Protein AF-A0A0V0QWU1-F1 (afdb_monomer)

Secondary structure (DSSP, 8-state):
-HHHHHHHHHHHHHHHHHHHHHHHHHHHHHHHHSS--------------------THHHHHHHHHHHHHHHHHHHHHHHHHHHHHHHHHHHTTS-TTS-TTSSHHHHHHHHHHHHHHHHHHHHHHHHHHHHHHHHHHHHHHHHHHHHHHHHHHHHHHHHHHHHHHTT-SEE-HHHHHHHHHHTT--SS--B-TT--BGGGS--SSS-HHHHHHHHHHHHHHHHHHHHHH---S----TT---EEHHHHHHHHHHHT-SS---HHHHHHHHHHHHHHHS-SS----HHHHHHHHHHHHHHHHHHHHHHHTTTS-HHHHHHHHHHHHHHTT------HHHHHHHHHHHHHHHHHS--TTS-HHHHS-S-GGGHHHHHHHHHS------------PPPPHHHHHHHHHHHHHHHHHHHHHHHHHHHHHHHHHHHH------TTSTT---THHHHTTS-S--HHHHHH--HHHHHHHHHHHHHHHHHHHHHHHT------------TTTGGGTTTSS-TTS-TTHHHHHHHHHHHHHHHHHHHHHHH---TTHHHHHHHHS-----TTTSS-----PPPSEEEEEEEETTEEEEEEE-TT--HHHHHHHHHHHHT--THHHHHHHHHHHHHHHHHHHHHHHHHHHHHT--HHHHHHHHHHHHHHHHHHHHHHHHHHHHHHHHHHHHHHHHTTT----HHHHHHHHHHHHHHHHHTTS-----------------S--S-TTSSSHHHHHHHHHHHHHHHHHHHHHHHHHHHHHHHHHHHHHHHHHHHHHHHHHHHHHHHHHHHHHH-

Sequence (803 aa):
MEDQQEIKNQDELEQIKYQTQIQNFELQNESNRNSNSQNGNYENQFQDHNNLQTEDTFLESHLVEMGSKQKKIKNHQLDLLEYAACKSKRTLKESQVLSPKNQTNVYERLYNENFILQGKQDKKQKLYNDQLKEHAKQSKIIKSTNQVLTSKLEKQIAVSINDIVGEDQNMSFEQLGRLMTVLDIFRVIFYDENCEFTNSELFDDQSQMDNKRKFQEMVLHEQLWQLLSGKQGDEQDEEISQVPVKSTFCIVRILLDHNKLSDELRGSLIQEVLSNELQNQNSQSLEEIIKFVKYWNELNIDAISYKKIGYLKPNKFEEYMQQKSQTLTFKPKINEVNYLLEQNNTAKFLKKNPIEGVSQELYQGVNNDQENDLYPQLLSGQLGSGRLNRSSQMQSPQRTMDRVKILYKKQELRDKQIEEKQKEKFQSDFKECTFKPDVTINKKVNEWSVISKYGQSGIFQRLYTLEPHIKKEMMFQQNLIQKQQDDLDQCTFTPSIQETKSLYDRDIYHQKQGKNLIRGYEKQVGRLRYGNQQKQILQQKLNHIPVGENLEKQKSKPVQVPSMLNRPKIQRRVPFYTIDVSMRAGKTGRIAVYEGDDPYTVTNNFAKSFQITGENKQELFLRVKTQIDKHNAEKMLQKMEMNGENPQEYIQKLENLQNQQQEQNLIQYQQQQFQNQNYSQNFKNFNNENNGNVDDQKEIQYYQQKLIQEQLQPENSNNDLNEIQNQNLNQQNNDENNNISMREQQEDDYVEENKQNQEQFQQEQQFQNQDQQNKLLMQQQEQIRQLQQQLLLQQQQNNIQQQ

Mean predicted aligned error: 22.75 Å

Organism: Pseudocohnilembus persalinus (NCBI:txid266149)

Solvent-accessible surface area (backbone atoms only — not comparable to full-atom values): 48635 Å² total; per-residue (Å²): 113,68,71,63,51,54,52,52,54,48,54,53,53,50,52,52,53,50,54,54,52,50,54,56,53,51,58,57,54,55,69,68,68,78,79,83,90,82,88,79,92,85,84,92,83,89,81,93,77,91,86,94,85,88,71,68,75,68,57,53,60,55,51,52,52,52,51,53,54,52,51,54,52,53,52,54,51,50,53,51,52,52,50,52,54,54,53,54,60,57,57,64,72,74,55,84,84,66,69,86,88,61,56,69,66,52,55,56,50,55,52,51,49,50,51,52,50,48,56,49,48,53,51,52,52,49,52,52,52,51,51,52,52,49,50,56,50,51,51,50,50,51,51,54,52,50,50,54,51,49,53,51,50,53,50,50,52,53,51,51,49,43,75,70,50,55,89,54,66,48,34,40,72,42,49,50,48,22,47,36,30,76,69,64,69,38,85,68,54,46,35,48,96,85,34,45,68,71,67,75,82,68,78,85,82,63,58,73,65,55,56,54,50,31,52,51,50,49,53,50,51,52,49,52,47,34,67,64,59,47,58,88,75,88,72,81,69,80,81,78,62,58,27,52,43,68,60,51,52,53,46,55,49,62,73,66,46,83,68,87,66,52,51,66,58,51,19,51,53,45,52,52,53,49,57,68,72,58,75,72,90,53,84,75,52,64,66,58,43,26,50,49,46,47,52,53,50,55,56,48,52,51,48,54,50,48,67,79,42,76,84,56,58,69,71,55,46,50,51,47,52,51,43,56,68,50,51,82,67,66,71,72,85,64,54,68,67,60,51,53,51,49,50,52,51,49,23,57,46,38,73,76,50,80,60,90,94,51,66,70,72,59,63,61,56,76,66,74,90,56,64,80,71,54,60,66,65,72,71,63,76,77,75,73,94,71,82,78,86,70,80,84,70,76,80,58,73,68,62,57,55,46,50,52,54,51,52,51,53,56,49,54,54,50,53,49,53,50,52,50,51,50,51,51,50,51,51,51,53,56,72,68,53,79,81,72,81,73,81,76,73,85,78,78,75,70,74,71,74,67,55,79,82,50,72,92,69,51,74,66,56,65,78,64,56,56,64,69,55,53,54,52,50,51,53,48,50,52,53,52,52,51,48,54,49,53,52,56,75,64,49,80,78,69,77,84,72,69,85,68,76,63,71,86,65,51,76,72,61,64,75,76,74,56,88,81,62,62,90,57,51,67,63,51,52,50,51,52,52,52,52,51,52,52,51,50,53,52,49,48,59,74,67,52,73,58,95,52,56,65,57,49,54,58,65,67,41,75,79,71,69,58,64,76,80,74,44,71,80,73,75,76,73,75,56,82,44,74,47,80,42,80,77,50,98,94,41,74,48,77,47,72,43,48,91,89,63,57,42,65,60,57,40,50,53,50,25,65,75,69,71,51,63,70,68,66,43,52,53,49,30,52,57,47,37,55,51,52,53,49,51,52,50,54,54,48,50,56,52,34,56,76,69,72,48,72,62,66,64,56,53,52,51,50,52,52,52,52,51,52,51,51,51,51,53,50,52,53,51,51,51,52,53,52,51,54,51,52,56,54,52,55,54,58,61,61,68,75,76,65,96,69,66,81,70,60,55,56,54,54,52,50,54,52,56,51,56,59,57,64,71,69,59,81,85,81,80,84,85,90,83,89,84,90,82,92,87,88,88,86,88,87,88,85,73,82,88,74,61,67,74,62,51,60,56,54,53,53,55,54,52,51,52,52,52,50,55,50,55,51,53,54,51,53,52,52,51,53,53,50,52,51,52,51,50,53,51,51,53,51,52,51,53,52,52,52,51,52,51,51,51,52,53,52,53,52,52,51,52,61,73,72,105

Structure (mmCIF, N/CA/C/O backbone):
data_AF-A0A0V0QWU1-F1
#
_entry.id   AF-A0A0V0QWU1-F1
#
loop_
_atom_site.group_PDB
_atom_site.id
_atom_site.type_symbol
_atom_site.label_atom_id
_atom_site.label_alt_id
_atom_site.label_comp_id
_atom_site.label_asym_id
_atom_site.label_entity_id
_atom_site.label_seq_id
_atom_site.pdbx_PDB_ins_code
_atom_site.Cartn_x
_atom_site.Cartn_y
_atom_site.Cartn_z
_atom_site.occupancy
_atom_site.B_iso_or_equiv
_atom_site.auth_seq_id
_atom_site.auth_comp_id
_atom_site.auth_asym_id
_atom_site.auth_atom_id
_atom_site.pdbx_PDB_model_num
ATOM 1 N N . MET A 1 1 ? 1.128 48.546 49.370 1.00 44.91 1 MET A N 1
ATOM 2 C CA . MET A 1 1 ? -0.280 48.893 49.063 1.00 44.91 1 MET A CA 1
ATOM 3 C C . MET A 1 1 ? -0.386 49.633 47.739 1.00 44.91 1 MET A C 1
ATOM 5 O O . MET A 1 1 ? -1.333 49.354 47.025 1.00 44.91 1 MET A O 1
ATOM 9 N N . GLU A 1 2 ? 0.592 50.464 47.362 1.00 42.84 2 GLU A N 1
ATOM 10 C CA . GLU A 1 2 ? 0.643 51.093 46.029 1.00 42.84 2 GLU A CA 1
ATOM 11 C C . GLU A 1 2 ? 0.760 50.060 44.885 1.00 42.84 2 GLU A C 1
ATOM 13 O O . GLU A 1 2 ? -0.033 50.115 43.950 1.00 42.84 2 GLU A O 1
ATOM 18 N N . ASP A 1 3 ? 1.575 49.008 45.032 1.00 46.31 3 ASP A N 1
ATOM 19 C CA . ASP A 1 3 ? 1.698 47.950 44.003 1.00 46.31 3 ASP A CA 1
ATOM 20 C C . ASP A 1 3 ? 0.407 47.137 43.762 1.00 46.31 3 ASP A C 1
ATOM 22 O O . ASP A 1 3 ? 0.181 46.612 42.677 1.00 46.31 3 ASP A O 1
ATOM 26 N N . GLN A 1 4 ? -0.483 47.032 44.758 1.00 50.22 4 GLN A N 1
ATOM 27 C CA . GLN A 1 4 ? -1.772 46.339 44.586 1.00 50.22 4 GLN A CA 1
ATOM 28 C C . GLN A 1 4 ? -2.822 47.217 43.897 1.00 50.22 4 GLN A C 1
ATOM 30 O O . GLN A 1 4 ? -3.804 46.703 43.361 1.00 50.22 4 GLN A O 1
ATOM 35 N N . GLN A 1 5 ? -2.624 48.534 43.914 1.00 54.72 5 GLN A N 1
ATOM 36 C CA . GLN A 1 5 ? -3.497 49.494 43.250 1.00 54.72 5 GLN A CA 1
ATOM 37 C C . GLN A 1 5 ? -3.120 49.634 41.771 1.00 54.72 5 GLN A C 1
ATOM 39 O O . GLN A 1 5 ? -4.000 49.779 40.927 1.00 54.72 5 GLN A O 1
ATOM 44 N N . GLU A 1 6 ? -1.833 49.488 41.445 1.00 59.97 6 GLU A N 1
ATOM 45 C CA . GLU A 1 6 ? -1.347 49.505 40.064 1.00 59.97 6 GLU A CA 1
ATOM 46 C C . GLU A 1 6 ? -1.794 48.261 39.275 1.00 59.97 6 GLU A C 1
ATOM 48 O O . GLU A 1 6 ? -2.257 48.396 38.144 1.00 59.97 6 GLU A O 1
ATOM 53 N N . ILE A 1 7 ? -1.796 47.075 39.903 1.00 63.72 7 ILE A N 1
ATOM 54 C CA . ILE A 1 7 ? -2.287 45.830 39.279 1.00 63.72 7 ILE A CA 1
ATOM 55 C C . ILE A 1 7 ? -3.801 45.894 39.011 1.00 63.72 7 ILE A C 1
ATOM 57 O O . ILE A 1 7 ? -4.245 45.549 37.919 1.00 63.72 7 ILE A O 1
ATOM 61 N N . LYS A 1 8 ? -4.602 46.415 39.955 1.00 65.12 8 LYS A N 1
ATOM 62 C CA . LYS A 1 8 ? -6.055 46.574 39.745 1.00 65.12 8 LYS A CA 1
ATOM 63 C C . LYS A 1 8 ? -6.386 47.538 38.608 1.00 65.12 8 LYS A C 1
ATOM 65 O O . LYS A 1 8 ? -7.285 47.263 37.821 1.00 65.12 8 LYS A O 1
ATOM 70 N N . ASN A 1 9 ? -5.635 48.632 38.491 1.00 70.81 9 ASN A N 1
ATOM 71 C CA . ASN A 1 9 ? -5.824 49.588 37.402 1.00 70.81 9 ASN A CA 1
ATOM 72 C C . ASN A 1 9 ? -5.436 48.994 36.037 1.00 70.81 9 ASN A C 1
ATOM 74 O O . ASN A 1 9 ? -5.978 49.406 35.013 1.00 70.81 9 ASN A O 1
ATOM 78 N N . GLN A 1 10 ? -4.510 48.031 36.006 1.00 71.81 10 GLN A N 1
ATOM 79 C CA . GLN A 1 10 ? -4.108 47.346 34.780 1.00 71.81 10 GLN A CA 1
ATOM 80 C C . GLN A 1 10 ? -5.179 46.354 34.304 1.00 71.81 10 GLN A C 1
ATOM 82 O O . GLN A 1 10 ? -5.522 46.368 33.121 1.00 71.81 10 GLN A O 1
ATOM 87 N N . ASP A 1 11 ? -5.771 45.591 35.226 1.00 70.19 11 ASP A N 1
ATOM 88 C CA . ASP A 1 11 ? -6.861 44.653 34.926 1.00 70.19 11 ASP A CA 1
ATOM 89 C C . ASP A 1 11 ? -8.139 45.381 34.465 1.00 70.19 11 ASP A C 1
ATOM 91 O O . ASP A 1 11 ? -8.789 44.962 33.503 1.00 70.19 11 ASP A O 1
ATOM 95 N N . GLU A 1 12 ? -8.475 46.521 35.082 1.00 79.69 12 GLU A N 1
ATOM 96 C CA . GLU A 1 12 ? -9.595 47.363 34.633 1.00 79.69 12 GLU A CA 1
ATOM 97 C C . GLU A 1 12 ? -9.345 47.943 33.231 1.00 79.69 12 GLU A C 1
ATOM 99 O O . GLU A 1 12 ? -10.249 47.980 32.390 1.00 79.69 12 GLU A O 1
ATOM 104 N N . LEU A 1 13 ? -8.104 48.338 32.927 1.00 80.62 13 LEU A N 1
ATOM 105 C CA . LEU A 1 13 ? -7.740 48.843 31.603 1.00 80.62 13 LEU A CA 1
ATOM 106 C C . LEU A 1 13 ? -7.828 47.750 30.523 1.00 80.62 13 LEU A C 1
ATOM 108 O O . LEU A 1 13 ? -8.203 48.039 29.381 1.00 80.62 13 LEU A O 1
ATOM 112 N N . GLU A 1 14 ? -7.489 46.503 30.856 1.00 76.75 14 GLU A N 1
ATOM 113 C CA . GLU A 1 14 ? -7.632 45.367 29.941 1.00 76.75 14 GLU A CA 1
ATOM 114 C C . GLU A 1 14 ? -9.099 44.987 29.712 1.00 76.75 14 GLU A C 1
ATOM 116 O O . GLU A 1 14 ? -9.489 44.766 28.559 1.00 76.75 14 GLU A O 1
ATOM 121 N N . GLN A 1 15 ? -9.945 45.028 30.747 1.00 83.25 15 GLN A N 1
ATOM 122 C CA . GLN A 1 15 ? -11.389 44.820 30.586 1.00 83.25 15 GLN A CA 1
ATOM 123 C C . GLN A 1 15 ? -12.041 45.881 29.693 1.00 83.25 15 GLN A C 1
ATOM 125 O O . GLN A 1 15 ? -12.838 45.539 28.813 1.00 83.25 15 GLN A O 1
ATOM 130 N N . ILE A 1 16 ? -11.666 47.155 29.847 1.00 85.00 16 ILE A N 1
ATOM 131 C CA . ILE A 1 16 ? -12.192 48.241 29.006 1.00 85.00 16 ILE A CA 1
ATOM 132 C C . ILE A 1 16 ? -11.766 48.054 27.543 1.00 85.00 16 ILE A C 1
ATOM 134 O O . ILE A 1 16 ? -12.580 48.231 26.630 1.00 85.00 16 ILE A O 1
ATOM 138 N N . LYS A 1 17 ? -10.514 47.648 27.287 1.00 78.44 17 LYS A N 1
ATOM 139 C CA . LYS A 1 17 ? -10.044 47.344 25.922 1.00 78.44 17 LYS A CA 1
ATOM 140 C C . LYS A 1 17 ? -10.832 46.197 25.292 1.00 78.44 17 LYS A C 1
ATOM 142 O O . LYS A 1 17 ? -11.184 46.288 24.115 1.00 78.44 17 LYS A O 1
ATOM 147 N N . TYR A 1 18 ? -11.134 45.161 26.070 1.00 77.56 18 TYR A N 1
ATOM 148 C CA . TYR A 1 18 ? -11.897 44.009 25.601 1.00 77.56 18 TYR A CA 1
ATOM 149 C C . TYR A 1 18 ? -13.357 44.373 25.282 1.00 77.56 18 TYR A C 1
ATOM 151 O O . TYR A 1 18 ? -13.838 44.079 24.188 1.00 77.56 18 TYR A O 1
ATOM 159 N N . GLN A 1 19 ? -14.038 45.117 26.161 1.00 79.25 19 GLN A N 1
ATOM 160 C CA . GLN A 1 19 ? -15.398 45.609 25.889 1.00 79.25 19 GLN A CA 1
ATOM 161 C C . GLN A 1 19 ? -15.454 46.534 24.665 1.00 79.25 19 GLN A C 1
ATOM 163 O O . GLN A 1 19 ? -16.367 46.426 23.846 1.00 79.25 19 GLN A O 1
ATOM 168 N N . THR A 1 20 ? -14.444 47.390 24.487 1.00 76.88 20 THR A N 1
ATOM 169 C CA . THR A 1 20 ? -14.353 48.277 23.316 1.00 76.88 20 THR A CA 1
ATOM 170 C C . THR A 1 20 ? -14.154 47.480 22.018 1.00 76.88 20 THR A C 1
ATOM 172 O O . THR A 1 20 ? -14.662 47.865 20.965 1.00 76.88 20 THR A O 1
ATOM 175 N N . GLN A 1 21 ? -13.437 46.351 22.058 1.00 74.12 21 GLN A N 1
ATOM 176 C CA . GLN A 1 21 ? -13.311 45.459 20.899 1.00 74.12 21 GLN A CA 1
ATOM 177 C C . GLN A 1 21 ? -14.637 44.778 20.541 1.00 74.12 21 GLN A C 1
ATOM 179 O O . GLN A 1 21 ? -14.955 44.704 19.355 1.00 74.12 21 GLN A O 1
ATOM 184 N N . ILE A 1 22 ? -15.426 44.353 21.533 1.00 73.69 22 ILE A N 1
ATOM 185 C CA . ILE A 1 22 ? -16.745 43.739 21.302 1.00 73.69 22 ILE A CA 1
ATOM 186 C C . ILE A 1 22 ? -17.715 44.747 20.673 1.00 73.69 22 ILE A C 1
ATOM 188 O O . ILE A 1 22 ? -18.302 44.453 19.634 1.00 73.69 22 ILE A O 1
ATOM 192 N N . GLN A 1 23 ? -17.805 45.968 21.213 1.00 70.81 23 GLN A N 1
ATOM 193 C CA . GLN A 1 23 ? -18.674 47.009 20.643 1.00 70.81 23 GLN A CA 1
ATOM 194 C C . GLN A 1 23 ? -18.305 47.368 19.198 1.00 70.81 23 GLN A C 1
ATOM 196 O O . GLN A 1 23 ? -19.181 47.567 18.356 1.00 70.81 23 GLN A O 1
ATOM 201 N N . ASN A 1 24 ? -17.010 47.415 18.873 1.00 71.19 24 ASN A N 1
ATOM 202 C CA . ASN A 1 24 ? -16.571 47.666 17.500 1.00 71.19 24 ASN A CA 1
ATOM 203 C C . ASN A 1 24 ? -16.919 46.509 16.547 1.00 71.19 24 ASN A C 1
ATOM 205 O O . ASN A 1 24 ? -17.144 46.747 15.360 1.00 71.19 24 ASN A O 1
ATOM 209 N N . PHE A 1 25 ? -16.982 45.274 17.052 1.00 64.06 25 PHE A N 1
ATOM 210 C CA . PHE A 1 25 ? -17.384 44.103 16.272 1.00 64.06 25 PHE A CA 1
ATOM 211 C C . PHE A 1 25 ? -18.899 44.083 16.009 1.00 64.06 25 PHE A C 1
ATOM 213 O O . PHE A 1 25 ? -19.335 43.768 14.901 1.00 64.06 25 PHE A O 1
ATOM 220 N N . GLU A 1 26 ? -19.710 44.495 16.986 1.00 68.00 26 GLU A N 1
ATOM 221 C CA . GLU A 1 26 ? -21.168 44.617 16.835 1.00 68.00 26 GLU A CA 1
ATOM 222 C C . GLU A 1 26 ? -21.554 45.725 15.840 1.00 68.00 26 GLU A C 1
ATOM 224 O O . GLU A 1 26 ? -22.356 45.483 14.935 1.00 68.00 26 GLU A O 1
ATOM 229 N N . LEU A 1 27 ? -20.894 46.889 15.898 1.00 61.97 27 LEU A N 1
ATOM 230 C CA . LEU A 1 27 ? -21.120 47.995 14.951 1.00 61.97 27 LEU A CA 1
ATOM 231 C C . LEU A 1 27 ? -20.764 47.634 13.495 1.00 61.97 27 LEU A C 1
ATOM 233 O O . LEU A 1 27 ? -21.394 48.124 12.549 1.00 61.97 27 LEU A O 1
ATOM 237 N N . GLN A 1 28 ? -19.777 46.755 13.292 1.00 53.00 28 GLN A N 1
ATOM 238 C CA . GLN A 1 28 ? -19.441 46.238 11.961 1.00 53.00 28 GLN A CA 1
ATOM 239 C C . GLN A 1 28 ? -20.493 45.253 11.431 1.00 53.00 28 GLN A C 1
ATOM 241 O O . GLN A 1 28 ? -20.762 45.241 10.228 1.00 53.00 28 GLN A O 1
ATOM 246 N N . ASN A 1 29 ? -21.138 44.480 12.307 1.00 52.59 29 ASN A N 1
ATOM 247 C CA . ASN A 1 29 ? -22.188 43.539 11.916 1.00 52.59 29 ASN A CA 1
ATOM 248 C C . ASN A 1 29 ? -23.537 44.226 11.647 1.00 52.59 29 ASN A C 1
ATOM 250 O O . ASN A 1 29 ? -24.269 43.796 10.753 1.00 52.59 29 ASN A O 1
ATOM 254 N N . GLU A 1 30 ? -23.848 45.328 12.333 1.00 52.59 30 GLU A N 1
ATOM 255 C CA . GLU A 1 30 ? -25.056 46.119 12.052 1.00 52.59 30 GLU A CA 1
ATOM 256 C C . GLU A 1 30 ? -24.980 46.863 10.710 1.00 52.59 30 GLU A C 1
ATOM 258 O O . GLU A 1 30 ? -25.982 46.951 9.996 1.00 52.59 30 GLU A O 1
ATOM 263 N N . SER A 1 31 ? -23.786 47.296 10.290 1.00 44.62 31 SER A N 1
ATOM 264 C CA . SER A 1 31 ? -23.595 47.928 8.972 1.00 44.62 31 SER A CA 1
ATOM 265 C C . SER A 1 31 ? -23.839 46.968 7.796 1.00 44.62 31 SER A C 1
ATOM 267 O O . SER A 1 31 ? -24.196 47.417 6.708 1.00 44.62 31 SER A O 1
ATOM 269 N N . ASN A 1 32 ? -23.728 45.651 8.011 1.00 44.75 32 ASN A N 1
ATOM 270 C CA . ASN A 1 32 ? -23.987 44.634 6.985 1.00 44.75 32 ASN A CA 1
ATOM 271 C C . ASN A 1 32 ? -25.448 44.143 6.946 1.00 44.75 32 ASN A C 1
ATOM 273 O O . ASN A 1 32 ? -25.836 43.486 5.982 1.00 44.75 32 ASN A O 1
ATOM 277 N N . ARG A 1 33 ? -26.287 44.478 7.940 1.00 43.38 33 ARG A N 1
ATOM 278 C CA . ARG A 1 33 ? -27.702 44.048 7.982 1.00 43.38 33 ARG A CA 1
ATOM 279 C C . ARG A 1 33 ? -28.687 44.992 7.281 1.00 43.38 33 ARG A C 1
ATOM 281 O O . ARG A 1 33 ? -29.817 44.589 7.036 1.00 43.38 33 ARG A O 1
ATOM 288 N N . ASN A 1 34 ? -28.275 46.197 6.881 1.00 39.12 34 ASN A N 1
ATOM 289 C CA . ASN A 1 34 ? -29.175 47.205 6.291 1.00 39.12 34 ASN A CA 1
ATOM 290 C C . ASN A 1 34 ? -29.183 47.277 4.752 1.00 39.12 34 ASN A C 1
ATOM 292 O O . ASN A 1 34 ? -29.594 48.283 4.176 1.00 39.12 34 ASN A O 1
ATOM 296 N N . SER A 1 35 ? -28.781 46.210 4.057 1.00 39.75 35 SER A N 1
ATOM 297 C CA . SER A 1 35 ? -28.829 46.158 2.588 1.00 39.75 35 SER A CA 1
ATOM 298 C C . SER A 1 35 ? -29.454 44.865 2.066 1.00 39.75 35 SER A C 1
ATOM 300 O O . SER A 1 35 ? -28.787 44.079 1.413 1.00 39.75 35 SER A O 1
ATOM 302 N N . ASN A 1 36 ? -30.733 44.627 2.383 1.00 39.75 36 ASN A N 1
ATOM 303 C CA . ASN A 1 36 ? -31.677 43.873 1.538 1.00 39.75 36 ASN A CA 1
ATOM 304 C C . ASN A 1 36 ? -33.065 43.821 2.193 1.00 39.75 36 ASN A C 1
ATOM 306 O O . ASN A 1 36 ? -33.355 42.955 3.011 1.00 39.75 36 ASN A O 1
ATOM 310 N N . SER A 1 37 ? -33.936 44.762 1.830 1.00 33.00 37 SER A N 1
ATOM 311 C CA . SER A 1 37 ? -35.369 44.700 2.139 1.00 33.00 37 SER A CA 1
ATOM 312 C C . SER A 1 37 ? -36.136 45.628 1.196 1.00 33.00 37 SER A C 1
ATOM 314 O O . SER A 1 37 ? -36.461 46.744 1.592 1.00 33.00 37 SER A O 1
ATOM 316 N N . GLN A 1 38 ? -36.434 45.183 -0.031 1.00 34.81 38 GLN A N 1
ATOM 317 C CA . GLN A 1 38 ? -37.627 45.614 -0.778 1.00 34.81 38 GLN A CA 1
ATOM 318 C C . GLN A 1 38 ? -38.091 44.528 -1.770 1.00 34.81 38 GLN A C 1
ATOM 320 O O . GLN A 1 38 ? -37.292 44.045 -2.566 1.00 34.81 38 GLN A O 1
ATOM 325 N N . ASN A 1 39 ? -39.410 44.273 -1.749 1.00 34.66 39 ASN A N 1
ATOM 326 C CA . ASN A 1 39 ? -40.263 43.532 -2.702 1.00 34.66 39 ASN A CA 1
ATOM 327 C C . ASN A 1 39 ? -40.158 41.992 -2.670 1.00 34.66 39 ASN A C 1
ATOM 329 O O . ASN A 1 39 ? -39.069 41.448 -2.730 1.00 34.66 39 ASN A O 1
ATOM 333 N N . GLY A 1 40 ? -41.228 41.192 -2.639 1.00 31.44 40 GLY A N 1
ATOM 334 C CA . GLY A 1 40 ? -42.677 41.408 -2.696 1.00 31.44 40 GLY A CA 1
ATOM 335 C C . GLY A 1 40 ? -43.370 40.044 -2.925 1.00 31.44 40 GLY A C 1
ATOM 336 O O . GLY A 1 40 ? -42.760 39.140 -3.485 1.00 31.44 40 GLY A O 1
ATOM 337 N N . ASN A 1 41 ? -44.614 39.907 -2.452 1.00 38.56 41 ASN A N 1
ATOM 338 C CA . ASN A 1 41 ? -45.519 38.740 -2.524 1.00 38.56 41 ASN A CA 1
ATOM 339 C C . ASN A 1 41 ? -45.586 38.007 -3.883 1.00 38.56 41 ASN A C 1
ATOM 341 O O . ASN A 1 41 ? -45.626 38.688 -4.900 1.00 38.56 41 ASN A O 1
ATOM 345 N N . TYR A 1 42 ? -45.774 36.673 -3.875 1.00 31.75 42 TYR A N 1
ATOM 346 C CA . TYR A 1 42 ? -46.871 35.948 -4.563 1.00 31.75 42 TYR A CA 1
ATOM 347 C C . TYR A 1 42 ? -46.966 34.470 -4.115 1.00 31.75 42 TYR A C 1
ATOM 349 O O . TYR A 1 42 ? -45.964 33.819 -3.831 1.00 31.75 42 TYR A O 1
ATOM 357 N N . GLU A 1 43 ? -48.207 33.983 -4.043 1.00 34.06 43 GLU A N 1
ATOM 358 C CA . GLU A 1 43 ? -48.674 32.647 -3.646 1.00 34.06 43 GLU A CA 1
ATOM 359 C C . GLU A 1 43 ? -48.474 31.530 -4.701 1.00 34.06 43 GLU A C 1
ATOM 361 O O . GLU A 1 43 ? -48.621 31.763 -5.895 1.00 34.06 43 GLU A O 1
ATOM 366 N N . ASN A 1 44 ? -48.293 30.304 -4.181 1.00 36.72 44 ASN A N 1
ATOM 367 C CA . ASN A 1 44 ? -48.825 28.983 -4.586 1.00 36.72 44 ASN A CA 1
ATOM 368 C C . ASN A 1 44 ? -48.609 28.366 -5.998 1.00 36.72 44 ASN A C 1
ATOM 370 O O . ASN A 1 44 ? -49.184 28.815 -6.980 1.00 36.72 44 ASN A O 1
ATOM 374 N N . GLN A 1 45 ? -47.968 27.175 -5.987 1.00 30.67 45 GLN A N 1
ATOM 375 C CA . GLN A 1 45 ? -48.316 25.866 -6.614 1.00 30.67 45 GLN A CA 1
ATOM 376 C C . GLN A 1 45 ? -47.156 25.120 -7.326 1.00 30.67 45 GLN A C 1
ATOM 378 O O . GLN A 1 45 ? -46.571 25.607 -8.282 1.00 30.67 45 GLN A O 1
ATOM 383 N N . PHE A 1 46 ? -46.894 23.903 -6.816 1.00 34.53 46 PHE A N 1
ATOM 384 C CA . PHE A 1 46 ? -46.311 22.672 -7.394 1.00 34.53 46 PHE A CA 1
ATOM 385 C C . PHE A 1 46 ? -45.562 22.701 -8.749 1.00 34.53 46 PHE A C 1
ATOM 387 O O . PHE A 1 46 ? -46.180 22.918 -9.785 1.00 34.53 46 PHE A O 1
ATOM 394 N N . GLN A 1 47 ? -44.298 22.245 -8.763 1.00 30.34 47 GLN A N 1
ATOM 395 C CA . GLN A 1 47 ? -43.849 20.937 -9.306 1.00 30.34 47 GLN A CA 1
ATOM 396 C C . GLN A 1 47 ? -42.311 20.791 -9.262 1.00 30.34 47 GLN A C 1
ATOM 398 O O . GLN A 1 47 ? -41.573 21.773 -9.269 1.00 30.34 47 GLN A O 1
ATOM 403 N N . ASP A 1 48 ? -41.868 19.536 -9.188 1.00 43.12 48 ASP A N 1
ATOM 404 C CA . ASP A 1 48 ? -40.491 19.046 -9.084 1.00 43.12 48 ASP A CA 1
ATOM 405 C C . ASP A 1 48 ? -39.513 19.591 -10.141 1.00 43.12 48 ASP A C 1
ATOM 407 O O . ASP A 1 48 ? -39.795 19.547 -11.335 1.00 43.12 48 ASP A O 1
ATOM 411 N N . HIS A 1 49 ? -38.321 20.022 -9.702 1.00 33.22 49 HIS A N 1
ATOM 412 C CA . HIS A 1 49 ? -37.010 19.544 -10.177 1.00 33.22 49 HIS A CA 1
ATOM 413 C C . HIS A 1 49 ? -35.853 20.365 -9.567 1.00 33.22 49 HIS A C 1
ATOM 415 O O . HIS A 1 49 ? -35.815 21.585 -9.664 1.00 33.22 49 HIS A O 1
ATOM 421 N N . ASN A 1 50 ? -34.902 19.637 -8.967 1.00 41.97 50 ASN A N 1
ATOM 422 C CA . ASN A 1 50 ? -33.479 19.928 -8.737 1.00 41.97 50 ASN A CA 1
ATOM 423 C C . ASN A 1 50 ? -32.981 21.372 -8.931 1.00 41.97 50 ASN A C 1
ATOM 425 O O . ASN A 1 50 ? -32.865 21.841 -10.062 1.00 41.97 50 ASN A O 1
ATOM 429 N N . ASN A 1 51 ? -32.487 21.988 -7.849 1.00 32.66 51 ASN A N 1
ATOM 430 C CA . ASN A 1 51 ? -31.579 23.125 -7.961 1.00 32.66 51 ASN A CA 1
ATOM 431 C C . ASN A 1 51 ? -30.419 23.038 -6.958 1.00 32.66 51 ASN A C 1
ATOM 433 O O . ASN A 1 51 ? -30.616 22.883 -5.755 1.00 32.66 51 ASN A O 1
ATOM 437 N N . LEU A 1 52 ? -29.207 23.124 -7.503 1.00 45.28 52 LEU A N 1
ATOM 438 C CA . LEU A 1 52 ? -27.910 23.066 -6.835 1.00 45.28 52 LEU A CA 1
ATOM 439 C C . LEU A 1 52 ? -27.275 24.443 -7.069 1.00 45.28 52 LEU A C 1
ATOM 441 O O . LEU A 1 52 ? -26.549 24.634 -8.038 1.00 45.28 52 LEU A O 1
ATOM 445 N N . GLN A 1 53 ? -27.647 25.432 -6.251 1.00 40.91 53 GLN A N 1
ATOM 446 C CA . GLN A 1 53 ? -27.114 26.800 -6.313 1.00 40.91 53 GLN A CA 1
ATOM 447 C C . GLN A 1 53 ? -27.127 27.457 -4.925 1.00 40.91 53 GLN A C 1
ATOM 449 O O . GLN A 1 53 ? -28.007 28.254 -4.620 1.00 40.91 53 GLN A O 1
ATOM 454 N N . THR A 1 54 ? -26.133 27.146 -4.087 1.00 40.19 54 THR A N 1
ATOM 455 C CA . THR A 1 54 ? -25.818 27.930 -2.872 1.00 40.19 54 THR A CA 1
ATOM 456 C C . THR A 1 54 ? -24.310 27.974 -2.560 1.00 40.19 54 THR A C 1
ATOM 458 O O . THR A 1 54 ? -23.931 27.985 -1.395 1.00 40.19 54 THR A O 1
ATOM 461 N N . GLU A 1 55 ? -23.424 28.016 -3.568 1.00 44.66 55 GLU A N 1
ATOM 462 C CA . GLU A 1 55 ? -21.963 28.166 -3.344 1.00 44.66 55 GLU A CA 1
ATOM 463 C C . GLU A 1 55 ? -21.363 29.521 -3.786 1.00 44.66 55 GLU A C 1
ATOM 465 O O . GLU A 1 55 ? -20.179 29.771 -3.560 1.00 44.66 55 GLU A O 1
ATOM 470 N N . ASP A 1 56 ? -22.147 30.450 -4.345 1.00 42.91 56 ASP A N 1
ATOM 471 C CA . ASP A 1 56 ? -21.580 31.662 -4.969 1.00 42.91 56 ASP A CA 1
ATOM 472 C C . ASP A 1 56 ? -21.289 32.838 -4.012 1.00 42.91 56 ASP A C 1
ATOM 474 O O . ASP A 1 56 ? -20.544 33.752 -4.368 1.00 42.91 56 ASP A O 1
ATOM 478 N N . THR A 1 57 ? -21.764 32.822 -2.763 1.00 44.97 57 THR A N 1
ATOM 479 C CA . THR A 1 57 ? -21.577 33.959 -1.834 1.00 44.97 57 THR A CA 1
ATOM 480 C C . THR A 1 57 ? -20.198 34.011 -1.162 1.00 44.97 57 THR A C 1
ATOM 482 O O . THR A 1 57 ? -19.760 35.080 -0.732 1.00 44.97 57 THR A O 1
ATOM 485 N N . PHE A 1 58 ? -19.450 32.902 -1.108 1.00 47.22 58 PHE A N 1
ATOM 486 C CA . PHE A 1 58 ? -18.101 32.886 -0.515 1.00 47.22 58 PHE A CA 1
ATOM 487 C C . PHE A 1 58 ? -17.008 33.358 -1.493 1.00 47.22 58 PHE A C 1
ATOM 489 O O . PHE A 1 58 ? -15.985 33.910 -1.081 1.00 47.22 58 PHE A O 1
ATOM 496 N N . LEU A 1 59 ? -17.223 33.189 -2.803 1.00 46.16 59 LEU A N 1
ATOM 497 C CA . LEU A 1 59 ? -16.270 33.612 -3.835 1.00 46.16 59 LEU A CA 1
ATOM 498 C C . LEU A 1 59 ? -16.232 35.137 -4.010 1.00 46.16 59 LEU A C 1
ATOM 500 O O . LEU A 1 59 ? -15.160 35.694 -4.261 1.00 46.16 59 LEU A O 1
ATOM 504 N N . GLU A 1 60 ? -17.358 35.826 -3.824 1.00 45.88 60 GLU A N 1
ATOM 505 C CA . GLU A 1 60 ? -17.427 37.282 -3.983 1.00 45.88 60 GLU A CA 1
ATOM 506 C C . GLU A 1 60 ? -16.644 38.041 -2.904 1.00 45.88 60 GLU A C 1
ATOM 508 O O . GLU A 1 60 ? -15.888 38.960 -3.232 1.00 45.88 60 GLU A O 1
ATOM 513 N N . SER A 1 61 ? -16.719 37.625 -1.635 1.00 46.88 61 SER A N 1
ATOM 514 C CA . SER A 1 61 ? -15.991 38.302 -0.547 1.00 46.88 61 SER A CA 1
ATOM 515 C C . SER A 1 61 ? -14.468 38.177 -0.706 1.00 46.88 61 SER A C 1
ATOM 517 O O . SER A 1 61 ? -13.730 39.156 -0.537 1.00 46.88 61 SER A O 1
ATOM 519 N N . HIS A 1 62 ? -13.985 37.011 -1.149 1.00 47.19 62 HIS A N 1
ATOM 520 C CA . HIS A 1 62 ? -12.561 36.782 -1.383 1.00 47.19 62 HIS A CA 1
ATOM 521 C C . HIS A 1 62 ? -12.042 37.528 -2.630 1.00 47.19 62 HIS A C 1
ATOM 523 O O . HIS A 1 62 ? -10.908 38.033 -2.628 1.00 47.19 62 HIS A O 1
ATOM 529 N N . LEU A 1 63 ? -12.860 37.656 -3.683 1.00 50.59 63 LEU A N 1
ATOM 530 C CA . LEU A 1 63 ? -12.517 38.429 -4.884 1.00 50.59 63 LEU A CA 1
ATOM 531 C C . LEU A 1 63 ? -12.443 39.938 -4.599 1.00 50.59 63 LEU A C 1
ATOM 533 O O . LEU A 1 63 ? -11.529 40.607 -5.096 1.00 50.59 63 LEU A O 1
ATOM 537 N N . VAL A 1 64 ? -13.322 40.464 -3.740 1.00 58.66 64 VAL A N 1
ATOM 538 C CA . VAL A 1 64 ? -13.282 41.867 -3.291 1.00 58.66 64 VAL A CA 1
ATOM 539 C C . VAL A 1 64 ? -12.014 42.152 -2.476 1.00 58.66 64 VAL A C 1
ATOM 541 O O . VAL A 1 64 ? -11.332 43.159 -2.711 1.00 58.66 64 VAL A O 1
ATOM 544 N N . GLU A 1 65 ? -11.614 41.240 -1.584 1.00 58.53 65 GLU A N 1
ATOM 545 C CA . GLU A 1 65 ? -10.386 41.404 -0.799 1.00 58.53 65 GLU A CA 1
ATOM 546 C C . GLU A 1 65 ? -9.129 41.376 -1.692 1.00 58.53 65 GLU A C 1
ATOM 548 O O . GLU A 1 65 ? -8.231 42.218 -1.543 1.00 58.53 65 GLU A O 1
ATOM 553 N N . MET A 1 66 ? -9.085 40.480 -2.686 1.00 57.25 66 MET A N 1
ATOM 554 C CA . MET A 1 66 ? -7.995 40.429 -3.670 1.00 57.25 66 MET A CA 1
ATOM 555 C C . MET A 1 66 ? -7.933 41.689 -4.544 1.00 57.25 66 MET A C 1
ATOM 557 O O . MET A 1 66 ? -6.836 42.198 -4.810 1.00 57.25 66 MET A O 1
ATOM 561 N N . GLY A 1 67 ? -9.085 42.245 -4.929 1.00 71.12 67 GLY A N 1
ATOM 562 C CA . GLY A 1 67 ? -9.164 43.525 -5.637 1.00 71.12 67 GLY A CA 1
ATOM 563 C C . GLY A 1 67 ? -8.580 44.685 -4.823 1.00 71.12 67 GLY A C 1
ATOM 564 O O . GLY A 1 67 ? -7.809 45.496 -5.348 1.00 71.12 67 GLY A O 1
ATOM 565 N N . SER A 1 68 ? -8.857 44.727 -3.516 1.00 62.91 68 SER A N 1
ATOM 566 C CA . SER A 1 68 ? -8.334 45.768 -2.618 1.00 62.91 68 SER A CA 1
ATOM 567 C C . SER A 1 68 ? -6.805 45.694 -2.447 1.00 62.91 68 SER A C 1
ATOM 569 O O . SER A 1 68 ? -6.120 46.724 -2.473 1.00 62.91 68 SER A O 1
ATOM 571 N N . LYS A 1 69 ? -6.244 44.476 -2.368 1.00 65.56 69 LYS A N 1
ATOM 572 C CA . LYS A 1 69 ? -4.793 44.228 -2.295 1.00 65.56 69 LYS A CA 1
ATOM 573 C C . LYS A 1 69 ? -4.088 44.607 -3.601 1.00 65.56 69 LYS A C 1
ATOM 575 O O . LYS A 1 69 ? -3.052 45.271 -3.555 1.00 65.56 69 LYS A O 1
ATOM 580 N N . GLN A 1 70 ? -4.672 44.293 -4.761 1.00 64.56 70 GLN A N 1
ATOM 581 C CA . GLN A 1 70 ? -4.124 44.724 -6.056 1.00 64.56 70 GLN A CA 1
ATOM 582 C C . GLN A 1 70 ? -4.143 46.249 -6.225 1.00 64.56 70 GLN A C 1
ATOM 584 O O . GLN A 1 70 ? -3.193 46.816 -6.769 1.00 64.56 70 GLN A O 1
ATOM 589 N N . LYS A 1 71 ? -5.180 46.930 -5.720 1.00 77.12 71 LYS A N 1
ATOM 590 C CA . LYS A 1 71 ? -5.263 48.398 -5.752 1.00 77.12 71 LYS A CA 1
ATOM 591 C C . LYS A 1 71 ? -4.174 49.051 -4.890 1.00 77.12 71 LYS A C 1
ATOM 593 O O . LYS A 1 71 ? -3.532 49.992 -5.347 1.00 77.12 71 LYS A O 1
ATOM 598 N N . LYS A 1 72 ? -3.889 48.505 -3.699 1.00 76.06 72 LYS A N 1
ATOM 599 C CA . LYS A 1 72 ? -2.774 48.964 -2.842 1.00 76.06 72 LYS A CA 1
ATOM 600 C C . LYS A 1 72 ? -1.406 48.780 -3.510 1.00 76.06 72 LYS A C 1
ATOM 602 O O . LYS A 1 72 ? -0.581 49.685 -3.450 1.00 76.06 72 LYS A O 1
ATOM 607 N N . ILE A 1 73 ? -1.185 47.655 -4.195 1.00 71.50 73 ILE A N 1
ATOM 608 C CA . ILE A 1 73 ? 0.067 47.399 -4.930 1.00 71.50 73 ILE A CA 1
ATOM 609 C C . ILE A 1 73 ? 0.232 48.384 -6.095 1.00 71.50 73 ILE A C 1
ATOM 611 O O . ILE A 1 73 ? 1.315 48.943 -6.264 1.00 71.50 73 ILE A O 1
ATOM 615 N N . LYS A 1 74 ? -0.833 48.646 -6.867 1.00 76.38 74 LYS A N 1
ATOM 616 C CA . LYS A 1 74 ? -0.796 49.631 -7.961 1.00 76.38 74 LYS A CA 1
ATOM 617 C C . LYS A 1 74 ? -0.507 51.048 -7.462 1.00 76.38 74 LYS A C 1
ATOM 619 O O . LYS A 1 74 ? 0.301 51.738 -8.073 1.00 76.38 74 LYS A O 1
ATOM 624 N N . ASN A 1 75 ? -1.108 51.458 -6.344 1.00 77.00 75 ASN A N 1
ATOM 625 C CA . ASN A 1 75 ? -0.842 52.772 -5.752 1.00 77.00 75 ASN A CA 1
ATOM 626 C C . ASN A 1 75 ? 0.611 52.888 -5.270 1.00 77.00 75 ASN A C 1
ATOM 628 O O . ASN A 1 75 ? 1.280 53.861 -5.588 1.00 77.00 75 ASN A O 1
ATOM 632 N N . HIS A 1 76 ? 1.147 51.852 -4.617 1.00 71.69 76 HIS A N 1
ATOM 633 C CA . HIS A 1 76 ? 2.548 51.853 -4.193 1.00 71.69 76 HIS A CA 1
ATOM 634 C C . HIS A 1 76 ? 3.533 51.887 -5.379 1.00 71.69 76 HIS A C 1
ATOM 636 O O . HIS A 1 76 ? 4.592 52.508 -5.299 1.00 71.69 76 HIS A O 1
ATOM 642 N N . GLN A 1 77 ? 3.185 51.254 -6.505 1.00 70.75 77 GLN A N 1
ATOM 643 C CA . GLN A 1 77 ? 3.965 51.347 -7.744 1.00 70.75 77 GLN A CA 1
ATOM 644 C C . GLN A 1 77 ? 3.915 52.750 -8.367 1.00 70.75 77 GLN A C 1
ATOM 646 O O . GLN A 1 77 ? 4.938 53.218 -8.868 1.00 70.75 77 GLN A O 1
ATOM 651 N N . LEU A 1 78 ? 2.764 53.426 -8.314 1.00 77.88 78 LEU A N 1
ATOM 652 C CA . LEU A 1 78 ? 2.617 54.822 -8.741 1.00 77.88 78 LEU A CA 1
ATOM 653 C C . LEU A 1 78 ? 3.467 55.766 -7.879 1.00 77.88 78 LEU A C 1
ATOM 655 O O . LEU A 1 78 ? 4.224 56.555 -8.441 1.00 77.88 78 LEU A O 1
ATOM 659 N N . ASP A 1 79 ? 3.448 55.605 -6.553 1.00 77.50 79 ASP A N 1
ATOM 660 C CA . ASP A 1 79 ? 4.268 56.406 -5.631 1.00 77.50 79 ASP A CA 1
ATOM 661 C C . ASP A 1 79 ? 5.775 56.214 -5.888 1.00 77.50 79 ASP A C 1
ATOM 663 O O . ASP A 1 79 ? 6.557 57.167 -5.859 1.00 77.50 79 ASP A O 1
ATOM 667 N N . LEU A 1 80 ? 6.207 54.982 -6.193 1.00 70.31 80 LEU A N 1
ATOM 668 C CA . LEU A 1 80 ? 7.600 54.681 -6.545 1.00 70.31 80 LEU A CA 1
ATOM 669 C C . LEU A 1 80 ? 8.013 55.297 -7.890 1.00 70.31 80 LEU A C 1
ATOM 671 O O . LEU A 1 80 ? 9.147 55.769 -8.023 1.00 70.31 80 LEU A O 1
ATOM 675 N N . LEU A 1 81 ? 7.113 55.315 -8.876 1.00 72.50 81 LEU A N 1
ATOM 676 C CA . LEU A 1 81 ? 7.348 55.968 -10.168 1.00 72.50 81 LEU A CA 1
ATOM 677 C C . LEU A 1 81 ? 7.412 57.493 -10.022 1.00 72.50 81 LEU A C 1
ATOM 679 O O . LEU A 1 81 ? 8.284 58.128 -10.620 1.00 72.50 81 LEU A O 1
ATOM 683 N N . GLU A 1 82 ? 6.556 58.080 -9.186 1.00 77.69 82 GLU A N 1
ATOM 684 C CA . GLU A 1 82 ? 6.564 59.515 -8.898 1.00 77.69 82 GLU A CA 1
ATOM 685 C C . GLU A 1 82 ? 7.823 59.928 -8.116 1.00 77.69 82 GLU A C 1
ATOM 687 O O . GLU A 1 82 ? 8.485 60.917 -8.455 1.00 77.69 82 GLU A O 1
ATOM 692 N N . TYR A 1 83 ? 8.249 59.108 -7.151 1.00 70.19 83 TYR A N 1
ATOM 693 C CA . TYR A 1 83 ? 9.515 59.290 -6.439 1.00 70.19 83 TYR A CA 1
ATOM 694 C C . TYR A 1 83 ? 10.730 59.203 -7.381 1.00 70.19 83 TYR A C 1
ATOM 696 O O . TYR A 1 83 ? 11.641 60.037 -7.309 1.00 70.19 83 TYR A O 1
ATOM 704 N N . ALA A 1 84 ? 10.740 58.244 -8.315 1.00 65.44 84 ALA A N 1
ATOM 705 C CA . ALA A 1 84 ? 11.795 58.118 -9.322 1.00 65.44 84 ALA A CA 1
ATOM 706 C C . ALA A 1 84 ? 11.825 59.319 -10.289 1.00 65.44 84 ALA A C 1
ATOM 708 O O . ALA A 1 84 ? 12.905 59.832 -10.601 1.00 65.44 84 ALA A O 1
ATOM 709 N N . ALA A 1 85 ? 10.657 59.825 -10.698 1.00 69.69 85 ALA A N 1
ATOM 710 C CA . ALA A 1 85 ? 10.537 61.025 -11.526 1.00 69.69 85 ALA A CA 1
ATOM 711 C C . ALA A 1 85 ? 11.027 62.293 -10.798 1.00 69.69 85 ALA A C 1
ATOM 713 O O . ALA A 1 85 ? 11.684 63.146 -11.400 1.00 69.69 85 ALA A O 1
ATOM 714 N N . CYS A 1 86 ? 10.781 62.410 -9.491 1.00 66.25 86 CYS A N 1
ATOM 715 C CA . CYS A 1 86 ? 11.320 63.500 -8.672 1.00 66.25 86 CYS A CA 1
ATOM 716 C C . CYS A 1 86 ? 12.846 63.416 -8.510 1.00 66.25 86 CYS A C 1
ATOM 718 O O . CYS A 1 86 ? 13.533 64.444 -8.534 1.00 66.25 86 CYS A O 1
ATOM 720 N N . LYS A 1 87 ? 13.401 62.203 -8.402 1.00 62.41 87 LYS A N 1
ATOM 721 C CA . LYS A 1 87 ? 14.851 61.990 -8.305 1.00 62.41 87 LYS A CA 1
ATOM 722 C C . LYS A 1 87 ? 15.573 62.327 -9.618 1.00 62.41 87 LYS A C 1
ATOM 724 O O . LYS A 1 87 ? 16.624 62.965 -9.562 1.00 62.41 87 LYS A O 1
ATOM 729 N N . SER A 1 88 ? 14.983 62.018 -10.780 1.00 57.78 88 SER A N 1
ATOM 730 C CA . SER A 1 88 ? 15.574 62.367 -12.087 1.00 57.78 88 SER A CA 1
ATOM 731 C C . SER A 1 88 ? 15.596 63.883 -12.350 1.00 57.78 88 SER A C 1
ATOM 733 O O . SER A 1 88 ? 16.562 64.409 -12.912 1.00 57.78 88 SER A O 1
ATOM 735 N N . LYS A 1 89 ? 14.588 64.620 -11.855 1.00 61.38 89 LYS A N 1
ATOM 736 C CA . LYS A 1 89 ? 14.539 66.092 -11.933 1.00 61.38 89 LYS A CA 1
ATOM 737 C C . LYS A 1 89 ? 15.608 66.779 -11.073 1.00 61.38 89 LYS A C 1
ATOM 739 O O . LYS A 1 89 ? 16.051 67.867 -11.436 1.00 61.38 89 LYS A O 1
ATOM 744 N N . ARG A 1 90 ? 16.058 66.162 -9.969 1.00 55.28 90 ARG A N 1
ATOM 745 C CA . ARG A 1 90 ? 17.185 66.681 -9.164 1.00 55.28 90 ARG A CA 1
ATOM 746 C C . ARG A 1 90 ? 18.534 66.488 -9.862 1.00 55.28 90 ARG A C 1
ATOM 748 O O . ARG A 1 90 ? 19.329 67.420 -9.875 1.00 55.28 90 ARG A O 1
ATOM 755 N N . THR A 1 91 ? 18.756 65.359 -10.534 1.00 53.94 91 THR A N 1
ATOM 756 C CA . THR A 1 91 ? 20.009 65.087 -11.271 1.00 53.94 91 THR A CA 1
ATOM 757 C C . THR A 1 91 ? 20.175 65.909 -12.560 1.00 53.94 91 THR A C 1
ATOM 759 O O . THR A 1 91 ? 21.295 66.117 -13.028 1.00 53.94 91 THR A O 1
ATOM 762 N N . LEU A 1 92 ? 19.084 66.443 -13.121 1.00 52.66 92 LEU A N 1
ATOM 763 C CA . LEU A 1 92 ? 19.123 67.347 -14.283 1.00 52.66 92 LEU A CA 1
ATOM 764 C C . LEU A 1 92 ? 19.603 68.771 -13.947 1.00 52.66 92 LEU A C 1
ATOM 766 O O . LEU A 1 92 ? 20.025 69.491 -14.848 1.00 52.66 92 LEU A O 1
ATOM 770 N N . LYS A 1 93 ? 19.583 69.186 -12.671 1.00 54.09 93 LYS A N 1
ATOM 771 C CA . LYS A 1 93 ? 20.107 70.502 -12.257 1.00 54.09 93 LYS A CA 1
ATOM 772 C C . LYS A 1 93 ? 21.611 70.504 -11.953 1.00 54.09 93 LYS A C 1
ATOM 774 O O . LYS A 1 93 ? 22.222 71.561 -12.025 1.00 54.09 93 LYS A O 1
ATOM 779 N N . GLU A 1 94 ? 22.224 69.348 -11.701 1.00 51.81 94 GLU A N 1
ATOM 780 C CA . GLU A 1 94 ? 23.677 69.229 -11.457 1.00 51.81 94 GLU A CA 1
ATOM 781 C C . GLU A 1 94 ? 24.500 68.899 -12.716 1.00 51.81 94 GLU A C 1
ATOM 783 O O . GLU A 1 94 ? 25.726 68.930 -12.684 1.00 51.81 94 GLU A O 1
ATOM 788 N N . SER A 1 95 ? 23.859 68.631 -13.858 1.00 50.25 95 SER A N 1
ATOM 789 C CA . SER A 1 95 ? 24.537 68.213 -15.099 1.00 50.25 95 SER A CA 1
ATOM 790 C C . SER A 1 95 ? 24.830 69.348 -16.098 1.00 50.25 95 SER A C 1
ATOM 792 O O . SER A 1 95 ? 25.339 69.084 -17.186 1.00 50.25 95 SER A O 1
ATOM 794 N N . GLN A 1 96 ? 24.607 70.620 -15.738 1.00 50.12 96 GLN A N 1
ATOM 795 C CA . GLN A 1 96 ? 24.874 71.774 -16.621 1.00 50.12 96 GLN A CA 1
ATOM 796 C C . GLN A 1 96 ? 26.362 72.181 -16.763 1.00 50.12 96 GLN A C 1
ATOM 798 O O . GLN A 1 96 ? 26.645 73.190 -17.401 1.00 50.12 96 GLN A O 1
ATOM 803 N N . VAL A 1 97 ? 27.332 71.408 -16.250 1.00 55.22 97 VAL A N 1
ATOM 804 C CA . VAL A 1 97 ? 28.777 71.748 -16.337 1.00 55.22 97 VAL A CA 1
ATOM 805 C C . VAL A 1 97 ? 29.620 70.654 -17.016 1.00 55.22 97 VAL A C 1
ATOM 807 O O . VAL A 1 97 ? 30.804 70.501 -16.732 1.00 55.22 97 VAL A O 1
ATOM 810 N N . LEU A 1 98 ? 29.058 69.870 -17.944 1.00 53.81 98 LEU A N 1
ATOM 811 C CA . LEU A 1 98 ? 29.848 68.884 -18.699 1.00 53.81 98 LEU A CA 1
ATOM 812 C C . LEU A 1 98 ? 29.659 68.991 -20.218 1.00 53.81 98 LEU A C 1
ATOM 814 O O . LEU A 1 98 ? 28.550 68.936 -20.746 1.00 53.81 98 LEU A O 1
ATOM 818 N N . SER A 1 99 ? 30.808 69.127 -20.888 1.00 53.31 99 SER A N 1
ATOM 819 C CA . SER A 1 99 ? 31.028 69.285 -22.330 1.00 53.31 99 SER A CA 1
ATOM 820 C C . SER A 1 99 ? 30.200 68.323 -23.211 1.00 53.31 99 SER A C 1
ATOM 822 O O . SER A 1 99 ? 30.102 67.130 -22.900 1.00 53.31 99 SER A O 1
ATOM 824 N N . PRO A 1 100 ? 29.666 68.797 -24.359 1.00 55.03 100 PRO A N 1
ATOM 825 C CA . PRO A 1 100 ? 28.686 68.080 -25.187 1.00 55.03 100 PRO A CA 1
ATOM 826 C C . PRO A 1 100 ? 29.190 66.792 -25.863 1.00 55.03 100 PRO A C 1
ATOM 828 O O . PRO A 1 100 ? 28.391 66.066 -26.446 1.00 55.03 100 PRO A O 1
ATOM 831 N N . LYS A 1 101 ? 30.483 66.446 -25.775 1.00 53.84 101 LYS A N 1
ATOM 832 C CA . LYS A 1 101 ? 31.029 65.228 -26.410 1.00 53.84 101 LYS A CA 1
ATOM 833 C C . LYS A 1 101 ? 30.897 63.939 -25.581 1.00 53.84 101 LYS A C 1
ATOM 835 O O . LYS A 1 101 ? 31.126 62.870 -26.130 1.00 53.84 101 LYS A O 1
ATOM 840 N N . ASN A 1 102 ? 30.485 64.010 -24.309 1.00 53.19 102 ASN A N 1
ATOM 841 C CA . ASN A 1 102 ? 30.342 62.828 -23.434 1.00 53.19 102 ASN A CA 1
ATOM 842 C C . ASN A 1 102 ? 28.889 62.481 -23.053 1.00 53.19 102 ASN A C 1
ATOM 844 O O . ASN A 1 102 ? 28.665 61.520 -22.320 1.00 53.19 102 ASN A O 1
ATOM 848 N N . GLN A 1 103 ? 27.894 63.230 -23.538 1.00 53.56 103 GLN A N 1
ATOM 849 C CA . GLN A 1 103 ? 26.497 63.055 -23.118 1.00 53.56 103 GLN A CA 1
ATOM 850 C C . GLN A 1 103 ? 25.807 61.850 -23.783 1.00 53.56 103 GLN A C 1
ATOM 852 O O . GLN A 1 103 ? 24.966 61.213 -23.154 1.00 53.56 103 GLN A O 1
ATOM 857 N N . THR A 1 104 ? 26.200 61.457 -24.997 1.00 57.22 104 THR A N 1
ATOM 858 C CA . THR A 1 104 ? 25.599 60.321 -25.724 1.00 57.22 104 THR A CA 1
ATOM 859 C C . THR A 1 104 ? 25.855 58.961 -25.059 1.00 57.22 104 THR A C 1
ATOM 861 O O . THR A 1 104 ? 24.945 58.141 -24.989 1.00 57.22 104 THR A O 1
ATOM 864 N N . ASN A 1 105 ? 27.032 58.746 -24.460 1.00 59.97 105 ASN A N 1
ATOM 865 C CA . ASN A 1 105 ? 27.374 57.474 -23.798 1.00 59.97 105 ASN A CA 1
ATOM 866 C C . ASN A 1 105 ? 26.653 57.244 -22.454 1.00 59.97 105 ASN A C 1
ATOM 868 O O . ASN A 1 105 ? 26.550 56.106 -21.992 1.00 59.97 105 ASN A O 1
ATOM 872 N N . VAL A 1 106 ? 26.169 58.301 -21.796 1.00 64.50 106 VAL A N 1
ATOM 873 C CA . VAL A 1 106 ? 25.489 58.177 -20.494 1.00 64.50 106 VAL A CA 1
ATOM 874 C C . VAL A 1 106 ? 24.040 57.727 -20.679 1.00 64.50 106 VAL A C 1
ATOM 876 O O . VAL A 1 106 ? 23.577 56.850 -19.950 1.00 64.50 106 VAL A O 1
ATOM 879 N N . TYR A 1 107 ? 23.344 58.257 -21.689 1.00 61.03 107 TYR A N 1
ATOM 880 C CA . TYR A 1 107 ? 21.967 57.855 -21.983 1.00 61.03 107 TYR A CA 1
ATOM 881 C C . TYR A 1 107 ? 21.874 56.401 -22.456 1.00 61.03 107 TYR A C 1
ATOM 883 O O . TYR A 1 107 ? 20.998 55.682 -21.982 1.00 61.03 107 TYR A O 1
ATOM 891 N N . GLU A 1 108 ? 22.805 55.924 -23.291 1.00 66.81 108 GLU A N 1
ATOM 892 C CA . GLU A 1 108 ? 22.840 54.506 -23.685 1.00 66.81 108 GLU A CA 1
ATOM 893 C C . GLU A 1 108 ? 23.090 53.570 -22.495 1.00 66.81 108 GLU A C 1
ATOM 895 O O . GLU A 1 108 ? 22.456 52.518 -22.397 1.00 66.81 108 GLU A O 1
ATOM 900 N N . ARG A 1 109 ? 23.952 53.951 -21.540 1.00 66.75 109 ARG A N 1
ATOM 901 C CA . ARG A 1 109 ? 24.158 53.154 -20.317 1.00 66.75 109 ARG A CA 1
ATOM 902 C C . ARG A 1 109 ? 22.911 53.103 -19.442 1.00 66.75 109 ARG A C 1
ATOM 904 O O . ARG A 1 109 ? 22.535 52.016 -19.016 1.00 66.75 109 ARG A O 1
ATOM 911 N N . LEU A 1 110 ? 22.249 54.237 -19.215 1.00 66.19 110 LEU A N 1
ATOM 912 C CA . LEU A 1 110 ? 21.030 54.288 -18.398 1.00 66.19 110 LEU A CA 1
ATOM 913 C C . LEU A 1 110 ? 19.857 53.547 -19.055 1.00 66.19 110 LEU A C 1
ATOM 915 O O . LEU A 1 110 ? 19.055 52.917 -18.363 1.00 66.19 110 LEU A O 1
ATOM 919 N N . TYR A 1 111 ? 19.756 53.584 -20.385 1.00 68.69 111 TYR A N 1
ATOM 920 C CA . TYR A 1 111 ? 18.736 52.832 -21.115 1.00 68.69 111 TYR A CA 1
ATOM 921 C C . TYR A 1 111 ? 18.995 51.320 -21.034 1.00 68.69 111 TYR A C 1
ATOM 923 O O . TYR A 1 111 ? 18.083 50.549 -20.728 1.00 68.69 111 TYR A O 1
ATOM 931 N N . ASN A 1 112 ? 20.255 50.899 -21.191 1.00 73.56 112 ASN A N 1
ATOM 932 C CA . ASN A 1 112 ? 20.656 49.499 -21.039 1.00 73.56 112 ASN A CA 1
ATOM 933 C C . ASN A 1 112 ? 20.465 48.986 -19.603 1.00 73.56 112 ASN A C 1
ATOM 935 O O . ASN A 1 112 ? 20.000 47.862 -19.416 1.00 73.56 112 ASN A O 1
ATOM 939 N N . GLU A 1 113 ? 20.759 49.791 -18.579 1.00 75.25 113 GLU A N 1
ATOM 940 C CA . GLU A 1 113 ? 20.517 49.408 -17.182 1.00 75.25 113 GLU A CA 1
ATOM 941 C C . GLU A 1 113 ? 19.029 49.215 -16.880 1.00 75.25 113 GLU A C 1
ATOM 943 O O . GLU A 1 113 ? 18.663 48.211 -16.264 1.00 75.25 113 GLU A O 1
ATOM 948 N N . ASN A 1 114 ? 18.160 50.112 -17.355 1.00 70.75 114 ASN A N 1
ATOM 949 C CA . ASN A 1 114 ? 16.714 49.959 -17.182 1.00 70.75 114 ASN A CA 1
ATOM 950 C C . ASN A 1 114 ? 16.181 48.716 -17.905 1.00 70.75 114 ASN A C 1
ATOM 952 O O . ASN A 1 114 ? 15.393 47.970 -17.325 1.00 70.75 114 ASN A O 1
ATOM 956 N N . PHE A 1 115 ? 16.669 48.428 -19.115 1.00 78.06 115 PHE A N 1
ATOM 957 C CA . PHE A 1 115 ? 16.295 47.215 -19.847 1.00 78.06 115 PHE A CA 1
ATOM 958 C C . PHE A 1 115 ? 16.749 45.937 -19.118 1.00 78.06 115 PHE A C 1
ATOM 960 O O . PHE A 1 115 ? 16.002 44.960 -19.017 1.00 78.06 115 PHE A O 1
ATOM 967 N N . ILE A 1 116 ? 17.948 45.949 -18.524 1.00 76.44 116 ILE A N 1
ATOM 968 C CA . ILE A 1 116 ? 18.454 44.842 -17.696 1.00 76.44 116 ILE A CA 1
ATOM 969 C C . ILE A 1 116 ? 17.625 44.686 -16.413 1.00 76.44 116 ILE A C 1
ATOM 971 O O . ILE A 1 116 ? 17.342 43.557 -16.001 1.00 76.44 116 ILE A O 1
ATOM 975 N N . LEU A 1 117 ? 17.238 45.787 -15.763 1.00 79.75 117 LEU A N 1
ATOM 976 C CA . LEU A 1 117 ? 16.403 45.763 -14.560 1.00 79.75 117 LEU A CA 1
ATOM 977 C C . LEU A 1 117 ? 14.998 45.236 -14.859 1.00 79.75 117 LEU A C 1
ATOM 979 O O . LEU A 1 117 ? 14.522 44.369 -14.124 1.00 79.75 117 LEU A O 1
ATOM 983 N N . GLN A 1 118 ? 14.386 45.673 -15.959 1.00 81.31 118 GLN A N 1
ATOM 984 C CA . GLN A 1 118 ? 13.092 45.174 -16.416 1.00 81.31 118 GLN A CA 1
ATOM 985 C C . GLN A 1 118 ? 13.171 43.678 -16.745 1.00 81.31 118 GLN A C 1
ATOM 987 O O . GLN A 1 118 ? 12.412 42.887 -16.192 1.00 81.31 118 GLN A O 1
ATOM 992 N N . GLY A 1 119 ? 14.198 43.244 -17.485 1.00 84.62 119 GLY A N 1
ATOM 993 C CA . GLY A 1 119 ? 14.424 41.820 -17.751 1.00 84.62 119 GLY A CA 1
ATOM 994 C C . GLY A 1 119 ? 14.664 40.980 -16.485 1.00 84.62 119 GLY A C 1
ATOM 995 O O . GLY A 1 119 ? 14.296 39.803 -16.438 1.00 84.62 119 GLY A O 1
ATOM 996 N N . LYS A 1 120 ? 15.255 41.553 -15.425 1.00 85.25 120 LYS A N 1
ATOM 997 C CA . LYS A 1 120 ? 15.381 40.892 -14.110 1.00 85.25 120 LYS A CA 1
ATOM 998 C C . LYS A 1 120 ? 14.041 40.819 -13.373 1.00 85.25 120 LYS A C 1
ATOM 1000 O O . LYS A 1 120 ? 13.780 39.800 -12.731 1.00 85.25 120 LYS A O 1
ATOM 1005 N N . GLN A 1 121 ? 13.214 41.861 -13.446 1.00 83.94 121 GLN A N 1
ATOM 1006 C CA . GLN A 1 121 ? 11.874 41.871 -12.852 1.00 83.94 121 GLN A CA 1
ATOM 1007 C C . GLN A 1 121 ? 10.950 40.870 -13.550 1.00 83.94 121 GLN A C 1
ATOM 1009 O O . GLN A 1 121 ? 10.354 40.042 -12.865 1.00 83.94 121 GLN A O 1
ATOM 1014 N N . ASP A 1 122 ? 10.945 40.834 -14.883 1.00 86.75 122 ASP A N 1
ATOM 1015 C CA . ASP A 1 122 ? 10.152 39.880 -15.666 1.00 86.75 122 ASP A CA 1
ATOM 1016 C C . ASP A 1 122 ? 10.550 38.432 -15.358 1.00 86.75 122 ASP A C 1
ATOM 1018 O O . ASP A 1 122 ? 9.695 37.564 -15.176 1.00 86.75 122 ASP A O 1
ATOM 1022 N N . LYS A 1 123 ? 11.856 38.157 -15.211 1.00 87.31 123 LYS A N 1
ATOM 1023 C CA . LYS A 1 123 ? 12.347 36.834 -14.786 1.00 87.31 123 LYS A CA 1
ATOM 1024 C C . LYS A 1 123 ? 11.890 36.468 -13.374 1.00 87.31 123 LYS A C 1
ATOM 1026 O O . LYS A 1 123 ? 11.484 35.327 -13.158 1.00 87.31 123 LYS A O 1
ATOM 1031 N N . LYS A 1 124 ? 11.937 37.406 -12.420 1.00 86.44 124 LYS A N 1
ATOM 1032 C CA . LYS A 1 124 ? 11.432 37.180 -11.053 1.00 86.44 124 LYS A CA 1
ATOM 1033 C C . LYS A 1 124 ? 9.927 36.927 -11.047 1.00 86.44 124 LYS A C 1
ATOM 1035 O O . LYS A 1 124 ? 9.472 36.012 -10.369 1.00 86.44 124 LYS A O 1
ATOM 1040 N N . GLN A 1 125 ? 9.167 37.698 -11.818 1.00 86.31 125 GLN A N 1
ATOM 1041 C CA . GLN A 1 125 ? 7.718 37.555 -11.891 1.00 86.31 125 GLN A CA 1
ATOM 1042 C C . GLN A 1 125 ? 7.313 36.255 -12.590 1.00 86.31 125 GLN A C 1
ATOM 1044 O O . GLN A 1 125 ? 6.395 35.576 -12.135 1.00 86.31 125 GLN A O 1
ATOM 1049 N N . LYS A 1 126 ? 8.046 35.844 -13.632 1.00 89.81 126 LYS A N 1
ATOM 1050 C CA . LYS A 1 126 ? 7.876 34.530 -14.258 1.00 89.81 126 LYS A CA 1
ATOM 1051 C C . LYS A 1 126 ? 8.156 33.393 -13.271 1.00 89.81 126 LYS A C 1
ATOM 1053 O O . LYS A 1 126 ? 7.318 32.510 -13.144 1.00 89.81 126 LYS A O 1
ATOM 1058 N N . LEU A 1 127 ? 9.262 33.460 -12.522 1.00 88.25 127 LEU A N 1
ATOM 1059 C CA . LEU A 1 127 ? 9.595 32.466 -11.494 1.00 88.25 127 LEU A CA 1
ATOM 1060 C C . LEU A 1 127 ? 8.499 32.361 -10.421 1.00 88.25 127 LEU A C 1
ATOM 1062 O O . LEU A 1 127 ? 8.093 31.260 -10.065 1.00 88.25 127 LEU A O 1
ATOM 1066 N N . TYR A 1 128 ? 7.987 33.498 -9.946 1.00 89.12 128 TYR A N 1
ATOM 1067 C CA . TYR A 1 128 ? 6.892 33.537 -8.974 1.00 89.12 128 TYR A CA 1
ATOM 1068 C C . TYR A 1 128 ? 5.599 32.917 -9.529 1.00 89.12 128 TYR A C 1
ATOM 1070 O O . TYR A 1 128 ? 4.951 32.111 -8.863 1.00 89.12 128 TYR A O 1
ATOM 1078 N N . ASN A 1 129 ? 5.247 33.230 -10.778 1.00 87.12 129 ASN A N 1
ATOM 1079 C CA . ASN A 1 129 ? 4.080 32.647 -11.441 1.00 87.12 129 ASN A CA 1
ATOM 1080 C C . ASN A 1 129 ? 4.232 31.135 -11.669 1.00 87.12 129 ASN A C 1
ATOM 1082 O O . ASN A 1 129 ? 3.250 30.400 -11.558 1.00 87.12 129 ASN A O 1
ATOM 1086 N N . ASP A 1 130 ? 5.439 30.665 -11.980 1.00 86.62 130 ASP A N 1
ATOM 1087 C CA . ASP A 1 130 ? 5.722 29.239 -12.140 1.00 86.62 130 ASP A CA 1
ATOM 1088 C C . ASP A 1 130 ? 5.615 28.508 -10.788 1.00 86.62 130 ASP A C 1
ATOM 1090 O O . ASP A 1 130 ? 4.945 27.478 -10.716 1.00 86.62 130 ASP A O 1
ATOM 1094 N N . GLN A 1 131 ? 6.125 29.093 -9.695 1.00 84.62 131 GLN A N 1
ATOM 1095 C CA . GLN A 1 131 ? 5.936 28.573 -8.329 1.00 84.62 131 GLN A CA 1
ATOM 1096 C C . GLN A 1 131 ? 4.455 28.502 -7.927 1.00 84.62 131 GLN A C 1
ATOM 1098 O O . GLN A 1 131 ? 4.007 27.487 -7.393 1.00 84.62 131 GLN A O 1
ATOM 1103 N N . LEU A 1 132 ? 3.663 29.538 -8.231 1.00 81.62 132 LEU A N 1
ATOM 1104 C CA . LEU A 1 132 ? 2.216 29.523 -7.988 1.00 81.62 132 LEU A CA 1
ATOM 1105 C C . LEU A 1 132 ? 1.510 28.418 -8.785 1.00 81.62 132 LEU A C 1
ATOM 1107 O O . LEU A 1 132 ? 0.632 27.734 -8.253 1.00 81.62 132 LEU A O 1
ATOM 1111 N N . LYS A 1 133 ? 1.898 28.207 -10.050 1.00 84.50 133 LYS A N 1
ATOM 1112 C CA . LYS A 1 133 ? 1.354 27.123 -10.882 1.00 84.50 133 LYS A CA 1
ATOM 1113 C C . LYS A 1 133 ? 1.729 25.745 -10.344 1.00 84.50 133 LYS A C 1
ATOM 1115 O O . LYS A 1 133 ? 0.883 24.852 -10.374 1.00 84.50 133 LYS A O 1
ATOM 1120 N N . GLU A 1 134 ? 2.955 25.551 -9.864 1.00 76.88 134 GLU A N 1
ATOM 1121 C CA . GLU A 1 134 ? 3.364 24.289 -9.238 1.00 76.88 134 GLU A CA 1
ATOM 1122 C C . GLU A 1 134 ? 2.608 24.030 -7.936 1.00 76.88 134 GLU A C 1
ATOM 1124 O O . GLU A 1 134 ? 2.060 22.941 -7.769 1.00 76.88 134 GLU A O 1
ATOM 1129 N N . HIS A 1 135 ? 2.466 25.037 -7.073 1.00 72.06 135 HIS A N 1
ATOM 1130 C CA . HIS A 1 135 ? 1.686 24.917 -5.841 1.00 72.06 135 HIS A CA 1
ATOM 1131 C C . HIS A 1 135 ? 0.206 24.596 -6.128 1.00 72.06 135 HIS A C 1
ATOM 1133 O O . HIS A 1 135 ? -0.392 23.742 -5.473 1.00 72.06 135 HIS A O 1
ATOM 1139 N N . ALA A 1 136 ? -0.386 25.208 -7.161 1.00 74.12 136 ALA A N 1
ATOM 1140 C CA . ALA A 1 136 ? -1.747 24.899 -7.603 1.00 74.12 136 ALA A CA 1
ATOM 1141 C C . ALA A 1 136 ? -1.889 23.478 -8.185 1.00 74.12 136 ALA A C 1
ATOM 1143 O O . ALA A 1 136 ? -2.941 22.853 -8.047 1.00 74.12 136 ALA A O 1
ATOM 1144 N N . LYS A 1 137 ? -0.850 22.943 -8.840 1.00 74.31 137 LYS A N 1
ATOM 1145 C CA . LYS A 1 137 ? -0.833 21.543 -9.297 1.00 74.31 137 LYS A CA 1
ATOM 1146 C C . LYS A 1 137 ? -0.700 20.578 -8.122 1.00 74.31 137 LYS A C 1
ATOM 1148 O O . LYS A 1 137 ? -1.448 19.608 -8.067 1.00 74.31 137 LYS A O 1
ATOM 1153 N N . GLN A 1 138 ? 0.196 20.857 -7.176 1.00 68.12 138 GLN A N 1
ATOM 1154 C CA . GLN A 1 138 ? 0.378 20.042 -5.972 1.00 68.12 138 GLN A CA 1
ATOM 1155 C C . GLN A 1 138 ? -0.900 19.996 -5.133 1.00 68.12 138 GLN A C 1
ATOM 1157 O O . GLN A 1 138 ? -1.319 18.914 -4.733 1.00 68.12 138 GLN A O 1
ATOM 1162 N N . SER A 1 139 ? -1.582 21.129 -4.942 1.00 71.12 139 SER A N 1
ATOM 1163 C CA . SER A 1 139 ? -2.851 21.156 -4.208 1.00 71.12 139 SER A CA 1
ATOM 1164 C C . SER A 1 139 ? -3.962 20.380 -4.921 1.00 71.12 139 SER A C 1
ATOM 1166 O O . SER A 1 139 ? -4.720 19.677 -4.259 1.00 71.12 139 SER A O 1
ATOM 1168 N N . LYS A 1 140 ? -4.037 20.425 -6.260 1.00 73.19 140 LYS A N 1
ATOM 1169 C CA . LYS A 1 140 ? -4.968 19.587 -7.039 1.00 73.19 140 LYS A CA 1
ATOM 1170 C C . LYS A 1 140 ? -4.663 18.097 -6.903 1.00 73.19 140 LYS A C 1
ATOM 1172 O O . LYS A 1 140 ? -5.593 17.319 -6.724 1.00 73.19 140 LYS A O 1
ATOM 1177 N N . ILE A 1 141 ? -3.385 17.715 -6.949 1.00 68.25 141 ILE A N 1
ATOM 1178 C CA . ILE A 1 141 ? -2.962 16.322 -6.752 1.00 68.25 141 ILE A CA 1
ATOM 1179 C C . ILE A 1 141 ? -3.359 15.862 -5.348 1.00 68.25 141 ILE A C 1
ATOM 1181 O O . ILE A 1 141 ? -4.042 14.853 -5.225 1.00 68.25 141 ILE A O 1
ATOM 1185 N N . ILE A 1 142 ? -3.038 16.640 -4.309 1.00 73.88 142 ILE A N 1
ATOM 1186 C CA . ILE A 1 142 ? -3.401 16.326 -2.918 1.00 73.88 142 ILE A CA 1
ATOM 1187 C C . ILE A 1 142 ? -4.921 16.193 -2.764 1.00 73.88 142 ILE A C 1
ATOM 1189 O O . ILE A 1 142 ? -5.379 15.217 -2.181 1.00 73.88 142 ILE A O 1
ATOM 1193 N N . LYS A 1 143 ? -5.710 17.109 -3.344 1.00 75.50 143 LYS A N 1
ATOM 1194 C CA . LYS A 1 143 ? -7.180 17.019 -3.330 1.00 75.50 143 LYS A CA 1
ATOM 1195 C C . LYS A 1 143 ? -7.683 15.738 -3.997 1.00 75.50 143 LYS A C 1
ATOM 1197 O O . LYS A 1 143 ? -8.507 15.050 -3.409 1.00 75.50 143 LYS A O 1
ATOM 1202 N N . SER A 1 144 ? -7.160 15.392 -5.176 1.00 79.75 144 SER A N 1
ATOM 1203 C CA . SER A 1 144 ? -7.558 14.163 -5.874 1.00 79.75 144 SER A CA 1
ATOM 1204 C C . SER A 1 144 ? -7.160 12.899 -5.107 1.00 79.75 144 SER A C 1
ATOM 1206 O O . SER A 1 144 ? -7.953 11.970 -5.006 1.00 79.75 144 SER A O 1
ATOM 1208 N N . THR A 1 145 ? -5.970 12.879 -4.500 1.00 81.69 145 THR A N 1
ATOM 1209 C CA . THR A 1 145 ? -5.501 11.747 -3.696 1.00 81.69 145 THR A CA 1
ATOM 1210 C C . THR A 1 145 ? -6.341 11.591 -2.436 1.00 81.69 145 THR A C 1
ATOM 1212 O O . THR A 1 145 ? -6.772 10.483 -2.133 1.00 81.69 145 THR A O 1
ATOM 1215 N N . ASN A 1 146 ? -6.622 12.687 -1.729 1.00 81.56 146 ASN A N 1
ATOM 1216 C CA . ASN A 1 146 ? -7.448 12.648 -0.527 1.00 81.56 146 ASN A CA 1
ATOM 1217 C C . ASN A 1 146 ? -8.870 12.206 -0.867 1.00 81.56 146 ASN A C 1
ATOM 1219 O O . ASN A 1 146 ? -9.396 11.352 -0.173 1.00 81.56 146 ASN A O 1
ATOM 1223 N N . GLN A 1 147 ? -9.443 12.680 -1.978 1.00 88.00 147 GLN A N 1
ATOM 1224 C CA . GLN A 1 147 ? -10.750 12.219 -2.447 1.00 88.00 147 GLN A CA 1
ATOM 1225 C C . GLN A 1 147 ? -10.765 10.704 -2.699 1.00 88.00 147 GLN A C 1
ATOM 1227 O O . GLN A 1 147 ? -11.670 10.020 -2.234 1.00 88.00 147 GLN A O 1
ATOM 1232 N N . VAL A 1 148 ? -9.748 10.159 -3.375 1.00 85.81 148 VAL A N 1
ATOM 1233 C CA . VAL A 1 148 ? -9.643 8.709 -3.621 1.00 85.81 148 VAL A CA 1
ATOM 1234 C C . VAL A 1 148 ? -9.506 7.922 -2.315 1.00 85.81 148 VAL A C 1
ATOM 1236 O O . VAL A 1 148 ? -10.145 6.881 -2.159 1.00 85.81 148 VAL A O 1
ATOM 1239 N N . LEU A 1 149 ? -8.693 8.404 -1.371 1.00 83.94 149 LEU A N 1
ATOM 1240 C CA . LEU A 1 149 ? -8.525 7.761 -0.065 1.00 83.94 149 LEU A CA 1
ATOM 1241 C C . LEU A 1 149 ? -9.817 7.806 0.756 1.00 83.94 149 LEU A C 1
ATOM 1243 O O . LEU A 1 149 ? -10.209 6.784 1.311 1.00 83.94 149 LEU A O 1
ATOM 1247 N N . THR A 1 150 ? -10.504 8.946 0.770 1.00 88.44 150 THR A N 1
ATOM 1248 C CA . THR A 1 150 ? -11.805 9.117 1.420 1.00 88.44 150 THR A CA 1
ATOM 1249 C C . THR A 1 150 ? -12.847 8.174 0.822 1.00 88.44 150 THR A C 1
ATOM 1251 O O . THR A 1 150 ? -13.467 7.433 1.572 1.00 88.44 150 THR A O 1
ATOM 1254 N N . SER A 1 151 ? -12.978 8.094 -0.507 1.00 90.12 151 SER A N 1
ATOM 1255 C CA . SER A 1 151 ? -13.926 7.164 -1.142 1.00 90.12 151 SER A CA 1
ATOM 1256 C C . SER A 1 151 ? -13.595 5.695 -0.862 1.00 90.12 151 SER A C 1
ATOM 1258 O O . SER A 1 151 ? -14.495 4.867 -0.732 1.00 90.12 151 SER A O 1
ATOM 1260 N N . LYS A 1 152 ? -12.305 5.346 -0.760 1.00 92.75 152 LYS A N 1
ATOM 1261 C CA . LYS A 1 152 ? -11.885 3.989 -0.389 1.00 92.75 152 LYS A CA 1
ATOM 1262 C C . LYS A 1 152 ? -12.252 3.669 1.061 1.00 92.75 152 LYS A C 1
ATOM 1264 O O . LYS A 1 152 ? -12.759 2.580 1.314 1.00 92.75 152 LYS A O 1
ATOM 1269 N N . LEU A 1 153 ? -12.006 4.605 1.976 1.00 93.62 153 LEU A N 1
ATOM 1270 C CA . LEU A 1 153 ? -12.362 4.485 3.388 1.00 93.62 153 LEU A CA 1
ATOM 1271 C C . LEU A 1 153 ? -13.882 4.366 3.562 1.00 93.62 153 LEU A C 1
ATOM 1273 O O . LEU A 1 153 ? -14.345 3.444 4.218 1.00 93.62 153 LEU A O 1
ATOM 1277 N N . GLU A 1 154 ? -14.656 5.237 2.916 1.00 95.81 154 GLU A N 1
ATOM 1278 C CA . GLU A 1 154 ? -16.124 5.209 2.938 1.00 95.81 154 GLU A CA 1
ATOM 1279 C C . GLU A 1 154 ? -16.664 3.874 2.418 1.00 95.81 154 GLU A C 1
ATOM 1281 O O . GLU A 1 154 ? -17.524 3.272 3.054 1.00 95.81 154 GLU A O 1
ATOM 1286 N N . LYS A 1 155 ? -16.106 3.354 1.316 1.00 96.62 155 LYS A N 1
ATOM 1287 C CA . LYS A 1 155 ? -16.471 2.028 0.807 1.00 96.62 155 LYS A CA 1
ATOM 1288 C C . LYS A 1 155 ? -16.130 0.915 1.801 1.00 96.62 155 LYS A C 1
ATOM 1290 O O . LYS A 1 155 ? -16.923 -0.006 1.948 1.00 96.62 155 LYS A O 1
ATOM 1295 N N . GLN A 1 156 ? -14.971 0.981 2.457 1.00 96.88 156 GLN A N 1
ATOM 1296 C CA . GLN A 1 156 ? -14.570 -0.013 3.453 1.00 96.88 156 GLN A CA 1
ATOM 1297 C C . GLN A 1 156 ? -15.518 -0.003 4.656 1.00 96.88 156 GLN A C 1
ATOM 1299 O O . GLN A 1 156 ? -16.023 -1.058 5.015 1.00 96.88 156 GLN A O 1
ATOM 1304 N N . ILE A 1 157 ? -15.814 1.173 5.220 1.00 97.38 157 ILE A N 1
ATOM 1305 C CA . ILE A 1 157 ? -16.752 1.310 6.344 1.00 97.38 157 ILE A CA 1
ATOM 1306 C C . ILE A 1 157 ? -18.144 0.815 5.931 1.00 97.38 157 ILE A C 1
ATOM 1308 O O . ILE A 1 157 ? -18.746 0.042 6.665 1.00 97.38 157 ILE A O 1
ATOM 1312 N N . ALA A 1 158 ? -18.639 1.203 4.750 1.00 97.38 158 ALA A N 1
ATOM 1313 C CA . ALA A 1 158 ? -19.957 0.784 4.271 1.00 97.38 158 ALA A CA 1
ATOM 1314 C C . ALA A 1 158 ? -20.061 -0.739 4.093 1.00 97.38 158 ALA A C 1
ATOM 1316 O O . ALA A 1 158 ? -21.050 -1.331 4.509 1.00 97.38 158 ALA A O 1
ATOM 1317 N N . VAL A 1 159 ? -19.038 -1.376 3.509 1.00 97.50 159 VAL A N 1
ATOM 1318 C CA . VAL A 1 159 ? -18.990 -2.842 3.372 1.00 97.50 159 VAL A CA 1
ATOM 1319 C C . VAL A 1 159 ? -18.960 -3.506 4.749 1.00 97.50 159 VAL A C 1
ATOM 1321 O O . VAL A 1 159 ? -19.806 -4.347 5.015 1.00 97.50 159 VAL A O 1
ATOM 1324 N N . SER A 1 160 ? -18.074 -3.074 5.654 1.00 97.69 160 SER A N 1
ATOM 1325 C CA . SER A 1 160 ? -17.980 -3.666 6.995 1.00 97.69 160 SER A CA 1
ATOM 1326 C C . SER A 1 160 ? -19.258 -3.499 7.818 1.00 97.69 160 SER A C 1
ATOM 1328 O O . SER A 1 160 ? -19.632 -4.412 8.540 1.00 97.69 160 SER A O 1
ATOM 1330 N N . ILE A 1 161 ? -19.944 -2.359 7.709 1.00 97.62 161 ILE A N 1
ATOM 1331 C CA . ILE A 1 161 ? -21.235 -2.145 8.375 1.00 97.62 161 ILE A CA 1
ATOM 1332 C C . ILE A 1 161 ? -22.302 -3.088 7.812 1.00 97.62 161 ILE A C 1
ATOM 1334 O O . ILE A 1 161 ? -22.991 -3.738 8.593 1.00 97.62 161 ILE A O 1
ATOM 1338 N N . ASN A 1 162 ? -22.420 -3.187 6.484 1.00 96.81 162 ASN A N 1
ATOM 1339 C CA . ASN A 1 162 ? -23.407 -4.062 5.846 1.00 96.81 162 ASN A CA 1
ATOM 1340 C C . ASN A 1 162 ? -23.162 -5.540 6.184 1.00 96.81 162 ASN A C 1
ATOM 1342 O O . ASN A 1 162 ? -24.119 -6.278 6.394 1.00 96.81 162 ASN A O 1
ATOM 1346 N N . ASP A 1 163 ? -21.897 -5.957 6.276 1.00 97.00 163 ASP A N 1
ATOM 1347 C CA . ASP A 1 163 ? -21.527 -7.328 6.637 1.00 97.00 163 ASP A CA 1
ATOM 1348 C C . ASP A 1 163 ? -21.895 -7.671 8.096 1.00 97.00 163 ASP A C 1
ATOM 1350 O O . ASP A 1 163 ? -22.179 -8.828 8.395 1.00 97.00 163 ASP A O 1
ATOM 1354 N N . ILE A 1 164 ? -21.893 -6.686 9.006 1.00 97.56 164 ILE A N 1
ATOM 1355 C CA . ILE A 1 164 ? -22.145 -6.888 10.447 1.00 97.56 164 ILE A CA 1
ATOM 1356 C C . ILE A 1 164 ? -23.629 -6.738 10.804 1.00 97.56 164 ILE A C 1
ATOM 1358 O O . ILE A 1 164 ? -24.144 -7.492 11.627 1.00 97.56 164 ILE A O 1
ATOM 1362 N N . VAL A 1 165 ? -24.303 -5.736 10.237 1.00 96.62 165 VAL A N 1
ATOM 1363 C CA . VAL A 1 165 ? -25.675 -5.359 10.621 1.00 96.62 165 VAL A CA 1
ATOM 1364 C C . VAL A 1 165 ? -26.723 -5.966 9.683 1.00 96.62 165 VAL A C 1
ATOM 1366 O O . VAL A 1 165 ? -27.867 -6.167 10.081 1.00 96.62 165 VAL A O 1
ATOM 1369 N N . GLY A 1 166 ? -26.356 -6.295 8.442 1.00 94.31 166 GLY A N 1
ATOM 1370 C CA . GLY A 1 166 ? -27.313 -6.747 7.435 1.00 94.31 166 GLY A CA 1
ATOM 1371 C C . GLY A 1 166 ? -28.233 -5.614 6.967 1.00 94.31 166 GLY A C 1
ATOM 1372 O O . GLY A 1 166 ? -27.757 -4.574 6.515 1.00 94.31 166 GLY A O 1
ATOM 1373 N N . GLU A 1 167 ? -29.550 -5.830 7.031 1.00 94.75 167 GLU A N 1
ATOM 1374 C CA . GLU A 1 167 ? -30.570 -4.859 6.591 1.00 94.75 167 GLU A CA 1
ATOM 1375 C C . GLU A 1 167 ? -31.058 -3.924 7.713 1.00 94.75 167 GLU A C 1
ATOM 1377 O O . GLU A 1 167 ? -31.803 -2.975 7.444 1.00 94.75 167 GLU A O 1
ATOM 1382 N N . ASP A 1 168 ? -30.638 -4.159 8.959 1.00 94.00 168 ASP A N 1
ATOM 1383 C CA . ASP A 1 168 ? -31.096 -3.378 10.105 1.00 94.00 168 ASP A CA 1
ATOM 1384 C C . ASP A 1 168 ? -30.533 -1.945 10.077 1.00 94.00 168 ASP A C 1
ATOM 1386 O O . ASP A 1 168 ? -29.389 -1.681 9.705 1.00 94.00 168 ASP A O 1
ATOM 1390 N N . GLN A 1 169 ? -31.355 -0.973 10.480 1.00 94.94 169 GLN A N 1
ATOM 1391 C CA . GLN A 1 169 ? -30.952 0.442 10.507 1.00 94.94 169 GLN A CA 1
ATOM 1392 C C . GLN A 1 169 ? -30.220 0.838 11.791 1.00 94.94 169 GLN A C 1
ATOM 1394 O O . GLN A 1 169 ? -29.662 1.937 11.863 1.00 94.94 169 GLN A O 1
ATOM 1399 N N . ASN A 1 170 ? -30.206 -0.048 12.787 1.00 95.81 170 ASN A N 1
ATOM 1400 C CA . ASN A 1 170 ? -29.583 0.191 14.076 1.00 95.81 170 ASN A CA 1
ATOM 1401 C C . ASN A 1 170 ? -28.576 -0.913 14.410 1.00 95.81 170 ASN A C 1
ATOM 1403 O O . ASN A 1 170 ? -28.682 -2.035 13.931 1.00 95.81 170 ASN A O 1
ATOM 1407 N N . MET A 1 171 ? -27.608 -0.571 15.252 1.00 96.94 171 MET A N 1
ATOM 1408 C CA . MET A 1 171 ? -26.467 -1.403 15.615 1.00 96.94 171 MET A CA 1
ATOM 1409 C C . MET A 1 171 ? -26.415 -1.596 17.135 1.00 96.94 171 MET A C 1
ATOM 1411 O O . MET A 1 171 ? -26.582 -0.624 17.873 1.00 96.94 171 MET A O 1
ATOM 1415 N N . SER A 1 172 ? -26.174 -2.819 17.610 1.00 96.31 172 SER A N 1
ATOM 1416 C CA . SER A 1 172 ? -25.951 -3.119 19.033 1.00 96.31 172 SER A CA 1
ATOM 1417 C C . SER A 1 172 ? -24.549 -2.705 19.503 1.00 96.31 172 SER A C 1
ATOM 1419 O O . SER A 1 172 ? -23.671 -2.372 18.697 1.00 96.31 172 SER A O 1
ATOM 1421 N N . PHE A 1 173 ? -24.315 -2.742 20.818 1.00 95.69 173 PHE A N 1
ATOM 1422 C CA . PHE A 1 173 ? -23.009 -2.431 21.406 1.00 95.69 173 PHE A CA 1
ATOM 1423 C C . PHE A 1 173 ? -21.918 -3.367 20.877 1.00 95.69 173 PHE A C 1
ATOM 1425 O O . PHE A 1 173 ? -20.826 -2.933 20.501 1.00 95.69 173 PHE A O 1
ATOM 1432 N N . GLU A 1 174 ? -22.239 -4.649 20.788 1.00 96.50 174 GLU A N 1
ATOM 1433 C CA . GLU A 1 174 ? -21.356 -5.706 20.323 1.00 96.50 174 GLU A CA 1
ATOM 1434 C C . GLU A 1 174 ? -21.073 -5.596 18.825 1.00 96.50 174 GLU A C 1
ATOM 1436 O O . GLU A 1 174 ? -19.921 -5.713 18.408 1.00 96.50 174 GLU A O 1
ATOM 1441 N N . GLN A 1 175 ? -22.093 -5.292 18.014 1.00 97.44 175 GLN A N 1
ATOM 1442 C CA . GLN A 1 175 ? -21.920 -5.037 16.581 1.00 97.44 175 GLN A CA 1
ATOM 1443 C C . GLN A 1 175 ? -21.011 -3.823 16.334 1.00 97.44 175 GLN A C 1
ATOM 1445 O O . GLN A 1 175 ? -20.152 -3.861 15.448 1.00 97.44 175 GLN A O 1
ATOM 1450 N N . LEU A 1 176 ? -21.129 -2.769 17.154 1.00 97.62 176 LEU A N 1
ATOM 1451 C CA . LEU A 1 176 ? -20.197 -1.640 17.121 1.00 97.62 176 LEU A CA 1
ATOM 1452 C C . LEU A 1 176 ? -18.778 -2.091 17.483 1.00 97.62 176 LEU A C 1
ATOM 1454 O O . LEU A 1 176 ? -17.825 -1.726 16.797 1.00 97.62 176 LEU A O 1
ATOM 1458 N N . GLY A 1 177 ? -18.630 -2.924 18.512 1.00 97.12 177 GLY A N 1
ATOM 1459 C CA . GLY A 1 177 ? -17.343 -3.505 18.892 1.00 97.12 177 GLY A CA 1
ATOM 1460 C C . GLY A 1 177 ? -16.704 -4.305 17.755 1.00 97.12 177 GLY A C 1
ATOM 1461 O O . GLY A 1 177 ? -15.534 -4.096 17.419 1.00 97.12 177 GLY A O 1
ATOM 1462 N N . ARG A 1 178 ? -17.496 -5.148 17.084 1.00 97.44 178 ARG A N 1
ATOM 1463 C CA . ARG A 1 178 ? -17.084 -5.915 15.902 1.00 97.44 178 ARG A CA 1
ATOM 1464 C C . ARG A 1 178 ? -16.676 -5.023 14.742 1.00 97.44 178 ARG A C 1
ATOM 1466 O O . ARG A 1 178 ? -15.654 -5.303 14.112 1.00 97.44 178 ARG A O 1
ATOM 1473 N N . LEU A 1 179 ? -17.389 -3.925 14.496 1.00 97.75 179 LEU A N 1
ATOM 1474 C CA . LEU A 1 179 ? -17.008 -2.950 13.473 1.00 97.75 179 LEU A CA 1
ATOM 1475 C C . LEU A 1 179 ? -15.619 -2.368 13.759 1.00 97.75 179 LEU A C 1
ATOM 1477 O O . LEU A 1 179 ? -14.781 -2.287 12.858 1.00 97.75 179 LEU A O 1
ATOM 1481 N N . MET A 1 180 ? -15.342 -2.017 15.015 1.00 97.25 180 MET A N 1
ATOM 1482 C CA . MET A 1 180 ? -14.039 -1.483 15.424 1.00 97.25 180 MET A CA 1
ATOM 1483 C C . MET A 1 180 ? -12.918 -2.523 15.289 1.00 97.25 180 MET A C 1
ATOM 1485 O O . MET A 1 180 ? -11.801 -2.171 14.900 1.00 97.25 180 MET A O 1
ATOM 1489 N N . THR A 1 181 ? -13.203 -3.801 15.549 1.00 95.69 181 THR A N 1
ATOM 1490 C CA . THR A 1 181 ? -12.261 -4.902 15.296 1.00 95.69 181 THR A CA 1
ATOM 1491 C C . THR A 1 181 ? -11.991 -5.087 13.797 1.00 95.69 181 THR A C 1
ATOM 1493 O O . THR A 1 181 ? -10.832 -5.148 13.398 1.00 95.69 181 THR A O 1
ATOM 1496 N N . VAL A 1 182 ? -13.025 -5.117 12.945 1.00 96.38 182 VAL A N 1
ATOM 1497 C CA . VAL A 1 182 ? -12.886 -5.311 11.482 1.00 96.38 182 VAL A CA 1
ATOM 1498 C C . VAL A 1 182 ? -12.140 -4.152 10.810 1.00 96.38 182 VAL A C 1
ATOM 1500 O O . VAL A 1 182 ? -11.419 -4.350 9.831 1.00 96.38 182 VAL A O 1
ATOM 1503 N N . LEU A 1 183 ? -12.271 -2.937 11.344 1.00 95.44 183 LEU A N 1
ATOM 1504 C CA . LEU A 1 183 ? -11.546 -1.755 10.871 1.00 95.44 183 LEU A CA 1
ATOM 1505 C C . LEU A 1 183 ? -10.116 -1.636 11.441 1.00 95.44 183 LEU A C 1
ATOM 1507 O O . LEU A 1 183 ? -9.468 -0.607 11.227 1.00 95.44 183 LEU A O 1
ATOM 1511 N N . ASP A 1 184 ? -9.606 -2.658 12.142 1.00 94.06 184 ASP A N 1
ATOM 1512 C CA . ASP A 1 184 ? -8.290 -2.674 12.807 1.00 94.06 184 ASP A CA 1
ATOM 1513 C C . ASP A 1 184 ? -8.081 -1.514 13.808 1.00 94.06 184 ASP A C 1
ATOM 1515 O O . ASP A 1 184 ? -6.947 -1.053 14.031 1.00 94.06 184 ASP A O 1
ATOM 1519 N N . ILE A 1 185 ? -9.168 -1.002 14.393 1.00 93.19 185 ILE A N 1
ATOM 1520 C CA . ILE A 1 185 ? -9.120 0.055 15.410 1.00 93.19 185 ILE A CA 1
ATOM 1521 C C . ILE A 1 185 ? -8.759 -0.565 16.760 1.00 93.19 185 ILE A C 1
ATOM 1523 O O . ILE A 1 185 ? -7.815 -0.109 17.416 1.00 93.19 185 ILE A O 1
ATOM 1527 N N . PHE A 1 186 ? -9.478 -1.620 17.149 1.00 94.25 186 PHE A N 1
ATOM 1528 C CA . PHE A 1 186 ? -9.140 -2.421 18.321 1.00 94.25 186 PHE A CA 1
ATOM 1529 C C . PHE A 1 186 ? -8.047 -3.428 17.994 1.00 94.25 186 PHE A C 1
ATOM 1531 O O . PHE A 1 186 ? -7.974 -3.976 16.894 1.00 94.25 186 PHE A O 1
ATOM 1538 N N . ARG A 1 187 ? -7.155 -3.634 18.960 1.00 89.81 187 ARG A N 1
ATOM 1539 C CA . ARG A 1 187 ? -5.999 -4.528 18.825 1.00 89.81 187 ARG A CA 1
ATOM 1540 C C . ARG A 1 187 ? -5.922 -5.570 19.907 1.00 89.81 187 ARG A C 1
ATOM 1542 O O . ARG A 1 187 ? -5.271 -6.587 19.702 1.00 89.81 187 ARG A O 1
ATOM 1549 N N . VAL A 1 188 ? -6.476 -5.261 21.070 1.00 90.75 188 VAL A N 1
ATOM 1550 C CA . VAL A 1 188 ? -6.486 -6.159 22.221 1.00 90.75 188 VAL A CA 1
ATOM 1551 C C . VAL A 1 188 ? -7.908 -6.614 22.513 1.00 90.75 188 VAL A C 1
ATOM 1553 O O . VAL A 1 188 ? -8.099 -7.670 23.104 1.00 90.75 188 VAL A O 1
ATOM 1556 N N . ILE A 1 189 ? -8.915 -5.853 22.085 1.00 92.94 189 ILE A N 1
ATOM 1557 C CA . ILE A 1 189 ? -10.309 -6.286 22.105 1.00 92.94 189 ILE A CA 1
ATOM 1558 C C . ILE A 1 189 ? -10.688 -6.883 20.752 1.00 92.94 189 ILE A C 1
ATOM 1560 O O . ILE A 1 189 ? -10.496 -6.260 19.706 1.00 92.94 189 ILE A O 1
ATOM 1564 N N . PHE A 1 190 ? -11.264 -8.083 20.791 1.00 94.19 190 PHE A N 1
ATOM 1565 C CA . PHE A 1 190 ? -11.788 -8.764 19.619 1.00 94.19 190 PHE A CA 1
ATOM 1566 C C . PHE A 1 190 ? -13.223 -9.203 19.876 1.00 94.19 190 PHE A C 1
ATOM 1568 O O . PHE A 1 190 ? -13.542 -9.751 20.933 1.00 94.19 190 PHE A O 1
ATOM 1575 N N . TYR A 1 191 ? -14.055 -8.947 18.877 1.00 95.75 191 TYR A N 1
ATOM 1576 C CA . TYR A 1 191 ? -15.372 -9.540 18.723 1.00 95.75 191 TYR A CA 1
ATOM 1577 C C . TYR A 1 191 ? -15.305 -10.501 17.544 1.00 95.75 191 TYR A C 1
ATOM 1579 O O . TYR A 1 191 ? -14.646 -10.175 16.549 1.00 95.75 191 TYR A O 1
ATOM 1587 N N . ASP A 1 192 ? -15.943 -11.661 17.633 1.00 95.56 192 ASP A N 1
ATOM 1588 C CA . ASP A 1 192 ? -15.993 -12.632 16.537 1.00 95.56 192 ASP A CA 1
ATOM 1589 C C . ASP A 1 192 ? -17.092 -12.322 15.506 1.00 95.56 192 ASP A C 1
ATOM 1591 O O . ASP A 1 192 ? -17.703 -11.255 15.501 1.00 95.56 192 ASP A O 1
ATOM 1595 N N . GLU A 1 193 ? -17.303 -13.248 14.570 1.00 96.38 193 GLU A N 1
ATOM 1596 C CA . GLU A 1 193 ? -18.338 -13.147 13.534 1.00 96.38 193 GLU A CA 1
ATOM 1597 C C . GLU A 1 193 ? -19.763 -13.139 14.101 1.00 96.38 193 GLU A C 1
ATOM 1599 O O . GLU A 1 193 ? -20.646 -12.550 13.483 1.00 96.38 193 GLU A O 1
ATOM 1604 N N . ASN A 1 194 ? -19.974 -13.701 15.294 1.00 96.19 194 ASN A N 1
ATOM 1605 C CA . ASN A 1 194 ? -21.258 -13.695 15.995 1.00 96.19 194 ASN A CA 1
ATOM 1606 C C . ASN A 1 194 ? -21.430 -12.449 16.880 1.00 96.19 194 ASN A C 1
ATOM 1608 O O . ASN A 1 194 ? -22.407 -12.347 17.617 1.00 96.19 194 ASN A O 1
ATOM 1612 N N . CYS A 1 195 ? -20.491 -11.498 16.801 1.00 96.12 195 CYS A N 1
ATOM 1613 C CA . CYS A 1 195 ? -20.391 -10.345 17.691 1.00 96.12 195 CYS A CA 1
ATOM 1614 C C . CYS A 1 195 ? -20.209 -10.738 19.170 1.00 96.12 195 CYS A C 1
ATOM 1616 O O . CYS A 1 195 ? -20.496 -9.947 20.061 1.00 96.12 195 CYS A O 1
ATOM 1618 N N . GLU A 1 196 ? -19.682 -11.922 19.469 1.00 94.81 196 GLU A N 1
ATOM 1619 C CA . GLU A 1 196 ? -19.343 -12.312 20.835 1.00 94.81 196 GLU A CA 1
ATOM 1620 C C . GLU A 1 196 ? -17.939 -11.811 21.196 1.00 94.81 196 GLU A C 1
ATOM 1622 O O . GLU A 1 196 ? -17.001 -11.843 20.393 1.00 94.81 196 GLU A O 1
ATOM 1627 N N . PHE A 1 197 ? -17.779 -11.318 22.425 1.00 93.88 197 PHE A N 1
ATOM 1628 C CA . PHE A 1 197 ? -16.490 -10.852 22.930 1.00 93.88 197 PHE A CA 1
ATOM 1629 C C . PHE A 1 197 ? -15.587 -12.051 23.263 1.00 93.88 197 PHE A C 1
ATOM 1631 O O . PHE A 1 197 ? -15.719 -12.671 24.318 1.00 93.88 197 PHE A O 1
ATOM 1638 N N . THR A 1 198 ? -14.628 -12.364 22.387 1.00 88.50 198 THR A N 1
ATOM 1639 C CA . THR A 1 198 ? -13.801 -13.585 22.489 1.00 88.50 198 THR A CA 1
ATOM 1640 C C . THR A 1 198 ? -12.705 -13.516 23.548 1.00 88.50 198 THR A C 1
ATOM 1642 O O . THR A 1 198 ? -12.134 -14.532 23.933 1.00 88.50 198 THR A O 1
ATOM 1645 N N . ASN A 1 199 ? -12.373 -12.317 24.029 1.00 80.81 199 ASN A N 1
ATOM 1646 C CA . ASN A 1 199 ? -11.254 -12.099 24.949 1.00 80.81 199 ASN A CA 1
ATOM 1647 C C . ASN A 1 199 ? -11.665 -12.132 26.429 1.00 80.81 199 ASN A C 1
ATOM 1649 O O . ASN A 1 199 ? -11.017 -11.487 27.264 1.00 80.81 199 ASN A O 1
ATOM 1653 N N . SER A 1 200 ? -12.732 -12.854 26.768 1.00 71.88 200 SER A N 1
ATOM 1654 C CA . SER A 1 200 ? -13.226 -12.980 28.142 1.00 71.88 200 SER A CA 1
ATOM 1655 C C . SER A 1 200 ? -12.380 -13.915 29.018 1.00 71.88 200 SER A C 1
ATOM 1657 O O . SER A 1 200 ? -12.327 -13.699 30.223 1.00 71.88 200 SER A O 1
ATOM 1659 N N . GLU A 1 201 ? -11.675 -14.903 28.455 1.00 63.38 201 GLU A N 1
ATOM 1660 C CA . GLU A 1 201 ? -11.066 -15.990 29.254 1.00 63.38 201 GLU A CA 1
ATOM 1661 C C . GLU A 1 201 ? -9.546 -15.867 29.501 1.00 63.38 201 GLU A C 1
ATOM 1663 O O . GLU A 1 201 ? -8.984 -16.614 30.294 1.00 63.38 201 GLU A O 1
ATOM 1668 N N . LEU A 1 202 ? -8.852 -14.904 28.884 1.00 56.94 202 LEU A N 1
ATOM 1669 C CA . LEU A 1 202 ? -7.381 -14.772 28.949 1.00 56.94 202 LEU A CA 1
ATOM 1670 C C . LEU A 1 202 ? -6.914 -13.560 29.777 1.00 56.94 202 LEU A C 1
ATOM 1672 O O . LEU A 1 202 ? -6.065 -12.785 29.336 1.00 56.94 202 LEU A O 1
ATOM 1676 N N . PHE A 1 203 ? -7.482 -13.360 30.969 1.00 56.12 203 PHE A N 1
ATOM 1677 C CA . PHE A 1 203 ? -7.089 -12.252 31.856 1.00 56.12 203 PHE A CA 1
ATOM 1678 C C . PHE A 1 203 ? -5.856 -12.539 32.729 1.00 56.12 203 PHE A C 1
ATOM 1680 O O . PHE A 1 203 ? -5.247 -11.587 33.220 1.00 56.12 203 PHE A O 1
ATOM 1687 N N . ASP A 1 204 ? -5.453 -13.803 32.886 1.00 58.19 204 ASP A N 1
ATOM 1688 C CA . ASP A 1 204 ? -4.547 -14.168 33.984 1.00 58.19 204 ASP A CA 1
ATOM 1689 C C . ASP A 1 204 ? -3.044 -14.156 33.639 1.00 58.19 204 ASP A C 1
ATOM 1691 O O . ASP A 1 204 ? -2.239 -13.960 34.544 1.00 58.19 204 ASP A O 1
ATOM 1695 N N . ASP A 1 205 ? -2.642 -14.249 32.361 1.00 57.97 205 ASP A N 1
ATOM 1696 C CA . ASP A 1 205 ? -1.217 -14.434 31.996 1.00 57.97 205 ASP A CA 1
ATOM 1697 C C . ASP A 1 205 ? -0.646 -13.459 30.940 1.00 57.97 205 ASP A C 1
ATOM 1699 O O . ASP A 1 205 ? 0.537 -13.536 30.590 1.00 57.97 205 ASP A O 1
ATOM 1703 N N . GLN A 1 206 ? -1.436 -12.514 30.416 1.00 58.34 206 GLN A N 1
ATOM 1704 C CA . GLN A 1 206 ? -0.937 -11.539 29.432 1.00 58.34 206 GLN A CA 1
ATOM 1705 C C . GLN A 1 206 ? -0.212 -10.352 30.083 1.00 58.34 206 GLN A C 1
ATOM 1707 O O . GLN A 1 206 ? -0.400 -10.019 31.255 1.00 58.34 206 GLN A O 1
ATOM 1712 N N . SER A 1 207 ? 0.672 -9.708 29.314 1.00 68.50 207 SER A N 1
ATOM 1713 C CA . SER A 1 207 ? 1.526 -8.632 29.817 1.00 68.50 207 SER A CA 1
ATOM 1714 C C . SER A 1 207 ? 0.685 -7.473 30.378 1.00 68.50 207 SER A C 1
ATOM 1716 O O . SER A 1 207 ? -0.345 -7.116 29.812 1.00 68.50 207 SER A O 1
ATOM 1718 N N . GLN A 1 208 ? 1.126 -6.828 31.468 1.00 73.31 208 GLN A N 1
ATOM 1719 C CA . GLN A 1 208 ? 0.412 -5.687 32.081 1.00 73.31 208 GLN A CA 1
ATOM 1720 C C . GLN A 1 208 ? 0.048 -4.572 31.073 1.00 73.31 208 GLN A C 1
ATOM 1722 O O . GLN A 1 208 ? -0.917 -3.832 31.274 1.00 73.31 208 GLN A O 1
ATOM 1727 N N . MET A 1 209 ? 0.804 -4.461 29.977 1.00 64.94 209 MET A N 1
ATOM 1728 C CA . MET A 1 209 ? 0.559 -3.515 28.889 1.00 64.94 209 MET A CA 1
ATOM 1729 C C . MET A 1 209 ? -0.682 -3.859 28.066 1.00 64.94 209 MET A C 1
ATOM 1731 O O . MET A 1 209 ? -1.435 -2.948 27.714 1.00 64.94 209 MET A O 1
ATOM 1735 N N . ASP A 1 210 ? -0.918 -5.144 27.803 1.00 78.81 210 ASP A N 1
ATOM 1736 C CA . ASP A 1 210 ? -2.105 -5.602 27.081 1.00 78.81 210 ASP A CA 1
ATOM 1737 C C . ASP A 1 210 ? -3.351 -5.326 27.925 1.00 78.81 210 ASP A C 1
ATOM 1739 O O . ASP A 1 210 ? -4.319 -4.773 27.415 1.00 78.81 210 ASP A O 1
ATOM 1743 N N . ASN A 1 211 ? -3.282 -5.535 29.245 1.00 84.50 211 ASN A N 1
ATOM 1744 C CA . ASN A 1 211 ? -4.373 -5.198 30.165 1.00 84.50 211 ASN A CA 1
ATOM 1745 C C . ASN A 1 211 ? -4.681 -3.694 30.193 1.00 84.50 211 ASN A C 1
ATOM 1747 O O . ASN A 1 211 ? -5.846 -3.298 30.117 1.00 84.50 211 ASN A O 1
ATOM 1751 N N . LYS A 1 212 ? -3.651 -2.837 30.244 1.00 87.25 212 LYS A N 1
ATOM 1752 C CA . LYS A 1 212 ? -3.848 -1.381 30.183 1.00 87.25 212 LYS A CA 1
ATOM 1753 C C . LYS A 1 212 ? -4.473 -0.961 28.854 1.00 87.25 212 LYS A C 1
ATOM 1755 O O . LYS A 1 212 ? -5.408 -0.165 28.852 1.00 87.25 212 LYS A O 1
ATOM 1760 N N . ARG A 1 213 ? -3.970 -1.481 27.731 1.00 88.38 213 ARG A N 1
ATOM 1761 C CA . ARG A 1 213 ? -4.490 -1.139 26.403 1.00 88.38 213 ARG A CA 1
ATOM 1762 C C . ARG A 1 213 ? -5.911 -1.662 26.204 1.00 88.38 213 ARG A C 1
ATOM 1764 O O . ARG A 1 213 ? -6.739 -0.915 25.702 1.00 88.38 213 ARG A O 1
ATOM 1771 N N . LYS A 1 214 ? -6.202 -2.885 26.648 1.00 89.25 214 LYS A N 1
ATOM 1772 C CA . LYS A 1 214 ? -7.545 -3.481 26.661 1.00 89.25 214 LYS A CA 1
ATOM 1773 C C . LYS A 1 214 ? -8.523 -2.595 27.420 1.00 89.25 214 LYS A C 1
ATOM 1775 O O . LYS A 1 214 ? -9.561 -2.249 26.877 1.00 89.25 214 LYS A O 1
ATOM 1780 N N . PHE A 1 215 ? -8.159 -2.158 28.628 1.00 91.06 215 PHE A N 1
ATOM 1781 C CA . PHE A 1 215 ? -8.983 -1.227 29.399 1.00 91.06 215 PHE A CA 1
ATOM 1782 C C . PHE A 1 215 ? -9.241 0.069 28.623 1.00 91.06 215 PHE A C 1
ATOM 1784 O O . PHE A 1 215 ? -10.375 0.519 28.540 1.00 91.06 215 PHE A O 1
ATOM 1791 N N . GLN A 1 216 ? -8.211 0.647 28.000 1.00 93.06 216 GLN A N 1
ATOM 1792 C CA . GLN A 1 216 ? -8.393 1.872 27.227 1.00 93.06 216 GLN A CA 1
ATOM 1793 C C . GLN A 1 216 ? -9.256 1.682 25.965 1.00 93.06 216 GLN A C 1
ATOM 1795 O O . GLN A 1 216 ? -10.047 2.557 25.628 1.00 93.06 216 GLN A O 1
ATOM 1800 N N . GLU A 1 217 ? -9.113 0.557 25.260 1.00 94.62 217 GLU A N 1
ATOM 1801 C CA . GLU A 1 217 ? -9.953 0.229 24.101 1.00 94.62 217 GLU A CA 1
ATOM 1802 C C . GLU A 1 217 ? -11.414 0.013 24.521 1.00 94.62 217 GLU A C 1
ATOM 1804 O O . GLU A 1 217 ? -12.305 0.500 23.829 1.00 94.62 217 GLU A O 1
ATOM 1809 N N . MET A 1 218 ? -11.662 -0.607 25.682 1.00 95.00 218 MET A N 1
ATOM 1810 C CA . MET A 1 218 ? -13.019 -0.779 26.216 1.00 95.00 218 MET A CA 1
ATOM 1811 C C . MET A 1 218 ? -13.635 0.564 26.612 1.00 95.00 218 MET A C 1
ATOM 1813 O O . MET A 1 218 ? -14.750 0.874 26.214 1.00 95.00 218 MET A O 1
ATOM 1817 N N . VAL A 1 219 ? -12.876 1.416 27.309 1.00 94.94 219 VAL A N 1
ATOM 1818 C CA . VAL A 1 219 ? -13.324 2.771 27.668 1.00 94.94 219 VAL A CA 1
ATOM 1819 C C . VAL A 1 219 ? -13.649 3.592 26.417 1.00 94.94 219 VAL A C 1
ATOM 1821 O O . VAL A 1 219 ? -14.623 4.339 26.404 1.00 94.94 219 VAL A O 1
ATOM 1824 N N . LEU A 1 220 ? -12.863 3.452 25.344 1.00 95.81 220 LEU A N 1
ATOM 1825 C CA . LEU A 1 220 ? -13.158 4.106 24.068 1.00 95.81 220 LEU A CA 1
ATOM 1826 C C . LEU A 1 220 ? -14.457 3.579 23.447 1.00 95.81 220 LEU A C 1
ATOM 1828 O O . LEU A 1 220 ? -15.236 4.370 22.915 1.00 95.81 220 LEU A O 1
ATOM 1832 N N . HIS A 1 221 ? -14.673 2.263 23.496 1.00 95.94 221 HIS A N 1
ATOM 1833 C CA . HIS A 1 221 ? -15.885 1.615 22.997 1.00 95.94 221 HIS A CA 1
ATOM 1834 C C . HIS A 1 221 ? -17.127 2.122 23.734 1.00 95.94 221 HIS A C 1
ATOM 1836 O O . HIS A 1 221 ? -18.071 2.578 23.091 1.00 95.94 221 HIS A O 1
ATOM 1842 N N . GLU A 1 222 ? -17.085 2.133 25.066 1.00 94.81 222 GLU A N 1
ATOM 1843 C CA . GLU A 1 222 ? -18.150 2.648 25.932 1.00 94.81 222 GLU A CA 1
ATOM 1844 C C . GLU A 1 222 ? -18.423 4.134 25.678 1.00 94.81 222 GLU A C 1
ATOM 1846 O O . GLU A 1 222 ? -19.575 4.529 25.517 1.00 94.81 222 GLU A O 1
ATOM 1851 N N . GLN A 1 223 ? -17.380 4.964 25.571 1.00 94.94 223 GLN A N 1
ATOM 1852 C CA . GLN A 1 223 ? -17.541 6.393 25.281 1.00 94.94 223 GLN A CA 1
ATOM 1853 C C . GLN A 1 223 ? -18.149 6.640 23.900 1.00 94.94 223 GLN A C 1
ATOM 1855 O O . GLN A 1 223 ? -19.013 7.505 23.760 1.00 94.94 223 GLN A O 1
ATOM 1860 N N . LEU A 1 224 ? -17.730 5.883 22.881 1.00 95.88 224 LEU A N 1
ATOM 1861 C CA . LEU A 1 224 ? -18.318 5.982 21.545 1.00 95.88 224 LEU A CA 1
ATOM 1862 C C . LEU A 1 224 ? -19.788 5.539 21.559 1.00 95.88 224 LEU A C 1
ATOM 1864 O O . LEU A 1 224 ? -20.622 6.170 20.912 1.00 95.88 224 LEU A O 1
ATOM 1868 N N . TRP A 1 225 ? -20.115 4.495 22.320 1.00 95.31 225 TRP A N 1
ATOM 1869 C CA . TRP A 1 225 ? -21.491 4.047 22.505 1.00 95.31 225 TRP A CA 1
ATOM 1870 C C . TRP A 1 225 ? -22.355 5.096 23.215 1.00 95.31 225 TRP A C 1
ATOM 1872 O O . TRP A 1 225 ? -23.450 5.407 22.750 1.00 95.31 225 TRP A O 1
ATOM 1882 N N . GLN A 1 226 ? -21.863 5.697 24.300 1.00 92.75 226 GLN A N 1
ATOM 1883 C CA . GLN A 1 226 ? -22.548 6.782 25.018 1.00 92.75 226 GLN A CA 1
ATOM 1884 C C . GLN A 1 226 ? -22.770 8.006 24.118 1.00 92.75 226 GLN A C 1
ATOM 1886 O O . GLN A 1 226 ? -23.855 8.585 24.106 1.00 92.75 226 GLN A O 1
ATOM 1891 N N . LEU A 1 227 ? -21.758 8.364 23.320 1.00 93.31 227 LEU A N 1
ATOM 1892 C CA . LEU A 1 227 ? -21.824 9.441 22.330 1.00 93.31 227 LEU A CA 1
ATOM 1893 C C . LEU A 1 227 ? -22.907 9.182 21.271 1.00 93.31 227 LEU A C 1
ATOM 1895 O O . LEU A 1 227 ? -23.660 10.092 20.934 1.00 93.31 227 LEU A O 1
ATOM 1899 N N . LEU A 1 228 ? -22.998 7.952 20.758 1.00 93.50 228 LEU A N 1
ATOM 1900 C CA . LEU A 1 228 ? -23.962 7.568 19.721 1.00 93.50 228 LEU A CA 1
ATOM 1901 C C . LEU A 1 228 ? -25.388 7.347 20.250 1.00 93.50 228 LEU A C 1
ATOM 1903 O O . LEU A 1 228 ? -26.345 7.618 19.529 1.00 93.50 228 LEU A O 1
ATOM 1907 N N . SER A 1 229 ? -25.534 6.853 21.480 1.00 92.00 229 SER A N 1
ATOM 1908 C CA . SER A 1 229 ? -26.836 6.572 22.107 1.00 92.00 229 SER A CA 1
ATOM 1909 C C . SER A 1 229 ? -27.482 7.802 22.749 1.00 92.00 229 SER A C 1
ATOM 1911 O O . SER A 1 229 ? -28.678 7.785 23.028 1.00 92.00 229 SER A O 1
ATOM 1913 N N . GLY A 1 230 ? -26.712 8.867 23.003 1.00 88.50 230 GLY A N 1
ATOM 1914 C CA . GLY A 1 230 ? -27.210 10.096 23.625 1.00 88.50 230 GLY A CA 1
ATOM 1915 C C . GLY A 1 230 ? -27.562 9.957 25.113 1.00 88.50 230 GLY A C 1
ATOM 1916 O O . GLY A 1 230 ? -28.131 10.881 25.697 1.00 88.50 230 GLY A O 1
ATOM 1917 N N . LYS A 1 231 ? -27.232 8.831 25.758 1.00 81.50 231 LYS A N 1
ATOM 1918 C CA . LYS A 1 231 ? -27.448 8.640 27.198 1.00 81.50 231 LYS A CA 1
ATOM 1919 C C . LYS A 1 231 ? -26.255 9.166 27.999 1.00 81.50 231 LYS A C 1
ATOM 1921 O O . LYS A 1 231 ? -25.134 8.684 27.848 1.00 81.50 231 LYS A O 1
ATOM 1926 N N . GLN A 1 232 ? -26.507 10.131 28.882 1.00 69.81 232 GLN A N 1
ATOM 1927 C CA . GLN A 1 232 ? -25.594 10.519 29.959 1.00 69.81 232 GLN A CA 1
ATOM 1928 C C . GLN A 1 232 ? -26.174 10.004 31.286 1.00 69.81 232 GLN A C 1
ATOM 1930 O O . GLN A 1 232 ? -27.113 10.596 31.805 1.00 69.81 232 GLN A O 1
ATOM 1935 N N . GLY A 1 233 ? -25.629 8.916 31.838 1.00 67.19 233 GLY A N 1
ATOM 1936 C CA . GLY A 1 233 ? -25.944 8.465 33.201 1.00 67.19 233 GLY A CA 1
ATOM 1937 C C . GLY A 1 233 ? -26.273 6.978 33.347 1.00 67.19 233 GLY A C 1
ATOM 1938 O O . GLY A 1 233 ? -26.592 6.297 32.376 1.00 67.19 233 GLY A O 1
ATOM 1939 N N . ASP A 1 234 ? -26.209 6.505 34.594 1.00 67.88 234 ASP A N 1
ATOM 1940 C CA . ASP A 1 234 ? -26.473 5.122 35.026 1.00 67.88 234 ASP A CA 1
ATOM 1941 C C . ASP A 1 234 ? -27.975 4.766 35.061 1.00 67.88 234 ASP A C 1
ATOM 1943 O O . ASP A 1 234 ? -28.377 3.837 35.765 1.00 67.88 234 ASP A O 1
ATOM 1947 N N . GLU A 1 235 ? -28.839 5.512 34.363 1.00 67.50 235 GLU A N 1
ATOM 1948 C CA . GLU A 1 235 ? -30.271 5.208 34.341 1.00 67.50 235 GLU A CA 1
ATOM 1949 C C . GLU A 1 235 ? -30.490 3.880 33.602 1.00 67.50 235 GLU A C 1
ATOM 1951 O O . GLU A 1 235 ? -30.379 3.789 32.376 1.00 67.50 235 GLU A O 1
ATOM 1956 N N . GLN A 1 236 ? -30.760 2.844 34.406 1.00 61.19 236 GLN A N 1
ATOM 1957 C CA . GLN A 1 236 ? -30.932 1.427 34.062 1.00 61.19 236 GLN A CA 1
ATOM 1958 C C . GLN A 1 236 ? -32.169 1.141 33.195 1.00 61.19 236 GLN A C 1
ATOM 1960 O O . GLN A 1 236 ? -32.738 0.054 33.263 1.00 61.19 236 GLN A O 1
ATOM 1965 N N . ASP A 1 237 ? -32.599 2.089 32.369 1.00 64.75 237 ASP A N 1
ATOM 1966 C CA . ASP A 1 237 ? -33.636 1.830 31.384 1.00 64.75 237 ASP A CA 1
ATOM 1967 C C . ASP A 1 237 ? -33.020 0.967 30.273 1.00 64.75 237 ASP A C 1
ATOM 1969 O O . ASP A 1 237 ? -32.388 1.473 29.337 1.00 64.75 237 ASP A O 1
ATOM 1973 N N . GLU A 1 238 ? -33.187 -0.351 30.413 1.00 67.94 238 GLU A N 1
ATOM 1974 C CA . GLU A 1 238 ? -32.703 -1.429 29.531 1.00 67.94 238 GLU A CA 1
ATOM 1975 C C . GLU A 1 238 ? -33.154 -1.285 28.057 1.00 67.94 238 GLU A C 1
ATOM 1977 O O . GLU A 1 238 ? -32.684 -2.015 27.187 1.00 67.94 238 GLU A O 1
ATOM 1982 N N . GLU A 1 239 ? -34.032 -0.326 27.741 1.00 68.69 239 GLU A N 1
ATOM 1983 C CA . GLU A 1 239 ? -34.729 -0.223 26.452 1.00 68.69 239 GLU A CA 1
ATOM 1984 C C . GLU A 1 239 ? -33.964 0.467 25.307 1.00 68.69 239 GLU A C 1
ATOM 1986 O O . GLU A 1 239 ? -34.409 0.386 24.163 1.00 68.69 239 GLU A O 1
ATOM 1991 N N . ILE A 1 240 ? -32.810 1.108 25.539 1.00 60.62 240 ILE A N 1
ATOM 1992 C CA . ILE A 1 240 ? -32.001 1.648 24.423 1.00 60.62 240 ILE A CA 1
ATOM 1993 C C . ILE A 1 240 ? -30.845 0.701 24.124 1.00 60.62 240 ILE A C 1
ATOM 1995 O O . ILE A 1 240 ? -29.718 0.901 24.574 1.00 60.62 240 ILE A O 1
ATOM 1999 N N . SER A 1 241 ? -31.146 -0.343 23.356 1.00 72.69 241 SER A N 1
ATOM 2000 C CA . SER A 1 241 ? -30.170 -1.371 22.976 1.00 72.69 241 SER A CA 1
ATOM 2001 C C . SER A 1 241 ? -29.460 -1.094 21.645 1.00 72.69 241 SER A C 1
ATOM 2003 O O . SER A 1 241 ? -28.639 -1.911 21.231 1.00 72.69 241 SER A O 1
ATOM 2005 N N . GLN A 1 242 ? -29.785 -0.006 20.929 1.00 92.06 242 GLN A N 1
ATOM 2006 C CA . GLN A 1 242 ? -29.321 0.170 19.548 1.00 92.06 242 GLN A CA 1
ATOM 2007 C C . GLN A 1 242 ? -29.010 1.628 19.165 1.00 92.06 242 GLN A C 1
ATOM 2009 O O . GLN A 1 242 ? -29.704 2.553 19.586 1.00 92.06 242 GLN A O 1
ATOM 2014 N N . VAL A 1 243 ? -27.985 1.823 18.326 1.00 94.44 243 VAL A N 1
ATOM 2015 C CA . VAL A 1 243 ? -27.570 3.126 17.769 1.00 94.44 243 VAL A CA 1
ATOM 2016 C C . VAL A 1 243 ? -27.781 3.186 16.250 1.00 94.44 243 VAL A C 1
ATOM 2018 O O . VAL A 1 243 ? -27.530 2.187 15.576 1.00 94.44 243 VAL A O 1
ATOM 2021 N N . PRO A 1 244 ? -28.189 4.328 15.663 1.00 95.81 244 PRO A N 1
ATOM 2022 C CA . PRO A 1 244 ? -28.413 4.421 14.220 1.00 95.81 244 PRO A CA 1
ATOM 2023 C C . PRO A 1 244 ? -27.134 4.199 13.402 1.00 95.81 244 PRO A C 1
ATOM 2025 O O . PRO A 1 244 ? -26.121 4.880 13.598 1.00 95.81 244 PRO A O 1
ATOM 2028 N N . VAL A 1 245 ? -27.199 3.313 12.406 1.00 96.88 245 VAL A N 1
ATOM 2029 C CA . VAL A 1 245 ? -26.071 2.963 11.522 1.00 96.88 245 VAL A CA 1
ATOM 2030 C C . VAL A 1 245 ? -25.501 4.188 10.800 1.00 96.88 245 VAL A C 1
ATOM 2032 O O . VAL A 1 245 ? -24.286 4.314 10.634 1.00 96.88 245 VAL A O 1
ATOM 2035 N N . LYS A 1 246 ? -26.368 5.122 10.396 1.00 96.38 246 LYS A N 1
ATOM 2036 C CA . LYS A 1 246 ? -25.974 6.347 9.687 1.00 96.38 246 LYS A CA 1
ATOM 2037 C C . LYS A 1 246 ? -25.080 7.247 10.545 1.00 96.38 246 LYS A C 1
ATOM 2039 O O . LYS A 1 246 ? -24.052 7.724 10.062 1.00 96.38 246 LYS A O 1
ATOM 2044 N N . SER A 1 247 ? -25.429 7.428 11.819 1.00 95.38 247 SER A N 1
ATOM 2045 C CA . SER A 1 247 ? -24.623 8.185 12.785 1.00 95.38 247 SER A CA 1
ATOM 2046 C C . SER A 1 247 ? -23.272 7.511 13.011 1.00 95.38 247 SER A C 1
ATOM 2048 O O . SER A 1 247 ? -22.233 8.170 12.927 1.00 95.38 247 SER A O 1
ATOM 2050 N N . THR A 1 248 ? -23.273 6.186 13.193 1.00 96.88 248 THR A N 1
ATOM 2051 C CA . THR A 1 248 ? -22.050 5.384 13.346 1.00 96.88 248 THR A CA 1
ATOM 2052 C C . THR A 1 248 ? -21.123 5.533 12.142 1.00 96.88 248 THR A C 1
ATOM 2054 O O . THR A 1 248 ? -19.943 5.845 12.313 1.00 96.88 248 THR A O 1
ATOM 2057 N N . PHE A 1 249 ? -21.648 5.396 10.919 1.00 97.44 249 PHE A N 1
ATOM 2058 C CA . PHE A 1 249 ? -20.879 5.571 9.684 1.00 97.44 249 PHE A CA 1
ATOM 2059 C C . PHE A 1 249 ? -20.199 6.945 9.632 1.00 97.44 249 PHE A C 1
ATOM 2061 O O . PHE A 1 249 ? -18.987 7.035 9.420 1.00 97.44 249 PHE A O 1
ATOM 2068 N N . CYS A 1 250 ? -20.964 8.016 9.856 1.00 97.06 250 CYS A N 1
ATOM 2069 C CA . CYS A 1 250 ? -20.463 9.386 9.785 1.00 97.06 250 CYS A CA 1
ATOM 2070 C C . CYS A 1 250 ? -19.375 9.658 10.831 1.00 97.06 250 CYS A C 1
ATOM 2072 O O . CYS A 1 250 ? -18.320 10.199 10.490 1.00 97.06 250 CYS A O 1
ATOM 2074 N N . ILE A 1 251 ? -19.595 9.254 12.086 1.00 96.75 251 ILE A N 1
ATOM 2075 C CA . ILE A 1 251 ? -18.633 9.488 13.170 1.00 96.75 251 ILE A CA 1
ATOM 2076 C C . ILE A 1 251 ? -17.354 8.680 12.944 1.00 96.75 251 ILE A C 1
ATOM 2078 O O . ILE A 1 251 ? -16.264 9.255 12.977 1.00 96.75 251 ILE A O 1
ATOM 2082 N N . VAL A 1 252 ? -17.455 7.385 12.626 1.00 96.88 252 VAL A N 1
ATOM 2083 C CA . VAL A 1 252 ? -16.280 6.544 12.330 1.00 96.88 252 VAL A CA 1
ATOM 2084 C C . VAL A 1 252 ? -15.495 7.107 11.141 1.00 96.88 252 VAL A C 1
ATOM 2086 O O . VAL A 1 252 ? -14.265 7.183 11.186 1.00 96.88 252 VAL A O 1
ATOM 2089 N N . ARG A 1 253 ? -16.184 7.602 10.107 1.00 96.19 253 ARG A N 1
ATOM 2090 C CA . ARG A 1 253 ? -15.554 8.262 8.956 1.00 96.19 253 ARG A CA 1
ATOM 2091 C C . ARG A 1 253 ? -14.815 9.545 9.347 1.00 96.19 253 ARG A C 1
ATOM 2093 O O . ARG A 1 253 ? -13.714 9.766 8.847 1.00 96.19 253 ARG A O 1
ATOM 2100 N N . ILE A 1 254 ? -15.376 10.382 10.225 1.00 96.19 254 ILE A N 1
ATOM 2101 C CA . ILE A 1 254 ? -14.704 11.598 10.732 1.00 96.19 254 ILE A CA 1
ATOM 2102 C C . ILE A 1 254 ? -13.456 11.228 11.547 1.00 96.19 254 ILE A C 1
ATOM 2104 O O . ILE A 1 254 ? -12.398 11.845 11.385 1.00 96.19 254 ILE A O 1
ATOM 2108 N N . LEU A 1 255 ? -13.560 10.208 12.401 1.00 95.44 255 LEU A N 1
ATOM 2109 C CA . LEU A 1 255 ? -12.470 9.746 13.261 1.00 95.44 255 LEU A CA 1
ATOM 2110 C C . LEU A 1 255 ? -11.302 9.132 12.472 1.00 95.44 255 LEU A C 1
ATOM 2112 O O . LEU A 1 255 ? -10.140 9.310 12.856 1.00 95.44 255 LEU A O 1
ATOM 2116 N N . LEU A 1 256 ? -11.602 8.442 11.369 1.00 94.00 256 LEU A N 1
ATOM 2117 C CA . LEU A 1 256 ? -10.621 7.802 10.487 1.00 94.00 256 LEU A CA 1
ATOM 2118 C C . LEU A 1 256 ? -10.115 8.705 9.350 1.00 94.00 256 LEU A C 1
ATOM 2120 O O . LEU A 1 256 ? -9.247 8.278 8.584 1.00 94.00 256 LEU A O 1
ATOM 2124 N N . ASP A 1 257 ? -10.604 9.944 9.231 1.00 91.06 257 ASP A N 1
ATOM 2125 C CA . ASP A 1 257 ? -10.206 10.839 8.141 1.00 91.06 257 ASP A CA 1
ATOM 2126 C C . ASP A 1 257 ? -8.686 11.109 8.159 1.00 91.06 257 ASP A C 1
ATOM 2128 O O . ASP A 1 257 ? -8.095 11.535 9.159 1.00 91.06 257 ASP A O 1
ATOM 2132 N N . HIS A 1 258 ? -8.048 10.867 7.011 1.00 80.69 258 HIS A N 1
ATOM 2133 C CA . HIS A 1 258 ? -6.621 11.080 6.779 1.00 80.69 258 HIS A CA 1
ATOM 2134 C C . HIS A 1 258 ? -6.241 12.559 6.698 1.00 80.69 258 HIS A C 1
ATOM 2136 O O . HIS A 1 258 ? -5.069 12.915 6.892 1.00 80.69 258 HIS A O 1
ATOM 2142 N N . ASN A 1 259 ? -7.208 13.427 6.405 1.00 79.06 259 ASN A N 1
ATOM 2143 C CA . ASN A 1 259 ? -7.017 14.857 6.529 1.00 79.06 259 ASN A CA 1
ATOM 2144 C C . ASN A 1 259 ? -6.809 15.139 8.019 1.00 79.06 259 ASN A C 1
ATOM 2146 O O . ASN A 1 259 ? -7.678 14.861 8.837 1.00 79.06 259 ASN A O 1
ATOM 2150 N N . LYS A 1 260 ? -5.622 15.628 8.389 1.00 83.06 260 LYS A N 1
ATOM 2151 C CA . LYS A 1 260 ? -5.240 15.959 9.771 1.00 83.06 260 LYS A CA 1
ATOM 2152 C C . LYS A 1 260 ? -6.043 17.162 10.289 1.00 83.06 260 LYS A C 1
ATOM 2154 O O . LYS A 1 260 ? -5.482 18.235 10.497 1.00 83.06 260 LYS A O 1
ATOM 2159 N N . LEU A 1 261 ? -7.357 17.001 10.405 1.00 91.12 261 LEU A N 1
ATOM 2160 C CA . LEU A 1 261 ? -8.270 17.971 10.986 1.00 91.12 261 LEU A CA 1
ATOM 2161 C C . LEU A 1 261 ? -7.863 18.196 12.444 1.00 91.12 261 LEU A C 1
ATOM 2163 O O . LEU A 1 261 ? -7.410 17.262 13.111 1.00 91.12 261 LEU A O 1
ATOM 2167 N N . SER A 1 262 ? -7.999 19.432 12.923 1.00 95.06 262 SER A N 1
ATOM 2168 C CA . SER A 1 262 ? -7.811 19.721 14.342 1.00 95.06 262 SER A CA 1
ATOM 2169 C C . SER A 1 262 ? -8.872 18.998 15.173 1.00 95.06 262 SER A C 1
ATOM 2171 O O . SER A 1 262 ? -9.979 18.733 14.695 1.00 95.06 262 SER A O 1
ATOM 2173 N N . ASP A 1 263 ? -8.540 18.703 16.428 1.00 96.06 263 ASP A N 1
ATOM 2174 C CA . ASP A 1 263 ? -9.451 18.026 17.358 1.00 96.06 263 ASP A CA 1
ATOM 2175 C C . ASP A 1 263 ? -10.764 18.808 17.530 1.00 96.06 263 ASP A C 1
ATOM 2177 O O . ASP A 1 263 ? -11.841 18.222 17.565 1.00 96.06 263 ASP A O 1
ATOM 2181 N N . GLU A 1 264 ? -10.673 20.141 17.547 1.00 96.69 264 GLU A N 1
ATOM 2182 C CA . GLU A 1 264 ? -11.802 21.078 17.633 1.00 96.69 264 GLU A CA 1
ATOM 2183 C C . GLU A 1 264 ? -12.749 20.958 16.434 1.00 96.69 264 GLU A C 1
ATOM 2185 O O . GLU A 1 264 ? -13.969 20.912 16.597 1.00 96.69 264 GLU A O 1
ATOM 2190 N N . LEU A 1 265 ? -12.193 20.868 15.221 1.00 96.00 265 LEU A N 1
ATOM 2191 C CA . LEU A 1 265 ? -12.987 20.761 14.001 1.00 96.00 265 LEU A CA 1
ATOM 2192 C C . LEU A 1 265 ? -13.655 19.387 13.898 1.00 96.00 265 LEU A C 1
ATOM 2194 O O . LEU A 1 265 ? -14.825 19.305 13.536 1.00 96.00 265 LEU A O 1
ATOM 2198 N N . ARG A 1 266 ? -12.947 18.311 14.266 1.00 96.50 266 ARG A N 1
ATOM 2199 C CA . ARG A 1 266 ? -13.541 16.966 14.349 1.00 96.50 266 ARG A CA 1
ATOM 2200 C C . ARG A 1 266 ? -14.669 16.918 15.374 1.00 96.50 266 ARG A C 1
ATOM 2202 O O . ARG A 1 266 ? -15.727 16.388 15.059 1.00 96.50 266 ARG A O 1
ATOM 2209 N N . GLY A 1 267 ? -14.460 17.500 16.555 1.00 96.50 267 GLY A N 1
ATOM 2210 C CA . GLY A 1 267 ? -15.493 17.586 17.584 1.00 96.50 267 GLY A CA 1
ATOM 2211 C C . GLY A 1 267 ? -16.726 18.352 17.106 1.00 96.50 267 GLY A C 1
ATOM 2212 O O . GLY A 1 267 ? -17.841 17.875 17.279 1.00 96.50 267 GLY A O 1
ATOM 2213 N N . SER A 1 268 ? -16.521 19.475 16.412 1.00 96.50 268 SER A N 1
ATOM 2214 C CA . SER A 1 268 ? -17.614 20.283 15.848 1.00 96.50 268 SER A CA 1
ATOM 2215 C C . SER A 1 268 ? -18.413 19.516 14.786 1.00 96.50 268 SER A C 1
ATOM 2217 O O . SER A 1 268 ? -19.639 19.527 14.816 1.00 96.50 268 SER A O 1
ATOM 2219 N N . LEU A 1 269 ? -17.734 18.793 13.886 1.00 96.69 269 LEU A N 1
ATOM 2220 C CA . LEU A 1 269 ? -18.392 17.961 12.867 1.00 96.69 269 LEU A CA 1
ATOM 2221 C C . LEU A 1 269 ? -19.174 16.796 13.486 1.00 96.69 269 LEU A C 1
ATOM 2223 O O . LEU A 1 269 ? -20.270 16.478 13.036 1.00 96.69 269 LEU A O 1
ATOM 2227 N N . ILE A 1 270 ? -18.626 16.158 14.524 1.00 96.50 270 ILE A N 1
ATOM 2228 C CA . ILE A 1 270 ? -19.329 15.098 15.258 1.00 96.50 270 ILE A CA 1
ATOM 2229 C C . ILE A 1 270 ? -20.577 15.668 15.941 1.00 96.50 270 ILE A C 1
ATOM 2231 O O . ILE A 1 270 ? -21.647 15.074 15.839 1.00 96.50 270 ILE A O 1
ATOM 2235 N N . GLN A 1 271 ? -20.467 16.835 16.582 1.00 95.62 271 GLN A N 1
ATOM 2236 C CA . GLN A 1 271 ? -21.604 17.510 17.209 1.00 95.62 271 GLN A CA 1
ATOM 2237 C C . GLN A 1 271 ? -22.704 17.844 16.192 1.00 95.62 271 GLN A C 1
ATOM 2239 O O . GLN A 1 271 ? -23.884 17.666 16.489 1.00 95.62 271 GLN A O 1
ATOM 2244 N N . GLU A 1 272 ? -22.332 18.292 14.991 1.00 95.19 272 GLU A N 1
ATOM 2245 C CA . GLU A 1 272 ? -23.270 18.567 13.897 1.00 95.19 272 GLU A CA 1
ATOM 2246 C C . GLU A 1 272 ? -24.015 17.299 13.451 1.00 95.19 272 GLU A C 1
ATOM 2248 O O . GLU A 1 272 ? -25.242 17.309 13.351 1.00 95.19 272 GLU A O 1
ATOM 2253 N N . VAL A 1 273 ? -23.299 16.185 13.252 1.00 94.88 273 VAL A N 1
ATOM 2254 C CA . VAL A 1 273 ? -23.906 14.887 12.901 1.00 94.88 273 VAL A CA 1
ATOM 2255 C C . VAL A 1 273 ? -24.894 14.436 13.976 1.00 94.88 273 VAL A C 1
ATOM 2257 O O . VAL A 1 273 ? -26.023 14.066 13.653 1.00 94.88 273 VAL A O 1
ATOM 2260 N N . LEU A 1 274 ? -24.497 14.508 15.248 1.00 93.38 274 LEU A N 1
ATOM 2261 C CA . LEU A 1 274 ? -25.353 14.122 16.371 1.00 93.38 274 LEU A CA 1
ATOM 2262 C C . LEU A 1 274 ? -26.587 15.024 16.479 1.00 93.38 274 LEU A C 1
ATOM 2264 O O . LEU A 1 274 ? -27.686 14.523 16.696 1.00 93.38 274 LEU A O 1
ATOM 2268 N N . SER A 1 275 ? -26.432 16.333 16.266 1.00 92.62 275 SER A N 1
ATOM 2269 C CA . SER A 1 275 ? -27.546 17.293 16.311 1.00 92.62 275 SER A CA 1
ATOM 2270 C C . SER A 1 275 ? -28.575 17.035 15.207 1.00 92.62 275 SER A C 1
ATOM 2272 O O . SER A 1 275 ? -29.774 17.187 15.435 1.00 92.62 275 SER A O 1
ATOM 2274 N N . ASN A 1 276 ? -28.117 16.622 14.023 1.00 92.50 276 ASN A N 1
ATOM 2275 C CA . ASN A 1 276 ? -28.986 16.349 12.880 1.00 92.50 276 ASN A CA 1
ATOM 2276 C C . ASN A 1 276 ? -29.747 15.021 13.011 1.00 92.50 276 ASN A C 1
ATOM 2278 O O . ASN A 1 276 ? -30.917 14.951 12.635 1.00 92.50 276 ASN A O 1
ATOM 2282 N N . GLU A 1 277 ? -29.095 13.975 13.525 1.00 89.69 277 GLU A N 1
ATOM 2283 C CA . GLU A 1 277 ? -29.668 12.622 13.565 1.00 89.69 277 GLU A CA 1
ATOM 2284 C C . GLU A 1 277 ? -30.447 12.335 14.853 1.00 89.69 277 GLU A C 1
ATOM 2286 O O . GLU A 1 277 ? -31.480 11.674 14.798 1.00 89.69 277 GLU A O 1
ATOM 2291 N N . LEU A 1 278 ? -30.004 12.839 16.011 1.00 84.12 278 LEU A N 1
ATOM 2292 C CA . LEU A 1 278 ? -30.631 12.487 17.291 1.00 84.12 278 LEU A CA 1
ATOM 2293 C C . LEU A 1 278 ? -31.833 13.361 17.661 1.00 84.12 278 LEU A C 1
ATOM 2295 O O . LEU A 1 278 ? -32.481 13.031 18.642 1.00 84.12 278 LEU A O 1
ATOM 2299 N N . GLN A 1 279 ? -32.140 14.409 16.880 1.00 74.81 279 GLN A N 1
ATOM 2300 C CA . GLN A 1 279 ? -33.257 15.382 16.915 1.00 74.81 279 GLN A CA 1
ATOM 2301 C C . GLN A 1 279 ? -33.766 15.931 18.263 1.00 74.81 279 GLN A C 1
ATOM 2303 O O . GLN A 1 279 ? -34.182 17.082 18.291 1.00 74.81 279 GLN A O 1
ATOM 2308 N N . ASN A 1 280 ? -33.752 15.204 19.374 1.00 60.97 280 ASN A N 1
ATOM 2309 C CA . ASN A 1 280 ? -34.195 15.644 20.681 1.00 60.97 280 ASN A CA 1
ATOM 2310 C C . ASN A 1 280 ? -33.463 14.848 21.777 1.00 60.97 280 ASN A C 1
ATOM 2312 O O . ASN A 1 280 ? -33.544 13.627 21.819 1.00 60.97 280 ASN A O 1
ATOM 2316 N N . GLN A 1 281 ? -32.835 15.583 22.698 1.00 57.75 281 GLN A N 1
ATOM 2317 C CA . GLN A 1 281 ? -32.840 15.376 24.159 1.00 57.75 281 GLN A CA 1
ATOM 2318 C C . GLN A 1 281 ? -31.507 15.437 24.897 1.00 57.75 281 GLN A C 1
ATOM 2320 O O . GLN A 1 281 ? -31.550 15.896 26.025 1.00 57.75 281 GLN A O 1
ATOM 2325 N N . ASN A 1 282 ? -30.340 15.152 24.321 1.00 64.12 282 ASN A N 1
ATOM 2326 C CA . ASN A 1 282 ? -29.088 15.284 25.084 1.00 64.12 282 ASN A CA 1
ATOM 2327 C C . ASN A 1 282 ? -27.921 15.702 24.189 1.00 64.12 282 ASN A C 1
ATOM 2329 O O . ASN A 1 282 ? -27.194 14.876 23.640 1.00 64.12 282 ASN A O 1
ATOM 2333 N N . SER A 1 283 ? -27.732 17.015 24.034 1.00 74.75 283 SER A N 1
ATOM 2334 C CA . SER A 1 283 ? -26.519 17.545 23.419 1.00 74.75 283 SER A CA 1
ATOM 2335 C C . SER A 1 283 ? -25.366 17.366 24.401 1.00 74.75 283 SER A C 1
ATOM 2337 O O . SER A 1 283 ? -25.201 18.184 25.310 1.00 74.75 283 SER A O 1
ATOM 2339 N N . GLN A 1 284 ? -24.567 16.313 24.220 1.00 87.75 284 GLN A N 1
ATOM 2340 C CA . GLN A 1 284 ? -23.261 16.249 24.867 1.00 87.75 284 GLN A CA 1
ATOM 2341 C C . GLN A 1 284 ? -22.508 17.555 24.600 1.00 87.75 284 GLN A C 1
ATOM 2343 O O . GLN A 1 284 ? -22.590 18.138 23.508 1.00 87.75 284 GLN A O 1
ATOM 2348 N N . SER A 1 285 ? -21.803 18.043 25.618 1.00 93.94 285 SER A N 1
ATOM 2349 C CA . SER A 1 285 ? -21.051 19.283 25.481 1.00 93.94 285 SER A CA 1
A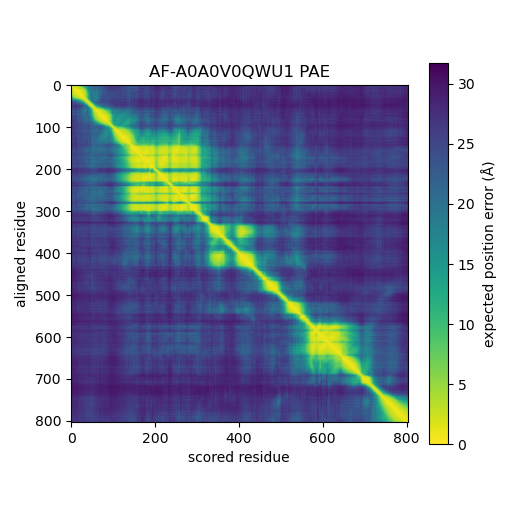TOM 2350 C C . SER A 1 285 ? -19.972 19.111 24.407 1.00 93.94 285 SER A C 1
ATOM 2352 O O . SER A 1 285 ? -19.329 18.065 24.304 1.00 93.94 285 SER A O 1
ATOM 2354 N N . LEU A 1 286 ? -19.737 20.146 23.594 1.00 94.94 286 LEU A N 1
ATOM 2355 C CA . LEU A 1 286 ? -18.658 20.122 22.598 1.00 94.94 286 LEU A CA 1
ATOM 2356 C C . LEU A 1 286 ? -17.303 19.790 23.253 1.00 94.94 286 LEU A C 1
ATOM 2358 O O . LEU A 1 286 ? -16.457 19.138 22.645 1.00 94.94 286 LEU A O 1
ATOM 2362 N N . GLU A 1 287 ? -17.111 20.193 24.511 1.00 95.81 287 GLU A N 1
ATOM 2363 C CA . GLU A 1 287 ? -15.921 19.882 25.303 1.00 95.81 287 GLU A CA 1
ATOM 2364 C C . GLU A 1 287 ? -15.744 18.377 25.550 1.00 95.81 287 GLU A C 1
ATOM 2366 O O . GLU A 1 287 ? -14.627 17.870 25.409 1.00 95.81 287 GLU A O 1
ATOM 2371 N N . GLU A 1 288 ? -16.819 17.643 25.856 1.00 95.00 288 GLU A N 1
ATOM 2372 C CA . GLU A 1 288 ? -16.793 16.180 25.997 1.00 95.00 288 GLU A CA 1
ATOM 2373 C C . GLU A 1 288 ? -16.455 15.492 24.676 1.00 95.00 288 GLU A C 1
ATOM 2375 O O . GLU A 1 288 ? -15.594 14.610 24.645 1.00 95.00 288 GLU A O 1
ATOM 2380 N N . ILE A 1 289 ? -17.053 15.947 23.572 1.00 96.44 289 ILE A N 1
ATOM 2381 C CA . ILE A 1 289 ? -16.778 15.398 22.239 1.00 96.44 289 ILE A CA 1
ATOM 2382 C C . ILE A 1 289 ? -15.311 15.646 21.858 1.00 96.44 289 ILE A C 1
ATOM 2384 O O . ILE A 1 289 ? -14.620 14.739 21.391 1.00 96.44 289 ILE A O 1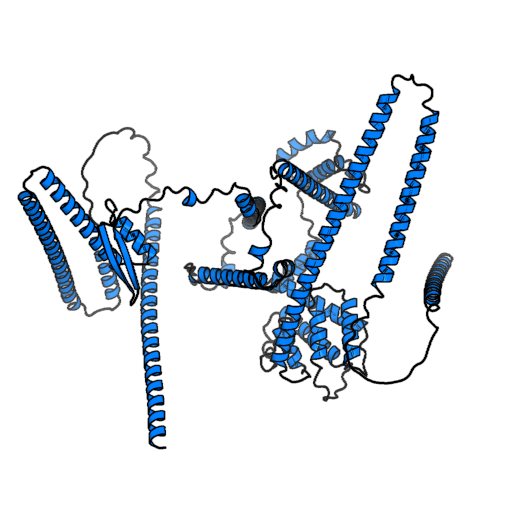
ATOM 2388 N N . ILE A 1 290 ? -14.782 16.849 22.106 1.00 96.81 290 ILE A N 1
ATOM 2389 C CA . ILE A 1 290 ? -13.363 17.162 21.872 1.00 96.81 290 ILE A CA 1
ATOM 2390 C C . ILE A 1 290 ? -12.461 16.302 22.767 1.00 96.81 290 ILE A C 1
ATOM 2392 O O . ILE A 1 290 ? -11.411 15.836 22.315 1.00 96.81 290 ILE A O 1
ATOM 2396 N N . LYS A 1 291 ? -12.846 16.068 24.027 1.00 96.81 291 LYS A N 1
ATOM 2397 C CA . LYS A 1 291 ? -12.108 15.190 24.946 1.00 96.81 291 LYS A CA 1
ATOM 2398 C C . LYS A 1 291 ? -12.073 13.750 24.427 1.00 96.81 291 LYS A C 1
ATOM 2400 O O . LYS A 1 291 ? -11.001 13.144 24.434 1.00 96.81 291 LYS A O 1
ATOM 2405 N N . PHE A 1 292 ? -13.190 13.243 23.911 1.00 96.62 292 PHE A N 1
ATOM 2406 C CA . PHE A 1 292 ? -13.263 11.945 23.242 1.00 96.62 292 PHE A CA 1
ATOM 2407 C C . PHE A 1 292 ? -12.354 11.887 22.000 1.00 96.62 292 PHE A C 1
ATOM 2409 O O . PHE A 1 292 ? -11.565 10.955 21.858 1.00 96.62 292 PHE A O 1
ATOM 2416 N N . VAL A 1 293 ? -12.363 12.914 21.140 1.00 96.81 293 VAL A N 1
ATOM 2417 C CA . VAL A 1 293 ? -11.481 12.979 19.956 1.00 96.81 293 VAL A CA 1
ATOM 2418 C C . VAL A 1 293 ? -9.996 12.992 20.344 1.00 96.81 293 VAL A C 1
ATOM 2420 O O . VAL A 1 293 ? -9.178 12.338 19.691 1.00 96.81 293 VAL A O 1
ATOM 2423 N N . LYS A 1 294 ? -9.626 13.702 21.416 1.00 95.38 294 LYS A N 1
ATOM 2424 C CA . LYS A 1 294 ? -8.254 13.679 21.952 1.00 95.38 294 LYS A CA 1
ATOM 2425 C C . LYS A 1 294 ? -7.870 12.281 22.423 1.00 95.38 294 LYS A C 1
ATOM 2427 O O . LYS A 1 294 ? -6.812 11.786 22.041 1.00 95.38 294 LYS A O 1
ATOM 2432 N N . TYR A 1 295 ? -8.756 11.630 23.175 1.00 95.25 295 TYR A N 1
ATOM 2433 C CA . TYR A 1 295 ? -8.551 10.266 23.656 1.00 95.25 295 TYR A CA 1
ATOM 2434 C C . TYR A 1 295 ? -8.388 9.261 22.502 1.00 95.25 295 TYR A C 1
ATOM 2436 O O . TYR A 1 295 ? -7.447 8.465 22.484 1.00 95.25 295 TYR A O 1
ATOM 2444 N N . TRP A 1 296 ? -9.226 9.375 21.469 1.00 94.62 296 TRP A N 1
ATOM 2445 C CA . TRP A 1 296 ? -9.100 8.632 20.214 1.00 94.62 296 TRP A CA 1
ATOM 2446 C C . TRP A 1 296 ? -7.728 8.825 19.548 1.00 94.62 296 TRP A C 1
ATOM 2448 O O . TRP A 1 296 ? -7.077 7.861 19.133 1.00 94.62 296 TRP A O 1
ATOM 2458 N N . ASN A 1 297 ? -7.258 10.070 19.448 1.00 92.19 297 ASN A N 1
ATOM 2459 C CA . ASN A 1 297 ? -5.971 10.386 18.830 1.00 92.19 297 ASN A CA 1
ATOM 2460 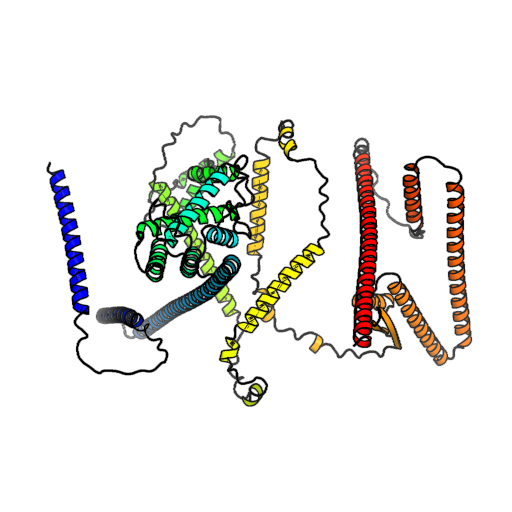C C . ASN A 1 297 ? -4.783 9.845 19.640 1.00 92.19 297 ASN A C 1
ATOM 2462 O O . ASN A 1 297 ? -3.841 9.320 19.040 1.00 92.19 297 ASN A O 1
ATOM 2466 N N . GLU A 1 298 ? -4.829 9.916 20.972 1.00 89.69 298 GLU A N 1
ATOM 2467 C CA . GLU A 1 298 ? -3.824 9.307 21.854 1.00 89.69 298 GLU A CA 1
ATOM 2468 C C . GLU A 1 298 ? -3.733 7.792 21.616 1.00 89.69 298 GLU A C 1
ATOM 2470 O O . GLU A 1 298 ? -2.644 7.260 21.365 1.00 89.69 298 GLU A O 1
ATOM 2475 N N . LEU A 1 299 ? -4.883 7.112 21.552 1.00 87.81 299 LEU A N 1
ATOM 2476 C CA . LEU A 1 299 ? -4.937 5.680 21.263 1.00 87.81 299 LEU A CA 1
ATOM 2477 C C . LEU A 1 299 ? -4.402 5.323 19.872 1.00 87.81 299 LEU A C 1
ATOM 2479 O O . LEU A 1 299 ? -3.737 4.289 19.726 1.00 87.81 299 LEU A O 1
ATOM 2483 N N . ASN A 1 300 ? -4.641 6.161 18.864 1.00 83.25 300 ASN A N 1
ATOM 2484 C CA . ASN A 1 300 ? -4.146 5.952 17.501 1.00 83.25 300 ASN A CA 1
ATOM 2485 C C . ASN A 1 300 ? -2.637 6.200 17.351 1.00 83.25 300 ASN A C 1
ATOM 2487 O O . ASN A 1 300 ? -1.957 5.496 16.593 1.00 83.25 300 ASN A O 1
ATOM 2491 N N . ILE A 1 301 ? -2.080 7.175 18.073 1.00 74.31 301 ILE A N 1
ATOM 2492 C CA . ILE A 1 301 ? -0.631 7.431 18.086 1.00 74.31 301 ILE A CA 1
ATOM 2493 C C . ILE A 1 301 ? 0.111 6.226 18.665 1.00 74.31 301 ILE A C 1
ATOM 2495 O O . ILE A 1 301 ? 1.110 5.775 18.083 1.00 74.31 301 ILE A O 1
ATOM 2499 N N . ASP A 1 302 ? -0.402 5.670 19.761 1.00 64.94 302 ASP A N 1
ATOM 2500 C CA . ASP A 1 302 ? 0.128 4.444 20.350 1.00 64.94 302 ASP A CA 1
ATOM 2501 C C . ASP A 1 302 ? 0.040 3.292 19.347 1.00 64.94 302 ASP A C 1
ATOM 2503 O O . ASP A 1 302 ? 1.030 2.603 19.100 1.00 64.94 302 ASP A O 1
ATOM 2507 N N . ALA A 1 303 ? -1.089 3.153 18.650 1.00 63.59 303 ALA A N 1
ATOM 2508 C CA . ALA A 1 303 ? -1.290 2.130 17.632 1.00 63.59 303 ALA A CA 1
ATOM 2509 C C . ALA A 1 303 ? -0.236 2.211 16.499 1.00 63.59 303 ALA A C 1
ATOM 2511 O O . ALA A 1 303 ? 0.399 1.207 16.138 1.00 63.59 303 ALA A O 1
ATOM 2512 N N . ILE A 1 304 ? 0.002 3.390 15.922 1.00 59.31 304 ILE A N 1
ATOM 2513 C CA . ILE A 1 304 ? 1.021 3.570 14.869 1.00 59.31 304 ILE A CA 1
ATOM 2514 C C . ILE A 1 304 ? 2.427 3.288 15.412 1.00 59.31 304 ILE A C 1
ATOM 2516 O O . ILE A 1 304 ? 3.253 2.698 14.707 1.00 59.31 304 ILE A O 1
ATOM 2520 N N . SER A 1 305 ? 2.692 3.673 16.661 1.00 57.03 305 SER A N 1
ATOM 2521 C CA . SER A 1 305 ? 3.960 3.395 17.337 1.00 57.03 305 SER A CA 1
ATOM 2522 C C . SER A 1 305 ? 4.173 1.888 17.485 1.00 57.03 305 SER A C 1
ATOM 2524 O O . SER A 1 305 ? 5.204 1.387 17.044 1.00 57.03 305 SER A O 1
ATOM 2526 N N . TYR A 1 306 ? 3.164 1.144 17.943 1.00 57.50 306 TYR A N 1
ATOM 2527 C CA . TYR A 1 306 ? 3.194 -0.319 18.008 1.00 57.50 306 TYR A CA 1
ATOM 2528 C C . TYR A 1 306 ? 3.394 -0.976 16.630 1.00 57.50 306 TYR A C 1
ATOM 2530 O O . TYR A 1 306 ? 4.252 -1.844 16.503 1.00 57.50 306 TYR A O 1
ATOM 2538 N N . LYS A 1 307 ? 2.691 -0.536 15.568 1.00 58.44 307 LYS A N 1
ATOM 2539 C CA . LYS A 1 307 ? 2.845 -1.110 14.205 1.00 58.44 307 LYS A CA 1
ATOM 2540 C C . LYS A 1 307 ? 4.257 -0.886 13.640 1.00 58.44 307 LYS A C 1
ATOM 2542 O O . LYS A 1 307 ? 4.814 -1.776 13.008 1.00 58.44 307 LYS A O 1
ATOM 2547 N N . LYS A 1 308 ? 4.872 0.277 13.892 1.00 53.97 308 LYS A N 1
ATOM 2548 C CA . LYS A 1 308 ? 6.267 0.553 13.483 1.00 53.97 308 LYS A CA 1
ATOM 2549 C C . LYS A 1 308 ? 7.303 -0.220 14.300 1.00 53.97 308 LYS A C 1
ATOM 2551 O O . LYS A 1 308 ? 8.439 -0.359 13.854 1.00 53.97 308 LYS A O 1
ATOM 2556 N N . ILE A 1 309 ? 6.926 -0.677 15.491 1.00 50.06 309 ILE A N 1
ATOM 2557 C CA . ILE A 1 309 ? 7.817 -1.273 16.488 1.00 50.06 309 ILE A CA 1
ATOM 2558 C C . ILE A 1 309 ? 7.535 -2.775 16.667 1.00 50.06 309 ILE A C 1
ATOM 2560 O O . ILE A 1 309 ? 8.132 -3.385 17.543 1.00 50.06 309 ILE A O 1
ATOM 2564 N N . GLY A 1 310 ? 6.710 -3.395 15.809 1.00 41.31 310 GLY A N 1
ATOM 2565 C CA . GLY A 1 310 ? 6.198 -4.779 15.896 1.00 41.31 310 GLY A CA 1
ATOM 2566 C C . GLY A 1 310 ? 7.212 -5.933 16.024 1.00 41.31 310 GLY A C 1
ATOM 2567 O O . GLY A 1 310 ? 6.835 -7.089 15.915 1.00 41.31 310 GLY A O 1
ATOM 2568 N N . TYR A 1 311 ? 8.482 -5.641 16.288 1.00 45.88 311 TYR A N 1
ATOM 2569 C CA . TYR A 1 311 ? 9.558 -6.576 16.597 1.00 45.88 311 TYR A CA 1
ATOM 2570 C C . TYR A 1 311 ? 10.148 -6.414 18.016 1.00 45.88 311 TYR A C 1
ATOM 2572 O O . TYR A 1 311 ? 11.052 -7.163 18.388 1.00 45.88 311 TYR A O 1
ATOM 2580 N N . LEU A 1 312 ? 9.700 -5.445 18.827 1.00 46.25 312 LEU A N 1
ATOM 2581 C CA . LEU A 1 312 ? 10.193 -5.251 20.198 1.00 46.25 312 LEU A CA 1
ATOM 2582 C C . LEU A 1 312 ? 9.172 -5.769 21.220 1.00 46.25 312 LEU A C 1
ATOM 2584 O O . LEU A 1 312 ? 8.035 -5.313 21.254 1.00 46.25 312 LEU A O 1
ATOM 2588 N N . LYS A 1 313 ? 9.605 -6.705 22.080 1.00 58.41 313 LYS A N 1
ATOM 2589 C CA . LYS A 1 313 ? 8.830 -7.190 23.239 1.00 58.41 313 LYS A CA 1
ATOM 2590 C C . LYS A 1 313 ? 8.335 -5.997 24.090 1.00 58.41 313 LYS A C 1
ATOM 2592 O O . LYS A 1 313 ? 9.109 -5.044 24.228 1.00 58.41 313 LYS A O 1
ATOM 2597 N N . PRO A 1 314 ? 7.145 -6.055 24.721 1.00 50.84 314 PRO A N 1
ATOM 2598 C CA . PRO A 1 314 ? 6.559 -4.947 25.495 1.00 50.84 314 PRO A CA 1
ATOM 2599 C C . PRO A 1 314 ? 7.531 -4.289 26.487 1.00 50.84 314 PRO A C 1
ATOM 2601 O O . PRO A 1 314 ? 7.678 -3.070 26.492 1.00 50.84 314 PRO A O 1
ATOM 2604 N N . ASN A 1 315 ? 8.318 -5.090 27.214 1.00 58.06 315 ASN A N 1
ATOM 2605 C CA . ASN A 1 315 ? 9.319 -4.589 28.167 1.00 58.06 315 ASN A CA 1
ATOM 2606 C C . ASN A 1 315 ? 10.417 -3.743 27.496 1.00 58.06 315 ASN A C 1
ATOM 2608 O O . ASN A 1 315 ? 10.899 -2.778 28.077 1.00 58.06 315 ASN A O 1
ATOM 2612 N N . LYS A 1 316 ? 10.798 -4.062 26.250 1.00 58.22 316 LYS A N 1
ATOM 2613 C CA . LYS A 1 316 ? 11.756 -3.261 25.471 1.00 58.22 316 LYS A CA 1
ATOM 2614 C C . LYS A 1 316 ? 11.114 -2.017 24.862 1.00 58.22 316 LYS A C 1
ATOM 2616 O O . LYS A 1 316 ? 11.827 -1.057 24.591 1.00 58.22 316 LYS A O 1
ATOM 2621 N N . PHE A 1 317 ? 9.802 -2.021 24.623 1.00 58.31 317 PHE A N 1
ATOM 2622 C CA . PHE A 1 317 ? 9.076 -0.817 24.219 1.00 58.31 317 PHE A CA 1
ATOM 2623 C C . PHE A 1 317 ? 8.959 0.165 25.384 1.00 58.31 317 PHE A C 1
ATOM 2625 O O . PHE A 1 317 ? 9.193 1.355 25.191 1.00 58.31 317 PHE A O 1
ATOM 2632 N N . GLU A 1 318 ? 8.687 -0.320 26.595 1.00 58.94 318 GLU A N 1
ATOM 2633 C CA . GLU A 1 318 ? 8.696 0.518 27.792 1.00 58.94 318 GLU A CA 1
ATOM 2634 C C . GLU A 1 318 ? 10.105 1.025 28.098 1.00 58.94 318 GLU A C 1
ATOM 2636 O O . GLU A 1 318 ? 10.283 2.221 28.304 1.00 58.94 318 GLU A O 1
ATOM 2641 N N . GLU A 1 319 ? 11.125 0.171 27.990 1.00 65.69 319 GLU A N 1
ATOM 2642 C CA . GLU A 1 319 ? 12.517 0.611 28.063 1.00 65.69 319 GLU A CA 1
ATOM 2643 C C . GLU A 1 319 ? 12.835 1.627 26.957 1.00 65.69 319 GLU A C 1
ATOM 2645 O O . GLU A 1 319 ? 13.527 2.597 27.220 1.00 65.69 319 GLU A O 1
ATOM 2650 N N . TYR A 1 320 ? 12.294 1.485 25.743 1.00 68.12 320 TYR A N 1
ATOM 2651 C CA . TYR A 1 320 ? 12.465 2.461 24.664 1.00 68.12 320 TYR A CA 1
ATOM 2652 C C . TYR A 1 320 ? 11.733 3.778 24.939 1.00 68.12 320 TYR A C 1
ATOM 2654 O O . TYR A 1 320 ? 12.286 4.833 24.653 1.00 68.12 320 TYR A O 1
ATOM 2662 N N . MET A 1 321 ? 10.520 3.759 25.491 1.00 62.09 321 MET A N 1
ATOM 2663 C CA . MET A 1 321 ? 9.749 4.961 25.824 1.00 62.09 321 MET A CA 1
ATOM 2664 C C . MET A 1 321 ? 10.325 5.671 27.052 1.00 62.09 321 MET A C 1
ATOM 2666 O O . MET A 1 321 ? 10.460 6.895 27.030 1.00 62.09 321 MET A O 1
ATOM 2670 N N . GLN A 1 322 ? 10.758 4.917 28.066 1.00 66.38 322 GLN A N 1
ATOM 2671 C CA . GLN A 1 322 ? 11.536 5.410 29.203 1.00 66.38 322 GLN A CA 1
ATOM 2672 C C . GLN A 1 322 ? 12.908 5.912 28.748 1.00 66.38 322 GLN A C 1
ATOM 2674 O O . GLN A 1 322 ? 13.327 6.986 29.157 1.00 66.38 322 GLN A O 1
ATOM 2679 N N . GLN A 1 323 ? 13.594 5.223 27.836 1.00 60.88 323 GLN A N 1
ATOM 2680 C CA . GLN A 1 323 ? 14.822 5.728 27.226 1.00 60.88 323 GLN A CA 1
ATOM 2681 C C . GLN A 1 323 ? 14.531 6.953 26.371 1.00 60.88 323 GLN A C 1
ATOM 2683 O O . GLN A 1 323 ? 15.337 7.860 26.378 1.00 60.88 323 GLN A O 1
ATOM 2688 N N . LYS A 1 324 ? 13.418 7.060 25.650 1.00 59.66 324 LYS A N 1
ATOM 2689 C CA . LYS A 1 324 ? 13.080 8.238 24.836 1.00 59.66 324 LYS A CA 1
ATOM 2690 C C . LYS A 1 324 ? 12.775 9.451 25.715 1.00 59.66 324 LYS A C 1
ATOM 2692 O O . LYS A 1 324 ? 13.226 10.552 25.403 1.00 59.66 324 LYS A O 1
ATOM 2697 N N . SER A 1 325 ? 12.084 9.249 26.836 1.00 55.94 325 SER A N 1
ATOM 2698 C CA . SER A 1 325 ? 11.855 10.298 27.833 1.00 55.94 325 SER A CA 1
ATOM 2699 C C . SER A 1 325 ? 13.136 10.649 28.606 1.00 55.94 325 SER A C 1
ATOM 2701 O O . SER A 1 325 ? 13.388 11.825 28.859 1.00 55.94 325 SER A O 1
ATOM 2703 N N . GLN A 1 326 ? 14.018 9.679 28.876 1.00 57.94 326 GLN A N 1
ATOM 2704 C CA . GLN A 1 326 ? 15.329 9.896 29.508 1.00 57.94 326 GLN A CA 1
ATOM 2705 C C . GLN A 1 326 ? 16.399 10.445 28.540 1.00 57.94 326 GLN A C 1
ATOM 2707 O O . GLN A 1 326 ? 17.280 11.200 28.954 1.00 57.94 326 GLN A O 1
ATOM 2712 N N . THR A 1 327 ? 16.346 10.134 27.241 1.00 47.91 327 THR A N 1
ATOM 2713 C CA . THR A 1 327 ? 17.356 10.517 26.227 1.00 47.91 327 THR A CA 1
ATOM 2714 C C . THR A 1 327 ? 17.240 11.965 25.783 1.00 47.91 327 THR A C 1
ATOM 2716 O O . THR A 1 327 ? 18.191 12.475 25.191 1.00 47.91 327 THR A O 1
ATOM 2719 N N . LEU A 1 328 ? 16.198 12.692 26.198 1.00 49.31 328 LEU A N 1
ATOM 2720 C CA . LEU A 1 328 ?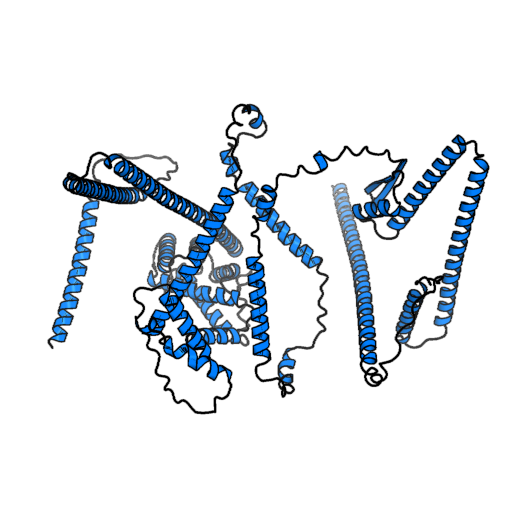 16.237 14.159 26.202 1.00 49.31 328 LEU A CA 1
ATOM 2721 C C . LEU A 1 328 ? 17.250 14.732 27.217 1.00 49.31 328 LEU A C 1
ATOM 2723 O O . LEU A 1 328 ? 17.535 15.927 27.185 1.00 49.31 328 LEU A O 1
ATOM 2727 N N . THR A 1 329 ? 17.875 13.895 28.056 1.00 48.78 329 THR A N 1
ATOM 2728 C CA . THR A 1 329 ? 18.999 14.283 28.929 1.00 48.78 329 THR A CA 1
ATOM 2729 C C . THR A 1 329 ? 20.304 13.534 28.644 1.00 48.78 329 THR A C 1
ATOM 2731 O O . THR A 1 329 ? 21.286 13.713 29.371 1.00 48.78 329 THR A O 1
ATOM 2734 N N . PHE A 1 330 ? 20.386 12.750 27.557 1.00 45.31 330 PHE A N 1
ATOM 2735 C CA . PHE A 1 330 ? 21.654 12.142 27.148 1.00 45.31 330 PHE A CA 1
ATOM 2736 C C . PHE A 1 330 ? 22.587 13.233 26.611 1.00 45.31 330 PHE A C 1
ATOM 2738 O O . PHE A 1 330 ? 22.588 13.564 25.427 1.00 45.31 330 PHE A O 1
ATOM 2745 N N . LYS A 1 331 ? 23.396 13.809 27.503 1.00 55.84 331 LYS A N 1
ATOM 2746 C CA . LYS A 1 331 ? 24.590 14.577 27.149 1.00 55.84 331 LYS A CA 1
ATOM 2747 C C . LYS A 1 331 ? 25.694 13.552 26.896 1.00 55.84 331 LYS A C 1
ATOM 2749 O O . LYS A 1 331 ? 26.298 13.099 27.873 1.00 55.84 331 LYS A O 1
ATOM 2754 N N . PRO A 1 332 ? 25.957 13.119 25.643 1.00 52.31 332 PRO A N 1
ATOM 2755 C CA . PRO A 1 332 ? 27.121 12.284 25.389 1.00 52.31 332 PRO A CA 1
ATOM 2756 C C . PRO A 1 332 ? 28.328 12.982 26.017 1.00 52.31 332 PRO A C 1
ATOM 2758 O O . PRO A 1 332 ? 28.495 14.189 25.841 1.00 52.31 332 PRO A O 1
ATOM 2761 N N . LYS A 1 333 ? 29.151 12.246 26.773 1.00 54.72 333 LYS A N 1
ATOM 2762 C CA . LYS A 1 333 ? 30.481 12.725 27.165 1.00 54.72 333 LYS A CA 1
ATOM 2763 C C . LYS A 1 333 ? 31.289 12.853 25.875 1.00 54.72 333 LYS A C 1
ATOM 2765 O O . LYS A 1 333 ? 31.960 11.914 25.453 1.00 54.72 333 LYS A O 1
ATOM 2770 N N . ILE A 1 334 ? 31.105 13.970 25.177 1.00 57.88 334 ILE A N 1
ATOM 2771 C CA . ILE A 1 334 ? 31.886 14.335 24.006 1.00 57.88 334 ILE A CA 1
ATOM 2772 C C . ILE A 1 334 ? 33.309 14.477 24.532 1.00 57.88 334 ILE A C 1
ATOM 2774 O O . ILE A 1 334 ? 33.544 15.222 25.480 1.00 57.88 334 ILE A O 1
ATOM 2778 N N . ASN A 1 335 ? 34.229 13.699 23.963 1.00 70.88 335 ASN A N 1
ATOM 2779 C CA . ASN A 1 335 ? 35.653 13.851 24.231 1.00 70.88 335 ASN A CA 1
ATOM 2780 C C . ASN A 1 335 ? 36.013 15.338 24.063 1.00 70.88 335 ASN A C 1
ATOM 2782 O O . ASN A 1 335 ? 35.607 15.932 23.064 1.00 70.88 335 ASN A O 1
ATOM 2786 N N . GLU A 1 336 ? 36.725 15.940 25.018 1.00 73.69 336 GLU A N 1
ATOM 2787 C CA . GLU A 1 336 ? 37.039 17.379 25.011 1.00 73.69 336 GLU A CA 1
ATOM 2788 C C . GLU A 1 336 ? 37.651 17.825 23.678 1.00 73.69 336 GLU A C 1
ATOM 2790 O O . GLU A 1 336 ? 37.317 18.893 23.169 1.00 73.69 336 GLU A O 1
ATOM 2795 N N . VAL A 1 337 ? 38.436 16.950 23.043 1.00 73.31 337 VAL A N 1
ATOM 2796 C CA . VAL A 1 337 ? 39.003 17.174 21.706 1.00 73.31 337 VAL A CA 1
ATOM 2797 C C . VAL A 1 337 ? 37.920 17.387 20.641 1.00 73.31 337 VAL A C 1
ATOM 2799 O O . VAL A 1 337 ? 38.006 18.318 19.846 1.00 73.31 337 VAL A O 1
ATOM 2802 N N . ASN A 1 338 ? 36.862 16.572 20.639 1.00 71.50 338 ASN A N 1
ATOM 2803 C CA . ASN A 1 338 ? 35.750 16.723 19.696 1.00 71.50 338 ASN A CA 1
ATOM 2804 C C . ASN A 1 338 ? 34.923 17.978 19.983 1.00 71.50 338 ASN A C 1
ATOM 2806 O O . ASN A 1 338 ? 34.412 18.589 19.049 1.00 71.50 338 ASN A O 1
ATOM 2810 N N . TYR A 1 339 ? 34.803 18.369 21.253 1.00 77.12 339 TYR A N 1
ATOM 2811 C CA . TYR A 1 339 ? 34.119 19.602 21.629 1.00 77.12 339 TYR A CA 1
ATOM 2812 C C . TYR A 1 339 ? 34.893 20.835 21.143 1.00 77.12 339 TYR A C 1
ATOM 2814 O O . TYR A 1 339 ? 34.304 21.716 20.520 1.00 77.12 339 TYR A O 1
ATOM 2822 N N . LEU A 1 340 ? 36.216 20.864 21.338 1.00 77.50 340 LEU A N 1
ATOM 2823 C CA . LEU A 1 340 ? 37.089 21.923 20.819 1.00 77.50 340 LEU A CA 1
ATOM 2824 C C . LEU A 1 340 ? 37.073 21.972 19.286 1.00 77.50 340 LEU A C 1
ATOM 2826 O O . LEU A 1 340 ? 36.978 23.050 18.700 1.00 77.50 340 LEU A O 1
ATOM 2830 N N . LEU A 1 341 ? 37.088 20.812 18.624 1.00 76.88 341 LEU A N 1
ATOM 2831 C CA . LEU A 1 341 ? 36.986 20.733 17.167 1.00 76.88 341 LEU A CA 1
ATOM 2832 C C . LEU A 1 341 ? 35.631 21.255 16.662 1.00 76.88 341 LEU A C 1
ATOM 2834 O O . LEU A 1 341 ? 35.574 21.965 15.656 1.00 76.88 341 LEU A O 1
ATOM 2838 N N . GLU A 1 342 ? 34.533 20.926 17.350 1.00 78.69 342 GLU A N 1
ATOM 2839 C CA . GLU A 1 342 ? 33.204 21.457 17.035 1.00 78.69 342 GLU A CA 1
ATOM 2840 C C . GLU A 1 342 ? 33.172 22.978 17.220 1.00 78.69 342 GLU A C 1
ATOM 2842 O O . GLU A 1 342 ? 32.736 23.675 16.305 1.00 78.69 342 GLU A O 1
ATOM 2847 N N . GLN A 1 343 ? 33.720 23.498 18.324 1.00 80.56 343 GLN A N 1
ATOM 2848 C CA . GLN A 1 343 ? 33.825 24.939 18.570 1.00 80.56 343 GLN A CA 1
ATOM 2849 C C . GLN A 1 343 ? 34.622 25.656 17.474 1.00 80.56 343 GLN A C 1
ATOM 2851 O O . GLN A 1 343 ? 34.118 26.618 16.887 1.00 80.56 343 GLN A O 1
ATOM 2856 N N . ASN A 1 344 ? 35.798 25.144 17.107 1.00 81.12 344 ASN A N 1
ATOM 2857 C CA . ASN A 1 344 ? 36.611 25.712 16.029 1.00 81.12 344 ASN A CA 1
ATOM 2858 C C . ASN A 1 344 ? 35.891 25.680 14.677 1.00 81.12 344 ASN A C 1
ATOM 2860 O O . ASN A 1 344 ? 35.922 26.656 13.923 1.00 81.12 344 ASN A O 1
ATOM 2864 N N . ASN A 1 345 ? 35.185 24.592 14.366 1.00 81.06 345 ASN A N 1
ATOM 2865 C CA . ASN A 1 345 ? 34.393 24.502 13.143 1.00 81.06 345 ASN A CA 1
ATOM 2866 C C . ASN A 1 345 ? 33.205 25.475 13.150 1.00 81.06 345 ASN A C 1
ATOM 2868 O O . ASN A 1 345 ? 32.902 26.067 12.111 1.00 81.06 345 ASN A O 1
ATOM 2872 N N . THR A 1 346 ? 32.547 25.672 14.297 1.00 81.69 346 THR A N 1
ATOM 2873 C CA . THR A 1 346 ? 31.462 26.656 14.430 1.00 81.69 346 THR A CA 1
ATOM 2874 C C . THR A 1 346 ? 31.970 28.089 14.317 1.00 81.69 346 THR A C 1
ATOM 2876 O O . THR A 1 346 ? 31.366 28.869 13.585 1.00 81.69 346 THR A O 1
ATOM 2879 N N . ALA A 1 347 ? 33.115 28.420 14.918 1.00 82.38 347 ALA A N 1
ATOM 2880 C CA . ALA A 1 347 ? 33.734 29.738 14.801 1.00 82.38 347 ALA A CA 1
ATOM 2881 C C . ALA A 1 347 ? 34.160 30.029 13.351 1.00 82.38 347 ALA A C 1
ATOM 2883 O O . ALA A 1 347 ? 33.821 31.074 12.793 1.00 82.38 347 ALA A O 1
ATOM 2884 N N . LYS A 1 348 ? 34.809 29.064 12.678 1.00 84.50 348 LYS A N 1
ATOM 2885 C CA . LYS A 1 348 ? 35.156 29.165 11.247 1.00 84.50 348 LYS A CA 1
ATOM 2886 C C . LYS A 1 348 ? 33.918 29.339 10.362 1.00 84.50 348 LYS A C 1
ATOM 2888 O O . LYS A 1 348 ? 33.971 30.077 9.378 1.00 84.50 348 LYS A O 1
ATOM 2893 N N . PHE A 1 349 ? 32.812 28.672 10.694 1.00 88.00 349 PHE A N 1
ATOM 2894 C CA . PHE A 1 349 ? 31.545 28.810 9.977 1.00 88.00 349 PHE A CA 1
ATOM 2895 C C . PHE A 1 349 ? 30.911 30.192 10.180 1.00 88.00 349 PHE A C 1
ATOM 2897 O O . PHE A 1 349 ? 30.562 30.833 9.189 1.00 88.00 349 PHE A O 1
ATOM 2904 N N . LEU A 1 350 ? 30.822 30.661 11.428 1.00 84.25 350 LEU A N 1
ATOM 2905 C CA . LEU A 1 350 ? 30.271 31.969 11.795 1.00 84.25 350 LEU A CA 1
ATOM 2906 C C . LEU A 1 350 ? 31.083 33.125 11.201 1.00 84.25 350 LEU A C 1
ATOM 2908 O O . LEU A 1 350 ? 30.507 34.085 10.700 1.00 84.25 350 LEU A O 1
ATOM 2912 N N . LYS A 1 351 ? 32.415 33.000 11.151 1.00 85.38 351 LYS A N 1
ATOM 2913 C CA . LYS A 1 351 ? 33.293 33.986 10.501 1.00 85.38 351 LYS A CA 1
ATOM 2914 C C . LYS A 1 351 ? 33.009 34.134 9.002 1.00 85.38 351 LYS A C 1
ATOM 2916 O O . LYS A 1 351 ? 33.159 35.220 8.455 1.00 85.38 351 LYS A O 1
ATOM 2921 N N . LYS A 1 352 ? 32.609 33.047 8.333 1.00 85.69 352 LYS A N 1
ATOM 2922 C CA . LYS A 1 352 ? 32.224 33.063 6.911 1.00 85.69 352 LYS A CA 1
ATOM 2923 C C . LYS A 1 352 ? 30.762 33.457 6.694 1.00 85.69 352 LYS A C 1
ATOM 2925 O O . LYS A 1 352 ? 30.437 33.962 5.627 1.00 85.69 352 LYS A O 1
ATOM 2930 N N . ASN A 1 353 ? 29.892 33.193 7.669 1.00 86.44 353 ASN A N 1
ATOM 2931 C CA . ASN A 1 353 ? 28.445 33.363 7.563 1.00 86.44 353 ASN A CA 1
ATOM 2932 C C . ASN A 1 353 ? 27.901 33.981 8.859 1.00 86.44 353 ASN A C 1
ATOM 2934 O O . ASN A 1 353 ? 27.419 33.240 9.722 1.00 86.44 353 ASN A O 1
ATOM 2938 N N . PRO A 1 354 ? 27.991 35.311 9.024 1.00 87.31 354 PRO A N 1
ATOM 2939 C CA . PRO A 1 354 ? 27.453 35.967 10.205 1.00 87.31 354 PRO A CA 1
ATOM 2940 C C . PRO A 1 354 ? 25.931 35.781 10.285 1.00 87.31 354 PRO A C 1
ATOM 2942 O O . PRO A 1 354 ? 25.215 35.909 9.292 1.00 87.31 354 PRO A O 1
ATOM 2945 N N . ILE A 1 355 ? 25.453 35.444 11.480 1.00 86.44 355 ILE A N 1
ATOM 2946 C CA . ILE A 1 355 ? 24.047 35.251 11.838 1.00 86.44 355 ILE A CA 1
ATOM 2947 C C . ILE A 1 355 ? 23.653 36.367 12.808 1.00 86.44 355 ILE A C 1
ATOM 2949 O O . ILE A 1 355 ? 24.261 36.512 13.873 1.00 86.44 355 ILE A O 1
ATOM 2953 N N . GLU A 1 356 ? 22.625 37.138 12.455 1.00 84.12 356 GLU A N 1
ATOM 2954 C CA . GLU A 1 356 ? 22.059 38.170 13.327 1.00 84.12 356 GLU A CA 1
ATOM 2955 C C . GLU A 1 356 ? 21.495 37.554 14.620 1.00 84.12 356 GLU A C 1
ATOM 2957 O O . GLU A 1 356 ? 20.812 36.528 14.607 1.00 84.12 356 GLU A O 1
ATOM 2962 N N . GLY A 1 357 ? 21.804 38.173 15.762 1.00 79.25 357 GLY A N 1
ATOM 2963 C CA . GLY A 1 357 ? 21.316 37.731 17.071 1.00 79.25 357 GLY A CA 1
ATOM 2964 C C . GLY A 1 357 ? 22.018 36.500 17.661 1.00 79.25 357 GLY A C 1
ATOM 2965 O O . GLY A 1 357 ? 21.472 35.906 18.592 1.00 79.25 357 GLY A O 1
ATOM 2966 N N . VAL A 1 358 ? 23.183 36.109 17.129 1.00 83.31 358 VAL A N 1
ATOM 2967 C CA . VAL A 1 358 ? 24.148 35.222 17.807 1.00 83.31 358 VAL A CA 1
ATOM 2968 C C . VAL A 1 358 ? 25.174 36.097 18.530 1.00 83.31 358 VAL A C 1
ATOM 2970 O O . VAL A 1 358 ? 25.664 37.073 17.960 1.00 83.31 358 VAL A O 1
ATOM 2973 N N . SER A 1 359 ? 25.479 35.772 19.786 1.00 79.12 359 SER A N 1
ATOM 2974 C CA . SER A 1 359 ? 26.375 36.569 20.638 1.00 79.12 359 SER A CA 1
ATOM 2975 C C . SER A 1 359 ? 27.776 36.758 20.026 1.00 79.12 359 SER A C 1
ATOM 2977 O O . SER A 1 359 ? 28.364 35.818 19.491 1.00 79.12 359 SER A O 1
ATOM 2979 N N . GLN A 1 360 ? 28.343 37.972 20.117 1.00 75.94 360 GLN A N 1
ATOM 2980 C CA . GLN A 1 360 ? 29.689 38.287 19.594 1.00 75.94 360 GLN A CA 1
ATOM 2981 C C . GLN A 1 360 ? 30.794 37.423 20.227 1.00 75.94 360 GLN A C 1
ATOM 2983 O O . GLN A 1 360 ? 31.798 37.138 19.577 1.00 75.94 360 GLN A O 1
ATOM 2988 N N . GLU A 1 361 ? 30.581 36.931 21.447 1.00 74.69 361 GLU A N 1
ATOM 2989 C CA . GLU A 1 361 ? 31.485 36.016 22.154 1.00 74.69 361 GLU A CA 1
ATOM 2990 C C . GLU A 1 361 ? 31.718 34.696 21.396 1.00 74.69 361 GLU A C 1
ATOM 2992 O O . GLU A 1 361 ? 32.815 34.144 21.440 1.00 74.69 361 GLU A O 1
ATOM 2997 N N . LEU A 1 362 ? 30.726 34.206 20.640 1.00 70.69 362 LEU A N 1
ATOM 2998 C CA . LEU A 1 362 ? 30.867 33.007 19.798 1.00 70.69 362 LEU A CA 1
ATOM 2999 C C . LEU A 1 362 ? 31.695 33.253 18.527 1.00 70.69 362 LEU A C 1
ATOM 3001 O O . LEU A 1 362 ? 32.232 32.303 17.955 1.00 70.69 362 LEU A O 1
ATOM 3005 N N . TYR A 1 363 ? 31.817 34.509 18.087 1.00 70.38 363 TYR A N 1
ATOM 3006 C CA . TYR A 1 363 ? 32.668 34.889 16.953 1.00 70.38 363 TYR A CA 1
ATOM 3007 C C . TYR A 1 363 ? 34.136 35.045 17.359 1.00 70.38 363 TYR A C 1
ATOM 3009 O O . TYR A 1 363 ? 35.017 34.889 16.516 1.00 70.38 363 TYR A O 1
ATOM 3017 N N . GLN A 1 364 ? 34.401 35.315 18.640 1.00 68.88 364 GLN A N 1
ATOM 3018 C CA . GLN A 1 364 ? 35.739 35.520 19.204 1.00 68.88 364 GLN A CA 1
ATOM 3019 C C . GLN A 1 364 ? 36.387 34.213 19.699 1.00 68.88 364 GLN A C 1
ATOM 3021 O O . GLN A 1 364 ? 37.172 34.218 20.645 1.00 68.88 364 GLN A O 1
ATOM 3026 N N . GLY A 1 365 ? 36.053 33.075 19.078 1.00 59.06 365 GLY A N 1
ATOM 3027 C CA . GLY A 1 365 ? 36.696 31.797 19.380 1.00 59.06 365 GLY A CA 1
ATOM 3028 C C . GLY A 1 365 ? 38.222 31.913 19.288 1.00 59.06 365 GLY A C 1
ATOM 3029 O O . GLY A 1 365 ? 38.717 32.407 18.281 1.00 59.06 365 GLY A O 1
ATOM 3030 N N . VAL A 1 366 ? 38.891 31.498 20.376 1.00 54.75 366 VAL A N 1
ATOM 3031 C CA . VAL A 1 366 ? 40.342 31.377 20.629 1.00 54.75 366 VAL A CA 1
ATOM 3032 C C . VAL A 1 366 ? 41.211 32.086 19.587 1.00 54.75 366 VAL A C 1
ATOM 3034 O O . VAL A 1 366 ? 41.416 31.569 18.493 1.00 54.75 366 VAL A O 1
ATOM 3037 N N . ASN A 1 367 ? 41.733 33.267 19.940 1.00 55.47 367 ASN A N 1
ATOM 3038 C CA . ASN A 1 367 ? 42.700 34.005 19.126 1.00 55.47 367 ASN A CA 1
ATOM 3039 C C . ASN A 1 367 ? 43.747 33.052 18.517 1.00 55.47 367 ASN A C 1
ATOM 3041 O O . ASN A 1 367 ? 44.360 32.258 19.232 1.00 55.47 367 ASN A O 1
ATOM 3045 N N . ASN A 1 368 ? 43.943 33.161 17.198 1.00 56.03 368 ASN A N 1
ATOM 3046 C CA . ASN A 1 368 ? 44.821 32.315 16.376 1.00 56.03 368 ASN A CA 1
ATOM 3047 C C . ASN A 1 368 ? 46.271 32.211 16.888 1.00 56.03 368 ASN A C 1
ATOM 3049 O O . ASN A 1 368 ? 47.002 31.320 16.465 1.00 56.03 368 ASN A O 1
ATOM 3053 N N . ASP A 1 369 ? 46.686 33.079 17.807 1.00 56.31 369 ASP A N 1
ATOM 3054 C CA . ASP A 1 369 ? 48.045 33.111 18.344 1.00 56.31 369 ASP A CA 1
ATOM 3055 C C . ASP A 1 369 ? 48.345 31.957 19.323 1.00 56.31 369 ASP A C 1
ATOM 3057 O O . ASP A 1 369 ? 49.493 31.785 19.718 1.00 56.31 369 ASP A O 1
ATOM 3061 N N . GLN A 1 370 ? 47.353 31.127 19.687 1.00 53.56 370 GLN A N 1
ATOM 3062 C CA . GLN A 1 370 ? 47.555 29.904 20.490 1.00 53.56 370 GLN A CA 1
ATOM 3063 C C . GLN A 1 370 ? 47.315 28.582 19.728 1.00 53.56 370 GLN A C 1
ATOM 3065 O O . GLN A 1 370 ? 47.522 27.511 20.301 1.00 53.56 370 GLN A O 1
ATOM 3070 N N . GLU A 1 371 ? 46.913 28.606 18.447 1.00 52.75 371 GLU A N 1
ATOM 3071 C CA . GLU A 1 371 ? 46.664 27.366 17.676 1.00 52.75 371 GLU A CA 1
ATOM 3072 C C . GLU A 1 371 ? 47.955 26.592 17.330 1.00 52.75 371 GLU A C 1
ATOM 3074 O O . GLU A 1 371 ? 47.893 25.377 17.137 1.00 52.75 371 GLU A O 1
ATOM 3079 N N . ASN A 1 372 ? 49.125 27.245 17.304 1.00 57.66 372 ASN A N 1
ATOM 3080 C CA . ASN A 1 372 ? 50.382 26.595 16.903 1.00 57.66 372 ASN A CA 1
ATOM 3081 C C . ASN A 1 372 ? 51.093 25.812 18.022 1.00 57.66 372 ASN A C 1
ATOM 3083 O O . ASN A 1 372 ? 51.836 24.883 17.709 1.00 57.66 372 ASN A O 1
ATOM 3087 N N . ASP A 1 373 ? 50.820 26.094 19.300 1.00 56.38 373 ASP A N 1
ATOM 3088 C CA . ASP A 1 373 ? 51.574 25.479 20.408 1.00 56.38 373 ASP A CA 1
ATOM 3089 C C . ASP A 1 373 ? 50.849 24.302 21.088 1.00 56.38 373 ASP A C 1
ATOM 3091 O O . ASP A 1 373 ? 51.491 23.470 21.731 1.00 56.38 373 ASP A O 1
ATOM 3095 N N . LEU A 1 374 ? 49.524 24.161 20.923 1.00 53.78 374 LEU A N 1
ATOM 3096 C CA . LEU A 1 374 ? 48.752 23.091 21.585 1.00 53.78 374 LEU A CA 1
ATOM 3097 C C . LEU A 1 374 ? 48.628 21.787 20.779 1.00 53.78 374 LEU A C 1
ATOM 3099 O O . LEU A 1 374 ? 48.435 20.719 21.365 1.00 53.78 374 LEU A O 1
ATOM 3103 N N . TYR A 1 375 ? 48.737 21.835 19.450 1.00 57.97 375 TYR A N 1
ATOM 3104 C CA . TYR A 1 375 ? 48.576 20.638 18.613 1.00 57.97 375 TYR A CA 1
ATOM 3105 C C . TYR A 1 375 ? 49.723 19.607 18.749 1.00 57.97 375 TYR A C 1
ATOM 3107 O O . TYR A 1 375 ? 49.433 18.407 18.725 1.00 57.97 375 TYR A O 1
ATOM 3115 N N . PRO A 1 376 ? 50.997 20.002 18.974 1.00 58.97 376 PRO A N 1
ATOM 3116 C CA . PRO A 1 376 ? 52.084 19.045 19.205 1.00 58.97 376 PRO A CA 1
ATOM 3117 C C . PRO A 1 376 ? 51.991 18.310 20.556 1.00 58.97 376 PRO A C 1
ATOM 3119 O O . PRO A 1 376 ? 52.367 17.142 20.640 1.00 58.97 376 PRO A O 1
ATOM 3122 N N . GLN A 1 377 ? 51.457 18.947 21.608 1.00 56.66 377 GLN A N 1
ATOM 3123 C CA . GLN A 1 377 ? 51.351 18.341 22.948 1.00 56.66 377 GLN A CA 1
ATOM 3124 C C . GLN A 1 377 ? 50.191 17.340 23.087 1.00 56.66 377 GLN A C 1
ATOM 3126 O O . GLN A 1 377 ? 50.260 16.434 23.912 1.00 56.66 377 GLN A O 1
ATOM 3131 N N . LEU A 1 378 ? 49.141 17.450 22.264 1.00 54.81 378 LEU A N 1
ATOM 3132 C CA . LEU A 1 378 ? 48.019 16.498 22.259 1.00 54.81 378 LEU A CA 1
ATOM 3133 C C . LEU A 1 378 ? 48.335 15.185 21.520 1.00 54.81 378 LEU A C 1
ATOM 3135 O O . LEU A 1 378 ? 47.702 14.168 21.803 1.00 54.81 378 LEU A O 1
ATOM 3139 N N . LEU A 1 379 ? 49.320 15.176 20.610 1.00 58.50 379 LEU A N 1
ATOM 3140 C CA . LEU A 1 379 ? 49.777 13.957 19.928 1.00 58.50 379 LEU A CA 1
ATOM 3141 C C . LEU A 1 379 ? 50.866 13.187 20.693 1.00 58.50 379 LEU A C 1
ATOM 3143 O O . LEU A 1 379 ? 51.061 12.005 20.418 1.00 58.50 379 LEU A O 1
ATOM 3147 N N . SER A 1 380 ? 51.567 13.809 21.647 1.00 58.62 380 SER A N 1
ATOM 3148 C CA . SER A 1 380 ? 52.725 13.187 22.310 1.00 58.62 380 SER A CA 1
ATOM 3149 C C . SER A 1 380 ? 52.374 12.179 23.413 1.00 58.62 380 SER A C 1
ATOM 3151 O O . SER A 1 380 ? 53.275 11.576 23.990 1.00 58.62 380 SER A O 1
ATOM 3153 N N . GLY A 1 381 ? 51.089 11.953 23.720 1.00 52.75 381 GLY A N 1
ATOM 3154 C CA . GLY A 1 381 ? 50.637 10.872 24.613 1.00 52.75 381 GLY A CA 1
ATOM 3155 C C . GLY A 1 381 ? 51.106 10.959 26.075 1.00 52.75 381 GLY A C 1
ATOM 3156 O O . GLY A 1 381 ? 50.753 10.099 26.879 1.00 52.75 381 GLY A O 1
ATOM 3157 N N . GLN A 1 382 ? 51.860 11.993 26.454 1.00 51.88 382 GLN A N 1
ATOM 3158 C CA . GLN A 1 382 ? 52.366 12.216 27.808 1.00 51.88 382 GLN A CA 1
ATOM 3159 C C . GLN A 1 382 ? 51.484 13.216 28.560 1.00 51.88 382 GLN A C 1
ATOM 3161 O O . GLN A 1 382 ? 51.901 14.324 28.883 1.00 51.88 382 GLN A O 1
ATOM 3166 N N . LEU A 1 383 ? 50.249 12.827 28.873 1.00 47.41 383 LEU A N 1
ATOM 3167 C CA . LEU A 1 383 ? 49.463 13.515 29.897 1.00 47.41 383 LEU A CA 1
ATOM 3168 C C . LEU A 1 383 ? 49.346 12.595 31.107 1.00 47.41 383 LEU A C 1
ATOM 3170 O O . LEU A 1 383 ? 48.508 11.697 31.170 1.00 47.41 383 LEU A O 1
ATOM 3174 N N . GLY A 1 384 ? 50.257 12.821 32.055 1.00 46.41 384 GLY A N 1
ATOM 3175 C CA . GLY A 1 384 ? 50.190 12.257 33.394 1.00 46.41 384 GLY A CA 1
ATOM 3176 C C . GLY A 1 384 ? 48.879 12.637 34.084 1.00 46.41 384 GLY A C 1
ATOM 3177 O O . GLY A 1 384 ? 48.270 13.665 33.798 1.00 46.41 384 GLY A O 1
ATOM 3178 N N . SER A 1 385 ? 48.461 11.775 35.004 1.00 48.62 385 SER A N 1
ATOM 3179 C CA . SER A 1 385 ? 47.196 11.735 35.746 1.00 48.62 385 SER A CA 1
ATOM 3180 C C . SER A 1 385 ? 46.932 12.921 36.696 1.00 48.62 385 SER A C 1
ATOM 3182 O O . SER A 1 385 ? 46.499 12.730 37.836 1.00 48.62 385 SER A O 1
ATOM 3184 N N . GLY A 1 386 ? 47.180 14.154 36.257 1.00 45.34 386 GLY A N 1
ATOM 3185 C CA . GLY A 1 386 ? 46.817 15.368 36.975 1.00 45.34 386 GLY A CA 1
ATOM 3186 C C . GLY A 1 386 ? 45.310 15.597 36.901 1.00 45.34 386 GLY A C 1
ATOM 3187 O O . GLY A 1 386 ? 44.779 15.965 35.856 1.00 45.34 386 GLY A O 1
ATOM 3188 N N . ARG A 1 387 ? 44.609 15.376 38.018 1.00 47.06 387 ARG A N 1
ATOM 3189 C CA . ARG A 1 387 ? 43.190 15.714 38.192 1.00 47.06 387 ARG A CA 1
ATOM 3190 C C . ARG A 1 387 ? 42.978 17.218 37.982 1.00 47.06 387 ARG A C 1
ATOM 3192 O O . ARG A 1 387 ? 43.122 18.004 38.915 1.00 47.06 387 ARG A O 1
ATOM 3199 N N . LEU A 1 388 ? 42.588 17.618 36.776 1.00 43.41 388 LEU A N 1
ATOM 3200 C CA . LEU A 1 388 ? 42.014 18.937 36.531 1.00 43.41 388 LEU A CA 1
ATOM 3201 C C . LEU A 1 388 ? 40.585 18.950 37.087 1.00 43.41 388 LEU A C 1
ATOM 3203 O O . LEU A 1 388 ? 39.625 18.575 36.419 1.00 43.41 388 LEU A O 1
ATOM 3207 N N . ASN A 1 389 ? 40.453 19.384 38.341 1.00 46.56 389 ASN A N 1
ATOM 3208 C CA . ASN A 1 389 ? 39.185 19.814 38.923 1.00 46.56 389 ASN A CA 1
ATOM 3209 C C . ASN A 1 389 ? 38.737 21.109 38.224 1.00 46.56 389 ASN A C 1
ATOM 3211 O O . ASN A 1 389 ? 38.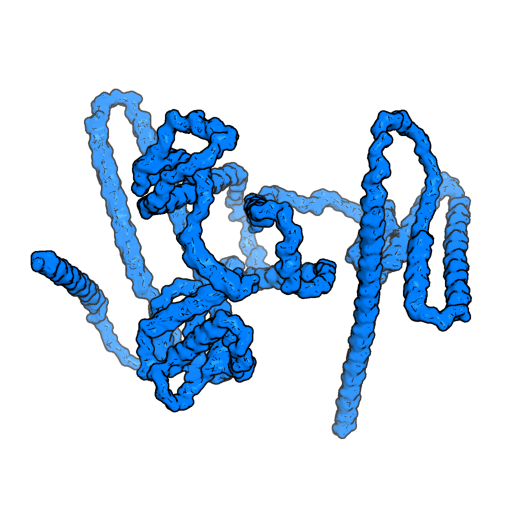935 22.207 38.741 1.00 46.56 389 ASN A O 1
ATOM 3215 N N . ARG A 1 390 ? 38.143 20.998 37.032 1.00 45.25 390 ARG A N 1
ATOM 3216 C CA . ARG A 1 390 ? 37.319 22.074 36.471 1.00 45.25 390 ARG A CA 1
ATOM 3217 C C . ARG A 1 390 ? 35.873 21.797 36.840 1.00 45.25 390 ARG A C 1
ATOM 3219 O O . ARG A 1 390 ? 35.281 20.815 36.406 1.00 45.25 390 ARG A O 1
ATOM 3226 N N . SER A 1 391 ? 35.341 22.661 37.696 1.00 44.19 391 SER A N 1
ATOM 3227 C CA . SER A 1 391 ? 33.946 22.674 38.099 1.00 44.19 391 SER A CA 1
ATOM 3228 C C . SER A 1 391 ? 33.050 22.718 36.861 1.00 44.19 391 SER A C 1
ATOM 3230 O O . SER A 1 391 ? 33.117 23.628 36.036 1.00 44.19 391 SER A O 1
ATOM 3232 N N . SER A 1 392 ? 32.198 21.706 36.740 1.00 45.25 392 SER A N 1
ATOM 3233 C CA . SER A 1 392 ? 31.125 21.590 35.757 1.00 45.25 392 SER A CA 1
ATOM 3234 C C . SER A 1 392 ? 30.037 22.636 36.030 1.00 45.25 392 SER A C 1
ATOM 3236 O O . SER A 1 392 ? 28.911 22.288 36.379 1.00 45.25 392 SER A O 1
ATOM 3238 N N . GLN A 1 393 ? 30.356 23.929 35.938 1.00 49.81 393 GLN A N 1
ATOM 3239 C CA . GLN A 1 393 ? 29.330 24.964 35.981 1.00 49.81 393 GLN A CA 1
ATOM 3240 C C . GLN A 1 393 ? 28.436 24.815 34.749 1.00 49.81 393 GLN A C 1
ATOM 3242 O O . GLN A 1 393 ? 28.899 24.745 33.608 1.00 49.81 393 GLN A O 1
ATOM 3247 N N . MET A 1 394 ? 27.139 24.684 35.022 1.00 46.47 394 MET A N 1
ATOM 3248 C CA . MET A 1 394 ? 26.079 24.516 34.042 1.00 46.47 394 MET A CA 1
ATOM 3249 C C . MET A 1 394 ? 26.219 25.542 32.916 1.00 46.47 394 MET A C 1
ATOM 3251 O O . MET A 1 394 ? 26.221 26.746 33.152 1.00 46.47 394 MET A O 1
ATOM 3255 N N . GLN A 1 395 ? 26.325 25.055 31.679 1.00 51.78 395 GLN A N 1
ATOM 3256 C CA . GLN A 1 395 ? 26.243 25.902 30.493 1.00 51.78 395 GLN A CA 1
ATOM 3257 C C . GLN A 1 395 ? 24.906 26.650 30.528 1.00 51.78 395 GLN A C 1
ATOM 3259 O O . GLN A 1 395 ? 23.852 26.020 30.638 1.00 51.78 395 GLN A O 1
ATOM 3264 N N . SER A 1 396 ? 24.956 27.981 30.470 1.00 50.53 396 SER A N 1
ATOM 3265 C CA . SER A 1 396 ? 23.769 28.830 30.510 1.00 50.53 396 SER A CA 1
ATOM 3266 C C . SER A 1 396 ? 22.822 28.508 29.336 1.00 50.53 396 SER A C 1
ATOM 3268 O O . SER A 1 396 ? 23.295 28.226 28.227 1.00 50.53 396 SER A O 1
ATOM 3270 N N . PRO A 1 397 ? 21.487 28.567 29.535 1.00 58.06 397 PRO A N 1
ATOM 3271 C CA . PRO A 1 397 ? 20.483 28.277 28.502 1.00 58.06 397 PRO A CA 1
ATOM 3272 C C . PRO A 1 397 ? 20.711 29.029 27.181 1.00 58.06 397 PRO A C 1
ATOM 3274 O O . PRO A 1 397 ? 20.451 28.492 26.103 1.00 58.06 397 PRO A O 1
ATOM 3277 N N . GLN A 1 398 ? 21.290 30.230 27.244 1.00 57.94 398 GLN A N 1
ATOM 3278 C CA . GLN A 1 398 ? 21.596 31.073 26.085 1.00 57.94 398 GLN A CA 1
ATOM 3279 C C . GLN A 1 398 ? 22.479 30.376 25.035 1.00 57.94 398 GLN A C 1
ATOM 3281 O O . GLN A 1 398 ? 22.208 30.477 23.840 1.00 57.94 398 GLN A O 1
ATOM 3286 N N . ARG A 1 399 ? 23.473 29.575 25.455 1.00 62.03 399 ARG A N 1
ATOM 3287 C CA . ARG A 1 399 ? 24.370 28.865 24.519 1.00 62.03 399 ARG A CA 1
ATOM 3288 C C . ARG A 1 399 ? 23.666 27.763 23.726 1.00 62.03 399 ARG A C 1
ATOM 3290 O O . ARG A 1 399 ? 24.093 27.426 22.622 1.00 62.03 399 ARG A O 1
ATOM 3297 N N . THR A 1 400 ? 22.588 27.194 24.268 1.00 65.06 400 THR A N 1
ATOM 3298 C CA . THR A 1 400 ? 21.819 26.153 23.567 1.00 65.06 400 THR A CA 1
ATOM 3299 C C . THR A 1 400 ? 20.991 26.738 22.423 1.00 65.06 400 THR A C 1
ATOM 3301 O O . THR A 1 400 ? 20.971 26.159 21.336 1.00 65.06 400 THR A O 1
ATOM 3304 N N . MET A 1 401 ? 20.412 27.927 22.620 1.00 60.91 401 MET A N 1
ATOM 3305 C CA . MET A 1 401 ? 19.658 28.645 21.586 1.00 60.91 401 MET A CA 1
ATOM 3306 C C . MET A 1 401 ? 20.563 29.091 20.432 1.00 60.91 401 MET A C 1
ATOM 3308 O O . MET A 1 401 ? 20.187 28.952 19.266 1.00 60.91 401 MET A O 1
ATOM 3312 N N . ASP A 1 402 ? 21.786 29.532 20.735 1.00 77.00 402 ASP A N 1
ATOM 3313 C CA . ASP A 1 402 ? 22.767 29.905 19.710 1.00 77.00 402 ASP A CA 1
ATOM 3314 C C . ASP A 1 402 ? 23.179 28.700 18.846 1.00 77.00 402 ASP A C 1
ATOM 3316 O O . ASP A 1 402 ? 23.245 28.806 17.619 1.00 77.00 402 ASP A O 1
ATOM 3320 N N . ARG A 1 403 ? 23.356 27.511 19.444 1.00 78.75 403 ARG A N 1
ATOM 3321 C CA . ARG A 1 403 ? 23.669 26.283 18.689 1.00 78.75 403 ARG A CA 1
ATOM 3322 C C . ARG A 1 403 ? 22.559 25.906 17.709 1.00 78.75 403 ARG A C 1
ATOM 3324 O O . ARG A 1 403 ? 22.854 25.543 16.570 1.00 78.75 403 ARG A O 1
ATOM 3331 N N . VAL A 1 404 ? 21.296 25.993 18.130 1.00 78.12 404 VAL A N 1
ATOM 3332 C CA . VAL A 1 404 ? 20.143 25.680 17.269 1.00 78.12 404 VAL A CA 1
ATOM 3333 C C . VAL A 1 404 ? 20.106 26.624 16.067 1.00 78.12 404 VAL A C 1
ATOM 3335 O O . VAL A 1 404 ? 20.019 26.156 14.931 1.00 78.12 404 VAL A O 1
ATOM 3338 N N . LYS A 1 405 ? 20.282 27.933 16.287 1.00 81.75 405 LYS A N 1
ATOM 3339 C CA . LYS A 1 405 ? 20.346 28.929 15.202 1.00 81.75 405 LYS A CA 1
ATOM 3340 C C . LYS A 1 405 ? 21.480 28.641 14.211 1.00 81.75 405 LYS A C 1
ATOM 3342 O O . LYS A 1 405 ? 21.264 28.690 12.999 1.00 81.75 405 LYS A O 1
ATOM 3347 N N . ILE A 1 406 ? 22.667 28.278 14.707 1.00 83.38 406 ILE A N 1
ATOM 3348 C CA . ILE A 1 406 ? 23.822 27.913 13.868 1.00 83.38 406 ILE A CA 1
ATOM 3349 C C . ILE A 1 406 ? 23.513 26.682 13.003 1.00 83.38 406 ILE A C 1
ATOM 3351 O O . ILE A 1 406 ? 23.832 26.668 11.811 1.00 83.38 406 ILE A O 1
ATOM 3355 N N . LEU A 1 407 ? 22.874 25.655 13.575 1.00 81.94 407 LEU A N 1
ATOM 3356 C CA . LEU A 1 407 ? 22.507 24.438 12.844 1.00 81.94 407 LEU A CA 1
ATOM 3357 C C . LEU A 1 407 ? 21.469 24.711 11.750 1.00 81.94 407 LEU A C 1
ATOM 3359 O O . LEU A 1 407 ? 21.650 24.232 10.628 1.00 81.94 407 LEU A O 1
ATOM 3363 N N . TYR A 1 408 ? 20.447 25.522 12.037 1.00 86.44 408 TYR A N 1
ATOM 3364 C CA . TYR A 1 408 ? 19.463 25.943 11.034 1.00 86.44 408 TYR A CA 1
ATOM 3365 C C . TYR A 1 408 ? 20.118 26.713 9.884 1.00 86.44 408 TYR A C 1
ATOM 3367 O O . TYR A 1 408 ? 19.904 26.365 8.723 1.00 86.44 408 TYR A O 1
ATOM 3375 N N . LYS A 1 409 ? 21.001 27.679 10.176 1.00 87.31 409 LYS A N 1
ATOM 3376 C CA . LYS A 1 409 ? 21.710 28.423 9.121 1.00 87.31 409 LYS A CA 1
ATOM 3377 C C . LYS A 1 409 ? 22.606 27.522 8.270 1.00 87.31 409 LYS A C 1
ATOM 3379 O O . LYS A 1 409 ? 22.690 27.682 7.054 1.00 87.31 409 LYS A O 1
ATOM 3384 N N . LYS A 1 410 ? 23.281 26.550 8.891 1.00 84.75 410 LYS A N 1
ATOM 3385 C CA . LYS A 1 410 ? 24.115 25.576 8.171 1.00 84.75 410 LYS A CA 1
ATOM 3386 C C . LYS A 1 410 ? 23.282 24.666 7.265 1.00 84.75 410 LYS A C 1
ATOM 3388 O O . LYS A 1 410 ? 23.763 24.276 6.201 1.00 84.75 410 LYS A O 1
ATOM 3393 N N . GLN A 1 411 ? 22.062 24.322 7.674 1.00 86.56 411 GLN A N 1
ATOM 3394 C CA . GLN A 1 411 ? 21.123 23.577 6.840 1.00 86.56 411 GLN A CA 1
ATOM 3395 C C . GLN A 1 411 ? 20.663 24.417 5.642 1.00 86.56 411 GLN A C 1
ATOM 3397 O O . GLN A 1 411 ? 20.836 23.978 4.510 1.00 86.56 411 GLN A O 1
ATOM 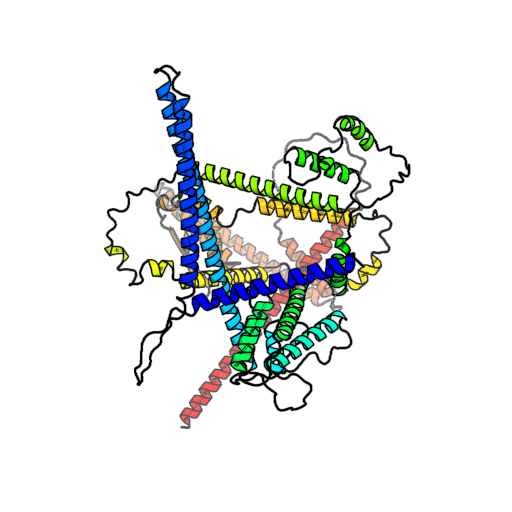3402 N N . GLU A 1 412 ? 20.230 25.656 5.879 1.00 86.12 412 GLU A N 1
ATOM 3403 C CA . GLU A 1 412 ? 19.797 26.597 4.836 1.00 86.12 412 GLU A CA 1
ATOM 3404 C C . GLU A 1 412 ? 20.878 26.814 3.758 1.00 86.12 412 GLU A C 1
ATOM 3406 O O . GLU A 1 412 ? 20.594 26.786 2.562 1.00 86.12 412 GLU A O 1
ATOM 3411 N N . LEU A 1 413 ? 22.148 26.968 4.158 1.00 84.12 413 LEU A N 1
ATOM 3412 C CA . LEU A 1 413 ? 23.261 27.110 3.209 1.00 84.12 413 LEU A CA 1
ATOM 3413 C C . LEU A 1 413 ? 23.523 25.841 2.391 1.00 84.12 413 LEU A C 1
ATOM 3415 O O . LEU A 1 413 ? 23.897 25.944 1.224 1.00 84.12 413 LEU A O 1
ATOM 3419 N N . ARG A 1 414 ? 23.340 24.651 2.979 1.00 76.94 414 ARG A N 1
ATOM 3420 C CA . ARG A 1 414 ? 23.441 23.390 2.226 1.00 76.94 414 ARG A CA 1
ATOM 3421 C C . ARG A 1 414 ? 22.322 23.280 1.201 1.00 76.94 414 ARG A C 1
ATOM 3423 O O . ARG A 1 414 ? 22.603 22.938 0.057 1.00 76.94 414 ARG A O 1
ATOM 3430 N N . ASP A 1 415 ? 21.101 23.621 1.589 1.00 77.44 415 ASP A N 1
ATOM 3431 C CA . ASP A 1 415 ? 19.943 23.572 0.696 1.00 77.44 415 ASP A CA 1
ATOM 3432 C C . ASP A 1 415 ? 20.104 24.574 -0.458 1.00 77.44 415 ASP A C 1
ATOM 3434 O O . ASP A 1 415 ? 19.895 24.221 -1.618 1.00 77.44 415 ASP A O 1
ATOM 3438 N N . LYS A 1 416 ? 20.633 25.772 -0.178 1.00 88.88 416 LYS A N 1
ATOM 3439 C CA . LYS A 1 416 ? 20.976 26.763 -1.208 1.00 88.88 416 LYS A CA 1
ATOM 3440 C C . LYS A 1 416 ? 22.062 26.274 -2.176 1.00 88.88 416 LYS A C 1
ATOM 3442 O O . LYS A 1 416 ? 21.929 26.465 -3.380 1.00 88.88 416 LYS A O 1
ATOM 3447 N N . GLN A 1 417 ? 23.112 25.610 -1.683 1.00 83.81 417 GLN A N 1
ATOM 3448 C CA . GLN A 1 417 ? 24.143 25.010 -2.546 1.00 83.81 417 GLN A CA 1
ATOM 3449 C C . GLN A 1 417 ? 23.584 23.884 -3.424 1.00 83.81 417 GLN A C 1
ATOM 3451 O O . GLN A 1 417 ? 24.014 23.720 -4.566 1.00 83.81 417 GLN A O 1
ATOM 3456 N N . ILE A 1 418 ? 22.641 23.094 -2.903 1.00 76.56 418 ILE A N 1
ATOM 3457 C CA . ILE A 1 418 ? 21.941 22.067 -3.683 1.00 76.56 418 ILE A CA 1
ATOM 3458 C C . ILE A 1 418 ? 21.108 22.731 -4.783 1.00 76.56 418 ILE A C 1
ATOM 3460 O O . ILE A 1 418 ? 21.194 22.313 -5.937 1.00 76.56 418 ILE A O 1
ATOM 3464 N N . GLU A 1 419 ? 20.365 23.788 -4.457 1.00 84.81 419 GLU A N 1
ATOM 3465 C CA . GLU A 1 419 ? 19.549 24.531 -5.420 1.00 84.81 419 GLU A CA 1
ATOM 3466 C C . GLU A 1 419 ? 20.405 25.197 -6.516 1.00 84.81 419 GLU A C 1
ATOM 3468 O O . GLU A 1 419 ? 20.060 25.138 -7.696 1.00 84.81 419 GLU A O 1
ATOM 3473 N N . GLU A 1 420 ? 21.548 25.793 -6.161 1.00 88.69 420 GLU A N 1
ATOM 3474 C CA . GLU A 1 420 ? 22.496 26.374 -7.123 1.00 88.69 420 GLU A CA 1
ATOM 3475 C C . GLU A 1 420 ? 23.057 25.306 -8.067 1.00 88.69 420 GLU A C 1
ATOM 3477 O O . GLU A 1 420 ? 22.995 25.483 -9.283 1.00 88.69 420 GLU A O 1
ATOM 3482 N N . LYS A 1 421 ? 23.485 24.150 -7.542 1.00 82.94 421 LYS A N 1
ATOM 3483 C CA . LYS A 1 421 ? 23.935 23.021 -8.374 1.00 82.94 421 LYS A CA 1
ATOM 3484 C C . LYS A 1 421 ? 22.834 22.485 -9.286 1.00 82.94 421 LYS A C 1
ATOM 3486 O O . LYS A 1 421 ? 23.109 22.114 -10.425 1.00 82.94 421 LYS A O 1
ATOM 3491 N N . GLN A 1 422 ? 21.589 22.444 -8.813 1.00 81.88 422 GLN A N 1
ATOM 3492 C CA . GLN A 1 422 ? 20.447 22.056 -9.642 1.00 81.88 422 GLN A CA 1
ATOM 3493 C C . GLN A 1 422 ? 20.188 23.073 -10.757 1.00 81.88 422 GLN A C 1
ATOM 3495 O O . GLN A 1 422 ? 19.935 22.672 -11.891 1.00 81.88 422 GLN A O 1
ATOM 3500 N N . LYS A 1 423 ? 20.302 24.376 -10.476 1.00 88.38 423 LYS A N 1
ATOM 3501 C CA . LYS A 1 423 ? 20.183 25.435 -11.492 1.00 88.38 423 LYS A CA 1
ATOM 3502 C C . LYS A 1 423 ? 21.319 25.390 -12.505 1.00 88.38 423 LYS A C 1
ATOM 3504 O O . LYS A 1 423 ? 21.059 25.579 -13.688 1.00 88.38 423 LYS A O 1
ATOM 3509 N N . GLU A 1 424 ? 22.550 25.143 -12.067 1.00 89.19 424 GLU A N 1
ATOM 3510 C CA . GLU A 1 424 ? 23.701 24.966 -12.956 1.00 89.19 424 GLU A CA 1
ATOM 3511 C C . GLU A 1 424 ? 23.508 23.757 -13.869 1.00 89.19 424 GLU A C 1
ATOM 3513 O O . GLU A 1 424 ? 23.649 23.906 -15.081 1.00 89.19 424 GLU A O 1
ATOM 3518 N N . LYS A 1 425 ? 23.084 22.611 -13.312 1.00 86.25 425 LYS A N 1
ATOM 3519 C CA . LYS A 1 425 ? 22.731 21.414 -14.090 1.00 86.25 425 LYS A CA 1
ATOM 3520 C C . LYS A 1 425 ? 21.611 21.714 -15.090 1.00 86.25 425 LYS A C 1
ATOM 3522 O O . LYS A 1 425 ? 21.728 21.420 -16.268 1.00 86.25 425 LYS A O 1
ATOM 3527 N N . PHE A 1 426 ? 20.554 22.395 -14.658 1.00 83.69 426 PHE A N 1
ATOM 3528 C CA . PHE A 1 426 ? 19.467 22.778 -15.557 1.00 83.69 426 PHE A CA 1
ATOM 3529 C C . PHE A 1 426 ? 19.936 23.724 -16.675 1.00 83.69 426 PHE A C 1
ATOM 3531 O O . PHE A 1 426 ? 19.494 23.612 -17.816 1.00 83.69 426 PHE A O 1
ATOM 3538 N N . GLN A 1 427 ? 20.844 24.658 -16.381 1.00 87.38 427 GLN A N 1
ATOM 3539 C CA . GLN A 1 427 ? 21.413 25.553 -17.390 1.00 87.38 427 GLN A CA 1
ATOM 3540 C C . GLN A 1 427 ? 22.368 24.838 -18.349 1.00 87.38 427 GLN A C 1
ATOM 3542 O O . GLN A 1 427 ? 22.389 25.206 -19.525 1.00 87.38 427 GLN A O 1
ATOM 3547 N N . SER A 1 428 ? 23.155 23.860 -17.885 1.00 90.50 428 SER A N 1
ATOM 3548 C CA . SER A 1 428 ? 23.961 23.020 -18.778 1.00 90.50 428 SER A CA 1
ATOM 3549 C C . SER A 1 428 ? 23.057 22.190 -19.680 1.00 90.50 428 SER A C 1
ATOM 3551 O O . SER A 1 428 ? 23.209 22.260 -20.896 1.00 90.50 428 SER A O 1
ATOM 3553 N N . ASP A 1 429 ? 22.032 21.550 -19.115 1.00 78.75 429 ASP A N 1
ATOM 3554 C CA . ASP A 1 429 ? 21.065 20.741 -19.861 1.00 78.75 429 ASP A CA 1
ATOM 3555 C C . ASP A 1 429 ? 20.317 21.596 -20.901 1.00 78.75 429 ASP A C 1
ATOM 3557 O O . ASP A 1 429 ? 20.112 21.180 -22.041 1.00 78.75 429 ASP A O 1
ATOM 3561 N N . PHE A 1 430 ? 19.963 22.839 -20.555 1.00 83.38 430 PHE A N 1
ATOM 3562 C CA . PHE A 1 430 ? 19.323 23.773 -21.484 1.00 83.38 430 PHE A CA 1
ATOM 3563 C C . PHE A 1 430 ? 20.259 24.232 -22.612 1.00 83.38 430 PHE A C 1
ATOM 3565 O O . PHE A 1 430 ? 19.810 24.400 -23.744 1.00 83.38 430 PHE A O 1
ATOM 3572 N N . LYS A 1 431 ? 21.553 24.435 -22.331 1.00 85.94 431 LYS A N 1
ATOM 3573 C CA . LYS A 1 431 ? 22.558 24.769 -23.358 1.00 85.94 431 LYS A CA 1
ATOM 3574 C C . LYS A 1 431 ? 22.846 23.588 -24.285 1.00 85.94 431 LYS A C 1
ATOM 3576 O O . LYS A 1 431 ? 23.088 23.800 -25.470 1.00 85.94 431 LYS A O 1
ATOM 3581 N N . GLU A 1 432 ? 22.811 22.370 -23.755 1.00 79.06 432 GLU A N 1
ATOM 3582 C CA . GLU A 1 432 ? 22.994 21.123 -24.509 1.00 79.06 432 GLU A CA 1
ATOM 3583 C C . GLU A 1 432 ? 21.722 20.691 -25.259 1.00 79.06 432 GLU A C 1
ATOM 3585 O O . GLU A 1 432 ? 21.776 19.850 -26.161 1.00 79.06 432 GLU A O 1
ATOM 3590 N N . CYS A 1 433 ? 20.575 21.301 -24.946 1.00 80.19 433 CYS A N 1
ATOM 3591 C CA . CYS A 1 433 ? 19.315 21.070 -25.632 1.00 80.19 433 CYS A CA 1
ATOM 3592 C C . CYS A 1 433 ? 19.370 21.609 -27.072 1.00 80.19 433 CYS A C 1
ATOM 3594 O O . CYS A 1 433 ? 19.072 22.766 -27.365 1.00 80.19 433 CYS A O 1
ATOM 3596 N N . THR A 1 434 ? 19.729 20.729 -28.003 1.00 73.94 434 THR A N 1
ATOM 3597 C CA . THR A 1 434 ? 19.725 20.982 -29.455 1.00 73.94 434 THR A CA 1
ATOM 3598 C C . THR A 1 434 ? 18.330 20.892 -30.080 1.00 73.94 434 THR A C 1
ATOM 3600 O O . THR A 1 434 ? 18.177 21.070 -31.291 1.00 73.94 434 THR A O 1
ATOM 3603 N N . PHE A 1 435 ? 17.294 20.642 -29.273 1.00 68.31 435 PHE A N 1
ATOM 3604 C CA . PHE A 1 435 ? 15.920 20.518 -29.737 1.00 68.31 435 PHE A CA 1
ATOM 3605 C C . PHE A 1 435 ? 15.376 21.877 -30.198 1.00 68.31 435 PHE A C 1
ATOM 3607 O O . PHE A 1 435 ? 14.926 22.705 -29.406 1.00 68.31 435 PHE A O 1
ATOM 3614 N N . LYS A 1 436 ? 15.398 22.094 -31.513 1.00 66.25 436 LYS A N 1
ATOM 3615 C CA . LYS A 1 436 ? 14.639 23.150 -32.184 1.00 66.25 436 LYS A CA 1
ATOM 3616 C C . LYS A 1 436 ? 13.323 22.524 -32.647 1.00 66.25 436 LYS A C 1
ATOM 3618 O O . LYS A 1 436 ? 13.360 21.752 -33.603 1.00 66.25 436 LYS A O 1
ATOM 3623 N N . PRO A 1 437 ? 12.180 22.783 -31.983 1.00 53.06 437 PRO A N 1
ATOM 3624 C CA . PRO A 1 437 ? 10.907 22.279 -32.474 1.00 53.06 437 PRO A CA 1
ATOM 3625 C C . PRO A 1 437 ? 10.663 22.874 -33.860 1.00 53.06 437 PRO A C 1
ATOM 3627 O O . PRO A 1 437 ? 10.554 24.091 -34.010 1.00 53.06 437 PRO A O 1
ATOM 3630 N N . ASP A 1 438 ? 10.621 22.016 -34.874 1.00 47.38 438 ASP A N 1
ATOM 3631 C CA . ASP A 1 438 ? 10.344 22.434 -36.239 1.00 47.38 438 ASP A CA 1
ATOM 3632 C C . ASP A 1 438 ? 8.843 22.716 -36.373 1.00 47.38 438 ASP A C 1
ATOM 3634 O O . ASP A 1 438 ? 8.020 21.840 -36.644 1.00 47.38 438 ASP A O 1
ATOM 3638 N N . VAL A 1 439 ? 8.462 23.964 -36.093 1.00 56.03 439 VAL A N 1
ATOM 3639 C CA . VAL A 1 439 ? 7.063 24.424 -36.072 1.00 56.03 439 VAL A CA 1
ATOM 3640 C C . VAL A 1 439 ? 6.432 24.473 -37.473 1.00 56.03 439 VAL A C 1
ATOM 3642 O O . VAL A 1 439 ? 5.269 24.848 -37.616 1.00 56.03 439 VAL A O 1
ATOM 3645 N N . THR A 1 440 ? 7.169 24.095 -38.523 1.00 49.91 440 THR A N 1
ATOM 3646 C CA . THR A 1 440 ? 6.714 24.196 -39.917 1.00 49.91 440 THR A CA 1
ATOM 3647 C C . THR A 1 440 ? 5.959 22.963 -40.434 1.00 49.91 440 THR A C 1
ATOM 3649 O O . THR A 1 440 ? 5.338 23.035 -41.495 1.00 49.91 440 THR A O 1
ATOM 3652 N N . ILE A 1 441 ? 5.912 21.858 -39.677 1.00 53.16 441 ILE A N 1
ATOM 3653 C CA . ILE A 1 441 ? 5.355 20.573 -40.152 1.00 53.16 441 ILE A CA 1
ATOM 3654 C C . ILE A 1 441 ? 3.803 20.546 -40.181 1.00 53.16 441 ILE A C 1
ATOM 3656 O O . ILE A 1 441 ? 3.201 19.739 -40.888 1.00 53.16 441 ILE A O 1
ATOM 3660 N N . ASN A 1 442 ? 3.111 21.489 -39.531 1.00 48.59 442 ASN A N 1
ATOM 3661 C CA . ASN A 1 442 ? 1.643 21.466 -39.389 1.00 48.59 442 ASN A CA 1
ATOM 3662 C C . ASN A 1 442 ? 0.855 22.232 -40.472 1.00 48.59 442 ASN A C 1
ATOM 3664 O O . ASN A 1 442 ? -0.074 22.968 -40.148 1.00 48.59 442 ASN A O 1
ATOM 3668 N N . LYS A 1 443 ? 1.175 22.076 -41.766 1.00 53.66 443 LYS A N 1
ATOM 3669 C CA . LYS A 1 443 ? 0.341 22.670 -42.842 1.00 53.66 443 LYS A CA 1
ATOM 3670 C C . LYS A 1 443 ? -0.335 21.697 -43.808 1.00 53.66 443 LYS A C 1
ATOM 3672 O O . LYS A 1 443 ? -1.108 22.164 -44.637 1.00 53.66 443 LYS A O 1
ATOM 3677 N N . LYS A 1 444 ? -0.099 20.379 -43.742 1.00 51.75 444 LYS A N 1
ATOM 3678 C CA . LYS A 1 444 ? -0.682 19.437 -44.729 1.00 51.75 444 LYS A CA 1
ATOM 3679 C C . LYS A 1 444 ? -1.079 18.059 -44.184 1.00 51.75 444 LYS A C 1
ATOM 3681 O O . LYS A 1 444 ? -0.995 17.073 -44.910 1.00 51.75 444 LYS A O 1
ATOM 3686 N N . VAL A 1 445 ? -1.526 17.960 -42.933 1.00 50.12 445 VAL A N 1
ATOM 3687 C CA . VAL A 1 445 ? -2.163 16.720 -42.457 1.00 50.12 445 VAL A CA 1
ATOM 3688 C C . VAL A 1 445 ? -3.673 16.902 -42.569 1.00 50.12 445 VAL A C 1
ATOM 3690 O O . VAL A 1 445 ? -4.264 17.660 -41.810 1.00 50.12 445 VAL A O 1
ATOM 3693 N N . ASN A 1 446 ? -4.274 16.256 -43.572 1.00 55.59 446 ASN A N 1
ATOM 3694 C CA . ASN A 1 446 ? -5.718 16.253 -43.813 1.00 55.59 446 ASN A CA 1
ATOM 3695 C C . ASN A 1 446 ? -6.461 15.741 -42.567 1.00 55.59 446 ASN A C 1
ATOM 3697 O O . ASN A 1 446 ? -6.381 14.557 -42.236 1.00 55.59 446 ASN A O 1
ATOM 3701 N N . GLU A 1 447 ? -7.219 16.624 -41.914 1.00 53.88 447 GLU A N 1
ATOM 3702 C CA . GLU A 1 447 ? -7.984 16.365 -40.680 1.00 53.88 447 GLU A CA 1
ATOM 3703 C C . GLU A 1 447 ? -8.996 15.209 -40.796 1.00 53.88 447 GLU A C 1
ATOM 3705 O O . GLU A 1 447 ? -9.411 14.631 -39.795 1.00 53.88 447 GLU A O 1
ATOM 3710 N N . TRP A 1 448 ? -9.357 14.802 -42.013 1.00 52.75 448 TRP A N 1
ATOM 3711 C CA . TRP A 1 448 ? -10.416 13.821 -42.249 1.00 52.75 448 TRP A CA 1
ATOM 3712 C C . TRP A 1 448 ? -10.000 12.356 -42.045 1.00 52.75 448 TRP A C 1
ATOM 3714 O O . TRP A 1 448 ? -10.868 11.510 -41.832 1.00 52.75 448 TRP A O 1
ATOM 3724 N N . SER A 1 449 ? -8.704 12.015 -42.055 1.00 49.75 449 SER A N 1
ATOM 3725 C CA . SER A 1 449 ? -8.288 10.601 -41.946 1.00 49.75 449 SER A CA 1
ATOM 3726 C C . SER A 1 449 ? -8.115 10.096 -40.510 1.00 49.75 449 SER A C 1
ATOM 3728 O O . SER A 1 449 ? -7.969 8.892 -40.305 1.00 49.75 449 SER A O 1
ATOM 3730 N N . VAL A 1 450 ? -8.106 10.985 -39.511 1.00 53.69 450 VAL A N 1
ATOM 3731 C CA . VAL A 1 450 ? -7.944 10.601 -38.094 1.00 53.69 450 VAL A CA 1
ATOM 3732 C C . VAL A 1 450 ? -9.301 10.425 -37.399 1.00 53.69 450 VAL A C 1
ATOM 3734 O O . VAL A 1 450 ? -9.414 9.628 -36.469 1.00 53.69 450 VAL A O 1
ATOM 3737 N N . ILE A 1 451 ? -10.349 11.087 -37.899 1.00 51.12 451 ILE A N 1
ATOM 3738 C CA . ILE A 1 451 ? -11.691 11.094 -37.297 1.00 51.12 451 ILE A CA 1
ATOM 3739 C C . ILE A 1 451 ? -12.461 9.784 -37.568 1.00 51.12 451 ILE A C 1
ATOM 3741 O O . ILE A 1 451 ? -13.257 9.358 -36.738 1.00 51.12 451 ILE A O 1
ATOM 3745 N N . SER A 1 452 ? -12.200 9.072 -38.671 1.00 52.22 452 SER A N 1
ATOM 3746 C CA . SER A 1 452 ? -13.021 7.909 -39.060 1.00 52.22 452 SER A CA 1
ATOM 3747 C C . SER A 1 452 ? -12.684 6.587 -38.358 1.00 52.22 452 SER A C 1
ATOM 3749 O O . SER A 1 452 ? -13.502 5.671 -38.377 1.00 52.22 452 SER A O 1
ATOM 3751 N N . LYS A 1 453 ? -11.517 6.455 -37.710 1.00 50.59 453 LYS A N 1
ATOM 3752 C CA . LYS A 1 453 ? -11.139 5.216 -36.989 1.00 50.59 453 LYS A CA 1
ATOM 3753 C C . LYS A 1 453 ? -11.471 5.225 -35.501 1.00 50.59 453 LYS A C 1
ATOM 3755 O O . LYS A 1 453 ? -11.322 4.209 -34.830 1.00 50.59 453 LYS A O 1
ATOM 3760 N N . TYR A 1 454 ? -11.902 6.360 -34.974 1.00 51.66 454 TYR A N 1
ATOM 3761 C CA . TYR A 1 454 ? -11.980 6.593 -33.546 1.00 51.66 454 TYR A CA 1
ATOM 3762 C C . TYR A 1 454 ? -13.228 7.418 -33.275 1.00 51.66 454 TYR A C 1
ATOM 3764 O O . TYR A 1 454 ? -13.198 8.636 -33.398 1.00 51.66 454 TYR A O 1
ATOM 3772 N N . GLY A 1 455 ? -14.324 6.717 -32.968 1.00 51.97 455 GLY A N 1
ATOM 3773 C CA . GLY A 1 455 ? -15.638 7.304 -32.713 1.00 51.97 455 GLY A CA 1
ATOM 3774 C C . GLY A 1 455 ? -15.607 8.492 -31.746 1.00 51.97 455 GLY A C 1
ATOM 3775 O O . GLY A 1 455 ? -14.658 8.654 -30.981 1.00 51.97 455 GLY A O 1
ATOM 3776 N N . GLN A 1 456 ? -16.679 9.285 -31.822 1.00 50.84 456 GLN A N 1
ATOM 3777 C CA . GLN A 1 456 ? -16.933 10.673 -31.387 1.00 50.84 456 GLN A CA 1
ATOM 3778 C C . GLN A 1 456 ? -16.496 11.146 -29.974 1.00 50.84 456 GLN A C 1
ATOM 3780 O O . GLN A 1 456 ? -16.936 12.200 -29.527 1.00 50.84 456 GLN A O 1
ATOM 3785 N N . SER A 1 457 ? -15.615 10.461 -29.249 1.00 49.88 457 SER A N 1
ATOM 3786 C CA . SER A 1 457 ? -14.991 11.010 -28.042 1.00 49.88 457 SER A CA 1
ATOM 3787 C C . SER A 1 457 ? -13.958 12.071 -28.437 1.00 49.88 457 SER A C 1
ATOM 3789 O O . SER A 1 457 ? -12.931 11.737 -29.038 1.00 49.88 457 SER A O 1
ATOM 3791 N N . GLY A 1 458 ? -14.210 13.341 -28.110 1.00 67.50 458 GLY A N 1
ATOM 3792 C CA . GLY A 1 458 ? -13.271 14.434 -28.366 1.00 67.50 458 GLY A CA 1
ATOM 3793 C C . GLY A 1 458 ? -11.879 14.151 -27.783 1.00 67.50 458 GLY A C 1
ATOM 3794 O O . GLY A 1 458 ? -11.744 13.497 -26.748 1.00 67.50 458 GLY A O 1
ATOM 3795 N N . ILE A 1 459 ? -10.828 14.666 -28.432 1.00 57.91 459 ILE A N 1
ATOM 3796 C CA . ILE A 1 459 ? -9.414 14.510 -28.022 1.00 57.91 459 ILE A CA 1
ATOM 3797 C C . ILE A 1 459 ? -9.201 14.847 -26.537 1.00 57.91 459 ILE A C 1
ATOM 3799 O O . ILE A 1 459 ? -8.415 14.191 -25.856 1.00 57.91 459 ILE A O 1
ATOM 3803 N N . PHE A 1 460 ? -9.948 15.825 -26.021 1.00 54.56 460 PHE A N 1
ATOM 3804 C CA . PHE A 1 460 ? -9.925 16.202 -24.611 1.00 54.56 460 PHE A CA 1
ATOM 3805 C C . PHE A 1 460 ? -10.437 15.070 -23.710 1.00 54.56 460 PHE A C 1
ATOM 3807 O O . PHE A 1 460 ? -9.765 14.685 -22.761 1.00 54.56 460 PHE A O 1
ATOM 3814 N N . GLN A 1 461 ? -11.563 14.443 -24.052 1.00 53.72 461 GLN A N 1
ATOM 3815 C CA . GLN A 1 461 ? -12.111 13.323 -23.286 1.00 53.72 461 GLN A CA 1
ATOM 3816 C C . GLN A 1 461 ? -11.156 12.129 -23.249 1.00 53.72 461 GLN A C 1
ATOM 3818 O O . GLN A 1 461 ? -11.073 11.475 -22.218 1.00 53.72 461 GLN A O 1
ATOM 3823 N N . ARG A 1 462 ? -10.373 11.899 -24.314 1.00 57.16 462 ARG A N 1
ATOM 3824 C CA . ARG A 1 462 ? -9.337 10.849 -24.385 1.00 57.16 462 ARG A CA 1
ATOM 3825 C C . ARG A 1 462 ? -8.109 11.094 -23.520 1.00 57.16 462 ARG A C 1
ATOM 3827 O O . ARG A 1 462 ? -7.525 10.138 -23.027 1.00 57.16 462 ARG A O 1
ATOM 3834 N N . LEU A 1 463 ? -7.692 12.347 -23.368 1.00 55.09 463 LEU A N 1
ATOM 3835 C CA . LEU A 1 463 ? -6.541 12.688 -22.528 1.00 55.09 463 LEU A CA 1
ATOM 3836 C C . LEU A 1 463 ? -6.882 12.644 -21.030 1.00 55.09 463 LEU A C 1
ATOM 3838 O O . LEU A 1 463 ? -5.972 12.520 -20.215 1.00 55.09 463 LEU A O 1
ATOM 3842 N N . TYR A 1 464 ? -8.172 12.704 -20.680 1.00 55.41 464 TYR A N 1
ATOM 3843 C CA . TYR A 1 464 ? -8.655 12.733 -19.295 1.00 55.41 464 TYR A CA 1
ATOM 3844 C C . TYR A 1 464 ? -9.534 11.535 -18.895 1.00 55.41 464 TYR A C 1
ATOM 3846 O O . TYR A 1 464 ? -9.988 11.481 -17.753 1.00 55.41 464 TYR A O 1
ATOM 3854 N N . THR A 1 465 ? -9.756 10.545 -19.770 1.00 54.81 465 THR A N 1
ATOM 3855 C CA . THR A 1 465 ? -10.376 9.277 -19.348 1.00 54.81 465 THR A CA 1
ATOM 3856 C C . THR A 1 465 ? -9.353 8.493 -18.525 1.00 54.81 465 THR A C 1
ATOM 3858 O O . THR A 1 465 ? -8.417 7.901 -19.058 1.00 54.81 465 THR A O 1
ATOM 3861 N N . LEU A 1 466 ? -9.512 8.537 -17.201 1.00 53.66 466 LEU A N 1
ATOM 3862 C CA . LEU A 1 466 ? -8.640 7.892 -16.211 1.00 53.66 466 LEU A CA 1
ATOM 3863 C C . LEU A 1 466 ? -8.765 6.358 -16.189 1.00 53.66 466 LEU A C 1
ATOM 3865 O O . LEU A 1 466 ? -7.838 5.672 -15.763 1.00 53.66 466 LEU A O 1
ATOM 3869 N N . GLU A 1 467 ? -9.876 5.807 -16.680 1.00 59.69 467 GLU A N 1
ATOM 3870 C CA . GLU A 1 467 ? -10.181 4.370 -16.637 1.00 59.69 467 GLU A CA 1
ATOM 3871 C C . GLU A 1 467 ? -9.099 3.451 -17.241 1.00 59.69 467 GLU A C 1
ATOM 3873 O O . GLU A 1 467 ? -8.682 2.506 -16.562 1.00 59.69 467 GLU A O 1
ATOM 3878 N N . PRO A 1 468 ? -8.567 3.691 -18.460 1.00 57.81 468 PRO A N 1
ATOM 3879 C CA . PRO A 1 468 ? -7.512 2.845 -19.017 1.00 57.81 468 PRO A CA 1
ATOM 3880 C C . PRO A 1 468 ? -6.190 2.944 -18.245 1.00 57.81 468 PRO A C 1
ATOM 3882 O O . PRO A 1 468 ? -5.433 1.973 -18.225 1.00 57.81 468 PRO A O 1
ATOM 3885 N N . HIS A 1 469 ? -5.907 4.073 -17.588 1.00 54.34 469 HIS A N 1
ATOM 3886 C CA . HIS A 1 469 ? -4.695 4.236 -16.782 1.00 54.34 469 HIS A CA 1
ATOM 3887 C C . HIS A 1 469 ? -4.801 3.491 -15.450 1.00 54.34 469 HIS A C 1
ATOM 3889 O O . HIS A 1 469 ? -3.891 2.737 -15.113 1.00 54.34 469 HIS A O 1
ATOM 3895 N N . ILE A 1 470 ? -5.938 3.610 -14.759 1.00 64.31 470 ILE A N 1
ATOM 3896 C CA . ILE A 1 470 ? -6.206 2.897 -13.502 1.00 64.31 470 ILE A CA 1
ATOM 3897 C C . ILE A 1 470 ? -6.193 1.381 -13.733 1.00 64.31 470 ILE A C 1
ATOM 3899 O O . ILE A 1 470 ? -5.558 0.643 -12.982 1.00 64.31 470 ILE A O 1
ATOM 3903 N N . LYS A 1 471 ? -6.823 0.904 -14.816 1.00 69.62 471 LYS A N 1
ATOM 3904 C CA . LYS A 1 471 ? -6.830 -0.526 -15.159 1.00 69.62 471 LYS A CA 1
ATOM 3905 C C . LYS A 1 471 ? -5.426 -1.044 -15.483 1.00 69.62 471 LYS A C 1
ATOM 3907 O O . LYS A 1 471 ? -5.066 -2.141 -15.067 1.00 69.62 471 LYS A O 1
ATOM 3912 N N . LYS A 1 472 ? -4.614 -0.247 -16.184 1.00 70.38 472 LYS A N 1
ATOM 3913 C CA . LYS A 1 472 ? -3.218 -0.587 -16.490 1.00 70.38 472 LYS A CA 1
ATOM 3914 C C . LYS A 1 472 ? -2.337 -0.600 -15.238 1.00 70.38 472 LYS A C 1
ATOM 3916 O O . LYS A 1 472 ? -1.452 -1.444 -15.140 1.00 70.38 472 LYS A O 1
ATOM 3921 N N . GLU A 1 473 ? -2.590 0.292 -14.287 1.00 70.75 473 GLU A N 1
ATOM 3922 C CA . GLU A 1 473 ? -1.861 0.362 -13.019 1.00 70.75 473 GLU A CA 1
ATOM 3923 C C . GLU A 1 473 ? -2.246 -0.779 -12.065 1.00 70.75 473 GLU A C 1
ATOM 3925 O O . GLU A 1 473 ? -1.355 -1.413 -11.504 1.00 70.75 473 GLU A O 1
ATOM 3930 N N . MET A 1 474 ? -3.532 -1.146 -11.978 1.00 70.69 474 MET A N 1
ATOM 3931 C CA . MET A 1 474 ? -3.963 -2.360 -11.265 1.00 70.69 474 MET A CA 1
ATOM 3932 C C . MET A 1 474 ? -3.343 -3.625 -11.865 1.00 70.69 474 MET A C 1
ATOM 3934 O O . MET A 1 474 ? -2.833 -4.467 -11.132 1.00 70.69 474 MET A O 1
ATOM 3938 N N . MET A 1 475 ? -3.336 -3.746 -13.197 1.00 76.19 475 MET A N 1
ATOM 3939 C CA . MET A 1 475 ? -2.744 -4.898 -13.883 1.00 76.19 475 MET A CA 1
ATOM 3940 C C . MET A 1 475 ? -1.224 -4.963 -13.668 1.00 76.19 475 MET A C 1
ATOM 3942 O O . MET A 1 475 ? -0.656 -6.043 -13.532 1.00 76.19 475 MET A O 1
ATOM 3946 N N . PHE A 1 476 ? -0.559 -3.806 -13.587 1.00 82.69 476 PHE A N 1
ATOM 3947 C CA . PHE A 1 476 ? 0.857 -3.726 -13.240 1.00 82.69 476 PHE A CA 1
ATOM 3948 C C . PHE A 1 476 ? 1.117 -4.169 -11.795 1.00 82.69 476 PHE A C 1
ATOM 3950 O O . PHE A 1 476 ? 2.042 -4.946 -11.575 1.00 82.69 476 PHE A O 1
ATOM 3957 N N . GLN A 1 477 ? 0.297 -3.741 -10.827 1.00 81.38 477 GLN A N 1
ATOM 3958 C CA . GLN A 1 477 ? 0.424 -4.190 -9.435 1.00 81.38 477 GLN A CA 1
ATOM 3959 C C . GLN A 1 477 ? 0.154 -5.689 -9.282 1.00 81.38 477 GLN A C 1
ATOM 3961 O O . GLN A 1 477 ? 0.929 -6.367 -8.614 1.00 81.38 477 GLN A O 1
ATOM 3966 N N . GLN A 1 478 ? -0.873 -6.223 -9.952 1.00 82.94 478 GLN A N 1
ATOM 3967 C CA . GLN A 1 478 ? -1.136 -7.665 -9.979 1.00 82.94 478 GLN A CA 1
ATOM 3968 C C . GLN A 1 478 ? 0.048 -8.447 -10.544 1.00 82.94 478 GLN A C 1
ATOM 3970 O O . GLN A 1 478 ? 0.480 -9.407 -9.922 1.00 82.94 478 GLN A O 1
ATOM 3975 N N . ASN A 1 479 ? 0.633 -8.006 -11.660 1.00 84.31 479 ASN A N 1
ATOM 3976 C CA . ASN A 1 479 ? 1.820 -8.659 -12.219 1.00 84.31 479 ASN A CA 1
ATOM 3977 C C . ASN A 1 479 ? 3.029 -8.599 -11.274 1.00 84.31 479 ASN A C 1
ATOM 3979 O O . ASN A 1 479 ? 3.867 -9.493 -11.297 1.00 84.31 479 ASN A O 1
ATOM 3983 N N . LEU A 1 480 ? 3.144 -7.547 -10.460 1.00 86.06 480 LEU A N 1
ATOM 3984 C CA . LEU A 1 480 ? 4.243 -7.389 -9.509 1.00 86.06 480 LEU A CA 1
ATOM 3985 C C . LEU A 1 480 ? 4.072 -8.311 -8.296 1.00 86.06 480 LEU A C 1
ATOM 3987 O O . LEU A 1 480 ? 5.049 -8.910 -7.860 1.00 86.06 480 LEU A O 1
ATOM 3991 N N . ILE A 1 481 ? 2.838 -8.465 -7.808 1.00 84.62 481 ILE A N 1
ATOM 3992 C CA . ILE A 1 481 ? 2.475 -9.427 -6.757 1.00 84.62 481 ILE A CA 1
ATOM 3993 C C . ILE A 1 481 ? 2.660 -10.857 -7.265 1.00 84.62 481 ILE A C 1
ATOM 3995 O O . ILE A 1 481 ? 3.314 -11.649 -6.598 1.00 84.62 481 ILE A O 1
ATOM 3999 N N . GLN A 1 482 ? 2.166 -11.156 -8.470 1.00 87.62 482 GLN A N 1
ATOM 4000 C CA . GLN A 1 482 ? 2.332 -12.461 -9.104 1.00 87.62 482 GLN A CA 1
ATOM 4001 C C . GLN A 1 482 ? 3.812 -12.799 -9.250 1.00 87.62 482 GLN A C 1
ATOM 4003 O O . GLN A 1 482 ? 4.229 -13.881 -8.879 1.00 87.62 482 GLN A O 1
ATOM 4008 N N . LYS A 1 483 ? 4.635 -11.844 -9.693 1.00 89.69 483 LYS A N 1
ATOM 4009 C CA . LYS A 1 483 ? 6.079 -12.051 -9.790 1.00 89.69 483 LYS A CA 1
ATOM 4010 C C . LYS A 1 483 ? 6.733 -12.289 -8.427 1.00 89.69 483 LYS A C 1
ATOM 4012 O O . LYS A 1 483 ? 7.620 -13.118 -8.338 1.00 89.69 483 LYS A O 1
ATOM 4017 N N . GLN A 1 484 ? 6.310 -11.585 -7.376 1.00 84.88 484 GLN A N 1
ATOM 4018 C CA . GLN A 1 484 ? 6.808 -11.843 -6.020 1.00 84.88 484 GLN A CA 1
ATOM 4019 C C . GLN A 1 484 ? 6.406 -13.232 -5.518 1.00 84.88 484 GLN A C 1
ATOM 4021 O O . GLN A 1 484 ? 7.197 -13.867 -4.833 1.00 84.88 484 GLN A O 1
ATOM 4026 N N . GLN A 1 485 ? 5.204 -13.701 -5.858 1.00 83.44 485 GLN A N 1
ATOM 4027 C CA . GLN A 1 485 ? 4.753 -15.058 -5.550 1.00 83.44 485 GLN A CA 1
ATOM 4028 C C . GLN A 1 485 ? 5.533 -16.093 -6.356 1.00 83.44 485 GLN A C 1
ATOM 4030 O O . GLN A 1 485 ? 6.077 -17.009 -5.762 1.00 83.44 485 GLN A O 1
ATOM 4035 N N . ASP A 1 486 ? 5.703 -15.889 -7.661 1.00 85.94 486 ASP A N 1
ATOM 4036 C CA . ASP A 1 486 ? 6.510 -16.762 -8.513 1.00 85.94 486 ASP A CA 1
ATOM 4037 C C . ASP A 1 486 ? 7.979 -16.801 -8.034 1.00 85.94 486 ASP A C 1
ATOM 4039 O O . ASP A 1 486 ? 8.602 -17.858 -8.062 1.00 85.94 486 ASP A O 1
ATOM 4043 N N . ASP A 1 487 ? 8.533 -15.672 -7.566 1.00 78.31 487 ASP A N 1
ATOM 4044 C CA . ASP A 1 487 ? 9.879 -15.578 -6.982 1.00 78.31 487 ASP A CA 1
ATOM 4045 C C . ASP A 1 487 ? 9.959 -16.295 -5.613 1.00 78.31 487 ASP A C 1
ATOM 4047 O O . ASP A 1 487 ? 11.005 -16.854 -5.285 1.00 78.31 487 ASP A O 1
ATOM 4051 N N . LEU A 1 488 ? 8.880 -16.298 -4.815 1.00 83.44 488 LEU A N 1
ATOM 4052 C CA . LEU A 1 488 ? 8.775 -17.052 -3.555 1.00 83.44 488 LEU A CA 1
ATOM 4053 C C . LEU A 1 488 ? 8.620 -18.558 -3.805 1.00 83.44 488 LEU A C 1
ATOM 4055 O O . LEU A 1 488 ? 9.283 -19.346 -3.138 1.00 83.44 488 LEU A O 1
ATOM 4059 N N . ASP A 1 489 ? 7.816 -18.947 -4.792 1.00 80.88 489 ASP A N 1
ATOM 4060 C CA . ASP A 1 489 ? 7.602 -20.340 -5.195 1.00 80.88 489 ASP A CA 1
ATOM 4061 C C . ASP A 1 489 ? 8.866 -20.932 -5.840 1.00 80.88 489 ASP A C 1
ATOM 4063 O O . ASP A 1 489 ? 9.168 -22.114 -5.680 1.00 80.88 489 ASP A O 1
ATOM 4067 N N . GLN A 1 490 ? 9.646 -20.104 -6.544 1.00 82.38 490 GLN A N 1
ATOM 4068 C CA . GLN A 1 490 ? 10.965 -20.463 -7.080 1.00 82.38 490 GLN A CA 1
ATOM 4069 C C . GLN A 1 490 ? 12.095 -20.303 -6.056 1.00 82.38 490 GLN A C 1
ATOM 4071 O O . GLN A 1 490 ? 13.245 -20.635 -6.361 1.00 82.38 490 GLN A O 1
ATOM 4076 N N . CYS A 1 491 ? 11.809 -19.794 -4.855 1.00 79.75 491 CYS A N 1
ATOM 4077 C CA . CYS A 1 491 ? 12.805 -19.653 -3.808 1.00 79.75 491 CYS A CA 1
ATOM 4078 C C . CYS A 1 491 ? 13.135 -21.037 -3.237 1.00 79.75 491 CYS A C 1
ATOM 4080 O O . CYS A 1 491 ? 12.573 -21.484 -2.243 1.00 79.75 491 CYS A O 1
ATOM 4082 N N . THR A 1 492 ? 14.117 -21.702 -3.839 1.00 73.50 492 THR A N 1
ATOM 4083 C CA . THR A 1 492 ? 14.703 -22.955 -3.338 1.00 73.50 492 THR A CA 1
ATOM 4084 C C . THR A 1 492 ? 15.557 -22.752 -2.082 1.00 73.50 492 THR A C 1
ATOM 4086 O O . THR A 1 492 ? 16.230 -23.675 -1.629 1.00 73.50 492 THR A O 1
ATOM 4089 N N . PHE A 1 493 ? 15.579 -21.540 -1.517 1.00 67.12 493 PHE A N 1
ATOM 4090 C CA . PHE A 1 493 ? 16.230 -21.265 -0.245 1.00 67.12 493 PHE A CA 1
ATOM 4091 C C . PHE A 1 493 ? 15.328 -21.753 0.889 1.00 67.12 493 PHE A C 1
ATOM 4093 O O . PHE A 1 493 ? 14.615 -20.982 1.528 1.00 67.12 493 PHE A O 1
ATOM 4100 N N . THR A 1 494 ? 15.375 -23.055 1.144 1.00 64.94 494 THR A N 1
ATOM 4101 C CA . THR A 1 494 ? 15.000 -23.638 2.428 1.00 64.94 494 THR A CA 1
ATOM 4102 C C . THR A 1 494 ? 16.227 -23.517 3.326 1.00 64.94 494 THR A C 1
ATOM 4104 O O . THR A 1 494 ? 17.127 -24.356 3.217 1.00 64.94 494 THR A O 1
ATOM 4107 N N . PRO A 1 495 ? 16.361 -22.465 4.161 1.00 60.22 495 PRO A N 1
ATOM 4108 C CA . PRO A 1 495 ? 17.449 -22.449 5.121 1.00 60.22 495 PRO A CA 1
ATOM 4109 C C . PRO A 1 495 ? 17.317 -23.728 5.940 1.00 60.22 495 PRO A C 1
ATOM 4111 O O . PRO A 1 495 ? 16.258 -23.982 6.515 1.00 60.22 495 PRO A O 1
ATOM 4114 N N . SER A 1 496 ? 18.369 -24.546 5.950 1.00 46.75 496 SER A N 1
ATOM 4115 C CA . SER A 1 496 ? 18.482 -25.665 6.876 1.00 46.75 496 SER A CA 1
ATOM 4116 C C . SER A 1 496 ? 18.543 -25.064 8.275 1.00 46.75 496 SER A C 1
ATOM 4118 O O . SER A 1 496 ? 19.603 -24.732 8.808 1.00 46.75 496 SER A O 1
ATOM 4120 N N . ILE A 1 497 ? 17.366 -24.810 8.841 1.00 51.44 497 ILE A N 1
ATOM 4121 C CA . ILE A 1 497 ? 17.205 -24.531 10.252 1.00 51.44 497 ILE A CA 1
ATOM 4122 C C . ILE A 1 497 ? 17.382 -25.903 10.879 1.00 51.44 497 ILE A C 1
ATOM 4124 O O . ILE A 1 497 ? 16.411 -26.604 11.149 1.00 51.44 497 ILE A O 1
ATOM 4128 N N . GLN A 1 498 ? 18.641 -26.313 11.065 1.00 48.53 498 GLN A N 1
ATOM 4129 C CA . GLN A 1 498 ? 18.946 -27.312 12.074 1.00 48.53 498 GLN A CA 1
ATOM 4130 C C . GLN A 1 498 ? 18.153 -26.883 13.304 1.00 48.53 498 GLN A C 1
ATOM 4132 O O . GLN A 1 498 ? 18.291 -25.730 13.737 1.00 48.53 498 GLN A O 1
ATOM 4137 N N . GLU A 1 499 ? 17.272 -27.761 13.788 1.00 43.84 499 GLU A N 1
ATOM 4138 C CA . GLU A 1 499 ? 16.506 -27.589 15.017 1.00 43.84 499 GLU A CA 1
ATOM 4139 C C . GLU A 1 499 ? 17.498 -27.434 16.173 1.00 43.84 499 GLU A C 1
ATOM 4141 O O . GLU A 1 499 ? 17.800 -28.343 16.947 1.00 43.84 499 GLU A O 1
ATOM 4146 N N . THR A 1 500 ? 18.077 -26.244 16.269 1.00 47.53 500 THR A N 1
ATOM 4147 C CA . THR A 1 500 ? 18.884 -25.804 17.381 1.00 47.53 500 THR A CA 1
ATOM 4148 C C . THR A 1 500 ? 17.876 -25.607 18.485 1.00 47.53 500 THR A C 1
ATOM 4150 O O . THR A 1 500 ? 17.233 -24.564 18.588 1.00 47.53 500 THR A O 1
ATOM 4153 N N . LYS A 1 501 ? 17.668 -26.691 19.241 1.00 47.88 501 LYS A N 1
ATOM 4154 C CA . LYS A 1 501 ? 16.937 -26.735 20.504 1.00 47.88 501 LYS A CA 1
ATOM 4155 C C . LYS A 1 501 ? 16.998 -25.360 21.156 1.00 47.88 501 LYS A C 1
ATOM 4157 O O . LYS A 1 501 ? 18.070 -24.937 21.575 1.00 47.88 501 LYS A O 1
ATOM 4162 N N . SER A 1 502 ? 15.852 -24.680 21.144 1.00 44.44 502 SER A N 1
ATOM 4163 C CA . SER A 1 502 ? 15.517 -23.515 21.955 1.00 44.44 502 SER A CA 1
ATOM 4164 C C . SER A 1 502 ? 16.718 -22.637 22.345 1.00 44.44 502 SER A C 1
ATOM 4166 O O . SER A 1 502 ? 17.341 -22.807 23.394 1.00 44.44 502 SER A O 1
ATOM 4168 N N . LEU A 1 503 ? 16.998 -21.614 21.535 1.00 48.25 503 LEU A N 1
ATOM 4169 C CA . LEU A 1 503 ? 17.935 -20.535 21.873 1.00 48.25 503 LEU A CA 1
ATOM 4170 C C . LEU A 1 503 ? 17.553 -19.745 23.145 1.00 48.25 503 LEU A C 1
ATOM 4172 O O . LEU A 1 503 ? 18.311 -18.866 23.545 1.00 48.25 503 LEU A O 1
ATOM 4176 N N . TYR A 1 504 ? 16.443 -20.067 23.820 1.00 50.84 504 TYR A N 1
ATOM 4177 C CA . TYR A 1 504 ? 16.119 -19.493 25.127 1.00 50.84 504 TYR A CA 1
ATOM 4178 C C . TYR A 1 504 ? 17.022 -19.995 26.271 1.00 50.84 504 TYR A C 1
ATOM 4180 O O . TYR A 1 504 ? 17.091 -19.313 27.288 1.00 50.84 504 TYR A O 1
ATOM 4188 N N . ASP A 1 505 ? 17.794 -21.078 26.091 1.00 47.09 505 ASP A N 1
ATOM 4189 C CA . ASP A 1 505 ? 18.770 -21.543 27.102 1.00 47.09 505 ASP A CA 1
ATOM 4190 C C . ASP A 1 505 ? 20.233 -21.137 26.821 1.00 47.09 505 ASP A C 1
ATOM 4192 O O . ASP A 1 505 ? 21.111 -21.301 27.676 1.00 47.09 505 ASP A O 1
ATOM 4196 N N . ARG A 1 506 ? 20.543 -20.562 25.648 1.00 44.19 506 ARG A N 1
ATOM 4197 C CA . ARG A 1 506 ? 21.936 -20.210 25.287 1.00 44.19 506 ARG A CA 1
ATOM 4198 C C . ARG A 1 506 ? 22.419 -18.869 25.845 1.00 44.19 506 ARG A C 1
ATOM 4200 O O . ARG A 1 506 ? 23.627 -18.705 26.040 1.00 44.19 506 ARG A O 1
ATOM 4207 N N . ASP A 1 507 ? 21.514 -17.960 26.200 1.00 50.56 507 ASP A N 1
ATOM 4208 C CA . ASP A 1 507 ? 21.876 -16.669 26.809 1.00 50.56 507 ASP A CA 1
ATOM 4209 C C . ASP A 1 507 ? 22.434 -16.815 28.239 1.00 50.56 507 ASP A C 1
ATOM 4211 O O . ASP A 1 507 ? 23.118 -15.920 28.738 1.00 50.56 507 ASP A O 1
ATOM 4215 N N . ILE A 1 508 ? 22.240 -17.973 28.882 1.00 54.56 508 ILE A N 1
ATOM 4216 C CA . ILE A 1 508 ? 22.782 -18.258 30.220 1.00 54.56 508 ILE A CA 1
ATOM 4217 C C . ILE A 1 508 ? 24.226 -18.800 30.147 1.00 54.56 508 ILE A C 1
ATOM 4219 O O . ILE A 1 508 ? 25.024 -18.570 31.061 1.00 54.56 508 ILE A O 1
ATOM 4223 N N . TYR A 1 509 ? 24.627 -19.451 29.047 1.00 50.50 509 TYR A N 1
ATOM 4224 C CA . TYR A 1 509 ? 25.945 -20.101 28.947 1.00 50.50 509 TYR A CA 1
ATOM 4225 C C . TYR A 1 509 ? 27.043 -19.254 28.280 1.00 50.50 509 TYR A C 1
ATOM 4227 O O . TYR A 1 509 ? 28.223 -19.442 28.595 1.00 50.50 509 TYR A O 1
ATOM 4235 N N . HIS A 1 510 ? 26.709 -18.248 27.462 1.00 51.22 510 HIS A N 1
ATOM 4236 C CA . HIS A 1 510 ? 27.722 -17.350 26.879 1.00 51.22 510 HIS A CA 1
ATOM 4237 C C . HIS A 1 510 ? 28.317 -16.328 27.867 1.00 51.22 510 HIS A C 1
ATOM 4239 O O . HIS A 1 510 ? 29.331 -15.696 27.568 1.00 51.22 510 HIS A O 1
ATOM 4245 N N . GLN A 1 511 ? 27.788 -16.221 29.091 1.00 52.25 511 GLN A N 1
ATOM 4246 C CA . GLN A 1 511 ? 28.339 -15.319 30.108 1.00 52.25 511 GLN A CA 1
ATOM 4247 C C . GLN A 1 511 ? 29.608 -15.858 30.801 1.00 52.25 511 GLN A C 1
ATOM 4249 O O . GLN A 1 511 ? 30.311 -15.096 31.466 1.00 52.25 511 GLN A O 1
ATOM 4254 N N . LYS A 1 512 ? 29.949 -17.150 30.646 1.00 53.53 512 LYS A N 1
ATOM 4255 C CA . LYS A 1 512 ? 31.059 -17.774 31.398 1.00 53.53 512 LYS A CA 1
ATOM 4256 C C . LYS A 1 512 ? 32.380 -17.951 30.639 1.00 53.53 512 LYS A C 1
ATOM 4258 O O . LYS A 1 512 ? 33.390 -18.177 31.300 1.00 53.53 512 LYS A O 1
ATOM 4263 N N . GLN A 1 513 ? 32.431 -17.777 29.313 1.00 51.25 513 GLN A N 1
ATOM 4264 C CA . GLN A 1 513 ? 33.681 -17.959 28.540 1.00 51.25 513 GLN A CA 1
ATOM 4265 C C . GLN A 1 513 ? 34.292 -16.673 27.947 1.00 51.25 513 GLN A C 1
ATOM 4267 O O . GLN A 1 513 ? 35.382 -16.702 27.386 1.00 51.25 513 GLN A O 1
ATOM 4272 N N . GLY A 1 514 ? 33.679 -15.505 28.152 1.00 51.06 514 GLY A N 1
ATOM 4273 C CA . GLY A 1 514 ? 34.155 -14.227 27.602 1.00 51.06 514 GLY A CA 1
ATOM 4274 C C . GLY A 1 514 ? 35.256 -13.497 28.389 1.00 51.06 514 GLY A C 1
ATOM 4275 O O . GLY A 1 514 ? 35.349 -12.278 28.271 1.00 51.06 514 GLY A O 1
ATOM 4276 N N . LYS A 1 515 ? 36.082 -14.168 29.209 1.00 57.12 515 LYS A N 1
ATOM 4277 C CA . LYS A 1 515 ? 37.067 -13.474 30.076 1.00 57.12 515 LYS A CA 1
ATOM 4278 C C . LYS A 1 515 ? 38.201 -12.750 29.327 1.00 57.12 515 LYS A C 1
ATOM 4280 O O . LYS A 1 515 ? 38.874 -11.936 29.949 1.00 57.12 515 LYS A O 1
ATOM 4285 N N . ASN A 1 516 ? 38.358 -12.964 28.017 1.00 61.56 516 ASN A N 1
ATOM 4286 C CA . ASN A 1 516 ? 39.405 -12.320 27.210 1.00 61.56 516 ASN A CA 1
ATOM 4287 C C . ASN A 1 516 ? 38.890 -11.403 26.083 1.00 61.56 516 ASN A C 1
ATOM 4289 O O . ASN A 1 516 ? 39.707 -10.823 25.369 1.00 61.56 516 ASN A O 1
ATOM 4293 N N . LEU A 1 517 ? 37.573 -11.215 25.906 1.00 63.50 517 LEU A N 1
ATOM 4294 C CA . LEU A 1 517 ? 37.091 -10.199 24.963 1.00 63.50 517 LEU A CA 1
ATOM 4295 C C . LEU A 1 517 ? 37.164 -8.816 25.617 1.00 63.50 517 LEU A C 1
ATOM 4297 O O . LEU A 1 517 ? 36.527 -8.555 26.638 1.00 63.50 517 LEU A O 1
ATOM 4301 N N . ILE A 1 518 ? 37.945 -7.916 25.011 1.00 69.06 518 ILE A N 1
ATOM 4302 C CA . ILE A 1 518 ? 38.093 -6.522 25.445 1.00 69.06 518 ILE A CA 1
ATOM 4303 C C . ILE A 1 518 ? 36.698 -5.909 25.617 1.00 69.06 518 ILE A C 1
ATOM 4305 O O . ILE A 1 518 ? 35.890 -5.876 24.684 1.00 69.06 518 ILE A O 1
ATOM 4309 N N . ARG A 1 519 ? 36.409 -5.430 26.832 1.00 70.62 519 ARG A N 1
ATOM 4310 C CA . ARG A 1 519 ? 35.108 -4.874 27.221 1.00 70.62 519 ARG A CA 1
ATOM 4311 C C . ARG A 1 519 ? 34.683 -3.790 26.223 1.00 70.62 519 ARG A C 1
ATOM 4313 O O . ARG A 1 519 ? 35.276 -2.718 26.176 1.00 70.62 519 ARG A O 1
ATOM 4320 N N . GLY A 1 520 ? 33.639 -4.068 25.442 1.00 76.56 520 GLY A N 1
ATOM 4321 C CA . GLY A 1 520 ? 33.104 -3.148 24.430 1.00 76.56 520 GLY A CA 1
ATOM 4322 C C . GLY A 1 520 ? 33.454 -3.475 22.975 1.00 76.56 520 GLY A C 1
ATOM 4323 O O . GLY A 1 520 ? 32.990 -2.750 22.095 1.00 76.56 520 GLY A O 1
ATOM 4324 N N . TYR A 1 521 ? 34.186 -4.562 22.708 1.00 84.50 521 TYR A N 1
ATOM 4325 C CA . TYR A 1 521 ? 34.500 -5.027 21.352 1.00 84.50 521 TYR A CA 1
ATOM 4326 C C . TYR A 1 521 ? 33.248 -5.140 20.468 1.00 84.50 521 TYR A C 1
ATOM 4328 O O . TYR A 1 521 ? 33.175 -4.500 19.422 1.00 84.50 521 TYR A O 1
ATOM 4336 N N . GLU A 1 522 ? 32.206 -5.837 20.928 1.00 77.31 522 GLU A N 1
ATOM 4337 C CA . GLU A 1 522 ? 30.956 -5.991 20.168 1.00 77.31 522 GLU A CA 1
ATOM 4338 C C . GLU A 1 522 ? 30.261 -4.658 19.895 1.00 77.31 522 GLU A C 1
ATOM 4340 O O . GLU A 1 522 ? 29.746 -4.422 18.805 1.00 77.31 522 GLU A O 1
ATOM 4345 N N . LYS A 1 523 ? 30.304 -3.732 20.858 1.00 77.75 523 LYS A N 1
ATOM 4346 C CA . LYS A 1 523 ? 29.728 -2.394 20.696 1.00 77.75 523 LYS A CA 1
ATOM 4347 C C . LYS A 1 523 ? 30.490 -1.590 19.641 1.00 77.75 523 LYS A C 1
ATOM 4349 O O . LYS A 1 523 ? 29.883 -0.815 18.902 1.00 77.75 523 LYS A O 1
ATOM 4354 N N . GLN A 1 524 ? 31.807 -1.766 19.558 1.00 84.62 524 GLN A N 1
ATOM 4355 C CA . GLN A 1 524 ? 32.649 -1.108 18.563 1.00 84.62 524 GLN A CA 1
ATOM 4356 C C . GLN A 1 524 ? 32.494 -1.737 17.175 1.00 84.62 524 GLN A C 1
ATOM 4358 O O . GLN A 1 524 ? 32.296 -1.003 16.207 1.00 84.62 524 GLN A O 1
ATOM 4363 N N . VAL A 1 525 ? 32.476 -3.068 17.081 1.00 83.19 525 VAL A N 1
ATOM 4364 C CA . VAL A 1 525 ? 32.188 -3.796 15.836 1.00 83.19 525 VAL A CA 1
ATOM 4365 C C . VAL A 1 525 ? 30.782 -3.467 15.331 1.00 83.19 525 VAL A C 1
ATOM 4367 O O . VAL A 1 525 ? 30.610 -3.184 14.148 1.00 83.19 525 VAL A O 1
ATOM 4370 N N . GLY A 1 526 ? 29.789 -3.391 16.221 1.00 84.56 526 GLY A N 1
ATOM 4371 C CA . GLY A 1 526 ? 28.422 -2.983 15.891 1.00 84.56 526 GLY A CA 1
ATOM 4372 C C . GLY A 1 526 ? 28.349 -1.562 15.327 1.00 84.56 526 GLY A C 1
ATOM 4373 O O . GLY A 1 526 ? 27.712 -1.338 14.299 1.00 84.56 526 GLY A O 1
ATOM 4374 N N . ARG A 1 527 ? 29.074 -0.604 15.926 1.00 87.00 527 ARG A N 1
ATOM 4375 C CA . ARG A 1 527 ? 29.198 0.764 15.384 1.00 87.00 527 ARG A CA 1
ATOM 4376 C C . ARG A 1 527 ? 29.846 0.781 14.000 1.00 87.00 527 ARG A C 1
ATOM 4378 O O . ARG A 1 527 ? 29.398 1.533 13.137 1.00 87.00 527 ARG A O 1
ATOM 4385 N N . LEU A 1 528 ? 30.872 -0.043 13.785 1.00 87.69 528 LEU A N 1
ATOM 4386 C CA . LEU A 1 528 ? 31.578 -0.131 12.506 1.00 87.69 528 LEU A CA 1
ATOM 4387 C C . LEU A 1 528 ? 30.683 -0.722 11.408 1.00 87.69 528 LEU A C 1
ATOM 4389 O O . LEU A 1 528 ? 30.592 -0.155 10.320 1.00 87.69 528 LEU A O 1
ATOM 4393 N N . ARG A 1 529 ? 29.960 -1.808 11.717 1.00 91.56 529 ARG A N 1
ATOM 4394 C CA . ARG A 1 529 ? 28.987 -2.440 10.810 1.00 91.56 529 ARG A CA 1
ATOM 4395 C C . ARG A 1 529 ? 27.864 -1.477 10.438 1.00 91.56 529 ARG A C 1
ATOM 4397 O O . ARG A 1 529 ? 27.595 -1.292 9.255 1.00 91.56 529 ARG A O 1
ATOM 4404 N N . TYR A 1 530 ? 27.282 -0.799 11.427 1.00 89.56 530 TYR A N 1
ATOM 4405 C CA . TYR A 1 530 ? 26.236 0.197 11.196 1.00 89.56 530 TYR A CA 1
ATOM 4406 C C . TYR A 1 530 ? 26.733 1.369 10.335 1.00 89.56 530 TYR A C 1
ATOM 4408 O O . TYR A 1 530 ? 26.059 1.777 9.390 1.00 89.56 530 TYR A O 1
ATOM 4416 N N . GLY A 1 531 ? 27.940 1.881 10.601 1.00 88.25 531 GLY A N 1
ATOM 4417 C CA . GLY A 1 531 ? 28.556 2.932 9.786 1.00 88.25 531 GLY A CA 1
ATOM 4418 C C . GLY A 1 531 ? 28.784 2.505 8.332 1.00 88.25 531 GLY A C 1
ATOM 4419 O O . GLY A 1 531 ? 28.477 3.267 7.413 1.00 88.25 531 GLY A O 1
ATOM 4420 N N . ASN A 1 532 ? 29.254 1.273 8.111 1.00 88.69 532 ASN A N 1
ATOM 4421 C CA . ASN A 1 532 ? 29.414 0.716 6.766 1.00 88.69 532 ASN A CA 1
ATOM 4422 C C . ASN A 1 532 ? 28.073 0.548 6.045 1.00 88.69 532 ASN A C 1
ATOM 4424 O O . ASN A 1 532 ? 27.964 0.927 4.879 1.00 88.69 532 ASN A O 1
ATOM 4428 N N . GLN A 1 533 ? 27.044 0.060 6.736 1.00 86.56 533 GLN A N 1
ATOM 4429 C CA . GLN A 1 533 ? 25.702 -0.085 6.172 1.00 86.56 533 GLN A CA 1
ATOM 4430 C C . GLN A 1 533 ? 25.117 1.274 5.759 1.00 86.56 533 GLN A C 1
ATOM 4432 O O . GLN A 1 533 ? 24.614 1.425 4.648 1.00 86.56 533 GLN A O 1
ATOM 4437 N N . GLN A 1 534 ? 25.251 2.302 6.604 1.00 87.62 534 GLN A N 1
ATOM 4438 C CA . GLN A 1 534 ? 24.810 3.660 6.267 1.00 87.62 534 GLN A CA 1
ATOM 4439 C C . GLN A 1 534 ? 25.575 4.230 5.068 1.00 87.62 534 GLN A C 1
ATOM 4441 O O . GLN A 1 534 ? 24.972 4.847 4.191 1.00 87.62 534 GLN A O 1
ATOM 4446 N N . LYS A 1 535 ? 26.888 3.984 4.984 1.00 90.56 535 LYS A N 1
ATOM 4447 C CA . LYS A 1 535 ? 27.705 4.392 3.833 1.00 90.56 535 LYS A CA 1
ATOM 4448 C C . LYS A 1 535 ? 27.243 3.713 2.539 1.00 90.56 535 LYS A C 1
ATOM 4450 O O . LYS A 1 535 ? 27.146 4.394 1.521 1.00 90.56 535 LYS A O 1
ATOM 4455 N N . GLN A 1 536 ? 26.911 2.422 2.585 1.00 85.00 536 GLN A N 1
ATOM 4456 C CA . GLN A 1 536 ? 26.364 1.686 1.440 1.00 85.00 536 GLN A CA 1
ATOM 4457 C C . GLN A 1 536 ? 25.003 2.235 1.005 1.00 85.00 536 GLN A C 1
ATOM 4459 O O . GLN A 1 536 ? 24.815 2.496 -0.178 1.00 85.00 536 GLN A O 1
ATOM 4464 N N . ILE A 1 537 ? 24.084 2.499 1.940 1.00 78.31 537 ILE A N 1
ATOM 4465 C CA . ILE A 1 537 ? 22.775 3.102 1.628 1.00 78.31 537 ILE A CA 1
ATOM 4466 C C . ILE A 1 537 ? 22.949 4.483 0.987 1.00 78.31 537 ILE A C 1
ATOM 4468 O O . ILE A 1 537 ? 22.251 4.830 0.037 1.00 78.31 537 ILE A O 1
ATOM 4472 N N . LEU A 1 538 ? 23.882 5.292 1.490 1.00 84.19 538 LEU A N 1
ATOM 4473 C CA . LEU A 1 538 ? 24.132 6.634 0.965 1.00 84.19 538 LEU A CA 1
ATOM 4474 C C . LEU A 1 538 ? 24.763 6.577 -0.434 1.00 84.19 538 LEU A C 1
ATOM 4476 O O . LEU A 1 538 ? 24.361 7.338 -1.310 1.00 84.19 538 LEU A O 1
ATOM 4480 N N . GLN A 1 539 ? 25.673 5.627 -0.676 1.00 85.94 539 GLN A N 1
ATOM 4481 C CA . GLN A 1 539 ? 26.190 5.329 -2.015 1.00 85.94 539 GLN A CA 1
ATOM 4482 C C . GLN A 1 539 ? 25.089 4.833 -2.955 1.00 85.94 539 GLN A C 1
ATOM 4484 O O . GLN A 1 539 ? 25.005 5.315 -4.078 1.00 85.94 539 GLN A O 1
ATOM 4489 N N . GLN A 1 540 ? 24.209 3.937 -2.501 1.00 79.69 540 GLN A N 1
ATOM 4490 C CA . GLN A 1 540 ? 23.054 3.487 -3.278 1.00 79.69 540 GLN A CA 1
ATOM 4491 C C . GLN A 1 540 ? 22.143 4.659 -3.629 1.00 79.69 540 GLN A C 1
ATOM 4493 O O . GLN A 1 540 ? 21.764 4.773 -4.780 1.00 79.69 540 GLN A O 1
ATOM 4498 N N . LYS A 1 541 ? 21.850 5.571 -2.694 1.00 75.62 541 LYS A N 1
ATOM 4499 C CA . LYS A 1 541 ? 21.034 6.771 -2.956 1.00 75.62 541 LYS A CA 1
ATOM 4500 C C . LYS A 1 541 ? 21.697 7.753 -3.921 1.00 75.62 541 LYS A C 1
ATOM 4502 O O . LYS A 1 541 ? 21.004 8.325 -4.751 1.00 75.62 541 LYS A O 1
ATOM 4507 N N . LEU A 1 542 ? 23.014 7.946 -3.823 1.00 74.50 542 LEU A N 1
ATOM 4508 C CA . LEU A 1 542 ? 23.772 8.786 -4.760 1.00 74.50 542 LEU A CA 1
ATOM 4509 C C . LEU A 1 542 ? 23.839 8.166 -6.161 1.00 74.50 542 LEU A C 1
ATOM 4511 O O . LEU A 1 542 ? 23.763 8.887 -7.151 1.00 74.50 542 LEU A O 1
ATOM 4515 N N . ASN A 1 543 ? 23.954 6.840 -6.235 1.00 73.75 543 ASN A N 1
ATOM 4516 C CA . ASN A 1 543 ? 24.014 6.087 -7.487 1.00 73.75 543 ASN A CA 1
ATOM 4517 C C . ASN A 1 543 ? 22.621 5.714 -8.023 1.00 73.75 543 ASN A C 1
ATOM 4519 O O . ASN A 1 543 ? 22.514 5.199 -9.136 1.00 73.75 543 ASN A O 1
ATOM 4523 N N . HIS A 1 544 ? 21.558 5.941 -7.245 1.00 73.88 544 HIS A N 1
ATOM 4524 C CA . HIS A 1 544 ? 20.190 5.632 -7.628 1.00 73.88 544 HIS A CA 1
ATOM 4525 C C . HIS A 1 544 ? 19.756 6.616 -8.709 1.00 73.88 544 HIS A C 1
ATOM 4527 O O . HIS A 1 544 ? 19.333 7.741 -8.441 1.00 73.88 544 HIS A O 1
ATOM 4533 N N . ILE A 1 545 ? 19.832 6.160 -9.952 1.00 65.75 545 ILE A N 1
ATOM 4534 C CA . ILE A 1 545 ? 19.255 6.854 -11.093 1.00 65.75 545 ILE A CA 1
ATOM 4535 C C . ILE A 1 545 ? 17.728 6.785 -10.918 1.00 65.75 545 ILE A C 1
ATOM 4537 O O . ILE A 1 545 ? 17.186 5.678 -10.885 1.00 65.75 545 ILE A O 1
ATOM 4541 N N . PRO A 1 546 ? 17.017 7.917 -10.755 1.00 63.62 546 PRO A N 1
ATOM 4542 C CA . PRO A 1 546 ? 15.572 7.905 -10.565 1.00 63.62 546 PRO A CA 1
ATOM 4543 C C . PRO A 1 546 ? 14.893 7.178 -11.730 1.00 63.62 546 PRO A C 1
ATOM 4545 O O . PRO A 1 546 ? 15.285 7.332 -12.891 1.00 63.62 546 PRO A O 1
ATOM 4548 N N . VAL A 1 547 ? 13.888 6.360 -11.406 1.00 53.44 547 VAL A N 1
ATOM 4549 C CA . VAL A 1 547 ? 13.115 5.570 -12.372 1.00 53.44 547 VAL A CA 1
ATOM 4550 C C . VAL A 1 547 ? 12.449 6.541 -13.352 1.00 53.44 547 VAL A C 1
ATOM 4552 O O . VAL A 1 547 ? 11.460 7.184 -13.026 1.00 53.44 547 VAL A O 1
ATOM 4555 N N . GLY A 1 548 ? 13.062 6.728 -14.523 1.00 61.69 548 GLY A N 1
ATOM 4556 C CA . GLY A 1 548 ? 12.677 7.759 -15.492 1.00 61.69 548 GLY A CA 1
ATOM 4557 C C . GLY A 1 548 ? 13.865 8.382 -16.229 1.00 61.69 548 GLY A C 1
ATOM 4558 O O . GLY A 1 548 ? 13.814 8.491 -17.451 1.00 61.69 548 GLY A O 1
ATOM 4559 N N . GLU A 1 549 ? 14.983 8.663 -15.546 1.00 60.72 549 GLU A N 1
ATOM 4560 C CA . GLU A 1 549 ? 16.177 9.248 -16.193 1.00 60.72 549 GLU A CA 1
ATOM 4561 C C . GLU A 1 549 ? 16.769 8.292 -17.241 1.00 60.72 549 GLU A C 1
ATOM 4563 O O . GLU A 1 549 ? 17.250 8.726 -18.282 1.00 60.72 549 GLU A O 1
ATOM 4568 N N . ASN A 1 550 ? 16.707 6.976 -17.012 1.00 60.28 550 ASN A N 1
ATOM 4569 C CA . ASN A 1 550 ? 17.131 5.989 -18.010 1.00 60.28 550 ASN A CA 1
ATOM 4570 C C . ASN A 1 550 ? 16.186 5.930 -19.216 1.00 60.28 550 ASN A C 1
ATOM 4572 O O . ASN A 1 550 ? 16.652 5.707 -20.328 1.00 60.28 550 ASN A O 1
ATOM 4576 N N . LEU A 1 551 ? 14.887 6.168 -19.020 1.00 68.12 551 LEU A N 1
ATOM 4577 C CA . LEU A 1 551 ? 13.906 6.264 -20.104 1.00 68.12 551 LEU A CA 1
ATOM 4578 C C . LEU A 1 551 ? 14.119 7.542 -20.919 1.00 68.12 551 LEU A C 1
ATOM 4580 O O . LEU A 1 551 ? 14.035 7.503 -22.143 1.00 68.12 551 LEU A O 1
ATOM 4584 N N . GLU A 1 552 ? 14.454 8.654 -20.268 1.00 67.00 552 GLU A N 1
ATOM 4585 C CA . GLU A 1 552 ? 14.803 9.906 -20.940 1.00 67.00 552 GLU A CA 1
ATOM 4586 C C . GLU A 1 552 ? 16.156 9.819 -21.647 1.00 67.00 552 GLU A C 1
ATOM 4588 O O . GLU A 1 552 ? 16.239 10.214 -22.803 1.00 67.00 552 GLU A O 1
ATOM 4593 N N . LYS A 1 553 ? 17.175 9.198 -21.036 1.00 74.56 553 LYS A N 1
ATOM 4594 C CA . LYS A 1 553 ? 18.457 8.876 -21.690 1.00 74.56 553 LYS A CA 1
ATOM 4595 C C . LYS A 1 553 ? 18.281 7.901 -22.857 1.00 74.56 553 LYS A C 1
ATOM 4597 O O . LYS A 1 553 ? 19.009 7.988 -23.838 1.00 74.56 553 LYS A O 1
ATOM 4602 N N . GLN A 1 554 ? 17.335 6.963 -22.782 1.00 69.69 554 GLN A N 1
ATOM 4603 C CA . GLN A 1 554 ? 16.993 6.080 -23.905 1.00 69.69 554 GLN A CA 1
ATOM 4604 C C . GLN A 1 554 ? 16.194 6.804 -24.997 1.00 69.69 554 GLN A C 1
ATOM 4606 O O . GLN A 1 554 ? 16.383 6.490 -26.167 1.00 69.69 554 GLN A O 1
ATOM 4611 N N . LYS A 1 555 ? 15.350 7.780 -24.639 1.00 71.81 555 LYS A N 1
ATOM 4612 C CA . LYS A 1 555 ? 14.631 8.641 -25.594 1.00 71.81 555 LYS A CA 1
ATOM 4613 C C . LYS A 1 555 ? 15.528 9.691 -26.253 1.00 71.81 555 LYS A C 1
ATOM 4615 O O . LYS A 1 555 ? 15.257 10.066 -27.388 1.00 71.81 555 LYS A O 1
ATOM 4620 N N . SER A 1 556 ? 16.541 10.190 -25.545 1.00 72.12 556 SER A N 1
ATOM 4621 C CA . SER A 1 556 ? 17.475 11.209 -26.036 1.00 72.12 556 SER A CA 1
ATOM 4622 C C . SER A 1 556 ? 18.642 10.616 -26.816 1.00 72.12 556 SER A C 1
ATOM 4624 O O . SER A 1 556 ? 19.213 11.300 -27.666 1.00 72.12 556 SER A O 1
ATOM 4626 N N . LYS A 1 557 ? 18.970 9.333 -26.600 1.00 76.00 557 LYS A N 1
ATOM 4627 C CA . LYS A 1 557 ? 19.761 8.583 -27.576 1.00 76.00 557 LYS A CA 1
ATOM 4628 C C . LYS A 1 557 ? 19.023 8.671 -28.915 1.00 76.00 557 LYS A C 1
ATOM 4630 O O . LYS A 1 557 ? 17.835 8.344 -28.950 1.00 76.00 557 LYS A O 1
ATOM 4635 N N . PRO A 1 558 ? 19.685 9.116 -30.002 1.00 72.12 558 PRO A N 1
ATOM 4636 C CA . PRO A 1 558 ? 19.061 9.114 -31.316 1.00 72.12 558 PRO A CA 1
ATOM 4637 C C . PRO A 1 558 ? 18.528 7.708 -31.538 1.00 72.12 558 PRO A C 1
ATOM 4639 O O . PRO A 1 558 ? 19.266 6.748 -31.303 1.00 72.12 558 PRO A O 1
ATOM 4642 N N . VAL A 1 559 ? 17.242 7.600 -31.884 1.00 65.44 559 VAL A N 1
ATOM 4643 C CA . VAL A 1 559 ? 16.583 6.316 -32.118 1.00 65.44 559 VAL A CA 1
ATOM 4644 C C . VAL A 1 559 ? 17.456 5.565 -33.108 1.00 65.44 559 VAL A C 1
ATOM 4646 O O . VAL A 1 559 ? 17.463 5.870 -34.300 1.00 65.44 559 VAL A O 1
ATOM 4649 N N . GLN A 1 560 ? 18.245 4.616 -32.602 1.00 62.97 560 GLN A N 1
ATOM 4650 C CA . GLN A 1 560 ? 18.914 3.658 -33.449 1.00 62.97 560 GLN A CA 1
ATOM 4651 C C . GLN A 1 560 ? 17.758 2.884 -34.040 1.00 62.97 560 GLN A C 1
ATOM 4653 O O . GLN A 1 560 ? 17.110 2.102 -33.341 1.00 62.97 560 GLN A O 1
ATOM 4658 N N . VAL A 1 561 ? 17.423 3.215 -35.289 1.00 66.69 561 VAL A N 1
ATOM 4659 C CA . VAL A 1 561 ? 16.451 2.467 -36.077 1.00 66.69 561 VAL A CA 1
ATOM 4660 C C . VAL A 1 561 ? 16.766 1.002 -35.811 1.00 66.69 561 VAL A C 1
ATOM 4662 O O . VAL A 1 561 ? 17.929 0.625 -36.006 1.00 66.69 561 VAL A O 1
ATOM 4665 N N . PRO A 1 562 ? 15.809 0.219 -35.264 1.00 57.94 562 PRO A N 1
ATOM 4666 C CA . PRO A 1 562 ? 16.055 -1.160 -34.881 1.00 57.94 562 PRO A CA 1
ATOM 4667 C C . PRO A 1 562 ? 16.854 -1.808 -35.994 1.00 57.94 562 PRO A C 1
ATOM 4669 O O . PRO A 1 562 ? 16.473 -1.650 -37.156 1.00 57.94 562 PRO A O 1
ATOM 4672 N N . SER A 1 563 ? 17.964 -2.483 -35.681 1.00 54.75 563 SER A N 1
ATOM 4673 C CA . SER A 1 563 ? 18.860 -3.021 -36.718 1.00 54.75 563 SER A CA 1
ATOM 4674 C C . SER A 1 563 ? 18.125 -3.910 -37.730 1.00 54.75 563 SER A C 1
ATOM 4676 O O . SER A 1 563 ? 18.634 -4.150 -38.812 1.00 54.75 563 SER A O 1
ATOM 4678 N N . MET A 1 564 ? 16.893 -4.329 -37.415 1.00 52.81 564 MET A N 1
ATOM 4679 C CA . MET A 1 564 ? 15.912 -4.941 -38.307 1.00 52.81 564 MET A CA 1
ATOM 4680 C C . MET A 1 564 ? 15.539 -4.122 -39.561 1.00 52.81 564 MET A C 1
ATOM 4682 O O . MET A 1 564 ? 15.218 -4.743 -40.568 1.00 52.81 564 MET A O 1
ATOM 4686 N N . LEU A 1 565 ? 15.593 -2.783 -39.548 1.00 62.03 565 LEU A N 1
ATOM 4687 C CA . LEU A 1 565 ? 15.319 -1.936 -40.726 1.00 62.03 565 LEU A CA 1
ATOM 4688 C C . LEU A 1 565 ? 16.498 -1.889 -41.708 1.00 62.03 565 LEU A C 1
ATOM 4690 O O . LEU A 1 565 ? 16.279 -1.811 -42.912 1.00 62.03 565 LEU A O 1
ATOM 4694 N N . ASN A 1 566 ? 17.728 -2.008 -41.197 1.00 60.59 566 ASN A N 1
ATOM 4695 C CA . ASN A 1 566 ? 18.949 -2.101 -42.004 1.00 60.59 566 ASN A CA 1
ATOM 4696 C C . ASN A 1 566 ? 19.498 -3.530 -42.078 1.00 60.59 566 ASN A C 1
ATOM 4698 O O . ASN A 1 566 ? 20.605 -3.738 -42.574 1.00 60.59 566 ASN A O 1
ATOM 4702 N N . ARG A 1 567 ? 18.755 -4.530 -41.583 1.00 63.72 567 ARG A N 1
ATOM 4703 C CA . ARG A 1 567 ? 19.172 -5.922 -41.701 1.00 63.72 567 ARG A CA 1
ATOM 4704 C C . ARG A 1 567 ? 19.115 -6.221 -43.194 1.00 63.72 567 ARG A C 1
ATOM 4706 O O . ARG A 1 567 ? 18.016 -6.140 -43.754 1.00 63.72 567 ARG A O 1
ATOM 4713 N N . PRO A 1 568 ? 20.245 -6.533 -43.859 1.00 72.19 568 PRO A N 1
ATOM 4714 C CA . PRO A 1 568 ? 20.174 -7.005 -45.232 1.00 72.19 568 PRO A CA 1
ATOM 4715 C C . PRO A 1 568 ? 19.156 -8.138 -45.223 1.00 72.19 568 PRO A C 1
ATOM 4717 O O . PRO A 1 568 ? 19.208 -8.976 -44.316 1.00 72.19 568 PRO A O 1
ATOM 4720 N N . LYS A 1 569 ? 18.170 -8.095 -46.133 1.00 72.88 569 LYS A N 1
ATOM 4721 C CA . LYS A 1 569 ? 17.152 -9.145 -46.243 1.00 72.88 569 LYS A CA 1
ATOM 4722 C C . LYS A 1 569 ? 17.916 -10.459 -46.257 1.00 72.88 569 LYS A C 1
ATOM 4724 O O . LYS A 1 569 ? 18.584 -10.747 -47.247 1.00 72.88 569 LYS A O 1
ATOM 4729 N N . ILE A 1 570 ? 17.894 -11.189 -45.137 1.00 74.31 570 ILE A N 1
ATOM 4730 C CA . ILE A 1 570 ? 18.579 -12.471 -45.045 1.00 74.31 570 ILE A CA 1
ATOM 4731 C C . ILE A 1 570 ? 17.894 -13.290 -46.115 1.00 74.31 570 ILE A C 1
ATOM 4733 O O . ILE A 1 570 ? 16.696 -13.563 -46.004 1.00 74.31 570 ILE A O 1
ATOM 4737 N N . GLN A 1 571 ? 18.623 -13.570 -47.194 1.00 80.00 571 GLN A N 1
ATOM 4738 C CA . GLN A 1 571 ? 18.152 -14.475 -48.219 1.00 80.00 571 GLN A CA 1
ATOM 4739 C C . GLN A 1 571 ? 17.895 -15.773 -47.476 1.00 80.00 571 GLN A C 1
ATOM 4741 O O . GLN A 1 571 ? 18.822 -16.395 -46.955 1.00 80.00 571 GLN A O 1
ATOM 4746 N N . ARG A 1 572 ? 16.611 -16.088 -47.289 1.00 79.06 572 ARG A N 1
ATOM 4747 C CA . ARG A 1 572 ? 16.210 -17.306 -46.604 1.00 79.06 572 ARG A CA 1
ATOM 4748 C C . ARG A 1 572 ? 16.762 -18.429 -47.467 1.00 79.06 572 ARG A C 1
ATOM 4750 O O . ARG A 1 572 ? 16.295 -18.609 -48.589 1.00 79.06 572 ARG A O 1
ATOM 4757 N N . ARG A 1 573 ? 17.808 -19.105 -46.983 1.00 87.69 573 ARG A N 1
ATOM 4758 C CA . ARG A 1 573 ? 18.287 -20.337 -47.609 1.00 87.69 573 ARG A CA 1
ATOM 4759 C C . ARG A 1 573 ? 17.094 -21.290 -47.658 1.00 87.69 573 ARG A C 1
ATOM 4761 O O . ARG A 1 573 ? 16.244 -21.244 -46.772 1.00 87.69 573 ARG A O 1
ATOM 4768 N N . VAL A 1 574 ? 16.977 -22.085 -48.711 1.00 91.62 574 VAL A N 1
ATOM 4769 C CA . VAL A 1 574 ? 15.935 -23.113 -48.772 1.00 91.62 574 VAL A CA 1
ATOM 4770 C C . VAL A 1 574 ? 16.397 -24.259 -47.869 1.00 91.62 574 VAL A C 1
ATOM 4772 O O . VAL A 1 574 ? 17.549 -24.676 -48.003 1.00 91.62 574 VAL A O 1
ATOM 4775 N N . PRO A 1 575 ? 15.579 -24.728 -46.911 1.00 96.12 575 PRO A N 1
ATOM 4776 C CA . PRO A 1 575 ? 15.963 -25.875 -46.099 1.00 96.12 575 PRO A CA 1
ATOM 4777 C C . PRO A 1 575 ? 16.005 -27.120 -46.983 1.00 96.12 575 PRO A C 1
ATOM 4779 O O . PRO A 1 575 ? 15.085 -27.339 -47.771 1.00 96.12 575 PRO A O 1
ATOM 4782 N N . PHE A 1 576 ? 17.060 -27.927 -46.862 1.00 96.06 576 PHE A N 1
ATOM 4783 C CA . PHE A 1 576 ? 17.151 -29.181 -47.619 1.00 96.06 576 PHE A CA 1
ATOM 4784 C C . PHE A 1 576 ? 16.320 -30.288 -46.960 1.00 96.06 576 PHE A C 1
ATOM 4786 O O . PHE A 1 576 ? 15.918 -31.241 -47.621 1.00 96.06 576 PHE A O 1
ATOM 4793 N N . TYR A 1 577 ? 16.038 -30.153 -45.660 1.00 96.50 577 TYR A N 1
ATOM 4794 C CA . TYR A 1 577 ? 15.280 -31.133 -44.902 1.00 96.50 577 TYR A CA 1
ATOM 4795 C C . TYR A 1 577 ? 14.431 -30.468 -43.815 1.00 96.50 577 TYR A C 1
ATOM 4797 O O . TYR A 1 577 ? 14.863 -29.525 -43.146 1.00 96.50 577 TYR A O 1
ATOM 4805 N N . THR A 1 578 ? 13.204 -30.961 -43.640 1.00 97.12 578 THR A N 1
ATOM 4806 C CA . THR A 1 578 ? 12.272 -30.493 -42.608 1.00 97.12 578 THR A CA 1
ATOM 4807 C C . THR A 1 578 ? 11.757 -31.666 -41.788 1.00 97.12 578 THR A C 1
ATOM 4809 O O . THR A 1 578 ? 11.238 -32.622 -42.359 1.00 97.12 578 THR A O 1
ATOM 4812 N N . ILE A 1 579 ? 11.862 -31.577 -40.462 1.00 96.56 579 ILE A N 1
ATOM 4813 C CA . ILE A 1 579 ? 11.406 -32.607 -39.519 1.00 96.56 579 ILE A CA 1
ATOM 4814 C C . ILE A 1 579 ? 10.212 -32.078 -38.741 1.00 96.56 579 ILE A C 1
ATOM 4816 O O . ILE A 1 579 ? 10.323 -31.042 -38.087 1.00 96.56 579 ILE A O 1
ATOM 4820 N N . ASP A 1 580 ? 9.107 -32.818 -38.748 1.00 97.00 580 ASP A N 1
ATOM 4821 C CA . ASP A 1 580 ? 7.985 -32.572 -37.847 1.00 97.00 580 ASP A CA 1
ATOM 4822 C C . ASP A 1 580 ? 8.175 -33.407 -36.567 1.00 97.00 580 ASP A C 1
ATOM 4824 O O . ASP A 1 580 ? 8.217 -34.637 -36.598 1.00 97.00 580 ASP A O 1
ATOM 4828 N N . VAL A 1 581 ? 8.348 -32.726 -35.433 1.00 95.94 581 VAL A N 1
ATOM 4829 C CA . VAL A 1 581 ? 8.627 -33.314 -34.116 1.00 95.94 581 VAL A CA 1
ATOM 4830 C C . VAL A 1 581 ? 7.381 -33.203 -33.244 1.00 95.94 581 VAL A C 1
ATOM 4832 O O . VAL A 1 581 ? 6.901 -32.102 -32.964 1.00 95.94 581 VAL A O 1
ATOM 4835 N N . SER A 1 582 ? 6.848 -34.333 -32.784 1.00 92.38 582 SER A N 1
ATOM 4836 C CA . SER A 1 582 ? 5.761 -34.368 -31.800 1.00 92.38 582 SER A CA 1
ATOM 4837 C C . SER A 1 582 ? 6.297 -34.036 -30.407 1.00 92.38 582 SER A C 1
ATOM 4839 O O . SER A 1 582 ? 7.174 -34.733 -29.906 1.00 92.38 582 SER A O 1
ATOM 4841 N N . MET A 1 583 ? 5.774 -32.986 -29.774 1.00 89.81 583 MET A N 1
ATOM 4842 C CA . MET A 1 583 ? 6.288 -32.492 -28.486 1.00 89.81 583 MET A CA 1
ATOM 4843 C C . MET A 1 583 ? 5.422 -32.941 -27.305 1.00 89.81 583 MET A C 1
ATOM 4845 O O . MET A 1 583 ? 5.934 -33.346 -26.267 1.00 89.81 583 MET A O 1
ATOM 4849 N N . ARG A 1 584 ? 4.095 -32.847 -27.461 1.00 84.38 584 ARG A N 1
ATOM 4850 C CA . ARG A 1 584 ? 3.052 -33.315 -26.529 1.00 84.38 584 ARG A CA 1
ATOM 4851 C C . ARG A 1 584 ? 1.830 -33.732 -27.348 1.00 84.38 584 ARG A C 1
ATOM 4853 O O . ARG A 1 584 ? 1.735 -33.353 -28.517 1.00 84.38 584 ARG A O 1
ATOM 4860 N N . ALA A 1 585 ? 0.886 -34.460 -26.750 1.00 82.62 585 ALA A N 1
ATOM 4861 C CA . ALA A 1 585 ? -0.379 -34.801 -27.404 1.00 82.62 585 ALA A CA 1
ATOM 4862 C C . ALA A 1 585 ? -1.022 -33.539 -28.022 1.00 82.62 585 ALA A C 1
ATOM 4864 O O . ALA A 1 585 ? -1.303 -32.565 -27.324 1.00 82.62 585 ALA A O 1
ATOM 4865 N N . GLY A 1 586 ? -1.159 -33.526 -29.352 1.00 87.94 586 GLY A N 1
ATOM 4866 C CA . GLY A 1 586 ? -1.737 -32.414 -30.115 1.00 87.94 586 GLY A CA 1
ATOM 4867 C C . GLY A 1 586 ? -0.801 -31.247 -30.471 1.00 87.94 586 GLY A C 1
ATOM 4868 O O . GLY A 1 586 ? -1.264 -30.301 -31.103 1.00 87.94 586 GLY A O 1
ATOM 4869 N N . LYS A 1 587 ? 0.495 -31.274 -30.118 1.00 92.75 587 LYS A N 1
ATOM 4870 C CA . LYS A 1 587 ? 1.463 -30.225 -30.506 1.00 92.75 587 LYS A CA 1
ATOM 4871 C C . LYS A 1 587 ? 2.635 -30.797 -31.308 1.00 92.75 587 LYS A C 1
ATOM 4873 O O . LYS A 1 587 ? 3.433 -31.573 -30.782 1.00 92.75 587 LYS A O 1
ATOM 4878 N N . THR A 1 588 ? 2.779 -30.343 -32.552 1.00 95.12 588 THR A N 1
ATOM 4879 C CA . THR A 1 588 ? 3.887 -30.677 -33.462 1.00 95.12 588 THR A CA 1
ATOM 4880 C C . THR A 1 588 ? 4.704 -29.427 -33.787 1.00 95.12 588 THR A C 1
ATOM 4882 O O . THR A 1 588 ? 4.134 -28.400 -34.157 1.00 95.12 588 THR A O 1
ATOM 4885 N N . GLY A 1 589 ? 6.027 -29.491 -33.643 1.00 95.94 589 GLY A N 1
ATOM 4886 C CA . GLY A 1 589 ? 6.952 -28.415 -34.005 1.00 95.94 589 GLY A CA 1
ATOM 4887 C C . GLY A 1 589 ? 7.788 -28.811 -35.219 1.00 95.94 589 GLY A C 1
ATOM 4888 O O . GLY A 1 589 ? 8.261 -29.940 -35.288 1.00 95.94 589 GLY A O 1
ATOM 4889 N N . ARG A 1 590 ? 7.980 -27.896 -36.173 1.00 97.38 590 ARG A N 1
ATOM 4890 C CA . ARG A 1 590 ? 8.764 -28.148 -37.390 1.00 97.38 590 ARG A CA 1
ATOM 4891 C C . ARG A 1 590 ? 10.181 -27.598 -37.256 1.00 97.38 590 ARG A C 1
ATOM 4893 O O . ARG A 1 590 ? 10.353 -26.409 -36.988 1.00 97.38 590 ARG A O 1
ATOM 4900 N N . ILE A 1 591 ? 11.182 -28.437 -37.499 1.00 97.38 591 ILE A N 1
ATOM 4901 C CA . ILE A 1 591 ? 12.596 -28.055 -37.606 1.00 97.38 591 ILE A CA 1
ATOM 4902 C C . ILE A 1 591 ? 12.964 -27.990 -39.076 1.00 97.38 591 ILE A C 1
ATOM 4904 O O . ILE A 1 591 ? 12.746 -28.951 -39.806 1.00 97.38 591 ILE A O 1
ATOM 4908 N N . ALA A 1 592 ? 13.541 -26.874 -39.504 1.00 97.25 592 ALA A N 1
ATOM 4909 C CA . ALA A 1 592 ? 14.132 -26.730 -40.825 1.00 97.25 592 ALA A CA 1
ATOM 4910 C C . ALA A 1 592 ? 15.658 -26.790 -40.685 1.00 97.25 592 ALA A C 1
ATOM 4912 O O . ALA A 1 592 ? 16.215 -26.022 -39.902 1.00 97.25 592 ALA A O 1
ATOM 4913 N N . VAL A 1 593 ? 16.304 -27.703 -41.412 1.00 97.00 593 VAL A N 1
ATOM 4914 C CA . VAL A 1 593 ? 17.761 -27.895 -41.403 1.00 97.00 593 VAL A CA 1
ATOM 4915 C C . VAL A 1 593 ? 18.342 -27.313 -42.691 1.00 97.00 593 VAL A C 1
ATOM 4917 O O . VAL A 1 593 ? 17.842 -27.595 -43.789 1.00 97.00 593 VAL A O 1
ATOM 4920 N N . TYR A 1 594 ? 19.372 -26.477 -42.563 1.00 96.38 594 TYR A N 1
ATOM 4921 C CA . TYR A 1 594 ? 20.046 -25.833 -43.689 1.00 96.38 594 TYR A CA 1
ATOM 4922 C C . TYR A 1 594 ? 21.453 -26.393 -43.893 1.00 96.38 594 TYR A C 1
ATOM 4924 O O . TYR A 1 594 ? 22.064 -26.969 -42.995 1.00 96.38 594 TYR A O 1
ATOM 4932 N N . GLU A 1 595 ? 21.981 -26.223 -45.104 1.00 94.88 595 GLU A N 1
ATOM 4933 C CA . GLU A 1 595 ? 23.321 -26.696 -45.429 1.00 94.88 595 GLU A CA 1
ATOM 4934 C C . GLU A 1 595 ? 24.390 -25.939 -44.619 1.00 94.88 595 GLU A C 1
ATOM 4936 O O . GLU A 1 595 ? 24.440 -24.701 -44.637 1.00 94.88 595 GLU A O 1
ATOM 4941 N N . GLY A 1 596 ? 25.252 -26.700 -43.938 1.00 94.38 596 GLY A N 1
ATOM 4942 C CA . GLY A 1 596 ? 26.315 -26.186 -43.073 1.00 94.38 596 GLY A CA 1
ATOM 4943 C C . GLY A 1 596 ? 25.891 -25.904 -41.629 1.00 94.38 596 GLY A C 1
ATOM 4944 O O . GLY A 1 596 ? 26.712 -25.403 -40.862 1.00 94.38 596 GLY A O 1
ATOM 4945 N N . ASP A 1 597 ? 24.647 -26.206 -41.252 1.00 96.56 597 ASP A N 1
ATOM 4946 C CA . ASP A 1 597 ? 24.218 -26.134 -39.856 1.00 96.56 597 ASP A CA 1
ATOM 4947 C C . ASP A 1 597 ? 24.873 -27.242 -39.016 1.00 96.56 597 ASP A C 1
ATOM 4949 O O . ASP A 1 597 ? 25.057 -28.370 -39.476 1.00 96.56 597 ASP A O 1
ATOM 4953 N N . ASP A 1 598 ? 25.179 -26.940 -37.752 1.00 97.12 598 ASP A N 1
ATOM 4954 C CA . ASP A 1 598 ? 25.627 -27.941 -36.785 1.00 97.12 598 ASP A CA 1
ATOM 4955 C C . ASP A 1 598 ? 24.411 -28.638 -36.126 1.00 97.12 598 ASP A C 1
ATOM 4957 O O . ASP A 1 598 ? 23.527 -27.960 -35.581 1.00 97.12 598 ASP A O 1
ATOM 4961 N N . PRO A 1 599 ? 24.339 -29.988 -36.132 1.00 97.44 599 PRO A N 1
ATOM 4962 C CA . PRO A 1 599 ? 23.219 -30.726 -35.547 1.00 97.44 599 PRO A CA 1
ATOM 4963 C C . PRO A 1 599 ? 22.991 -30.391 -34.069 1.00 97.44 599 PRO A C 1
ATOM 4965 O O . PRO A 1 599 ? 21.840 -30.344 -33.620 1.00 97.44 599 PRO A O 1
ATOM 4968 N N . TYR A 1 600 ? 24.052 -30.132 -33.298 1.00 97.50 600 TYR A N 1
ATOM 4969 C CA . TYR A 1 600 ? 23.921 -29.872 -31.865 1.00 97.50 600 TYR A CA 1
ATOM 4970 C C . TYR A 1 600 ? 23.249 -28.524 -31.596 1.00 97.50 600 TYR A C 1
ATOM 4972 O O . TYR A 1 600 ? 22.299 -28.439 -30.816 1.00 97.50 600 TYR A O 1
ATOM 4980 N N . THR A 1 601 ? 23.683 -27.463 -32.271 1.00 96.38 601 THR A N 1
ATOM 4981 C CA . THR A 1 601 ? 23.085 -26.128 -32.120 1.00 96.38 601 THR A CA 1
ATOM 4982 C C . THR A 1 601 ? 21.635 -26.066 -32.600 1.00 96.38 601 THR A C 1
ATOM 4984 O O . THR A 1 601 ? 20.799 -25.505 -31.884 1.00 96.38 601 THR A O 1
ATOM 4987 N N . VAL A 1 602 ? 21.298 -26.676 -33.745 1.00 97.06 602 VAL A N 1
ATOM 4988 C CA . VAL A 1 602 ? 19.911 -26.721 -34.255 1.00 97.06 602 VAL A CA 1
ATOM 4989 C C . VAL A 1 602 ? 18.987 -27.418 -33.258 1.00 97.06 602 VAL A C 1
ATOM 4991 O O . VAL A 1 602 ? 17.948 -26.872 -32.875 1.00 97.06 602 VAL A O 1
ATOM 4994 N N . THR A 1 603 ? 19.388 -28.596 -32.777 1.00 97.12 603 THR A N 1
ATOM 4995 C CA . THR A 1 603 ? 18.580 -29.372 -31.827 1.00 97.12 603 THR A CA 1
ATOM 4996 C C . THR A 1 603 ? 18.506 -28.725 -30.452 1.00 97.12 603 THR A C 1
ATOM 4998 O O . THR A 1 603 ? 17.431 -28.704 -29.858 1.00 97.12 603 THR A O 1
ATOM 5001 N N . ASN A 1 604 ? 19.586 -28.117 -29.953 1.00 97.25 604 ASN A N 1
ATOM 5002 C CA . ASN A 1 604 ? 19.586 -27.432 -28.661 1.00 97.25 604 ASN A CA 1
ATOM 5003 C C . ASN A 1 604 ? 18.728 -26.159 -28.681 1.00 97.25 604 ASN A C 1
ATOM 5005 O O . ASN A 1 604 ? 18.003 -25.897 -27.723 1.00 97.25 604 ASN A O 1
ATOM 5009 N N . ASN A 1 605 ? 18.761 -25.385 -29.769 1.00 96.19 605 ASN A N 1
ATOM 5010 C CA . ASN A 1 605 ? 17.905 -24.206 -29.924 1.00 96.19 605 ASN A CA 1
ATOM 5011 C C . ASN A 1 605 ? 16.427 -24.600 -30.011 1.00 96.19 605 ASN A C 1
ATOM 5013 O O . ASN A 1 605 ? 15.580 -23.965 -29.375 1.00 96.19 605 ASN A O 1
ATOM 5017 N N . PHE A 1 606 ? 16.118 -25.675 -30.739 1.00 97.00 606 PHE A N 1
ATOM 5018 C CA . PHE A 1 606 ? 14.758 -26.198 -30.807 1.00 97.00 606 PHE A CA 1
ATOM 5019 C C . PHE A 1 606 ? 14.291 -26.735 -29.449 1.00 97.00 606 PHE A C 1
ATOM 5021 O O . PHE A 1 606 ? 13.233 -26.341 -28.963 1.00 97.00 606 PHE A O 1
ATOM 5028 N N . ALA A 1 607 ? 15.116 -27.545 -28.783 1.00 96.56 607 ALA A N 1
ATOM 5029 C CA . ALA A 1 607 ? 14.828 -28.088 -27.461 1.00 96.56 607 ALA A CA 1
ATOM 5030 C C . ALA A 1 607 ? 14.594 -26.984 -26.420 1.00 96.56 607 ALA A C 1
ATOM 5032 O O . ALA A 1 607 ? 13.651 -27.078 -25.643 1.00 96.56 607 ALA A O 1
ATOM 5033 N N . LYS A 1 608 ? 15.380 -25.898 -26.450 1.00 96.25 608 LYS A N 1
ATOM 5034 C CA . LYS A 1 608 ? 15.157 -24.715 -25.602 1.00 96.25 608 LYS A CA 1
ATOM 5035 C C . LYS A 1 608 ? 13.844 -23.999 -25.923 1.00 96.25 608 LYS A C 1
ATOM 5037 O O . LYS A 1 608 ? 13.120 -23.634 -25.005 1.00 96.25 608 LYS A O 1
ATOM 5042 N N . SER A 1 609 ? 13.524 -23.818 -27.205 1.00 94.88 609 SER A N 1
ATOM 5043 C CA . SER A 1 609 ? 12.306 -23.105 -27.629 1.00 94.88 609 SER A CA 1
ATOM 5044 C C . SER A 1 609 ? 11.026 -23.855 -27.253 1.00 94.88 609 SER A C 1
ATOM 5046 O O . SER A 1 609 ? 10.009 -23.232 -26.961 1.00 94.88 609 SER A O 1
ATOM 5048 N N . PHE A 1 610 ? 11.083 -25.189 -27.249 1.00 94.75 610 PHE A N 1
ATOM 5049 C CA . PHE A 1 610 ? 9.929 -26.062 -27.030 1.00 94.75 610 PHE A CA 1
ATOM 5050 C C . PHE A 1 610 ? 9.979 -26.857 -25.720 1.00 94.75 610 PHE A C 1
ATOM 5052 O O . PHE A 1 610 ? 9.109 -27.692 -25.483 1.00 94.75 610 PHE A O 1
ATOM 5059 N N . GLN A 1 611 ? 10.966 -26.576 -24.865 1.00 94.38 611 GLN A N 1
ATOM 5060 C CA . GLN A 1 611 ? 11.164 -27.219 -23.562 1.00 94.38 611 GLN A CA 1
ATOM 5061 C C . GLN A 1 611 ? 11.250 -28.757 -23.651 1.00 94.38 611 GLN A C 1
ATOM 5063 O O . GLN A 1 611 ? 10.660 -29.473 -22.845 1.00 94.38 611 GLN A O 1
ATOM 5068 N N . ILE A 1 612 ? 11.979 -29.276 -24.646 1.00 95.12 612 ILE A N 1
ATOM 5069 C CA . ILE A 1 612 ? 12.231 -30.718 -24.806 1.00 95.12 612 ILE A CA 1
ATOM 5070 C C . ILE A 1 612 ? 13.449 -31.102 -23.953 1.00 95.12 612 ILE A C 1
ATOM 5072 O O . ILE A 1 612 ? 14.549 -30.588 -24.173 1.00 95.12 612 ILE A O 1
ATOM 5076 N N . THR A 1 613 ? 13.268 -32.011 -22.995 1.00 94.00 613 THR A N 1
ATOM 5077 C CA . THR A 1 613 ? 14.313 -32.495 -22.074 1.00 94.00 613 THR A CA 1
ATOM 5078 C C . THR A 1 613 ? 14.526 -34.012 -22.198 1.00 94.00 613 THR A C 1
ATOM 5080 O O . THR A 1 613 ? 13.692 -34.720 -22.760 1.00 94.00 613 THR A O 1
ATOM 5083 N N . GLY A 1 614 ? 15.668 -34.509 -21.705 1.00 91.38 614 GLY A N 1
ATOM 5084 C CA . GLY A 1 614 ? 15.962 -35.946 -21.595 1.00 91.38 614 GLY A CA 1
ATOM 5085 C C . GLY A 1 614 ? 16.211 -36.676 -22.924 1.00 91.38 614 GLY A C 1
ATOM 5086 O O . GLY A 1 614 ? 16.818 -36.127 -23.847 1.00 91.38 614 GLY A O 1
ATOM 5087 N N . GLU A 1 615 ? 15.742 -37.923 -23.004 1.00 91.75 615 GLU A N 1
ATOM 5088 C CA . GLU A 1 615 ? 15.945 -38.863 -24.122 1.00 91.75 615 GLU A CA 1
ATOM 5089 C C . GLU A 1 615 ? 15.423 -38.322 -25.461 1.00 91.75 615 GLU A C 1
ATOM 5091 O O . GLU A 1 615 ? 16.110 -38.407 -26.477 1.00 91.75 615 GLU A O 1
ATOM 5096 N N . ASN A 1 616 ? 14.275 -37.636 -25.456 1.00 91.19 616 ASN A N 1
ATOM 5097 C CA . ASN A 1 616 ? 13.686 -37.039 -26.662 1.00 91.19 616 ASN A CA 1
ATOM 5098 C C . A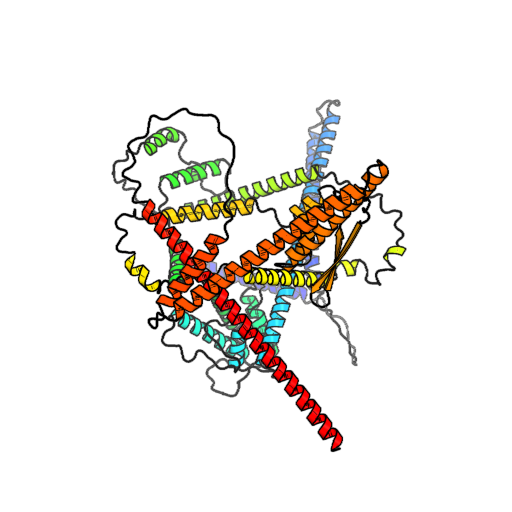SN A 1 616 ? 14.614 -36.004 -27.325 1.00 91.19 616 ASN A C 1
ATOM 5100 O O . ASN A 1 616 ? 14.598 -35.836 -28.545 1.00 91.19 616 ASN A O 1
ATOM 5104 N N . LYS A 1 617 ? 15.445 -35.302 -26.539 1.00 95.25 617 LYS A N 1
ATOM 5105 C CA . LYS A 1 617 ? 16.450 -34.370 -27.075 1.00 95.25 617 LYS A CA 1
ATOM 5106 C C . LYS A 1 617 ? 17.587 -35.124 -27.770 1.00 95.25 617 LYS A C 1
ATOM 5108 O O . LYS A 1 617 ? 18.054 -34.673 -28.815 1.00 95.25 617 LYS A O 1
ATOM 5113 N N . GLN A 1 618 ? 18.028 -36.245 -27.199 1.00 94.62 618 GLN A N 1
ATOM 5114 C CA . GLN A 1 618 ? 19.085 -37.083 -27.773 1.00 94.62 618 GLN A CA 1
ATOM 5115 C C . GLN A 1 618 ? 18.606 -37.777 -29.049 1.00 94.62 618 GLN A C 1
ATOM 5117 O O . GLN A 1 618 ? 19.308 -37.753 -30.059 1.00 94.62 618 GLN A O 1
ATOM 5122 N N . GLU A 1 619 ? 17.382 -38.307 -29.043 1.00 94.12 619 GLU A N 1
ATOM 5123 C CA . GLU A 1 619 ? 16.768 -38.898 -30.230 1.00 94.12 619 GLU A CA 1
ATOM 5124 C C . GLU A 1 619 ? 16.639 -37.863 -31.356 1.00 94.12 619 GLU A C 1
ATOM 5126 O O . GLU A 1 619 ? 17.007 -38.123 -32.504 1.00 94.12 619 GLU A O 1
ATOM 5131 N N . LEU A 1 620 ? 16.184 -36.651 -31.024 1.00 96.19 620 LEU A N 1
ATOM 5132 C CA . LEU A 1 620 ? 16.093 -35.559 -31.985 1.00 96.19 620 LEU A CA 1
ATOM 5133 C C . LEU A 1 620 ? 17.466 -35.179 -32.561 1.00 96.19 620 LEU A C 1
ATOM 5135 O O . LEU A 1 620 ? 17.583 -34.956 -33.767 1.00 96.19 620 LEU A O 1
ATOM 5139 N N . PHE A 1 621 ? 18.499 -35.124 -31.716 1.00 97.38 621 PHE A N 1
ATOM 5140 C CA . PHE A 1 621 ? 19.878 -34.876 -32.138 1.00 97.38 621 PHE A CA 1
ATOM 5141 C C . PHE A 1 621 ? 20.373 -35.937 -33.122 1.00 97.38 621 PHE A C 1
ATOM 5143 O O . PHE A 1 621 ? 20.867 -35.579 -34.193 1.00 97.38 621 PHE A O 1
ATOM 5150 N N . LEU A 1 622 ? 20.182 -37.220 -32.805 1.00 95.69 622 LEU A N 1
ATOM 5151 C CA . LEU A 1 622 ? 20.563 -38.325 -33.685 1.00 95.69 622 LEU A CA 1
ATOM 5152 C C . LEU A 1 622 ? 19.836 -38.234 -35.031 1.00 95.69 622 LEU A C 1
ATOM 5154 O O . LEU A 1 622 ? 20.483 -38.287 -36.074 1.00 95.69 622 LEU A O 1
ATOM 5158 N N . ARG A 1 623 ? 18.519 -37.987 -35.025 1.00 95.38 623 ARG A N 1
ATOM 5159 C CA . ARG A 1 623 ? 17.726 -37.838 -36.258 1.00 95.38 623 ARG A CA 1
ATOM 5160 C C . ARG A 1 623 ? 18.208 -36.679 -37.135 1.00 95.38 623 ARG A C 1
ATOM 5162 O O . ARG A 1 623 ? 18.291 -36.843 -38.350 1.00 95.38 623 ARG A O 1
ATOM 5169 N N . VAL A 1 624 ? 18.521 -35.518 -36.552 1.00 96.81 624 VAL A N 1
ATOM 5170 C CA . VAL A 1 624 ? 19.046 -34.364 -37.309 1.00 96.81 624 VAL A CA 1
ATOM 5171 C C . VAL A 1 624 ? 20.443 -34.661 -37.852 1.00 96.81 624 VAL A C 1
ATOM 5173 O O . VAL A 1 624 ? 20.702 -34.396 -39.026 1.00 96.81 624 VAL A O 1
ATOM 5176 N N . LYS A 1 625 ? 21.319 -35.261 -37.037 1.00 96.75 625 LYS A N 1
ATOM 5177 C CA . LYS A 1 625 ? 22.684 -35.623 -37.434 1.00 96.75 625 LYS A CA 1
ATOM 5178 C C . LYS A 1 625 ? 22.694 -36.591 -38.620 1.00 96.75 625 LYS A C 1
ATOM 5180 O O . LYS A 1 625 ? 23.306 -36.281 -39.635 1.00 96.75 625 LYS A O 1
ATOM 5185 N N . THR A 1 626 ? 21.939 -37.689 -38.546 1.00 93.25 626 THR A N 1
ATOM 5186 C CA . THR A 1 626 ? 21.850 -38.680 -39.634 1.00 93.25 626 THR A CA 1
ATOM 5187 C C . THR A 1 626 ? 21.416 -38.054 -40.961 1.00 93.25 626 THR A C 1
ATOM 5189 O O . THR A 1 626 ? 21.877 -38.462 -42.022 1.00 93.25 626 THR A O 1
ATOM 5192 N N . GLN A 1 627 ? 20.541 -37.050 -40.921 1.00 95.19 627 GLN A N 1
ATOM 5193 C CA . GLN A 1 627 ? 20.005 -36.416 -42.127 1.00 95.19 627 GLN A CA 1
ATOM 5194 C C . GLN A 1 627 ? 20.981 -35.404 -42.731 1.00 95.19 627 GLN A C 1
ATOM 5196 O O . GLN A 1 627 ? 21.084 -35.313 -43.953 1.00 95.19 627 GLN A O 1
ATOM 5201 N N . ILE A 1 628 ? 21.748 -34.699 -41.893 1.00 95.94 628 ILE A N 1
ATOM 5202 C CA . ILE A 1 628 ? 22.876 -33.874 -42.345 1.00 95.94 628 ILE A CA 1
ATOM 5203 C C . ILE A 1 628 ? 23.951 -34.758 -42.983 1.00 95.94 628 ILE A C 1
ATOM 5205 O O . ILE A 1 628 ? 24.401 -34.464 -44.090 1.00 95.94 628 ILE A O 1
ATOM 5209 N N . ASP A 1 629 ? 24.318 -35.862 -42.331 1.00 93.19 629 ASP A N 1
ATOM 5210 C CA . ASP A 1 629 ? 25.336 -36.789 -42.833 1.00 93.19 629 ASP A CA 1
ATOM 5211 C C . ASP A 1 629 ? 24.911 -37.408 -44.173 1.00 93.19 629 ASP A C 1
ATOM 5213 O O . ASP A 1 629 ? 25.693 -37.424 -45.127 1.00 93.19 629 ASP A O 1
ATOM 5217 N N . LYS A 1 630 ? 23.640 -37.820 -44.288 1.00 92.25 630 LYS A N 1
ATOM 5218 C CA . LYS A 1 630 ? 23.063 -38.323 -45.540 1.00 92.25 630 LYS A CA 1
ATOM 5219 C C . LYS A 1 630 ? 23.126 -37.283 -46.661 1.00 92.25 630 LYS A C 1
ATOM 5221 O O . LYS A 1 630 ? 23.575 -37.597 -47.760 1.00 92.25 630 LYS A O 1
ATOM 5226 N N . HIS A 1 631 ? 22.723 -36.043 -46.387 1.00 94.69 631 HIS A N 1
ATOM 5227 C CA . HIS A 1 631 ? 22.755 -34.972 -47.384 1.00 94.69 631 HIS A CA 1
ATOM 5228 C C . HIS A 1 631 ? 24.186 -34.633 -47.831 1.00 94.69 631 HIS A C 1
ATOM 5230 O O . HIS A 1 631 ? 24.444 -34.429 -49.018 1.00 94.69 631 HIS A O 1
ATOM 5236 N N . ASN A 1 632 ? 25.138 -34.624 -46.895 1.00 92.69 632 ASN A N 1
ATOM 5237 C CA . ASN A 1 632 ? 26.549 -34.409 -47.204 1.00 92.69 632 ASN A CA 1
ATOM 5238 C C . ASN A 1 632 ? 27.115 -35.533 -48.085 1.00 92.69 632 ASN A C 1
ATOM 5240 O O . ASN A 1 632 ? 27.856 -35.244 -49.027 1.00 92.69 632 ASN A O 1
ATOM 5244 N N . ALA A 1 633 ? 26.736 -36.788 -47.825 1.00 88.44 633 ALA A N 1
ATOM 5245 C CA . ALA A 1 633 ? 27.125 -37.933 -48.646 1.00 88.44 633 ALA A CA 1
ATOM 5246 C C . ALA A 1 633 ? 26.545 -37.848 -50.070 1.00 88.44 633 ALA A C 1
ATOM 5248 O O . ALA A 1 633 ? 27.286 -38.000 -51.042 1.00 88.44 633 ALA A O 1
ATOM 5249 N N . GLU A 1 634 ? 25.256 -37.518 -50.214 1.00 91.69 634 GLU A N 1
ATOM 5250 C CA . GLU A 1 634 ? 24.611 -37.300 -51.522 1.00 91.69 634 GLU A CA 1
ATOM 5251 C C . GLU A 1 634 ? 25.299 -36.173 -52.305 1.00 91.69 634 GLU A C 1
ATOM 5253 O O . GLU A 1 634 ? 25.562 -36.298 -53.503 1.00 91.69 634 GLU A O 1
ATOM 5258 N N . LYS A 1 635 ? 25.669 -35.084 -51.622 1.00 92.75 635 LYS A N 1
ATOM 5259 C CA . LYS A 1 635 ? 26.387 -33.967 -52.239 1.00 92.75 635 LYS A CA 1
ATOM 5260 C C . LYS A 1 635 ? 27.813 -34.336 -52.653 1.00 92.75 635 LYS A C 1
ATOM 5262 O O . LYS A 1 635 ? 28.305 -33.811 -53.653 1.00 92.75 635 LYS A O 1
ATOM 5267 N N . MET A 1 636 ? 28.496 -35.203 -51.902 1.00 87.94 636 MET A N 1
ATOM 5268 C CA . MET A 1 636 ? 29.804 -35.738 -52.300 1.00 87.94 636 MET A CA 1
ATOM 5269 C C . MET A 1 636 ? 29.689 -36.636 -53.533 1.00 87.94 636 MET A C 1
ATOM 5271 O O . MET A 1 636 ? 30.465 -36.454 -54.468 1.00 87.94 636 MET A O 1
ATOM 5275 N N . LEU A 1 637 ? 28.686 -37.517 -53.581 1.00 86.31 637 LEU A N 1
ATOM 5276 C CA . LEU A 1 637 ? 28.409 -38.374 -54.738 1.00 86.31 637 LEU A CA 1
ATOM 5277 C C . LEU A 1 637 ? 28.151 -37.558 -56.011 1.00 86.31 637 LEU A C 1
ATOM 5279 O O . LEU A 1 637 ? 28.798 -37.794 -57.027 1.00 86.31 637 LEU A O 1
ATOM 5283 N N . GLN A 1 638 ? 27.309 -36.524 -55.936 1.00 89.75 638 GLN A N 1
ATOM 5284 C CA . GLN A 1 638 ? 27.066 -35.626 -57.074 1.00 89.75 638 GLN A CA 1
ATOM 5285 C C . GLN A 1 638 ? 28.344 -34.920 -57.553 1.00 89.75 638 GLN A C 1
ATOM 5287 O O . GLN A 1 638 ? 28.536 -34.714 -58.749 1.00 89.75 638 GLN A O 1
ATOM 5292 N N . LYS A 1 639 ? 29.246 -34.545 -56.634 1.00 88.62 639 LYS A N 1
ATOM 5293 C CA . LYS A 1 639 ? 30.546 -33.961 -57.008 1.00 88.62 639 LYS A CA 1
ATOM 5294 C C . LYS A 1 639 ? 31.455 -34.979 -57.700 1.00 88.62 639 LYS A C 1
ATOM 5296 O O . LYS A 1 639 ? 32.143 -34.600 -58.642 1.00 88.62 639 LYS A O 1
ATOM 5301 N N . MET A 1 640 ? 31.458 -36.236 -57.256 1.00 83.06 640 MET A N 1
ATOM 5302 C CA . MET A 1 640 ? 32.240 -37.315 -57.875 1.00 83.06 640 MET A CA 1
ATOM 5303 C C . MET A 1 640 ? 31.737 -37.646 -59.283 1.00 83.06 640 MET A C 1
ATOM 5305 O O . MET A 1 640 ? 32.546 -37.748 -60.204 1.00 83.06 640 MET A O 1
ATOM 5309 N N . GLU A 1 641 ? 30.416 -37.704 -59.478 1.00 85.50 641 GLU A N 1
ATOM 5310 C CA . GLU A 1 641 ? 29.800 -37.890 -60.801 1.00 85.50 641 GLU A CA 1
ATOM 5311 C C . GLU A 1 641 ? 30.219 -36.786 -61.780 1.00 85.50 641 GLU A C 1
ATOM 5313 O O . GLU A 1 641 ? 30.595 -37.066 -62.918 1.00 85.50 641 GLU A O 1
ATOM 5318 N N . MET A 1 642 ? 30.233 -35.530 -61.322 1.00 85.19 642 MET A N 1
ATOM 5319 C CA . MET A 1 642 ? 30.680 -34.390 -62.132 1.00 85.19 642 MET A CA 1
ATOM 5320 C C . MET A 1 642 ? 32.183 -34.427 -62.452 1.00 85.19 642 MET A C 1
ATOM 5322 O O . MET A 1 642 ? 32.602 -33.847 -63.453 1.00 85.19 642 MET A O 1
ATOM 5326 N N . ASN A 1 643 ? 32.986 -35.114 -61.635 1.00 86.50 643 ASN A N 1
ATOM 5327 C CA . ASN A 1 643 ? 34.431 -35.257 -61.821 1.00 86.50 643 ASN A CA 1
ATOM 5328 C C . ASN A 1 643 ? 34.826 -36.519 -62.617 1.00 86.50 643 ASN A C 1
ATOM 5330 O O . ASN A 1 643 ? 36.007 -36.699 -62.909 1.00 86.50 643 ASN A O 1
ATOM 5334 N N . GLY A 1 644 ? 33.868 -37.376 -62.995 1.00 85.69 644 GLY A N 1
ATOM 5335 C CA . GLY A 1 644 ? 34.125 -38.614 -63.741 1.00 85.69 644 GLY A CA 1
ATOM 5336 C C . GLY A 1 644 ? 34.734 -39.751 -62.909 1.00 85.69 644 GLY A C 1
ATOM 5337 O O . GLY A 1 644 ? 35.242 -40.717 -63.477 1.00 85.69 644 GLY A O 1
ATOM 5338 N N . GLU A 1 645 ? 34.696 -39.651 -61.579 1.00 79.62 645 GLU A N 1
ATOM 5339 C CA . GLU A 1 645 ? 35.113 -40.724 -60.670 1.00 79.62 645 GLU A CA 1
ATOM 5340 C C . GLU A 1 645 ? 33.989 -41.767 -60.540 1.00 79.62 645 GLU A C 1
ATOM 5342 O O . GLU A 1 645 ? 32.809 -41.419 -60.569 1.00 79.62 645 GLU A O 1
ATOM 5347 N N . ASN A 1 646 ? 34.331 -43.056 -60.421 1.00 82.81 646 ASN A N 1
ATOM 5348 C CA . ASN A 1 646 ? 33.344 -44.139 -60.380 1.00 82.81 646 ASN A CA 1
ATOM 5349 C C . ASN A 1 646 ? 32.552 -44.119 -59.049 1.00 82.81 646 ASN A C 1
ATOM 5351 O O . ASN A 1 646 ? 33.122 -44.462 -58.009 1.00 82.81 646 ASN A O 1
ATOM 5355 N N . PRO A 1 647 ? 31.239 -43.802 -59.045 1.00 77.38 647 PRO A N 1
ATOM 5356 C CA . PRO A 1 647 ? 30.452 -43.669 -57.814 1.00 77.38 647 PRO A CA 1
ATOM 5357 C C . PRO A 1 647 ? 30.314 -44.984 -57.037 1.00 77.38 647 PRO A C 1
ATOM 5359 O O . PRO A 1 647 ? 30.083 -44.970 -55.827 1.00 77.38 647 PRO A O 1
ATOM 5362 N N . GLN A 1 648 ? 30.464 -46.130 -57.713 1.00 79.06 648 GLN A N 1
ATOM 5363 C CA . GLN A 1 648 ? 30.258 -47.441 -57.097 1.00 79.06 648 GLN A CA 1
ATOM 5364 C C . GLN A 1 648 ? 31.293 -47.766 -56.019 1.00 79.06 648 GLN A C 1
ATOM 5366 O O . GLN A 1 648 ? 30.939 -48.360 -55.004 1.00 79.06 648 GLN A O 1
ATOM 5371 N N . GLU A 1 649 ? 32.542 -47.329 -56.186 1.00 79.94 649 GLU A N 1
ATOM 5372 C CA . GLU A 1 649 ? 33.595 -47.578 -55.196 1.00 79.94 649 GLU A CA 1
ATOM 5373 C C . GLU A 1 649 ? 33.326 -46.809 -53.891 1.00 79.94 649 GLU A C 1
ATOM 5375 O O . GLU A 1 649 ? 33.544 -47.318 -52.789 1.00 79.94 649 GLU A O 1
ATOM 5380 N N . TYR A 1 650 ? 32.765 -45.601 -53.998 1.00 77.94 650 TYR A N 1
ATOM 5381 C CA . TYR A 1 650 ? 32.400 -44.790 -52.841 1.00 77.94 650 TYR A CA 1
ATOM 5382 C C . TYR A 1 650 ? 31.149 -45.315 -52.126 1.00 77.94 650 TYR A C 1
ATOM 5384 O O . TYR A 1 650 ? 31.143 -45.388 -50.896 1.00 77.94 650 TYR A O 1
ATOM 5392 N N . ILE A 1 651 ? 30.121 -45.741 -52.873 1.00 78.94 651 ILE A N 1
ATOM 5393 C CA . ILE A 1 651 ? 28.921 -46.380 -52.300 1.00 78.94 651 ILE A CA 1
ATOM 5394 C C . ILE A 1 651 ? 29.319 -47.633 -51.515 1.00 78.94 651 ILE A C 1
ATOM 5396 O O . ILE A 1 651 ? 28.918 -47.786 -50.364 1.00 78.94 651 ILE A O 1
ATOM 5400 N N . GLN A 1 652 ? 30.190 -48.470 -52.083 1.00 82.81 652 GLN A N 1
ATOM 5401 C CA . GLN A 1 652 ? 30.665 -49.682 -51.417 1.00 82.81 652 GLN A CA 1
ATOM 5402 C C . GLN A 1 652 ? 31.470 -49.365 -50.145 1.00 82.81 652 GLN A C 1
ATOM 5404 O O . GLN A 1 652 ? 31.352 -50.054 -49.131 1.00 82.81 652 GLN A O 1
ATOM 5409 N N . LYS A 1 653 ? 32.254 -48.280 -50.152 1.00 81.25 653 LYS A N 1
ATOM 5410 C CA . LYS A 1 653 ? 32.979 -47.809 -48.963 1.00 81.25 653 LYS A CA 1
ATOM 5411 C C . LYS A 1 653 ? 32.041 -47.278 -47.874 1.00 81.25 653 LYS A C 1
ATOM 5413 O O . LYS A 1 653 ? 32.301 -47.521 -46.696 1.00 81.25 653 LYS A O 1
ATOM 5418 N N . LEU A 1 654 ? 30.962 -46.587 -48.248 1.00 76.81 654 LEU A N 1
ATOM 5419 C CA . LEU A 1 654 ? 29.936 -46.114 -47.312 1.00 76.81 654 LEU A CA 1
ATOM 5420 C C . LEU A 1 654 ? 29.139 -47.270 -46.700 1.00 76.81 654 LEU A C 1
ATOM 5422 O O . LEU A 1 654 ? 28.950 -47.282 -45.485 1.00 76.81 654 LEU A O 1
ATOM 5426 N N . GLU A 1 655 ? 28.728 -48.253 -47.504 1.00 83.44 655 GLU A N 1
ATOM 5427 C CA . GLU A 1 655 ? 28.039 -49.453 -47.011 1.00 83.44 655 GLU A CA 1
ATOM 5428 C C . GLU A 1 655 ? 28.915 -50.231 -46.025 1.00 83.44 655 GLU A C 1
ATOM 5430 O O . GLU A 1 655 ? 28.455 -50.597 -44.944 1.00 83.44 655 GLU A O 1
ATOM 5435 N N . ASN A 1 656 ? 30.205 -50.400 -46.332 1.00 81.12 656 ASN A N 1
ATOM 5436 C CA . ASN A 1 656 ? 31.149 -51.045 -45.420 1.00 81.12 656 ASN A CA 1
ATOM 5437 C C . ASN A 1 656 ? 31.302 -50.273 -44.099 1.00 81.12 656 ASN A C 1
ATOM 5439 O O . ASN A 1 656 ? 31.325 -50.886 -43.033 1.00 81.12 656 ASN A O 1
ATOM 5443 N N . LEU A 1 657 ? 31.357 -48.937 -44.147 1.00 77.38 657 LEU A N 1
ATOM 5444 C CA . LEU A 1 657 ? 31.455 -48.100 -42.947 1.00 77.38 657 LEU A CA 1
ATOM 5445 C C . LEU A 1 657 ? 30.179 -48.174 -42.091 1.00 77.38 657 LEU A C 1
ATOM 5447 O O . LEU A 1 657 ? 30.249 -48.223 -40.862 1.00 77.38 657 LEU A O 1
ATOM 5451 N N . GLN A 1 658 ? 29.010 -48.199 -42.735 1.00 77.44 658 GLN A N 1
ATOM 5452 C CA . GLN A 1 658 ? 27.720 -48.294 -42.057 1.00 77.44 658 GLN A CA 1
ATOM 5453 C C . GLN A 1 658 ? 27.528 -49.671 -41.409 1.00 77.44 658 GLN A C 1
ATOM 5455 O O . GLN A 1 658 ? 27.102 -49.742 -40.255 1.00 77.44 658 GLN A O 1
ATOM 5460 N N . ASN A 1 659 ? 27.908 -50.746 -42.102 1.00 82.25 659 ASN A N 1
ATOM 5461 C CA . ASN A 1 659 ? 27.903 -52.101 -41.550 1.00 82.25 659 ASN A CA 1
ATOM 5462 C C . ASN A 1 659 ? 28.861 -52.214 -40.354 1.00 82.25 659 ASN A C 1
ATOM 5464 O O . ASN A 1 659 ? 28.481 -52.747 -39.315 1.00 82.25 659 ASN A O 1
ATOM 5468 N N . GLN A 1 660 ? 30.051 -51.611 -40.442 1.00 82.44 660 GLN A N 1
ATOM 5469 C CA . GLN A 1 660 ? 31.007 -51.579 -39.334 1.00 82.44 660 GLN A CA 1
ATOM 5470 C C . GLN A 1 660 ? 30.455 -50.835 -38.102 1.00 82.44 660 GLN A C 1
ATOM 5472 O O . GLN A 1 660 ? 30.645 -51.283 -36.972 1.00 82.44 660 GLN A O 1
ATOM 5477 N N . GLN A 1 661 ? 29.733 -49.723 -38.291 1.00 75.06 661 GLN A N 1
ATOM 5478 C CA . GLN A 1 661 ? 29.076 -49.016 -37.181 1.00 75.06 661 GLN A CA 1
ATOM 5479 C C . GLN A 1 661 ? 27.918 -49.820 -36.574 1.00 75.06 661 GLN A C 1
ATOM 5481 O O . GLN A 1 661 ? 27.737 -49.813 -35.355 1.00 75.06 661 GLN A O 1
ATOM 5486 N N . GLN A 1 662 ? 27.132 -50.522 -37.394 1.00 77.69 662 GLN A N 1
ATOM 5487 C CA . GLN A 1 662 ? 26.067 -51.399 -36.900 1.00 77.69 662 GLN A CA 1
ATOM 5488 C C . GLN A 1 662 ? 26.630 -52.564 -36.082 1.00 77.69 662 GLN A C 1
ATOM 5490 O O . GLN A 1 662 ? 26.095 -52.858 -35.013 1.00 77.69 662 GLN A O 1
ATOM 5495 N N . GLU A 1 663 ? 27.737 -53.166 -36.523 1.00 81.19 663 GLU A N 1
ATOM 5496 C CA . GLU A 1 663 ? 28.446 -54.194 -35.756 1.00 81.19 663 GLU A CA 1
ATOM 5497 C C . GLU A 1 663 ? 28.971 -53.650 -34.422 1.00 81.19 663 GLU A C 1
ATOM 5499 O O . GLU A 1 663 ? 28.752 -54.278 -33.387 1.00 81.19 663 GLU A O 1
ATOM 5504 N N . GLN A 1 664 ? 29.587 -52.461 -34.401 1.00 76.88 664 GLN A N 1
ATOM 5505 C CA . GLN A 1 664 ? 30.060 -51.837 -33.156 1.00 76.88 664 GLN A CA 1
ATOM 5506 C C . GLN A 1 664 ? 28.920 -51.576 -32.161 1.00 76.88 664 GLN A C 1
ATOM 5508 O O . GLN A 1 664 ? 29.053 -51.895 -30.979 1.00 76.88 664 GLN A O 1
ATOM 5513 N N . ASN A 1 665 ? 27.779 -51.069 -32.635 1.00 76.12 665 ASN A N 1
ATOM 5514 C CA . ASN A 1 665 ? 26.604 -50.847 -31.789 1.00 76.12 665 ASN A CA 1
ATOM 5515 C C . ASN A 1 665 ? 26.013 -52.166 -31.266 1.00 76.12 665 ASN A C 1
ATOM 5517 O O . ASN A 1 665 ? 25.597 -52.240 -30.108 1.00 76.12 665 ASN A O 1
ATOM 5521 N N . LEU A 1 666 ? 25.995 -53.220 -32.090 1.00 80.75 666 LEU A N 1
ATOM 5522 C CA . LEU A 1 666 ? 25.519 -54.543 -31.683 1.00 80.75 666 LEU A CA 1
ATOM 5523 C C . LEU A 1 666 ? 26.435 -55.160 -30.616 1.00 80.75 666 LEU A C 1
ATOM 5525 O O . LEU A 1 666 ? 25.940 -55.699 -29.626 1.00 80.75 666 LEU A O 1
ATOM 5529 N N . ILE A 1 667 ? 27.756 -55.032 -30.781 1.00 81.75 667 ILE A N 1
ATOM 5530 C CA . ILE A 1 667 ? 28.754 -55.480 -29.798 1.00 81.75 667 ILE A CA 1
ATOM 5531 C C . ILE A 1 667 ? 28.575 -54.723 -28.479 1.00 81.75 667 ILE A C 1
ATOM 5533 O O . ILE A 1 667 ? 28.541 -55.345 -27.417 1.00 81.75 667 ILE A O 1
ATOM 5537 N N . GLN A 1 668 ? 28.400 -53.402 -28.530 1.00 79.69 668 GLN A N 1
ATOM 5538 C CA . GLN A 1 668 ? 28.191 -52.584 -27.335 1.00 79.69 668 GLN A CA 1
ATOM 5539 C C . GLN A 1 668 ? 26.893 -52.959 -26.602 1.00 79.69 668 GLN A C 1
ATOM 5541 O O . GLN A 1 668 ? 26.884 -53.094 -25.377 1.00 79.69 668 GLN A O 1
ATOM 5546 N N . TYR A 1 669 ? 25.809 -53.195 -27.346 1.00 78.88 669 TYR A N 1
ATOM 5547 C CA . TYR A 1 669 ? 24.547 -53.659 -26.775 1.00 78.88 669 TYR A CA 1
ATOM 5548 C C . TYR A 1 669 ? 24.695 -55.036 -26.115 1.00 78.88 669 TYR A C 1
ATOM 5550 O O . TYR A 1 669 ? 24.241 -55.234 -24.988 1.00 78.88 669 TYR A O 1
ATOM 5558 N N . GLN A 1 670 ? 25.379 -55.980 -26.769 1.00 83.25 670 GLN A N 1
ATOM 5559 C CA . GLN A 1 670 ? 25.652 -57.298 -26.189 1.00 83.25 670 GLN A CA 1
ATOM 5560 C C . GLN A 1 670 ? 26.493 -57.197 -24.909 1.00 83.25 670 GLN A C 1
ATOM 5562 O O . GLN A 1 670 ? 26.172 -57.863 -23.925 1.00 83.25 670 GLN A O 1
ATOM 5567 N N . GLN A 1 671 ? 27.510 -56.330 -24.874 1.00 80.94 671 GLN A N 1
ATOM 5568 C CA . GLN A 1 671 ? 28.318 -56.095 -23.671 1.00 80.94 671 GLN A CA 1
ATOM 5569 C C . GLN A 1 671 ? 27.480 -55.552 -22.505 1.00 80.94 671 GLN A C 1
ATOM 5571 O O . GLN A 1 671 ? 27.605 -56.058 -21.389 1.00 80.94 671 GLN A O 1
ATOM 5576 N N . GLN A 1 672 ? 26.572 -54.602 -22.756 1.00 77.50 672 GLN A N 1
ATOM 5577 C CA . GLN A 1 672 ? 25.640 -54.121 -21.728 1.00 77.50 672 GLN A CA 1
ATOM 5578 C C . GLN A 1 672 ? 24.714 -55.229 -21.214 1.00 77.50 672 GLN A C 1
ATOM 5580 O O . GLN A 1 672 ? 24.485 -55.335 -20.009 1.00 77.50 672 GLN A O 1
ATOM 5585 N N . GLN A 1 673 ? 24.204 -56.091 -22.099 1.00 75.31 673 GLN A N 1
ATOM 5586 C CA . GLN A 1 673 ? 23.371 -57.223 -21.685 1.00 75.31 673 GLN A CA 1
ATOM 5587 C C . GLN A 1 673 ? 24.154 -58.218 -20.813 1.00 75.31 673 GLN A C 1
ATOM 5589 O O . GLN A 1 673 ? 23.631 -58.666 -19.792 1.00 75.31 673 GLN A O 1
ATOM 5594 N N . PHE A 1 674 ? 25.415 -58.513 -21.149 1.00 76.00 674 PHE A N 1
ATOM 5595 C CA . PHE A 1 674 ? 26.284 -59.368 -20.329 1.00 76.00 674 PHE A CA 1
ATOM 5596 C C . PHE A 1 674 ? 26.581 -58.760 -18.953 1.00 76.00 674 PHE A C 1
ATOM 5598 O O . PHE A 1 674 ? 26.533 -59.472 -17.947 1.00 76.00 674 PHE A O 1
ATOM 5605 N N . GLN A 1 675 ? 26.836 -57.451 -18.884 1.00 73.62 675 GLN A N 1
ATOM 5606 C CA . GLN A 1 675 ? 27.024 -56.752 -17.610 1.00 73.62 675 GLN A CA 1
ATOM 5607 C C . GLN A 1 675 ? 25.759 -56.854 -16.746 1.00 73.62 675 GLN A C 1
ATOM 5609 O O . GLN A 1 675 ? 25.833 -57.303 -15.602 1.00 73.62 675 GLN A O 1
ATOM 5614 N N . ASN A 1 676 ? 24.584 -56.566 -17.313 1.00 72.12 676 ASN A N 1
ATOM 5615 C CA . ASN A 1 676 ? 23.307 -56.644 -16.597 1.00 72.12 676 ASN A CA 1
ATOM 5616 C C . ASN A 1 676 ? 22.973 -58.065 -16.105 1.00 72.12 676 ASN A C 1
ATOM 5618 O O . ASN A 1 676 ? 22.446 -58.234 -15.002 1.00 72.12 676 ASN A O 1
ATOM 5622 N N . GLN A 1 677 ? 23.307 -59.102 -16.881 1.00 74.25 677 GLN A N 1
ATOM 5623 C CA . GLN A 1 677 ? 23.119 -60.496 -16.465 1.00 74.25 677 GLN A CA 1
ATOM 5624 C C . GLN A 1 677 ? 24.054 -60.894 -15.315 1.00 74.25 677 GLN A C 1
ATOM 5626 O O . GLN A 1 677 ? 23.593 -61.527 -14.361 1.00 74.25 677 GLN A O 1
ATOM 5631 N N . ASN A 1 678 ? 25.324 -60.477 -15.348 1.00 73.69 678 ASN A N 1
ATOM 5632 C CA . ASN A 1 678 ? 26.270 -60.719 -14.253 1.00 73.69 678 ASN A CA 1
ATOM 5633 C C . ASN A 1 678 ? 25.848 -60.006 -12.958 1.00 73.69 678 ASN A C 1
ATOM 5635 O O . ASN A 1 678 ? 25.895 -60.612 -11.886 1.00 73.69 678 ASN A O 1
ATOM 5639 N N . TYR A 1 679 ? 25.352 -58.767 -13.047 1.00 66.81 679 TYR A N 1
ATOM 5640 C CA . TYR A 1 679 ? 24.799 -58.061 -11.885 1.00 66.81 679 TYR A CA 1
ATOM 5641 C C . TYR A 1 679 ? 23.575 -58.781 -11.299 1.00 66.81 679 TYR A C 1
ATOM 5643 O O . TYR A 1 679 ? 23.479 -58.924 -10.081 1.00 66.81 679 TYR A O 1
ATOM 5651 N N . SER A 1 680 ? 22.677 -59.308 -12.141 1.00 59.31 680 SER A N 1
ATOM 5652 C CA . SER A 1 680 ? 21.493 -60.051 -11.683 1.00 59.31 680 SER A CA 1
ATOM 5653 C C . SER A 1 680 ? 21.838 -61.397 -11.024 1.00 59.31 680 SER A C 1
ATOM 5655 O O . SER A 1 680 ? 21.201 -61.778 -10.039 1.00 59.31 680 SER A O 1
ATOM 5657 N N . GLN A 1 681 ? 22.851 -62.116 -11.525 1.00 63.50 681 GLN A N 1
ATOM 5658 C CA . GLN A 1 681 ? 23.290 -63.387 -10.932 1.00 63.50 681 GLN A CA 1
ATOM 5659 C C . GLN A 1 681 ? 24.007 -63.187 -9.591 1.00 63.50 681 GLN A C 1
ATOM 5661 O O . GLN A 1 681 ? 23.705 -63.895 -8.630 1.00 63.50 681 GLN A O 1
ATOM 5666 N N . ASN A 1 682 ? 24.869 -62.172 -9.484 1.00 65.19 682 ASN A N 1
ATOM 5667 C CA . ASN A 1 682 ? 25.526 -61.838 -8.219 1.00 65.19 682 ASN A CA 1
ATOM 5668 C C . ASN A 1 682 ? 24.517 -61.391 -7.144 1.00 65.19 682 ASN A C 1
ATOM 5670 O O . ASN A 1 682 ? 24.673 -61.744 -5.977 1.00 65.19 682 ASN A O 1
ATOM 5674 N N . PHE A 1 683 ? 23.427 -60.717 -7.533 1.00 55.81 683 PHE A N 1
ATOM 5675 C CA . PHE A 1 683 ? 22.342 -60.341 -6.616 1.00 55.81 683 PHE A CA 1
ATOM 5676 C C . PHE A 1 683 ? 21.552 -61.540 -6.066 1.00 55.81 683 PHE A C 1
ATOM 5678 O O . PHE A 1 683 ? 21.105 -61.520 -4.920 1.00 55.81 683 PHE A O 1
ATOM 5685 N N . LYS A 1 684 ? 21.373 -62.601 -6.865 1.00 58.69 684 LYS A N 1
ATOM 5686 C CA . LYS A 1 684 ? 20.654 -63.812 -6.429 1.00 58.69 684 LYS A CA 1
ATOM 5687 C C . LYS A 1 684 ? 21.473 -64.668 -5.465 1.00 58.69 684 LYS A C 1
ATOM 5689 O O . LYS A 1 684 ? 20.888 -65.279 -4.576 1.00 58.69 684 LYS A O 1
ATOM 5694 N N . ASN A 1 685 ? 22.797 -64.675 -5.602 1.00 58.84 685 ASN A N 1
ATOM 5695 C CA . ASN A 1 685 ? 23.672 -65.411 -4.688 1.00 58.84 685 ASN A CA 1
ATOM 5696 C C . ASN A 1 685 ? 23.840 -64.687 -3.341 1.00 58.84 685 ASN A C 1
ATOM 5698 O O . ASN A 1 685 ? 23.889 -65.348 -2.311 1.00 58.84 685 ASN A O 1
ATOM 5702 N N . PHE A 1 686 ? 23.821 -63.348 -3.318 1.00 52.53 686 PHE A N 1
ATOM 5703 C CA . PHE A 1 686 ? 23.945 -62.575 -2.072 1.00 52.53 686 PHE A CA 1
ATOM 5704 C C . PHE A 1 686 ? 22.706 -62.661 -1.158 1.00 52.53 686 PHE A C 1
ATOM 5706 O O . PHE A 1 686 ? 22.833 -62.598 0.062 1.00 52.53 686 PHE A O 1
ATOM 5713 N N . ASN A 1 687 ? 21.508 -62.860 -1.721 1.00 52.72 687 ASN A N 1
ATOM 5714 C CA . ASN A 1 687 ? 20.261 -62.939 -0.945 1.00 52.72 687 ASN A CA 1
ATOM 5715 C C . ASN A 1 687 ? 19.984 -64.313 -0.309 1.00 52.72 687 ASN A C 1
ATOM 5717 O O . ASN A 1 687 ? 19.063 -64.419 0.496 1.00 52.72 687 ASN A O 1
ATOM 5721 N N . ASN A 1 688 ? 20.749 -65.357 -0.644 1.00 52.88 688 ASN A N 1
ATOM 5722 C CA . ASN A 1 688 ? 20.518 -66.702 -0.107 1.00 52.88 688 ASN A CA 1
ATOM 5723 C C . ASN A 1 688 ? 21.381 -67.056 1.117 1.00 52.88 688 ASN A C 1
ATOM 5725 O O . ASN A 1 688 ? 21.110 -68.080 1.739 1.00 52.88 688 ASN A O 1
ATOM 5729 N N . GLU A 1 689 ? 22.367 -66.235 1.499 1.00 50.09 689 GLU A N 1
ATOM 5730 C CA . GLU A 1 689 ? 23.279 -66.577 2.607 1.00 50.09 689 GLU A CA 1
ATOM 5731 C C . GLU A 1 689 ? 23.152 -65.712 3.873 1.00 50.09 689 GLU A C 1
ATOM 5733 O O . GLU A 1 689 ? 23.646 -66.133 4.912 1.00 50.09 689 GLU A O 1
ATOM 5738 N N . ASN A 1 690 ? 22.425 -64.586 3.874 1.00 47.59 690 ASN A N 1
ATOM 5739 C CA . ASN A 1 690 ? 22.328 -63.728 5.066 1.00 47.59 690 ASN A CA 1
ATOM 5740 C C . ASN A 1 690 ? 20.884 -63.414 5.476 1.00 47.59 690 ASN A C 1
ATOM 5742 O O . ASN A 1 690 ? 20.247 -62.491 4.977 1.00 47.59 690 ASN A O 1
ATOM 5746 N N . ASN A 1 691 ? 20.395 -64.181 6.453 1.00 52.28 691 ASN A N 1
ATOM 5747 C CA . ASN A 1 691 ? 19.112 -63.988 7.130 1.00 52.28 691 ASN A CA 1
ATOM 5748 C C . ASN A 1 691 ? 19.319 -63.277 8.486 1.00 52.28 691 ASN A C 1
ATOM 5750 O O . ASN A 1 691 ? 18.959 -63.797 9.544 1.00 52.28 691 ASN A O 1
ATOM 5754 N N . GLY A 1 692 ? 19.952 -62.100 8.472 1.00 49.41 692 GLY A N 1
ATOM 5755 C CA . GLY A 1 692 ? 20.249 -61.340 9.686 1.00 49.41 692 GLY A CA 1
ATOM 5756 C C . GLY A 1 692 ? 20.427 -59.845 9.428 1.00 49.41 692 GLY A C 1
ATOM 5757 O O . GLY A 1 692 ? 21.225 -59.464 8.588 1.00 49.41 692 GLY A O 1
ATOM 5758 N N . ASN A 1 693 ? 19.686 -59.048 10.202 1.00 49.16 693 ASN A N 1
ATOM 5759 C CA . ASN A 1 693 ? 19.745 -57.591 10.378 1.00 49.16 693 ASN A CA 1
ATOM 5760 C C . ASN A 1 693 ? 19.422 -56.667 9.184 1.00 49.16 693 ASN A C 1
ATOM 5762 O O . ASN A 1 693 ? 20.099 -56.611 8.166 1.00 49.16 693 ASN A O 1
ATOM 5766 N N . VAL A 1 694 ? 18.378 -55.855 9.384 1.00 55.06 694 VAL A N 1
ATOM 5767 C CA . VAL A 1 694 ? 17.830 -54.871 8.431 1.00 55.06 694 VAL A CA 1
ATOM 5768 C C . VAL A 1 694 ? 18.742 -53.644 8.256 1.00 55.06 694 VAL A C 1
ATOM 5770 O O . VAL A 1 694 ? 18.629 -52.938 7.255 1.00 55.06 694 VAL A O 1
ATOM 5773 N N . ASP A 1 695 ? 19.676 -53.406 9.180 1.00 54.03 695 ASP A N 1
ATOM 5774 C CA . ASP A 1 695 ? 20.591 -52.260 9.107 1.00 54.03 695 ASP A CA 1
ATOM 5775 C C . ASP A 1 695 ? 21.778 -52.496 8.152 1.00 54.03 695 ASP A C 1
ATOM 5777 O O . ASP A 1 695 ? 22.170 -51.568 7.443 1.00 54.03 695 ASP A O 1
ATOM 5781 N N . ASP A 1 696 ? 22.238 -53.742 7.981 1.00 52.59 696 ASP A N 1
ATOM 5782 C CA . ASP A 1 696 ? 23.338 -54.070 7.055 1.00 52.59 696 ASP A CA 1
ATOM 5783 C C . ASP A 1 696 ? 22.892 -54.002 5.578 1.00 52.59 696 ASP A C 1
ATOM 5785 O O . ASP A 1 696 ? 23.688 -53.731 4.675 1.00 52.59 696 ASP A O 1
ATOM 5789 N N . GLN A 1 697 ? 21.591 -54.169 5.299 1.00 53.12 697 GLN A N 1
ATOM 5790 C CA . GLN A 1 697 ? 21.048 -54.065 3.937 1.00 53.12 697 GLN A CA 1
ATOM 5791 C C . GLN A 1 697 ? 21.134 -52.643 3.371 1.00 53.12 697 GLN A C 1
ATOM 5793 O O . GLN A 1 697 ? 21.351 -52.480 2.169 1.00 53.12 697 GLN A O 1
ATOM 5798 N N . LYS A 1 698 ? 21.005 -51.611 4.215 1.00 58.44 698 LYS A N 1
ATOM 5799 C CA . LYS A 1 698 ? 21.109 -50.209 3.774 1.00 58.44 698 LYS A CA 1
ATOM 5800 C C . LYS A 1 698 ? 22.547 -49.829 3.436 1.00 58.44 698 LYS A C 1
ATOM 5802 O O . LYS A 1 698 ? 22.773 -49.099 2.473 1.00 58.44 698 LYS A O 1
ATOM 5807 N N . GLU A 1 699 ? 23.509 -50.360 4.184 1.00 58.41 699 GLU A N 1
ATOM 5808 C CA . GLU A 1 699 ? 24.931 -50.131 3.937 1.00 58.41 699 GLU A CA 1
ATOM 5809 C C . GLU A 1 699 ? 25.396 -50.853 2.660 1.00 58.41 699 GLU A C 1
ATOM 5811 O O . GLU A 1 699 ? 26.058 -50.253 1.811 1.00 58.41 699 GLU A O 1
ATOM 5816 N N . ILE A 1 700 ? 24.931 -52.086 2.424 1.00 58.38 700 ILE A N 1
ATOM 5817 C CA . ILE A 1 700 ? 25.187 -52.814 1.167 1.00 58.38 700 ILE A CA 1
ATOM 5818 C C . ILE A 1 700 ? 24.574 -52.082 -0.041 1.00 58.38 700 ILE A C 1
ATOM 5820 O O . ILE A 1 700 ? 25.214 -51.971 -1.092 1.00 58.38 700 ILE A O 1
ATOM 5824 N N . GLN A 1 701 ? 23.361 -51.536 0.099 1.00 61.09 701 GLN A N 1
ATOM 5825 C CA . GLN A 1 701 ? 22.691 -50.787 -0.969 1.00 61.09 701 GLN A CA 1
ATOM 5826 C C . GLN A 1 701 ? 23.412 -49.462 -1.283 1.00 61.09 701 GLN A C 1
ATOM 5828 O O . GLN A 1 701 ? 23.510 -49.071 -2.449 1.00 61.09 701 GLN A O 1
ATOM 5833 N N . TYR A 1 702 ? 23.986 -48.812 -0.266 1.00 69.94 702 TYR A N 1
ATOM 5834 C CA . TYR A 1 702 ? 24.821 -47.621 -0.423 1.00 69.94 702 TYR A CA 1
ATOM 5835 C C . TYR A 1 702 ? 26.125 -47.911 -1.183 1.00 69.94 702 TYR A C 1
ATOM 5837 O O . TYR A 1 702 ? 26.433 -47.225 -2.164 1.00 69.94 702 TYR A O 1
ATOM 5845 N N . TYR A 1 703 ? 26.858 -48.962 -0.800 1.00 63.84 703 TYR A N 1
ATOM 5846 C CA . TYR A 1 703 ? 28.100 -49.343 -1.485 1.00 63.84 703 TYR A CA 1
ATOM 5847 C C . TYR A 1 703 ? 27.862 -49.784 -2.939 1.00 63.84 703 TYR A C 1
ATOM 5849 O O . TYR A 1 703 ? 28.673 -49.473 -3.814 1.00 63.84 703 TYR A O 1
ATOM 5857 N N . GLN A 1 704 ? 26.724 -50.422 -3.238 1.00 53.81 704 GLN A N 1
ATOM 5858 C CA . GLN A 1 704 ? 26.329 -50.741 -4.617 1.00 53.81 704 GLN A CA 1
ATOM 5859 C C . GLN A 1 704 ? 26.072 -49.492 -5.467 1.00 53.81 704 GLN A C 1
ATOM 5861 O O . GLN A 1 704 ? 26.482 -49.445 -6.627 1.00 53.81 704 GLN A O 1
ATOM 5866 N N . GLN A 1 705 ? 25.426 -48.469 -4.903 1.00 63.09 705 GLN A N 1
ATOM 5867 C CA . GLN A 1 705 ? 25.136 -47.230 -5.627 1.00 63.09 705 GLN A CA 1
ATOM 5868 C C . GLN A 1 705 ? 26.416 -46.431 -5.920 1.00 63.09 705 GLN A C 1
ATOM 5870 O O . GLN A 1 705 ? 26.550 -45.852 -6.999 1.00 63.09 705 GLN A O 1
ATOM 5875 N N . LYS A 1 706 ? 27.387 -46.480 -5.000 1.00 67.75 706 LYS A N 1
ATOM 5876 C CA . LYS A 1 706 ? 28.710 -45.863 -5.157 1.00 67.75 706 LYS A CA 1
ATOM 5877 C C . LYS A 1 706 ? 29.555 -46.544 -6.246 1.00 67.75 706 LYS A C 1
ATOM 5879 O O . LYS A 1 706 ? 30.105 -45.858 -7.102 1.00 67.75 706 LYS A O 1
ATOM 5884 N N . LEU A 1 707 ? 29.571 -47.881 -6.290 1.00 57.06 707 LEU A N 1
ATOM 5885 C CA . LEU A 1 707 ? 30.288 -48.651 -7.322 1.00 57.06 707 LEU A CA 1
ATOM 5886 C C . LEU A 1 707 ? 29.731 -48.429 -8.742 1.00 57.06 707 LEU A C 1
ATOM 5888 O O . LEU A 1 707 ? 30.495 -48.405 -9.704 1.00 57.06 707 LEU A O 1
ATOM 5892 N N . ILE A 1 708 ? 28.414 -48.232 -8.885 1.00 57.91 708 ILE A N 1
ATOM 5893 C CA . ILE A 1 708 ? 27.778 -47.917 -10.179 1.00 57.91 708 ILE A CA 1
ATOM 5894 C C . ILE A 1 708 ? 28.157 -46.504 -10.660 1.00 57.91 708 ILE A C 1
ATOM 5896 O O . ILE A 1 708 ? 28.303 -46.284 -11.862 1.00 57.91 708 ILE A O 1
ATOM 5900 N N . GLN A 1 709 ? 28.351 -45.550 -9.743 1.00 57.12 709 GLN A N 1
ATOM 5901 C CA . GLN A 1 709 ? 28.780 -44.191 -10.092 1.00 57.12 709 GLN A CA 1
ATOM 5902 C C . GLN A 1 709 ? 30.267 -44.111 -10.465 1.00 57.12 709 GLN A C 1
ATOM 5904 O O . GLN A 1 709 ? 30.614 -43.363 -11.379 1.00 57.12 709 GLN A O 1
ATOM 5909 N N . GLU A 1 710 ? 31.135 -44.898 -9.825 1.00 55.69 710 GLU A N 1
ATOM 5910 C CA . GLU A 1 710 ? 32.570 -44.927 -10.150 1.00 55.69 710 GLU A CA 1
ATOM 5911 C C . GLU A 1 710 ? 32.865 -45.561 -11.521 1.00 55.69 710 GLU A C 1
ATOM 5913 O O . GLU A 1 710 ? 33.792 -45.128 -12.200 1.00 55.69 710 GLU A O 1
ATOM 5918 N N . GLN A 1 711 ? 32.048 -46.510 -11.995 1.00 43.06 711 GLN A N 1
ATOM 5919 C CA . GLN A 1 711 ? 32.248 -47.157 -13.306 1.00 43.06 711 GLN A CA 1
ATOM 5920 C C . GLN A 1 711 ? 31.734 -46.350 -14.516 1.00 43.06 711 GLN A C 1
ATOM 5922 O O . GLN A 1 711 ? 31.953 -46.756 -15.657 1.00 43.06 711 GLN A O 1
ATOM 5927 N N . LEU A 1 712 ? 31.067 -45.208 -14.304 1.00 42.53 712 LEU A N 1
ATOM 5928 C CA . LEU A 1 712 ? 30.555 -44.335 -15.376 1.00 42.53 712 LEU A CA 1
ATOM 5929 C C . LEU A 1 712 ? 31.474 -43.145 -15.706 1.00 42.53 712 LEU A C 1
ATOM 5931 O O . LEU A 1 712 ? 31.105 -42.285 -16.510 1.00 42.53 712 LEU A O 1
ATOM 5935 N N . GLN A 1 713 ? 32.677 -43.091 -15.133 1.00 37.88 713 GLN A N 1
ATOM 5936 C CA . GLN A 1 713 ? 33.699 -42.120 -15.522 1.00 37.88 713 GLN A CA 1
ATOM 5937 C C . GLN A 1 713 ? 34.545 -42.699 -16.671 1.00 37.88 713 GLN A C 1
ATOM 5939 O O . GLN A 1 713 ? 35.152 -43.755 -16.498 1.00 37.88 713 GLN A O 1
ATOM 5944 N N . PRO A 1 714 ? 34.609 -42.060 -17.853 1.00 36.94 714 PRO A N 1
ATOM 5945 C CA . PRO A 1 714 ? 35.497 -42.521 -18.913 1.00 36.94 714 PRO A CA 1
ATOM 5946 C C . PRO A 1 714 ? 36.961 -42.283 -18.516 1.00 36.94 714 PRO A C 1
ATOM 5948 O O . PRO A 1 714 ? 37.374 -41.143 -18.297 1.00 36.94 714 PRO A O 1
ATOM 5951 N N . GLU A 1 715 ? 37.755 -43.356 -18.463 1.00 33.00 715 GLU A N 1
ATOM 5952 C CA . GLU A 1 715 ? 39.215 -43.266 -18.406 1.00 33.00 715 GLU A CA 1
ATOM 5953 C C . GLU A 1 715 ? 39.734 -42.602 -19.690 1.00 33.00 715 GLU A C 1
ATOM 5955 O O . GLU A 1 715 ? 39.739 -43.192 -20.770 1.00 33.00 715 GLU A O 1
ATOM 5960 N N . ASN A 1 716 ? 40.180 -41.350 -19.576 1.00 33.31 716 ASN A N 1
ATOM 5961 C CA . ASN A 1 716 ? 40.968 -40.695 -20.611 1.00 33.31 716 ASN A CA 1
ATOM 5962 C C . ASN A 1 716 ? 42.434 -41.111 -20.452 1.00 33.31 716 ASN A C 1
ATOM 5964 O O . ASN A 1 716 ? 43.159 -40.590 -19.604 1.00 33.31 716 ASN A O 1
ATOM 5968 N N . SER A 1 717 ? 42.874 -42.044 -21.294 1.00 30.70 717 SER A N 1
ATOM 5969 C CA . SER A 1 717 ? 44.286 -42.360 -21.490 1.00 30.70 717 SER A CA 1
ATOM 5970 C C . SER A 1 717 ? 44.989 -41.246 -22.277 1.00 30.70 717 SER A C 1
ATOM 5972 O O . SER A 1 717 ? 44.584 -40.904 -23.389 1.00 30.70 717 SER A O 1
ATOM 5974 N N . ASN A 1 718 ? 46.061 -40.720 -21.687 1.00 34.50 718 ASN A N 1
ATOM 5975 C CA . ASN A 1 718 ? 47.029 -39.793 -22.274 1.00 34.50 718 ASN A CA 1
ATOM 5976 C C . ASN A 1 718 ? 47.714 -40.348 -23.535 1.00 34.50 718 ASN A C 1
ATOM 5978 O O . ASN A 1 718 ? 47.936 -41.553 -23.625 1.00 34.50 718 ASN A O 1
ATOM 5982 N N . ASN A 1 719 ? 48.171 -39.449 -24.419 1.00 31.14 719 ASN A N 1
ATOM 5983 C CA . ASN A 1 719 ? 49.541 -39.488 -24.946 1.00 31.14 719 ASN A CA 1
ATOM 5984 C C . ASN A 1 719 ? 50.000 -38.127 -25.516 1.00 31.14 719 ASN A C 1
ATOM 5986 O O . ASN A 1 719 ? 49.234 -37.419 -26.164 1.00 31.14 719 ASN A O 1
ATOM 5990 N N . ASP A 1 720 ? 51.288 -37.862 -25.269 1.00 29.30 720 ASP A N 1
ATOM 5991 C CA . ASP A 1 720 ? 52.231 -36.945 -25.931 1.00 29.30 720 ASP A CA 1
ATOM 5992 C C . ASP A 1 720 ? 52.169 -35.428 -25.662 1.00 29.30 720 ASP A C 1
ATOM 5994 O O . ASP A 1 720 ? 51.449 -34.683 -26.319 1.00 29.30 720 ASP A O 1
ATOM 5998 N N . LEU A 1 721 ? 53.050 -34.937 -24.771 1.00 26.98 721 LEU A N 1
ATOM 5999 C CA . LEU A 1 721 ? 54.323 -34.291 -25.165 1.00 26.98 721 LEU A CA 1
ATOM 6000 C C . LEU A 1 721 ? 55.119 -33.778 -23.945 1.00 26.98 721 LEU A C 1
ATOM 6002 O O . LEU A 1 721 ? 54.689 -32.889 -23.214 1.00 26.98 721 LEU A O 1
ATOM 6006 N N . ASN A 1 722 ? 56.324 -34.331 -23.776 1.00 30.69 722 ASN A N 1
ATOM 6007 C CA . ASN A 1 722 ? 57.420 -33.759 -22.992 1.00 30.69 722 ASN A CA 1
ATOM 6008 C C . ASN A 1 722 ? 57.983 -32.514 -23.699 1.00 30.69 722 ASN A C 1
ATOM 6010 O O . ASN A 1 722 ? 58.160 -32.569 -24.911 1.00 30.69 722 ASN A O 1
ATOM 6014 N N . GLU A 1 723 ? 58.338 -31.457 -22.955 1.00 29.34 723 GLU A N 1
ATOM 6015 C CA . GLU A 1 723 ? 59.720 -30.943 -22.805 1.00 29.34 723 GLU A CA 1
ATOM 6016 C C . GLU A 1 723 ? 59.781 -29.499 -22.253 1.00 29.34 723 GLU A C 1
ATOM 6018 O O . GLU A 1 723 ? 59.037 -28.622 -22.673 1.00 29.34 723 GLU A O 1
ATOM 6023 N N . ILE A 1 724 ? 60.776 -29.271 -21.376 1.00 30.44 724 ILE A N 1
ATOM 6024 C CA . ILE A 1 724 ? 61.323 -27.984 -20.885 1.00 30.44 724 ILE A CA 1
ATOM 6025 C C . ILE A 1 724 ? 60.531 -27.316 -19.738 1.00 30.44 724 ILE A C 1
ATOM 6027 O O . ILE A 1 724 ? 59.568 -26.599 -19.962 1.00 30.44 724 ILE A O 1
ATOM 6031 N N . GLN A 1 725 ? 60.991 -27.438 -18.482 1.00 27.62 725 GLN A N 1
ATOM 6032 C CA . GLN A 1 725 ? 62.029 -26.554 -17.918 1.00 27.62 725 GLN A CA 1
ATOM 6033 C C . GLN A 1 725 ? 62.308 -26.891 -16.437 1.00 27.62 725 GLN A C 1
ATOM 6035 O O . GLN A 1 725 ? 61.552 -26.553 -15.531 1.00 27.62 725 GLN A O 1
ATOM 6040 N N . ASN A 1 726 ? 63.452 -27.533 -16.198 1.00 32.81 726 ASN A N 1
ATOM 6041 C CA . ASN A 1 726 ? 64.116 -27.560 -14.899 1.00 32.81 726 ASN A CA 1
ATOM 6042 C C . ASN A 1 726 ? 64.756 -26.190 -14.643 1.00 32.81 726 ASN A C 1
ATOM 6044 O O . ASN A 1 726 ? 65.592 -25.786 -15.448 1.00 32.81 726 ASN A O 1
ATOM 6048 N N . GLN A 1 727 ? 64.431 -25.535 -13.522 1.00 32.94 727 GLN A N 1
ATOM 6049 C CA . GLN A 1 727 ? 65.373 -24.765 -12.691 1.00 32.94 727 GLN A CA 1
ATOM 6050 C C . GLN A 1 727 ? 64.668 -24.171 -11.459 1.00 32.94 727 GLN A C 1
ATOM 6052 O O . GLN A 1 727 ? 63.847 -23.270 -11.590 1.00 32.94 727 GLN A O 1
ATOM 6057 N N . ASN A 1 728 ? 65.063 -24.672 -10.281 1.00 30.67 728 ASN A N 1
ATOM 6058 C CA . ASN A 1 728 ? 65.099 -24.038 -8.947 1.00 30.67 728 ASN A CA 1
ATOM 6059 C C . ASN A 1 728 ? 64.507 -24.914 -7.839 1.00 30.67 728 ASN A C 1
ATOM 6061 O O . ASN A 1 728 ? 63.438 -24.658 -7.298 1.00 30.67 728 ASN A O 1
ATOM 6065 N N . LEU A 1 729 ? 65.290 -25.924 -7.461 1.00 32.56 729 LEU A N 1
ATOM 6066 C CA . LEU A 1 729 ? 65.180 -26.645 -6.199 1.00 32.56 729 LEU A CA 1
ATOM 6067 C C . LEU A 1 729 ? 66.423 -26.294 -5.380 1.00 32.56 729 LEU A C 1
ATOM 6069 O O . LEU A 1 729 ? 67.507 -26.778 -5.690 1.00 32.56 729 LEU A O 1
ATOM 6073 N N . ASN A 1 730 ? 66.271 -25.380 -4.417 1.00 37.28 730 ASN A N 1
ATOM 6074 C CA . ASN A 1 730 ? 67.038 -25.315 -3.166 1.00 37.28 730 ASN A CA 1
ATOM 6075 C C . ASN A 1 730 ? 66.624 -24.073 -2.367 1.00 37.28 730 ASN A C 1
ATOM 6077 O O . ASN A 1 730 ? 67.232 -23.019 -2.519 1.00 37.28 730 ASN A O 1
ATOM 6081 N N . GLN A 1 731 ? 65.591 -24.220 -1.532 1.00 40.69 731 GLN A N 1
ATOM 6082 C CA . GLN A 1 731 ? 65.392 -23.553 -0.232 1.00 40.69 731 GLN A CA 1
ATOM 6083 C C . GLN A 1 731 ? 63.926 -23.719 0.177 1.00 40.69 731 GLN A C 1
ATOM 6085 O O . GLN A 1 731 ? 63.120 -22.854 -0.130 1.00 40.69 731 GLN A O 1
ATOM 6090 N N . GLN A 1 732 ? 63.585 -24.831 0.837 1.00 33.34 732 GLN A N 1
ATOM 6091 C CA . GLN A 1 732 ? 62.436 -24.948 1.754 1.00 33.34 732 GLN A CA 1
ATOM 6092 C C . GLN A 1 732 ? 62.351 -26.383 2.293 1.00 33.34 732 GLN A C 1
ATOM 6094 O O . GLN A 1 732 ? 61.501 -27.165 1.902 1.00 33.34 732 GLN A O 1
ATOM 6099 N N . ASN A 1 733 ? 63.263 -26.729 3.199 1.00 39.00 733 ASN A N 1
ATOM 6100 C CA . ASN A 1 733 ? 63.087 -27.858 4.110 1.00 39.00 733 ASN A CA 1
ATOM 6101 C C . ASN A 1 733 ? 63.218 -27.284 5.517 1.00 39.00 733 ASN A C 1
ATOM 6103 O O . ASN A 1 733 ? 64.345 -27.083 5.963 1.00 39.00 733 ASN A O 1
ATOM 6107 N N . ASN A 1 734 ? 62.088 -26.917 6.138 1.00 42.38 734 ASN A N 1
ATOM 6108 C CA . ASN A 1 734 ? 61.956 -26.788 7.600 1.00 42.38 734 ASN A CA 1
ATOM 6109 C C . ASN A 1 734 ? 60.516 -26.624 8.149 1.00 42.38 734 ASN A C 1
ATOM 6111 O O . ASN A 1 734 ? 60.385 -26.444 9.353 1.00 42.38 734 ASN A O 1
ATOM 6115 N N . ASP A 1 735 ? 59.442 -26.777 7.357 1.00 42.34 735 ASP A N 1
ATOM 6116 C CA . ASP A 1 735 ? 58.058 -26.566 7.847 1.00 42.34 735 ASP A CA 1
ATOM 6117 C C . ASP A 1 735 ? 57.121 -27.797 7.757 1.00 42.34 735 ASP A C 1
ATOM 6119 O O . ASP A 1 735 ? 55.901 -27.659 7.822 1.00 42.34 735 ASP A O 1
ATOM 6123 N N . GLU A 1 736 ? 57.637 -29.028 7.657 1.00 42.59 736 GLU A N 1
ATOM 6124 C CA . GLU A 1 736 ? 56.779 -30.220 7.469 1.00 42.59 736 GLU A CA 1
ATOM 6125 C C . GLU A 1 736 ? 56.137 -30.814 8.740 1.00 42.59 736 GLU A C 1
ATOM 6127 O O . GLU A 1 736 ? 55.311 -31.714 8.629 1.00 42.59 736 GLU A O 1
ATOM 6132 N N . ASN A 1 737 ? 56.386 -30.284 9.944 1.00 43.69 737 ASN A N 1
ATOM 6133 C CA . ASN A 1 737 ? 55.807 -30.853 11.177 1.00 43.69 737 ASN A CA 1
ATOM 6134 C C . ASN A 1 737 ? 54.558 -30.143 11.738 1.00 43.69 737 ASN A C 1
ATOM 6136 O O . ASN A 1 737 ? 54.074 -30.542 12.792 1.00 43.69 737 ASN A O 1
ATOM 6140 N N . ASN A 1 738 ? 53.983 -29.154 11.039 1.00 45.84 738 ASN A N 1
ATOM 6141 C CA . ASN A 1 738 ? 52.738 -28.480 11.467 1.00 45.84 738 ASN A CA 1
ATOM 6142 C C . ASN A 1 738 ? 51.530 -28.675 10.525 1.00 45.84 738 ASN A C 1
ATOM 6144 O O . ASN A 1 738 ? 50.468 -28.120 10.790 1.00 45.84 738 ASN A O 1
ATOM 6148 N N . ASN A 1 739 ? 51.644 -29.482 9.463 1.00 45.22 739 ASN 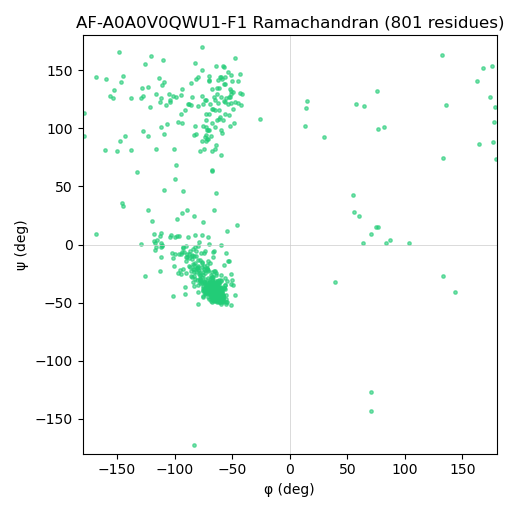A N 1
ATOM 6149 C CA . ASN A 1 739 ? 50.584 -29.636 8.449 1.00 45.22 739 ASN A CA 1
ATOM 6150 C C . ASN A 1 739 ? 49.762 -30.935 8.529 1.00 45.22 739 ASN A C 1
ATOM 6152 O O . ASN A 1 739 ? 48.909 -31.167 7.677 1.00 45.22 739 ASN A O 1
ATOM 6156 N N . ILE A 1 740 ? 49.958 -31.765 9.556 1.00 44.56 740 ILE A N 1
ATOM 6157 C CA . ILE A 1 740 ? 49.172 -33.001 9.728 1.00 44.56 740 ILE A CA 1
ATOM 6158 C C . ILE A 1 740 ? 47.810 -32.710 10.393 1.00 44.56 740 ILE A C 1
ATOM 6160 O O . ILE A 1 740 ? 46.813 -33.322 10.038 1.00 44.56 740 ILE A O 1
ATOM 6164 N N . SER A 1 741 ? 47.707 -31.677 11.241 1.00 45.62 741 SER A N 1
ATOM 6165 C CA . SER A 1 741 ? 46.460 -31.356 11.964 1.00 45.62 741 SER A CA 1
ATOM 6166 C C . SER A 1 741 ? 45.401 -30.599 11.142 1.00 45.62 741 SER A C 1
ATOM 6168 O O . SER A 1 741 ? 44.240 -30.595 11.53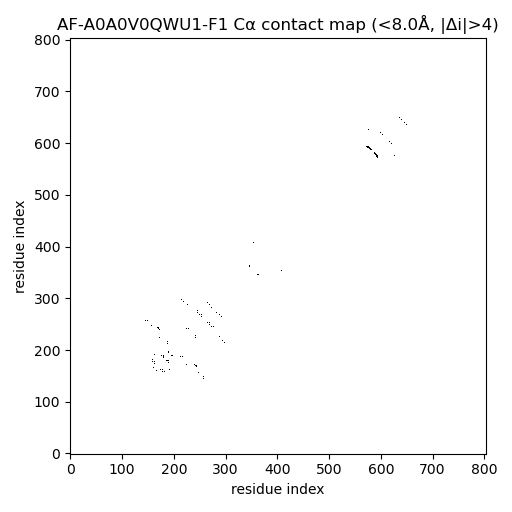7 1.00 45.62 741 SER A O 1
ATOM 6170 N N . MET A 1 742 ? 45.762 -29.956 10.022 1.00 43.34 742 MET A N 1
ATOM 6171 C CA . MET A 1 742 ? 44.788 -29.295 9.130 1.00 43.34 742 MET A CA 1
ATOM 6172 C C . MET A 1 742 ? 44.245 -30.217 8.033 1.00 43.34 742 MET A C 1
ATOM 6174 O O . MET A 1 742 ? 43.253 -29.872 7.398 1.00 43.34 742 MET A O 1
ATOM 6178 N N . ARG A 1 743 ? 44.877 -31.374 7.800 1.00 49.25 743 ARG A N 1
ATOM 6179 C CA . ARG A 1 743 ? 44.434 -32.327 6.775 1.00 49.25 743 ARG A CA 1
ATOM 6180 C C . ARG A 1 743 ? 43.318 -33.241 7.284 1.00 49.25 743 ARG A C 1
ATOM 6182 O O . ARG A 1 743 ? 42.377 -33.476 6.543 1.00 49.25 743 ARG A O 1
ATOM 6189 N N . GLU A 1 744 ? 43.356 -33.629 8.561 1.00 47.72 744 GLU A N 1
ATOM 6190 C CA . GLU A 1 744 ? 42.273 -34.403 9.193 1.00 47.72 744 GLU A CA 1
ATOM 6191 C C . GLU A 1 744 ? 40.963 -33.595 9.306 1.00 47.72 744 GLU A C 1
ATOM 6193 O O . GLU A 1 744 ? 39.893 -34.137 9.070 1.00 47.72 744 GLU A O 1
ATOM 6198 N N . GLN A 1 745 ? 41.019 -32.275 9.534 1.00 50.94 745 GLN A N 1
ATOM 6199 C CA . GLN A 1 745 ? 39.804 -31.438 9.573 1.00 50.94 745 GLN A CA 1
ATOM 6200 C C . GLN A 1 745 ? 39.182 -31.186 8.189 1.00 50.94 745 GLN A C 1
ATOM 6202 O O . GLN A 1 745 ? 37.973 -31.026 8.083 1.00 50.94 745 GLN A O 1
ATOM 6207 N N . GLN A 1 746 ? 39.985 -31.171 7.121 1.00 50.84 746 GLN A N 1
ATOM 6208 C CA . GLN A 1 746 ? 39.470 -30.998 5.757 1.00 50.84 746 GLN A CA 1
ATOM 6209 C C . GLN A 1 746 ? 38.854 -32.281 5.188 1.00 50.84 746 GLN A C 1
ATOM 6211 O O . GLN A 1 746 ? 37.979 -32.200 4.328 1.00 50.84 746 GLN A O 1
ATOM 6216 N N . GLU A 1 747 ? 39.292 -33.452 5.655 1.00 50.84 747 GLU A N 1
ATOM 6217 C CA . GLU A 1 747 ? 38.687 -34.732 5.275 1.00 50.84 747 GLU A CA 1
ATOM 6218 C C . GLU A 1 747 ? 37.342 -34.952 5.987 1.00 50.84 747 GLU A C 1
ATOM 6220 O O . GLU A 1 747 ? 36.392 -35.388 5.336 1.00 50.84 747 GLU A O 1
ATOM 6225 N N . ASP A 1 748 ? 37.207 -34.543 7.253 1.00 47.09 748 ASP A N 1
ATOM 6226 C CA . ASP A 1 748 ? 35.931 -34.605 7.983 1.00 47.09 748 ASP A CA 1
ATOM 6227 C C . ASP A 1 748 ? 34.873 -33.642 7.401 1.00 47.09 748 ASP A C 1
ATOM 6229 O O . ASP A 1 748 ? 33.730 -34.049 7.171 1.00 47.09 748 ASP A O 1
ATOM 6233 N N . ASP A 1 749 ? 35.260 -32.407 7.047 1.00 50.12 749 ASP A N 1
ATOM 6234 C CA . ASP A 1 749 ? 34.356 -31.428 6.416 1.00 50.12 749 ASP A CA 1
ATOM 6235 C C . ASP A 1 749 ? 33.852 -31.907 5.031 1.00 50.12 749 ASP A C 1
ATOM 6237 O O . ASP A 1 749 ? 32.696 -31.682 4.664 1.00 50.12 749 ASP A O 1
ATOM 6241 N N . TYR A 1 750 ? 34.686 -32.625 4.265 1.00 60.25 750 TYR A N 1
ATOM 6242 C CA . TYR A 1 750 ? 34.323 -33.154 2.941 1.00 60.25 750 TYR A CA 1
ATOM 6243 C C . TYR A 1 750 ? 33.421 -34.399 3.017 1.00 60.25 750 TYR A C 1
ATOM 6245 O O . TYR A 1 750 ? 32.581 -34.640 2.139 1.00 60.25 750 TYR A O 1
ATOM 6253 N N . VAL A 1 751 ? 33.573 -35.210 4.068 1.00 59.38 751 VAL A N 1
ATOM 6254 C CA . VAL A 1 751 ? 32.695 -36.360 4.336 1.00 59.38 751 VAL A CA 1
ATOM 6255 C C . VAL A 1 751 ? 31.315 -35.884 4.799 1.00 59.38 751 VAL A C 1
ATOM 6257 O O . VAL A 1 751 ? 30.299 -36.445 4.375 1.00 59.38 751 VAL A O 1
ATOM 6260 N N . GLU A 1 752 ? 31.253 -34.819 5.599 1.00 58.81 752 GLU A N 1
ATOM 6261 C CA . GLU A 1 752 ? 29.991 -34.270 6.100 1.00 58.81 752 GLU A CA 1
ATOM 6262 C C . GLU A 1 752 ? 29.187 -33.540 5.004 1.00 58.81 752 GLU A C 1
ATOM 6264 O O . GLU A 1 752 ? 27.966 -33.710 4.926 1.00 58.81 752 GLU A O 1
ATOM 6269 N N . GLU A 1 753 ? 29.853 -32.845 4.073 1.00 63.97 753 GLU A N 1
ATOM 6270 C CA . GLU A 1 753 ? 29.210 -32.237 2.894 1.00 63.97 753 GLU A CA 1
ATOM 6271 C C . GLU A 1 753 ? 28.606 -33.298 1.950 1.00 63.97 753 GLU A C 1
ATOM 6273 O O . GLU A 1 753 ? 27.473 -33.162 1.477 1.00 63.97 753 GLU A O 1
ATOM 6278 N N . ASN A 1 754 ? 29.307 -34.414 1.724 1.00 64.38 754 ASN A N 1
ATOM 6279 C CA . ASN A 1 754 ? 28.783 -35.511 0.904 1.00 64.38 754 ASN A CA 1
ATOM 6280 C C . ASN A 1 754 ? 27.610 -36.243 1.569 1.00 64.38 754 ASN A C 1
ATOM 6282 O O . ASN A 1 754 ? 26.667 -36.643 0.880 1.00 64.38 754 ASN A O 1
ATOM 6286 N N . LYS A 1 755 ? 27.625 -36.374 2.900 1.00 69.50 755 LYS A N 1
ATOM 6287 C CA . LYS A 1 755 ? 26.508 -36.950 3.656 1.00 69.50 755 LYS A CA 1
ATOM 6288 C C . LYS A 1 755 ? 25.255 -36.070 3.569 1.00 69.50 755 LYS A C 1
ATOM 6290 O O . LYS A 1 755 ? 24.168 -36.591 3.324 1.00 69.50 755 LYS A O 1
ATOM 6295 N N . GLN A 1 756 ? 25.406 -34.748 3.669 1.00 65.00 756 GLN A N 1
ATOM 6296 C CA . GLN A 1 756 ? 24.292 -33.802 3.517 1.00 65.00 756 GLN A CA 1
ATOM 6297 C C . GLN A 1 756 ? 23.689 -33.822 2.106 1.00 65.00 756 GLN A C 1
ATOM 6299 O O . GLN A 1 756 ? 22.467 -33.879 1.963 1.00 65.00 756 GLN A O 1
ATOM 6304 N N . ASN A 1 757 ? 24.523 -33.857 1.063 1.00 67.81 757 ASN A N 1
ATOM 6305 C CA . ASN A 1 757 ? 24.045 -33.947 -0.322 1.00 67.81 757 ASN A CA 1
ATOM 6306 C C . ASN A 1 757 ? 23.270 -35.251 -0.585 1.00 67.81 757 ASN A C 1
ATOM 6308 O O . ASN A 1 757 ? 22.291 -35.269 -1.334 1.00 67.81 757 ASN A O 1
ATOM 6312 N N . GLN A 1 758 ? 23.676 -36.345 0.059 1.00 67.56 758 GLN A N 1
ATOM 6313 C CA . GLN A 1 758 ? 22.997 -37.629 -0.058 1.00 67.56 758 GLN A CA 1
ATOM 6314 C C . GLN A 1 758 ? 21.651 -37.659 0.685 1.00 67.56 758 GLN A C 1
ATOM 6316 O O . GLN A 1 758 ? 20.671 -38.183 0.150 1.00 67.56 758 GLN A O 1
ATOM 6321 N N . GLU A 1 759 ? 21.578 -37.081 1.886 1.00 70.69 759 GLU A N 1
ATOM 6322 C CA . GLU A 1 759 ? 20.320 -36.938 2.634 1.00 70.69 759 GLU A CA 1
ATOM 6323 C C . GLU A 1 759 ? 19.324 -36.040 1.884 1.00 70.69 759 GLU A C 1
ATOM 6325 O O . GLU A 1 759 ? 18.138 -36.370 1.795 1.00 70.69 759 GLU A O 1
ATOM 6330 N N . GLN A 1 760 ? 19.805 -34.964 1.253 1.00 70.69 760 GLN A N 1
ATOM 6331 C CA . GLN A 1 760 ? 18.982 -34.086 0.420 1.00 70.69 760 GLN A CA 1
ATOM 6332 C C . GLN A 1 760 ? 18.410 -34.822 -0.804 1.00 70.69 760 GLN A C 1
ATOM 6334 O O . GLN A 1 760 ? 17.218 -34.708 -1.093 1.00 70.69 760 GLN A O 1
ATOM 6339 N N . PHE A 1 761 ? 19.217 -35.647 -1.478 1.00 75.50 761 PHE A N 1
ATOM 6340 C CA . PHE A 1 761 ? 18.756 -36.460 -2.607 1.00 75.50 761 PHE A CA 1
ATOM 6341 C C . PHE A 1 761 ? 17.709 -37.512 -2.194 1.00 75.50 761 PHE A C 1
ATOM 6343 O O . PHE A 1 761 ? 16.746 -37.761 -2.924 1.00 75.50 761 PHE A O 1
ATOM 6350 N N . GLN A 1 762 ? 17.850 -38.114 -1.007 1.00 74.12 762 GLN A N 1
ATOM 6351 C CA . GLN A 1 762 ? 16.856 -39.053 -0.474 1.00 74.12 762 GLN A CA 1
ATOM 6352 C C . GLN A 1 762 ? 15.531 -38.361 -0.127 1.00 74.12 762 GLN A C 1
ATOM 6354 O O . GLN A 1 762 ? 14.466 -38.907 -0.427 1.00 74.12 762 GLN A O 1
ATOM 6359 N N . GLN A 1 763 ? 15.579 -37.157 0.452 1.00 74.81 763 GLN A N 1
ATOM 6360 C CA . GLN A 1 763 ? 14.375 -36.359 0.707 1.00 74.81 763 GLN A CA 1
ATOM 6361 C C . GLN A 1 763 ? 13.668 -35.983 -0.599 1.00 74.81 763 GLN A C 1
ATOM 6363 O O . GLN A 1 763 ? 12.447 -36.109 -0.698 1.00 74.81 763 GLN A O 1
ATOM 6368 N N . GLU A 1 764 ? 14.418 -35.607 -1.635 1.00 80.06 764 GLU A N 1
ATOM 6369 C CA . GLU A 1 764 ? 13.848 -35.262 -2.939 1.00 80.06 764 GLU A CA 1
ATOM 6370 C C . GLU A 1 764 ? 13.140 -36.460 -3.600 1.00 80.06 764 GLU A C 1
ATOM 6372 O O . GLU A 1 764 ? 12.042 -36.312 -4.143 1.00 80.06 764 GLU A O 1
ATOM 6377 N N . GLN A 1 765 ? 13.686 -37.677 -3.473 1.00 79.94 765 GLN A N 1
ATOM 6378 C CA . GLN A 1 765 ? 12.990 -38.890 -3.924 1.00 79.94 765 GLN A CA 1
ATOM 6379 C C . GLN A 1 765 ? 11.722 -39.197 -3.115 1.00 79.94 765 GLN A C 1
ATOM 6381 O O . GLN A 1 765 ? 10.728 -39.658 -3.683 1.00 79.94 765 GLN A O 1
ATOM 6386 N N . GLN A 1 766 ? 11.717 -38.936 -1.804 1.00 80.75 766 GLN A N 1
ATOM 6387 C CA . GLN A 1 766 ? 10.515 -39.104 -0.981 1.00 80.75 766 GLN A CA 1
ATOM 6388 C C . GLN A 1 766 ? 9.405 -38.132 -1.401 1.00 80.75 766 GLN A C 1
ATOM 6390 O O . GLN A 1 766 ? 8.262 -38.566 -1.565 1.00 80.75 766 GLN A O 1
ATOM 6395 N N . PHE A 1 767 ? 9.742 -36.868 -1.675 1.00 77.56 767 PHE A N 1
ATOM 6396 C CA . PHE A 1 767 ? 8.789 -35.887 -2.203 1.00 77.56 767 PHE A CA 1
ATOM 6397 C C . PHE A 1 767 ? 8.233 -36.299 -3.570 1.00 77.56 767 PHE A C 1
ATOM 6399 O O . PHE A 1 767 ? 7.021 -36.251 -3.776 1.00 77.56 767 PHE A O 1
ATOM 6406 N N . GLN A 1 768 ? 9.079 -36.790 -4.483 1.00 78.50 768 GLN A N 1
ATOM 6407 C CA . GLN A 1 768 ? 8.622 -37.275 -5.791 1.00 78.50 768 GLN A CA 1
ATOM 6408 C C . GLN A 1 768 ? 7.662 -38.468 -5.672 1.00 78.50 768 GLN A C 1
ATOM 6410 O O . GLN A 1 768 ? 6.661 -38.528 -6.391 1.00 78.50 768 GLN A O 1
ATOM 6415 N N . ASN A 1 769 ? 7.925 -39.396 -4.749 1.00 84.31 769 ASN A N 1
ATOM 6416 C CA . ASN A 1 769 ? 7.035 -40.530 -4.494 1.00 84.31 769 ASN A CA 1
ATOM 6417 C C . ASN A 1 769 ? 5.704 -40.085 -3.866 1.00 84.31 769 ASN A C 1
ATOM 6419 O O . ASN A 1 769 ? 4.646 -40.587 -4.254 1.00 84.31 769 ASN A O 1
ATOM 6423 N N . GLN A 1 770 ? 5.730 -39.116 -2.949 1.00 83.88 770 GLN A N 1
ATOM 6424 C CA . GLN A 1 770 ? 4.520 -38.559 -2.339 1.00 83.88 770 GLN A CA 1
ATOM 6425 C C . GLN A 1 770 ? 3.659 -37.809 -3.369 1.00 83.88 770 GLN A C 1
ATOM 6427 O O . GLN A 1 770 ? 2.441 -37.985 -3.409 1.00 83.88 770 GLN A O 1
ATOM 6432 N N . ASP A 1 771 ? 4.282 -37.057 -4.277 1.00 85.25 771 ASP A N 1
ATOM 6433 C CA . ASP A 1 771 ? 3.594 -36.393 -5.388 1.00 85.25 771 ASP A CA 1
ATOM 6434 C C . ASP A 1 771 ? 2.952 -37.386 -6.363 1.00 85.25 771 ASP A C 1
ATOM 6436 O O . ASP A 1 771 ? 1.844 -37.154 -6.859 1.00 85.25 771 ASP A O 1
ATOM 6440 N N . GLN A 1 772 ? 3.615 -38.513 -6.637 1.00 86.31 772 GLN A N 1
ATOM 6441 C CA . GLN A 1 772 ? 3.035 -39.585 -7.449 1.00 86.31 772 GLN A CA 1
ATOM 6442 C C . GLN A 1 772 ? 1.829 -40.234 -6.756 1.00 86.31 772 GLN A C 1
ATOM 6444 O O . GLN A 1 772 ? 0.810 -40.467 -7.413 1.00 86.31 772 GLN A O 1
ATOM 6449 N N . GLN A 1 773 ? 1.895 -40.460 -5.440 1.00 88.00 773 GLN A N 1
ATOM 6450 C CA . GLN A 1 773 ? 0.760 -40.968 -4.659 1.00 88.00 773 GLN A CA 1
ATOM 6451 C C . GLN A 1 773 ? -0.417 -39.982 -4.647 1.00 88.00 773 GLN A C 1
ATOM 6453 O O . GLN A 1 773 ? -1.558 -40.391 -4.865 1.00 88.00 773 GLN A O 1
ATOM 6458 N N . ASN A 1 774 ? -0.153 -38.683 -4.488 1.00 87.38 774 ASN A N 1
ATOM 6459 C CA . ASN A 1 774 ? -1.184 -37.643 -4.529 1.00 87.38 774 ASN A CA 1
ATOM 6460 C C . ASN A 1 774 ? -1.848 -37.538 -5.910 1.00 87.38 774 ASN A C 1
ATOM 6462 O O . ASN A 1 774 ? -3.069 -37.395 -6.002 1.00 87.38 774 ASN A O 1
ATOM 6466 N N . LYS A 1 775 ? -1.074 -37.667 -6.997 1.00 88.50 775 LYS A N 1
ATOM 6467 C CA . LYS A 1 775 ? -1.624 -37.724 -8.363 1.00 88.50 775 LYS A CA 1
ATOM 6468 C C . LYS A 1 775 ? -2.516 -38.943 -8.568 1.00 88.50 775 LYS A C 1
ATOM 6470 O O . LYS A 1 775 ? -3.599 -38.805 -9.135 1.00 88.50 775 LYS A O 1
ATOM 6475 N N . LEU A 1 776 ? -2.095 -40.111 -8.080 1.00 91.44 776 LEU A N 1
ATOM 6476 C CA . LEU A 1 776 ? -2.895 -41.333 -8.158 1.00 91.44 776 LEU A CA 1
ATOM 6477 C C . LEU A 1 776 ? -4.207 -41.194 -7.367 1.00 91.44 776 LEU A C 1
ATOM 6479 O O . LEU A 1 776 ? -5.267 -41.575 -7.863 1.00 91.44 776 LEU A O 1
ATOM 6483 N N . LEU A 1 777 ? -4.153 -40.588 -6.177 1.00 91.12 777 LEU A N 1
ATOM 6484 C CA . LEU A 1 777 ? -5.332 -40.322 -5.352 1.00 91.12 777 LEU A CA 1
ATOM 6485 C C . LEU A 1 777 ? -6.306 -39.352 -6.038 1.00 91.12 777 LEU A C 1
ATOM 6487 O O . LEU A 1 777 ? -7.512 -39.601 -6.063 1.00 91.12 777 LEU A O 1
ATOM 6491 N N . MET A 1 778 ? -5.796 -38.276 -6.644 1.00 86.81 778 MET A N 1
ATOM 6492 C CA . MET A 1 778 ? -6.620 -37.316 -7.385 1.00 86.81 778 MET A CA 1
ATOM 6493 C C . MET A 1 778 ? -7.302 -37.980 -8.592 1.00 86.81 778 MET A C 1
ATOM 6495 O O . MET A 1 778 ? -8.494 -37.775 -8.823 1.00 86.81 778 MET A O 1
ATOM 6499 N N . GLN A 1 779 ? -6.577 -38.842 -9.312 1.00 92.50 779 GLN A N 1
ATOM 6500 C CA . GLN A 1 779 ? -7.120 -39.595 -10.443 1.00 92.50 779 GLN A CA 1
ATOM 6501 C C . GLN A 1 779 ? -8.231 -40.568 -10.007 1.00 92.50 779 GLN A C 1
ATOM 6503 O O . GLN A 1 779 ? -9.248 -40.685 -10.693 1.00 92.50 779 GLN A O 1
ATOM 6508 N N . GLN A 1 780 ? -8.090 -41.217 -8.846 1.00 90.88 780 GLN A N 1
ATOM 6509 C CA . GLN A 1 780 ? -9.152 -42.051 -8.268 1.00 90.88 780 GLN A CA 1
ATOM 6510 C C . GLN A 1 780 ? -10.389 -41.227 -7.878 1.00 90.88 780 GLN A C 1
ATOM 6512 O O . GLN A 1 780 ? -11.514 -41.634 -8.167 1.00 90.88 780 GLN A O 1
ATOM 6517 N N . GLN A 1 781 ? -10.211 -40.049 -7.271 1.00 90.88 781 GLN A N 1
ATOM 6518 C CA . GLN A 1 781 ? -11.331 -39.163 -6.926 1.00 90.88 781 GLN A CA 1
ATOM 6519 C C . GLN A 1 781 ? -12.089 -38.672 -8.167 1.00 90.88 781 GLN A C 1
ATOM 6521 O O . GLN A 1 781 ? -13.320 -38.575 -8.150 1.00 90.88 781 GLN A O 1
ATOM 6526 N N . GLU A 1 782 ? -11.378 -38.392 -9.259 1.00 91.88 782 GLU A N 1
ATOM 6527 C CA . GLU A 1 782 ? -11.992 -37.981 -10.521 1.00 91.88 782 GLU A CA 1
ATOM 6528 C C . GLU A 1 782 ? -12.801 -39.119 -11.162 1.00 91.88 782 GLU A C 1
ATOM 6530 O O . GLU A 1 782 ? -13.934 -38.895 -11.596 1.00 91.88 782 GLU A O 1
ATOM 6535 N N . GLN A 1 783 ? -12.289 -40.355 -11.127 1.00 93.50 783 GLN A N 1
ATOM 6536 C CA . GLN A 1 783 ? -13.036 -41.541 -11.565 1.00 93.50 783 GLN A CA 1
ATOM 6537 C C . GLN A 1 783 ? -14.319 -41.747 -10.747 1.00 93.50 783 GLN A C 1
ATOM 6539 O O . GLN A 1 783 ? -15.378 -42.005 -11.323 1.00 93.50 783 GLN A O 1
ATOM 6544 N N . ILE A 1 784 ? -14.263 -41.567 -9.422 1.00 92.94 784 ILE A N 1
ATOM 6545 C CA . ILE A 1 784 ? -15.449 -41.648 -8.551 1.00 92.94 784 ILE A CA 1
ATOM 6546 C C . ILE A 1 784 ? -16.483 -40.584 -8.942 1.00 92.94 784 ILE A C 1
ATOM 6548 O O . ILE A 1 784 ? -17.673 -40.889 -9.053 1.00 92.94 784 ILE A O 1
ATOM 6552 N N . ARG A 1 785 ? -16.045 -39.347 -9.207 1.00 89.88 785 ARG A N 1
ATOM 6553 C CA . ARG A 1 785 ? -16.937 -38.246 -9.605 1.00 89.88 785 ARG A CA 1
ATOM 6554 C C . ARG A 1 785 ? -17.617 -38.518 -10.953 1.00 89.88 785 ARG A C 1
ATOM 6556 O O . ARG A 1 785 ? -18.810 -38.255 -11.097 1.00 89.88 785 ARG A O 1
ATOM 6563 N N . GLN A 1 786 ? -16.889 -39.079 -11.919 1.00 93.94 786 GLN A N 1
ATOM 6564 C CA . GLN A 1 786 ? -17.457 -39.491 -13.209 1.00 93.94 786 GLN A CA 1
ATOM 6565 C C . GLN A 1 786 ? -18.500 -40.604 -13.041 1.00 93.94 786 GLN A C 1
ATOM 6567 O O . GLN A 1 786 ? -19.574 -40.535 -13.641 1.00 93.94 786 GLN A O 1
ATOM 6572 N N . LEU A 1 787 ? -18.228 -41.588 -12.178 1.00 96.56 787 LEU A N 1
ATOM 6573 C CA . LEU A 1 787 ? -19.164 -42.678 -11.896 1.00 96.56 787 LEU A CA 1
ATOM 6574 C C . LEU A 1 787 ? -20.462 -42.163 -11.247 1.00 96.56 787 LEU A C 1
ATOM 6576 O O . LEU A 1 787 ? -21.557 -42.577 -11.624 1.00 96.56 787 LEU A O 1
ATOM 6580 N N . GLN A 1 788 ? -20.353 -41.208 -10.317 1.00 95.12 788 GLN A N 1
ATOM 6581 C CA . GLN A 1 788 ? -21.509 -40.557 -9.687 1.00 95.12 788 GLN A CA 1
ATOM 6582 C C . GLN A 1 788 ? -22.364 -39.779 -10.699 1.00 95.12 788 GLN A C 1
ATOM 6584 O O . GLN A 1 788 ? -23.592 -39.854 -10.649 1.00 95.12 788 GLN A O 1
ATOM 6589 N N . GLN A 1 789 ? -21.740 -39.071 -11.647 1.00 94.69 789 GLN A N 1
ATOM 6590 C CA . GLN A 1 789 ? -22.466 -38.373 -12.715 1.00 94.69 789 GLN A CA 1
ATOM 6591 C C . GLN A 1 789 ? -23.201 -39.341 -13.650 1.00 94.69 789 GLN A C 1
ATOM 6593 O O . GLN A 1 789 ? -24.345 -39.079 -14.022 1.00 94.69 789 GLN A O 1
ATOM 6598 N N . GLN A 1 790 ? -22.580 -40.471 -13.999 1.00 95.88 790 GLN A N 1
ATOM 6599 C CA . GLN A 1 790 ? -23.231 -41.511 -14.803 1.00 95.88 790 GLN A CA 1
ATOM 6600 C C . GLN A 1 790 ? -24.437 -42.118 -14.078 1.00 95.88 790 GLN A C 1
ATOM 6602 O O . GLN A 1 790 ? -25.492 -42.289 -14.689 1.00 95.88 790 GLN A O 1
ATOM 6607 N N . LEU A 1 791 ? -24.315 -42.375 -12.771 1.00 96.88 791 LEU A N 1
ATOM 6608 C CA . LEU A 1 791 ? -25.419 -42.883 -11.955 1.00 96.88 791 LEU A CA 1
ATOM 6609 C C . LEU A 1 791 ? -26.595 -41.892 -11.914 1.00 96.88 791 LEU A C 1
ATOM 6611 O O . LEU A 1 791 ? -27.748 -42.297 -12.053 1.00 96.88 791 LEU A O 1
ATOM 6615 N N . LEU A 1 792 ? -26.309 -40.593 -11.776 1.00 95.94 792 LEU A N 1
ATOM 6616 C CA . LEU A 1 792 ? -27.330 -39.542 -11.775 1.00 95.94 792 LEU A CA 1
ATOM 6617 C C . LEU A 1 792 ? -28.072 -39.471 -13.119 1.00 95.94 792 LEU A C 1
ATOM 6619 O O . LEU A 1 792 ? -29.300 -39.395 -13.147 1.00 95.94 792 LEU A O 1
ATOM 6623 N N . LEU A 1 793 ? -27.340 -39.546 -14.234 1.00 95.69 793 LEU A N 1
ATOM 6624 C CA . LEU A 1 793 ? -27.925 -39.595 -15.579 1.00 95.69 793 LEU A CA 1
ATOM 6625 C C . LEU A 1 793 ? -28.811 -40.831 -15.769 1.00 95.69 793 LEU A C 1
ATOM 6627 O O . LEU A 1 793 ? -29.900 -40.726 -16.332 1.00 95.69 793 LEU A O 1
ATOM 6631 N N . GLN A 1 794 ? -28.385 -41.987 -15.261 1.00 96.25 794 GLN A N 1
ATOM 6632 C CA . GLN A 1 794 ? -29.175 -43.214 -15.330 1.00 96.25 794 GLN A CA 1
ATOM 6633 C C . GLN A 1 794 ? -30.461 -43.112 -14.494 1.00 96.25 794 GLN A C 1
ATOM 6635 O O . GLN A 1 794 ? -31.526 -43.526 -14.950 1.00 96.25 794 GLN A O 1
ATOM 6640 N N . GLN A 1 795 ? -30.399 -42.506 -13.304 1.00 95.75 795 GLN A N 1
ATOM 6641 C CA . GLN A 1 795 ? -31.588 -42.232 -12.489 1.00 95.75 795 GLN A CA 1
ATOM 6642 C C . GLN A 1 795 ? -32.560 -41.283 -13.199 1.00 95.75 795 GLN A C 1
ATOM 6644 O O . GLN A 1 795 ? -33.764 -41.534 -13.203 1.00 95.75 795 GLN A O 1
ATOM 6649 N N . GLN A 1 796 ? -32.055 -40.233 -13.852 1.00 94.38 796 GLN A N 1
ATOM 6650 C CA . GLN A 1 796 ? -32.887 -39.326 -14.647 1.00 94.38 796 GLN A CA 1
ATOM 6651 C C . GLN A 1 796 ? -33.559 -40.048 -15.820 1.00 94.38 796 GLN A C 1
ATOM 6653 O O . GLN A 1 796 ? -34.754 -39.865 -16.035 1.00 94.38 796 GLN A O 1
ATOM 6658 N N . GLN A 1 797 ? -32.833 -40.905 -16.542 1.00 94.19 797 GLN A N 1
ATOM 6659 C CA . GLN A 1 797 ? -33.404 -41.706 -17.630 1.00 94.19 797 GLN A CA 1
ATOM 6660 C C . GLN A 1 797 ? -34.486 -42.672 -17.134 1.00 94.19 797 GLN A C 1
ATOM 6662 O O . GLN A 1 797 ? -35.537 -42.773 -17.761 1.00 94.19 797 GLN A O 1
ATOM 6667 N N . ASN A 1 798 ? -34.268 -43.329 -15.992 1.00 94.50 798 ASN A N 1
ATOM 6668 C CA . ASN A 1 798 ? -35.268 -44.210 -15.389 1.00 94.50 798 ASN A CA 1
ATOM 6669 C C . ASN A 1 798 ? -36.523 -43.434 -14.963 1.00 94.50 798 ASN A C 1
ATOM 6671 O O . ASN A 1 798 ? -37.631 -43.906 -15.195 1.00 94.50 798 ASN A O 1
ATOM 6675 N N . ASN A 1 799 ? -36.367 -42.231 -14.402 1.00 91.62 799 ASN A N 1
ATOM 6676 C CA . ASN A 1 799 ? -37.501 -41.372 -14.050 1.00 91.62 799 ASN A CA 1
ATOM 6677 C C . ASN A 1 799 ? -38.279 -40.915 -15.293 1.00 91.62 799 ASN A C 1
ATOM 6679 O O . ASN A 1 799 ? -39.503 -40.890 -15.254 1.00 91.62 799 ASN A O 1
ATOM 6683 N N . ILE A 1 800 ? -37.589 -40.604 -16.399 1.00 91.88 800 ILE A N 1
ATOM 6684 C CA . ILE A 1 800 ? -38.234 -40.258 -17.677 1.00 91.88 800 ILE A CA 1
ATOM 6685 C C . ILE A 1 800 ? -38.990 -41.459 -18.263 1.00 91.88 800 ILE A C 1
ATOM 6687 O O . ILE A 1 800 ? -40.023 -41.266 -18.880 1.00 91.88 800 ILE A O 1
ATOM 6691 N N . GLN A 1 801 ? -38.500 -42.690 -18.083 1.00 89.38 801 GLN A N 1
ATOM 6692 C CA . GLN A 1 801 ? -39.198 -43.895 -18.556 1.00 89.38 801 GLN A CA 1
ATOM 6693 C C . GLN A 1 801 ? -40.407 -44.282 -17.693 1.00 89.38 801 GLN A C 1
ATOM 6695 O O . GLN A 1 801 ? -41.271 -45.018 -18.164 1.00 89.38 801 GLN A O 1
ATOM 6700 N N . GLN A 1 802 ? -40.438 -43.856 -16.427 1.00 87.81 802 GLN A N 1
ATOM 6701 C CA . GLN A 1 802 ? -41.560 -44.103 -15.513 1.00 87.81 802 GLN A CA 1
ATOM 6702 C C . GLN A 1 802 ? -42.701 -43.087 -15.667 1.00 87.81 802 GLN A C 1
ATOM 6704 O O . GLN A 1 802 ? -43.826 -43.398 -15.275 1.00 87.81 802 GLN A O 1
ATOM 6709 N N . GLN A 1 803 ? -42.408 -41.893 -16.191 1.00 82.88 803 GLN A N 1
ATOM 6710 C CA . GLN A 1 803 ? -43.397 -40.886 -16.592 1.00 82.88 803 GLN A CA 1
ATOM 6711 C C . GLN A 1 803 ? -43.976 -41.218 -17.965 1.00 82.88 803 GLN A C 1
ATOM 6713 O O . GLN A 1 803 ? -45.196 -40.993 -18.135 1.00 82.88 803 GLN A O 1
#

Radius of gyration: 45.85 Å; Cα contacts (8 Å, |Δi|>4): 242; chains: 1; bounding box: 116×138×113 Å

pLDDT: mean 72.61, std 18.7, range [26.98, 97.75]

Foldseek 3Di:
DVVVVVVVVVVVVVVVVVVVVVVVVVVVVVVVPPPDDDDDDDDDDDDDDDDDDDDPPVVVVVVVVVVVVVVVVVVVVVVVVVVVVVVVVVVVVVPPPDDPPPPVVVVVVVVVVVVVVVVVVVVVVVVVVVVVVVVVVVVVVVVVVLVVVLVVVLVQLVVLLCQQPPPDQWDFLLSLQQSCVSVVNDDLWHADSVSHTPNPPPPPDDDPVSVVLVVLVVVLSVLVVCLQQLDDDPPPPVPSGIGGSQLSSQLVSLLPRPPPDDLLVSLVSNLVSCCVPVVDDHRDDSVSSSVSSVSSVVSVVVVVVCVVVVVDDPVVVVVVVVCVVVVVPPPDPDPVVVVLVVLVVLLVLCVVPPDPPQDVVSVPPDDPVPPPPVPVVVPPPPDPPDPPPDDPDDDDPSVVVNVVSSVVVVVVVVVVVVVVVVVVVVVVVVVVPPDDPPPPPPDDDPPPPVDVPDPDDDPVNVVPPCVVVVVVVVVVVVVVVVVVVVVVVVPPPPPPPPCPPDPVPVVVVVVPPPPPDDPCPVVVVVVVVVVVVVVVVVVCVVVDDPPCVVVVVCVPPDPPPPCVVVPDPPPPAQFPDKDWDDQDVPDTDIQGHHQPDDLLVSLVVVCVVRVPDDPSSVVSSVVSVVVNVVVVLVVVLVVCVVVVHDSVVVVVVVVVVVVVVVVVVVVVVVVVVVVVVVVVVVVVVVVPPDPDDPVVVVVVVVVVVVVVVVVPDDDDDDDDDDDDDDDDPDDDPDPPPPPPVVVVVVVVVVVVVVVVVVVVVVVVVVVVVVVVVVVVVVVVVVVVVVVVVVVVVVVVVVVVVVD